Protein AF-0000000083412023 (afdb_homodimer)

Organism: NCBI:txid2530390

Secondary structure (DSSP, 8-state):
-----------------------SSEE--B-SSPPPPEEETTEEEEE-TTS-EEEESSSSEEEEEE--TT--EEEEEEEETTEEEEEEESS-GGGGT---EEEEEEEES-S-TTSTT--PPPPEEEEEE-TTSS------EEEE-TTT--EEEEE--SSSEEEEEEE-TTT-SBPTT---EEEEES-EEEEEEEETTEEEEEEEES--S-GGG---EEEEEEESSTT---B-TT--BGGGT--EEEE--BTTEEEEEEEEEEEEETTEEEEEEEEEEEGGGTTEEEEEEEEEEEETTEEEE--PPPPEEEEEEETTT--EEEE--PPPPP--PPPPSSS---S--PPPPPPPGGGTGGGS-SS-EEEEEE-----GGG-EEEEE-GGG-EETTEE-EEEEETTS--EEEE-TTS-EEEESS----GGG-EEEEE-TTS-EEEEES--TT-----EEEESSSS-EEEE---TT-GGG-EEEE--/-----------------------SSEE--B-SSPPPPEEETTEEEEE-TTS-EEEESSSSEEEEEE--TT--EEEEEEEETTEEEEEEESS-GGGGT---EEEEEEEES-S-TTSTT--PPPPEEEEEE-TTSS------EEEE-TTT--EEEEE--SSSEEEEEEE-TTT-PBPTT---EEEEES-EEEEEEEETTEEEEEEEES--S-GGG---EEEEEEESSTT---B-TT--BGGGT--EEEE--BTTEEEEEEEEEEEEETTEEEEEEEEEEEGGGTTEEEEEEEEEEEETTEEEE--PPPPEEEEEEETTT--EEEE--PPPPP------SSS---S---PPPPPPGGGTGGGS-SS-EEEEEE-----GGG-EEEEE-GGG-EETTEE-EEEEETTS--EEEE-TTS-EEEESS----GGG-EEEEE-TTS-EEEEES--TT-----EEEEETTTEEEEE---TT-GGG-EEEE--

Nearest PDB structures (foldseek):
  6f1g-assembly1_A  TM=8.908E-01  e=5.632E-23  Geobacillus stearothermophilus
  6a8h-assembly1_A  TM=8.904E-01  e=5.903E-23  Geobacillus thermodenitrificans
  1wl7-assembly1_A  TM=8.920E-01  e=1.585E-22  Geobacillus thermodenitrificans
  1gyd-assembly1_B  TM=8.792E-01  e=8.640E-20  Cellvibrio japonicus
  1gyh-assembly6_F  TM=8.700E-01  e=8.640E-20  Cellvibrio japonicus

Structure (mmCIF, N/CA/C/O backbone):
data_AF-0000000083412023-model_v1
#
loop_
_entity.id
_entity.type
_entity.pdbx_description
1 polymer 'Glycoside hydrolase'
#
loop_
_atom_site.group_PDB
_atom_site.id
_atom_site.type_symbol
_atom_site.label_atom_id
_atom_site.label_alt_id
_atom_site.label_comp_id
_atom_site.label_asym_id
_atom_site.label_entity_id
_atom_site.label_seq_id
_atom_site.pdbx_PDB_ins_code
_atom_site.Cartn_x
_atom_site.Cartn_y
_atom_site.Cartn_z
_atom_site.occupancy
_atom_site.B_iso_or_equiv
_atom_site.auth_seq_id
_atom_site.auth_comp_id
_atom_site.auth_asym_id
_atom_site.auth_atom_id
_atom_site.pdbx_PDB_model_num
ATOM 1 N N . MET A 1 1 ? 35.281 -29.219 42.156 1 25.62 1 MET A N 1
ATOM 2 C CA . MET A 1 1 ? 34.281 -28.172 42.406 1 25.62 1 MET A CA 1
ATOM 3 C C . MET A 1 1 ? 33.344 -28 41.219 1 25.62 1 MET A C 1
ATOM 5 O O . MET A 1 1 ? 33.781 -28.031 40.062 1 25.62 1 MET A O 1
ATOM 9 N N . LYS A 1 2 ? 31.922 -28.125 41.562 1 28.5 2 LYS A N 1
ATOM 10 C CA . LYS A 1 2 ? 30.578 -28.156 41.031 1 28.5 2 LYS A CA 1
ATOM 11 C C . LYS A 1 2 ? 30.266 -26.875 40.25 1 28.5 2 LYS A C 1
ATOM 13 O O . LYS A 1 2 ? 30.078 -25.812 40.844 1 28.5 2 LYS A O 1
ATOM 18 N N . THR A 1 3 ? 30.781 -26.641 39.125 1 29.56 3 THR A N 1
ATOM 19 C CA . THR A 1 3 ? 30.547 -25.438 38.312 1 29.56 3 THR A CA 1
ATOM 20 C C . THR A 1 3 ? 29.078 -25.297 37.938 1 29.56 3 THR A C 1
ATOM 22 O O . THR A 1 3 ? 28.516 -26.188 37.312 1 29.56 3 THR A O 1
ATOM 25 N N . LYS A 1 4 ? 28.281 -24.594 38.812 1 32.16 4 LYS A N 1
ATOM 26 C CA . LYS A 1 4 ? 26.891 -24.156 38.719 1 32.16 4 LYS A CA 1
ATOM 27 C C . LYS A 1 4 ? 26.625 -23.484 37.375 1 32.16 4 LYS A C 1
ATOM 29 O O . LYS A 1 4 ? 27.234 -22.469 37.062 1 32.16 4 LYS A O 1
ATOM 34 N N . SER A 1 5 ? 26.234 -24.219 36.375 1 32.97 5 SER A N 1
ATOM 35 C CA . SER A 1 5 ? 25.812 -23.734 35.094 1 32.97 5 SER A CA 1
ATOM 36 C C . SER A 1 5 ? 24.641 -22.781 35.219 1 32.97 5 SER A C 1
ATOM 38 O O . SER A 1 5 ? 23.578 -23.156 35.719 1 32.97 5 SER A O 1
ATOM 40 N N . ILE A 1 6 ? 24.859 -21.516 35.531 1 32.62 6 ILE A N 1
ATOM 41 C CA . ILE A 1 6 ? 23.828 -20.484 35.594 1 32.62 6 ILE A CA 1
ATOM 42 C C . ILE A 1 6 ? 23.078 -20.438 34.25 1 32.62 6 ILE A C 1
ATOM 44 O O . ILE A 1 6 ? 23.688 -20.203 33.219 1 32.62 6 ILE A O 1
ATOM 48 N N . LEU A 1 7 ? 21.922 -21.016 34.156 1 32.84 7 LEU A N 1
ATOM 49 C CA . LEU A 1 7 ? 20.922 -20.906 33.094 1 32.84 7 LEU A CA 1
ATOM 50 C C . LEU A 1 7 ? 20.453 -19.469 32.938 1 32.84 7 LEU A C 1
ATOM 52 O O . LEU A 1 7 ? 19.828 -18.906 33.844 1 32.84 7 LEU A O 1
ATOM 56 N N . ALA A 1 8 ? 21.219 -18.625 32.188 1 32.47 8 ALA A N 1
ATOM 57 C CA . ALA A 1 8 ? 20.734 -17.281 31.812 1 32.47 8 ALA A CA 1
ATOM 58 C C . ALA A 1 8 ? 19.391 -17.359 31.109 1 32.47 8 ALA A C 1
ATOM 60 O O . ALA A 1 8 ? 19.297 -17.938 30.016 1 32.47 8 ALA A O 1
ATOM 61 N N . GLY A 1 9 ? 18.312 -17.312 31.828 1 29.88 9 GLY A N 1
ATOM 62 C CA . GLY A 1 9 ? 16.969 -17.203 31.281 1 29.88 9 GLY A CA 1
ATOM 63 C C . GLY A 1 9 ? 16.812 -16.047 30.312 1 29.88 9 GLY A C 1
ATOM 64 O O . GLY A 1 9 ? 17.109 -14.898 30.656 1 29.88 9 GLY A O 1
ATOM 65 N N . SER A 1 10 ? 16.906 -16.281 29.031 1 34.62 10 SER A N 1
ATOM 66 C CA . SER A 1 10 ? 16.562 -15.289 28.016 1 34.62 10 SER A CA 1
ATOM 67 C C . SER A 1 10 ? 15.156 -14.734 28.234 1 34.62 10 SER A C 1
ATOM 69 O O . SER A 1 10 ? 14.172 -15.477 28.203 1 34.62 10 SER A O 1
ATOM 71 N N . ILE A 1 11 ? 15.023 -13.672 28.953 1 31.59 11 ILE A N 1
ATOM 72 C CA . ILE A 1 11 ? 13.789 -12.906 29.031 1 31.59 11 ILE A CA 1
ATOM 73 C C . ILE A 1 11 ? 13.352 -12.477 27.625 1 31.59 11 ILE A C 1
ATOM 75 O O . ILE A 1 11 ? 14.047 -11.703 26.969 1 31.59 11 ILE A O 1
ATOM 79 N N . ALA A 1 12 ? 12.57 -13.266 27.016 1 31.45 12 ALA A N 1
ATOM 80 C CA . ALA A 1 12 ? 11.836 -12.797 25.844 1 31.45 12 ALA A CA 1
ATOM 81 C C . ALA A 1 12 ? 11.039 -11.531 26.172 1 31.45 12 ALA A C 1
ATOM 83 O O . ALA A 1 12 ? 10.102 -11.578 26.984 1 31.45 12 ALA A O 1
ATOM 84 N N . LEU A 1 13 ? 11.625 -10.43 26.016 1 31.97 13 LEU A N 1
ATOM 85 C CA . LEU A 1 13 ? 10.828 -9.211 26.031 1 31.97 13 LEU A CA 1
ATOM 86 C C . LEU A 1 13 ? 9.633 -9.328 25.094 1 31.97 13 LEU A C 1
ATOM 88 O O . LEU A 1 13 ? 9.805 -9.422 23.875 1 31.97 13 LEU A O 1
ATOM 92 N N . VAL A 1 14 ? 8.633 -9.852 25.609 1 33.88 14 VAL A N 1
ATOM 93 C CA . VAL A 1 14 ? 7.344 -9.648 24.953 1 33.88 14 VAL A CA 1
ATOM 94 C C . VAL A 1 14 ? 7.168 -8.172 24.609 1 33.88 14 VAL A C 1
ATOM 96 O O . VAL A 1 14 ? 7.082 -7.324 25.5 1 33.88 14 VAL A O 1
ATOM 99 N N . SER A 1 15 ? 7.656 -7.742 23.531 1 33.94 15 SER A N 1
ATOM 100 C CA . SER A 1 15 ? 7.293 -6.402 23.062 1 33.94 15 SER A CA 1
ATOM 101 C C . SER A 1 15 ? 5.781 -6.203 23.094 1 33.94 15 SER A C 1
ATOM 103 O O . SER A 1 15 ? 5.059 -6.82 22.312 1 33.94 15 SER A O 1
ATOM 105 N N . ALA A 1 16 ? 5.168 -5.992 24.172 1 36.38 16 ALA A N 1
ATOM 106 C CA . ALA A 1 16 ? 3.834 -5.398 24.203 1 36.38 16 ALA A CA 1
ATOM 107 C C . ALA A 1 16 ? 3.666 -4.359 23.109 1 36.38 16 ALA A C 1
ATOM 109 O O . ALA A 1 16 ? 4.469 -3.43 22.984 1 36.38 16 ALA A O 1
ATOM 110 N N . LEU A 1 17 ? 3.02 -4.711 22.125 1 40.34 17 LEU A N 1
ATOM 111 C CA . LEU A 1 17 ? 2.598 -3.756 21.109 1 40.34 17 LEU A CA 1
ATOM 112 C C . LEU A 1 17 ? 2.021 -2.498 21.75 1 40.34 17 LEU A C 1
ATOM 114 O O . LEU A 1 17 ? 0.838 -2.455 22.094 1 40.34 17 LEU A O 1
ATOM 118 N N . VAL A 1 18 ? 2.672 -1.91 22.625 1 43.28 18 VAL A N 1
ATOM 119 C CA . VAL A 1 18 ? 2.217 -0.564 22.953 1 43.28 18 VAL A CA 1
ATOM 120 C C . VAL A 1 18 ? 1.826 0.18 21.672 1 43.28 18 VAL A C 1
ATOM 122 O O . VAL A 1 18 ? 2.613 0.258 20.734 1 43.28 18 VAL A O 1
ATOM 125 N N . PRO A 1 19 ? 0.512 0.353 21.625 1 49.81 19 PRO A N 1
ATOM 126 C CA . PRO A 1 19 ? 0.154 1.158 20.469 1 49.81 19 PRO A CA 1
ATOM 127 C C . PRO A 1 19 ? 1.069 2.367 20.281 1 49.81 19 PRO A C 1
ATOM 129 O O . PRO A 1 19 ? 1.326 3.104 21.234 1 49.81 19 PRO A O 1
ATOM 132 N N . GLN A 1 20 ? 1.795 2.383 19.25 1 60.25 20 GLN A N 1
ATOM 133 C CA . GLN A 1 20 ? 2.689 3.488 18.922 1 60.25 20 GLN A CA 1
ATOM 134 C C . GLN A 1 20 ? 1.918 4.797 18.781 1 60.25 20 GLN A C 1
ATOM 136 O O . GLN A 1 20 ? 0.908 4.848 18.078 1 60.25 20 GLN A O 1
ATOM 141 N N . MET A 1 21 ? 2.1 5.711 19.656 1 64.88 21 MET A N 1
ATOM 142 C CA . MET A 1 21 ? 1.559 7.059 19.5 1 64.88 21 MET A CA 1
ATOM 143 C C . MET A 1 21 ? 1.846 7.613 18.109 1 64.88 21 MET A C 1
ATOM 145 O O . MET A 1 21 ? 2.938 7.418 17.578 1 64.88 21 MET A O 1
ATOM 149 N N . THR A 1 22 ? 0.705 7.996 17.438 1 77.06 22 THR A N 1
ATOM 150 C CA . THR A 1 22 ? 0.845 8.633 16.141 1 77.06 22 THR A CA 1
ATOM 151 C C . THR A 1 22 ? 0.318 10.062 16.172 1 77.06 22 THR A C 1
ATOM 153 O O . THR A 1 22 ? -0.888 10.281 16.297 1 77.06 22 THR A O 1
ATOM 156 N N . PHE A 1 23 ? 1.252 11 16.219 1 81.75 23 PHE A N 1
ATOM 157 C CA . PHE A 1 23 ? 0.873 12.406 16.219 1 81.75 23 PHE A CA 1
ATOM 158 C C . PHE A 1 23 ? 0.554 12.883 14.812 1 81.75 23 PHE A C 1
ATOM 160 O O . PHE A 1 23 ? 1.215 12.484 13.852 1 81.75 23 PHE A O 1
ATOM 167 N N . ALA A 1 24 ? -0.445 13.781 14.789 1 87.81 24 ALA A N 1
ATOM 168 C CA . ALA A 1 24 ? -0.693 14.414 13.5 1 87.81 24 ALA A CA 1
ATOM 169 C C . ALA A 1 24 ? 0.497 15.266 13.07 1 87.81 24 ALA A C 1
ATOM 171 O O . ALA A 1 24 ? 0.946 15.188 11.922 1 87.81 24 ALA A O 1
ATOM 172 N N . GLN A 1 25 ? 0.882 16.125 13.93 1 94.5 25 GLN A N 1
ATOM 173 C CA . GLN A 1 25 ? 2.105 16.922 13.898 1 94.5 25 GLN A CA 1
ATOM 174 C C . GLN A 1 25 ? 2.711 17.062 15.297 1 94.5 25 GLN A C 1
ATOM 176 O O . GLN A 1 25 ? 2.066 16.719 16.297 1 94.5 25 GLN A O 1
ATOM 181 N N . VAL A 1 26 ? 3.992 17.594 15.367 1 94.56 26 VAL A N 1
ATOM 182 C CA . VAL A 1 26 ? 4.605 17.688 16.688 1 94.56 26 VAL A CA 1
ATOM 183 C C . VAL A 1 26 ? 4.887 19.156 17.016 1 94.56 26 VAL A C 1
ATOM 185 O O . VAL A 1 26 ? 4.684 20.047 16.188 1 94.56 26 VAL A O 1
ATOM 188 N N . GLY A 1 27 ? 5.34 19.391 18.25 1 94.69 27 GLY A N 1
ATOM 189 C CA . GLY A 1 27 ? 5.41 20.719 18.797 1 94.69 27 GLY A CA 1
ATOM 190 C C . GLY A 1 27 ? 4.141 21.141 19.531 1 94.69 27 GLY A C 1
ATOM 191 O O . GLY A 1 27 ? 3.689 20.438 20.438 1 94.69 27 GLY A O 1
ATOM 192 N N . LYS A 1 28 ? 3.645 22.312 19.141 1 93.88 28 LYS A N 1
ATOM 193 C CA . LYS A 1 28 ? 2.332 22.797 19.562 1 93.88 28 LYS A CA 1
ATOM 194 C C . LYS A 1 28 ? 1.465 23.156 18.359 1 93.88 28 LYS A C 1
ATOM 196 O O . LYS A 1 28 ? 1.091 24.312 18.188 1 93.88 28 LYS A O 1
ATOM 201 N N . PRO A 1 29 ? 1.191 22.094 17.656 1 95.06 29 PRO A N 1
ATOM 202 C CA . PRO A 1 29 ? 0.473 22.328 16.406 1 95.06 29 PRO A CA 1
ATOM 203 C C . PRO A 1 29 ? -0.997 22.672 16.625 1 95.06 29 PRO A C 1
ATOM 205 O O . PRO A 1 29 ? -1.862 22.234 15.867 1 95.06 29 PRO A O 1
ATOM 208 N N . TYR A 1 30 ? -1.35 23.406 17.672 1 93.75 30 TYR A N 1
ATOM 209 C CA . TYR A 1 30 ? -2.717 23.734 18.062 1 93.75 30 TYR A CA 1
ATOM 210 C C . TYR A 1 30 ? -3.301 24.812 17.172 1 93.75 30 TYR A C 1
ATOM 212 O O . TYR A 1 30 ? -2.791 25.938 17.141 1 93.75 30 TYR A O 1
ATOM 220 N N . ILE A 1 31 ? -4.273 24.438 16.422 1 94.5 31 ILE A N 1
ATOM 221 C CA . ILE A 1 31 ? -4.895 25.359 15.477 1 94.5 31 ILE A CA 1
ATOM 222 C C . ILE A 1 31 ? -6.285 24.859 15.102 1 94.5 31 ILE A C 1
ATOM 224 O O . ILE A 1 31 ? -6.543 23.656 15.125 1 94.5 31 ILE A O 1
ATOM 228 N N . HIS A 1 32 ? -7.152 25.703 14.898 1 94.06 32 HIS A N 1
ATOM 229 C CA . HIS A 1 32 ? -8.461 25.406 14.328 1 94.06 32 HIS A CA 1
ATOM 230 C C . HIS A 1 32 ? -8.641 26.094 12.977 1 94.06 32 HIS A C 1
ATOM 232 O O . HIS A 1 32 ? -8.289 27.25 12.812 1 94.06 32 HIS A O 1
ATOM 238 N N . ASP A 1 33 ? -9.148 25.312 12.008 1 95.62 33 ASP A N 1
ATOM 239 C CA . ASP A 1 33 ? -9.477 25.828 10.672 1 95.62 33 ASP A CA 1
ATOM 240 C C . ASP A 1 33 ? -8.242 26.391 9.984 1 95.62 33 ASP A C 1
ATOM 242 O O . ASP A 1 33 ? -8.234 27.547 9.562 1 95.62 33 ASP A O 1
ATOM 246 N N . PRO A 1 34 ? -7.254 25.562 9.789 1 97.5 34 PRO A N 1
ATOM 247 C CA . PRO A 1 34 ? -6.02 26.078 9.195 1 97.5 34 PRO A CA 1
ATOM 248 C C . PRO A 1 34 ? -6.188 26.469 7.727 1 97.5 34 PRO A C 1
ATOM 250 O O . PRO A 1 34 ? -6.926 25.812 6.992 1 97.5 34 PRO A O 1
ATOM 253 N N . SER A 1 35 ? -5.434 27.531 7.375 1 98.19 35 SER A N 1
ATOM 254 C CA . SER A 1 35 ? -5.301 27.891 5.965 1 98.19 35 SER A CA 1
ATOM 255 C C . SER A 1 35 ? -4.395 26.906 5.23 1 98.19 35 SER A C 1
ATOM 257 O O . SER A 1 35 ? -3.766 26.047 5.855 1 98.19 35 SER A O 1
ATOM 259 N N . THR A 1 36 ? -4.395 27.062 3.936 1 98.62 36 THR A N 1
ATOM 260 C CA . THR A 1 36 ? -3.385 26.375 3.137 1 98.62 36 THR A CA 1
ATOM 261 C C . THR A 1 36 ? -1.983 26.703 3.646 1 98.62 36 THR A C 1
ATOM 263 O O . THR A 1 36 ? -1.705 27.828 4.035 1 98.62 36 THR A O 1
ATOM 266 N N . ILE A 1 37 ? -1.146 25.719 3.633 1 98.62 37 ILE A N 1
ATOM 267 C CA . ILE A 1 37 ? 0.24 25.922 4.039 1 98.62 37 ILE A CA 1
ATOM 268 C C . ILE A 1 37 ? 0.952 26.812 3.025 1 98.62 37 ILE A C 1
ATOM 270 O O . ILE A 1 37 ? 0.808 26.625 1.814 1 98.62 37 ILE A O 1
ATOM 274 N N . MET A 1 38 ? 1.702 27.766 3.592 1 98.44 38 MET A N 1
ATOM 275 C CA . MET A 1 38 ? 2.521 28.656 2.771 1 98.44 38 MET A CA 1
ATOM 276 C C . MET A 1 38 ? 4 28.484 3.094 1 98.44 38 MET A C 1
ATOM 278 O O . MET A 1 38 ? 4.371 28.297 4.254 1 98.44 38 MET A O 1
ATOM 282 N N . GLU A 1 39 ? 4.75 28.516 2.051 1 98.12 39 GLU A N 1
ATOM 283 C CA . GLU A 1 39 ? 6.195 28.562 2.225 1 98.12 39 GLU A CA 1
ATOM 284 C C . GLU A 1 39 ? 6.719 29.984 2.037 1 98.12 39 GLU A C 1
ATOM 286 O O . GLU A 1 39 ? 6.312 30.688 1.107 1 98.12 39 GLU A O 1
ATOM 291 N N . CYS A 1 40 ? 7.527 30.484 2.916 1 98 40 CYS A N 1
ATOM 292 C CA . CYS A 1 40 ? 8.156 31.797 2.861 1 98 40 CYS A CA 1
ATOM 293 C C . CYS A 1 40 ? 9.586 31.734 3.404 1 98 40 CYS A C 1
ATOM 295 O O . CYS A 1 40 ? 9.789 31.5 4.598 1 98 40 CYS A O 1
ATOM 297 N N . ASP A 1 41 ? 10.562 31.938 2.529 1 96.31 41 ASP A N 1
ATOM 298 C CA . ASP A 1 41 ? 11.977 32 2.871 1 96.31 41 ASP A CA 1
ATOM 299 C C . ASP A 1 41 ? 12.414 30.75 3.633 1 96.31 41 ASP A C 1
ATOM 301 O O . ASP A 1 41 ? 13.062 30.859 4.68 1 96.31 41 ASP A O 1
ATOM 305 N N . GLY A 1 42 ? 11.984 29.656 3.252 1 95.38 42 GLY A N 1
ATOM 306 C CA . GLY A 1 42 ? 12.469 28.375 3.766 1 95.38 42 GLY A CA 1
ATOM 307 C C . GLY A 1 42 ? 11.688 27.891 4.965 1 95.38 42 GLY A C 1
ATOM 308 O O . GLY A 1 42 ? 11.992 26.828 5.523 1 95.38 42 GLY A O 1
ATOM 309 N N . LYS A 1 43 ? 10.656 28.641 5.312 1 97.81 43 LYS A N 1
ATOM 310 C CA . LYS A 1 43 ? 9.812 28.234 6.434 1 97.81 43 LYS A CA 1
ATOM 311 C C . LYS A 1 43 ? 8.367 28.031 5.988 1 97.81 43 LYS A C 1
ATOM 313 O O . LYS A 1 43 ? 7.973 28.484 4.914 1 97.81 43 LYS A O 1
ATOM 318 N N . TYR A 1 44 ? 7.66 27.312 6.844 1 98.62 44 TYR A N 1
ATOM 319 C CA . TYR A 1 44 ? 6.258 27.047 6.555 1 98.62 44 TYR A CA 1
ATOM 320 C C . TYR A 1 44 ? 5.352 27.812 7.512 1 98.62 44 TYR A C 1
ATOM 322 O O . TYR A 1 44 ? 5.66 27.938 8.703 1 98.62 44 TYR A O 1
ATOM 330 N N . TYR A 1 45 ? 4.246 28.312 6.973 1 98.69 45 TYR A N 1
ATOM 331 C CA . TYR A 1 45 ? 3.27 29.094 7.73 1 98.69 45 TYR A CA 1
ATOM 332 C C . TYR A 1 45 ? 1.854 28.578 7.473 1 98.69 45 TYR A C 1
ATOM 334 O O . TYR A 1 45 ? 1.545 28.109 6.375 1 98.69 45 TYR A O 1
ATOM 342 N N . THR A 1 46 ? 1.033 28.672 8.43 1 98.56 46 THR A N 1
ATOM 343 C CA . THR A 1 46 ? -0.412 28.531 8.289 1 98.56 46 THR A CA 1
ATOM 344 C C . THR A 1 46 ? -1.137 29.375 9.336 1 98.56 46 THR A C 1
ATOM 346 O O . THR A 1 46 ? -0.551 29.75 10.359 1 98.56 46 THR A O 1
ATOM 349 N N . PHE A 1 47 ? -2.324 29.75 9.031 1 97.44 47 PHE A N 1
ATOM 350 C CA . PHE A 1 47 ? -3.104 30.641 9.883 1 97.44 47 PHE A CA 1
ATOM 351 C C . PHE A 1 47 ? -4.449 30.016 10.227 1 97.44 47 PHE A C 1
ATOM 353 O O . PHE A 1 47 ? -5.012 29.266 9.438 1 97.44 47 PHE A O 1
ATOM 360 N N . GLY A 1 48 ? -4.93 30.297 11.383 1 95 48 GLY A N 1
ATOM 361 C CA . GLY A 1 48 ? -6.18 29.703 11.82 1 95 48 GLY A CA 1
ATOM 362 C C . GLY A 1 48 ? -7.164 30.703 12.383 1 95 48 GLY A C 1
ATOM 363 O O . GLY A 1 48 ? -6.988 31.922 12.203 1 95 48 GLY A O 1
ATOM 364 N N . THR A 1 49 ? -8.211 30.219 12.93 1 93 49 THR A N 1
ATOM 365 C CA . THR A 1 49 ? -9.242 31.016 13.578 1 93 49 THR A CA 1
ATOM 366 C C . THR A 1 49 ? -8.664 31.781 14.773 1 93 49 THR A C 1
ATOM 368 O O . THR A 1 49 ? -7.852 31.234 15.523 1 93 49 THR A O 1
ATOM 371 N N . GLY A 1 50 ? -9.102 33.062 15 1 88 50 GLY A N 1
ATOM 372 C CA . GLY A 1 50 ? -8.727 33.844 16.156 1 88 50 GLY A CA 1
ATOM 373 C C . GLY A 1 50 ? -7.531 34.75 15.906 1 88 50 GLY A C 1
ATOM 374 O O . GLY A 1 50 ? -7.184 35.562 16.75 1 88 50 GLY A O 1
ATOM 375 N N . GLY A 1 51 ? -6.965 34.625 14.773 1 85.44 51 GLY A N 1
ATOM 376 C CA . GLY A 1 51 ? -5.742 35.344 14.484 1 85.44 51 GLY A CA 1
ATOM 377 C C . GLY A 1 51 ? -4.488 34.531 14.773 1 85.44 51 GLY A C 1
ATOM 378 O O . GLY A 1 51 ? -4.555 33.469 15.375 1 85.44 51 GLY A O 1
ATOM 379 N N . GLY A 1 52 ? -3.35 35.125 14.219 1 90.75 52 GLY A N 1
ATOM 380 C CA . GLY A 1 52 ? -2.092 34.406 14.383 1 90.75 52 GLY A CA 1
ATOM 381 C C . GLY A 1 52 ? -1.952 33.219 13.461 1 90.75 52 GLY A C 1
ATOM 382 O O . GLY A 1 52 ? -2.514 33.188 12.359 1 90.75 52 GLY A O 1
ATOM 383 N N . GLY A 1 53 ? -1.079 32.344 13.891 1 95.25 53 GLY A N 1
ATOM 384 C CA . GLY A 1 53 ? -0.797 31.188 13.078 1 95.25 53 GLY A CA 1
ATOM 385 C C . GLY A 1 53 ? 0.403 30.391 13.57 1 95.25 53 GLY A C 1
ATOM 386 O O . GLY A 1 53 ? 0.958 30.688 14.625 1 95.25 53 GLY A O 1
ATOM 387 N N . LEU A 1 54 ? 0.637 29.344 12.867 1 97.5 54 LEU A N 1
ATOM 388 C CA . LEU A 1 54 ? 1.761 28.469 13.164 1 97.5 54 LEU A CA 1
ATOM 389 C C . LEU A 1 54 ? 2.904 28.688 12.18 1 97.5 54 LEU A C 1
ATOM 391 O O . LEU A 1 54 ? 2.678 29.125 11.047 1 97.5 54 LEU A O 1
ATOM 395 N N . ILE A 1 55 ? 4.082 28.453 12.672 1 98.06 55 ILE A N 1
ATOM 396 C CA . ILE A 1 55 ? 5.297 28.484 11.867 1 98.06 55 ILE A CA 1
ATOM 397 C C . ILE A 1 55 ? 6.09 27.203 12.078 1 98.06 55 ILE A C 1
ATOM 399 O O . ILE A 1 55 ? 6.062 26.609 13.164 1 98.06 55 ILE A O 1
ATOM 403 N N . SER A 1 56 ? 6.746 26.734 11.047 1 98.38 56 SER A N 1
ATOM 404 C CA . SER A 1 56 ? 7.605 25.547 11.109 1 98.38 56 SER A CA 1
ATOM 405 C C . SER A 1 56 ? 8.852 25.719 10.242 1 98.38 56 SER A C 1
ATOM 407 O O . SER A 1 56 ? 8.766 26.25 9.133 1 98.38 56 SER A O 1
ATOM 409 N N . GLU A 1 57 ? 9.93 25.281 10.789 1 97.31 57 GLU A N 1
ATOM 410 C CA . GLU A 1 57 ? 11.18 25.297 10.023 1 97.31 57 GLU A CA 1
ATOM 411 C C . GLU A 1 57 ? 11.297 24.062 9.141 1 97.31 57 GLU A C 1
ATOM 413 O O . GLU A 1 57 ? 11.969 24.078 8.109 1 97.31 57 GLU A O 1
ATOM 418 N N . ASP A 1 58 ? 10.633 23 9.523 1 97.19 58 ASP A N 1
ATOM 419 C CA . ASP A 1 58 ? 10.867 21.734 8.836 1 97.19 58 ASP A CA 1
ATOM 420 C C . ASP A 1 58 ? 9.562 21.141 8.312 1 97.19 58 ASP A C 1
ATOM 422 O O . ASP A 1 58 ? 9.57 20.125 7.617 1 97.19 58 ASP A O 1
ATOM 426 N N . GLY A 1 59 ? 8.445 21.734 8.586 1 97.06 59 GLY A N 1
ATOM 427 C CA . GLY A 1 59 ? 7.16 21.234 8.117 1 97.06 59 GLY A CA 1
ATOM 428 C C . GLY A 1 59 ? 6.586 20.156 9.008 1 97.06 59 GLY A C 1
ATOM 429 O O . GLY A 1 59 ? 5.492 19.641 8.75 1 97.06 59 GLY A O 1
ATOM 430 N N . TRP A 1 60 ? 7.25 19.812 10.094 1 97.44 60 TRP A N 1
ATOM 431 C CA . TRP A 1 60 ? 6.836 18.734 10.992 1 97.44 60 TRP A CA 1
ATOM 432 C C . TRP A 1 60 ? 6.652 19.25 12.414 1 97.44 60 TRP A C 1
ATOM 434 O O . TRP A 1 60 ? 5.68 18.906 13.086 1 97.44 60 TRP A O 1
ATOM 444 N N . THR A 1 61 ? 7.5 20.062 12.844 1 97.69 61 THR A N 1
ATOM 445 C CA . THR A 1 61 ? 7.422 20.719 14.141 1 97.69 61 THR A CA 1
ATOM 446 C C . THR A 1 61 ? 6.805 22.109 14.016 1 97.69 61 THR A C 1
ATOM 448 O O . THR A 1 61 ? 7.383 23 13.391 1 97.69 61 THR A O 1
ATOM 451 N N . TRP A 1 62 ? 5.699 22.297 14.641 1 97.69 62 TRP A N 1
ATOM 452 C CA . TRP A 1 62 ? 4.949 23.531 14.492 1 97.69 62 TRP A CA 1
ATOM 453 C C . TRP A 1 62 ? 4.766 24.234 15.836 1 97.69 62 TRP A C 1
ATOM 455 O O . TRP A 1 62 ? 4.516 23.578 16.859 1 97.69 62 TRP A O 1
ATOM 465 N N . ASN A 1 63 ? 4.914 25.516 15.859 1 95.81 63 ASN A N 1
ATOM 466 C CA . ASN A 1 63 ? 4.688 26.359 17.016 1 95.81 63 ASN A CA 1
ATOM 467 C C . ASN A 1 63 ? 4.012 27.672 16.641 1 95.81 63 ASN A C 1
ATOM 469 O O . ASN A 1 63 ? 3.992 28.047 15.461 1 95.81 63 ASN A O 1
ATOM 473 N N . GLY A 1 64 ? 3.488 28.281 17.688 1 94.81 64 GLY A N 1
ATOM 474 C CA . GLY A 1 64 ? 2.973 29.609 17.422 1 94.81 64 GLY A CA 1
ATOM 475 C C . GLY A 1 64 ? 4.035 30.562 16.906 1 94.81 64 GLY A C 1
ATOM 476 O O . GLY A 1 64 ? 5.207 30.438 17.266 1 94.81 64 GLY A O 1
ATOM 477 N N . GLY A 1 65 ? 3.58 31.516 16.109 1 94.81 65 GLY A N 1
ATOM 478 C CA . GLY A 1 65 ? 4.523 32.5 15.641 1 94.81 65 GLY A CA 1
ATOM 479 C C . GLY A 1 65 ? 4.059 33.219 14.383 1 94.81 65 GLY A C 1
ATOM 480 O O . GLY A 1 65 ? 4.582 34.281 14.023 1 94.81 65 GLY A O 1
ATOM 481 N N . GLY A 1 66 ? 3.127 32.594 13.727 1 95.75 66 GLY A N 1
ATOM 482 C CA . GLY A 1 66 ? 2.529 33.281 12.609 1 95.75 66 GLY A CA 1
ATOM 483 C C . GLY A 1 66 ? 1.729 34.5 13.031 1 95.75 66 GLY A C 1
ATOM 484 O O . GLY A 1 66 ? 1.062 34.5 14.07 1 95.75 66 GLY A O 1
ATOM 485 N N . VAL A 1 67 ? 1.907 35.531 12.242 1 96.19 67 VAL A N 1
ATOM 486 C CA . VAL A 1 67 ? 1.206 36.781 12.555 1 96.19 67 VAL A CA 1
ATOM 487 C C . VAL A 1 67 ? 0.186 37.062 11.453 1 96.19 67 VAL A C 1
ATOM 489 O O . VAL A 1 67 ? 0.553 37.281 10.297 1 96.19 67 VAL A O 1
ATOM 492 N N . ARG A 1 68 ? -0.941 37.031 11.781 1 93.38 68 ARG A N 1
ATOM 493 C CA . ARG A 1 68 ? -2.07 37.438 10.953 1 93.38 68 ARG A CA 1
ATOM 494 C C . ARG A 1 68 ? -3.059 38.281 11.742 1 93.38 68 ARG A C 1
ATOM 496 O O . ARG A 1 68 ? -3.756 37.781 12.625 1 93.38 68 ARG A O 1
ATOM 503 N N . PRO A 1 69 ? -3.15 39.562 11.461 1 90.88 69 PRO A N 1
ATOM 504 C CA . PRO A 1 69 ? -4.09 40.438 12.18 1 90.88 69 PRO A CA 1
ATOM 505 C C . PRO A 1 69 ? -5.543 40.188 11.773 1 90.88 69 PRO A C 1
ATOM 507 O O . PRO A 1 69 ? -5.824 39.281 10.977 1 90.88 69 PRO A O 1
ATOM 510 N N . GLY A 1 70 ? -6.402 40.906 12.406 1 88.75 70 GLY A N 1
ATOM 511 C CA . GLY A 1 70 ? -7.801 40.938 12.008 1 88.75 70 GLY A CA 1
ATOM 512 C C . GLY A 1 70 ? -8.656 39.938 12.758 1 88.75 70 GLY A C 1
ATOM 513 O O . GLY A 1 70 ? -9.891 40.031 12.734 1 88.75 70 GLY A O 1
ATOM 514 N N . GLY A 1 71 ? -7.926 38.938 13.453 1 89.19 71 GLY A N 1
ATOM 515 C CA . GLY A 1 71 ? -8.719 37.938 14.148 1 89.19 71 GLY A CA 1
ATOM 516 C C . GLY A 1 71 ? -9.609 37.125 13.227 1 89.19 71 GLY A C 1
ATOM 517 O O . GLY A 1 71 ? -9.141 36.625 12.203 1 89.19 71 GLY A O 1
ATOM 518 N N . GLY A 1 72 ? -10.898 36.969 13.617 1 89.44 72 GLY A N 1
ATOM 519 C CA . GLY A 1 72 ? -11.883 36.312 12.781 1 89.44 72 GLY A CA 1
ATOM 520 C C . GLY A 1 72 ? -11.641 34.812 12.648 1 89.44 72 GLY A C 1
ATOM 521 O O . GLY A 1 72 ? -10.953 34.219 13.484 1 89.44 72 GLY A O 1
ATOM 522 N N . ALA A 1 73 ? -12.328 34.312 11.555 1 89.56 73 ALA A N 1
ATOM 523 C CA . ALA A 1 73 ? -12.375 32.875 11.492 1 89.56 73 ALA A CA 1
ATOM 524 C C . ALA A 1 73 ? -11.883 32.344 10.141 1 89.56 73 ALA A C 1
ATOM 526 O O . ALA A 1 73 ? -12.023 33.031 9.125 1 89.56 73 ALA A O 1
ATOM 527 N N . ALA A 1 74 ? -11.281 31.203 10.242 1 93.62 74 ALA A N 1
ATOM 528 C CA . ALA A 1 74 ? -11.117 30.25 9.141 1 93.62 74 ALA A CA 1
ATOM 529 C C . ALA A 1 74 ? -10.531 30.938 7.91 1 93.62 74 ALA A C 1
ATOM 531 O O . ALA A 1 74 ? -11.164 30.984 6.859 1 93.62 74 ALA A O 1
ATOM 532 N N . PRO A 1 75 ? -9.32 31.375 7.996 1 96.69 75 PRO A N 1
ATOM 533 C CA . PRO A 1 75 ? -8.664 32 6.855 1 96.69 75 PRO A CA 1
ATOM 534 C C . PRO A 1 75 ? -8.195 31 5.805 1 96.69 75 PRO A C 1
ATOM 536 O O . PRO A 1 75 ? -8.164 29.797 6.074 1 96.69 75 PRO A O 1
ATOM 539 N N . ASP A 1 76 ? -7.906 31.531 4.648 1 98.38 76 ASP A N 1
ATOM 540 C CA . ASP A 1 76 ? -7.086 30.844 3.656 1 98.38 76 ASP A CA 1
ATOM 541 C C . ASP A 1 76 ? -6.004 31.766 3.102 1 98.38 76 ASP A C 1
ATOM 543 O O . ASP A 1 76 ? -6.051 32.969 3.305 1 98.38 76 ASP A O 1
ATOM 547 N N . ALA A 1 77 ? -5.012 31.141 2.547 1 98.69 77 ALA A N 1
ATOM 548 C CA . ALA A 1 77 ? -3.875 31.906 2.045 1 98.69 77 ALA A CA 1
ATOM 549 C C . ALA A 1 77 ? -3.393 31.359 0.705 1 98.69 77 ALA A C 1
ATOM 551 O O . ALA A 1 77 ? -3.484 30.156 0.448 1 98.69 77 ALA A O 1
ATOM 552 N N . ILE A 1 78 ? -2.867 32.25 -0.129 1 98.62 78 ILE A N 1
ATOM 553 C CA . ILE A 1 78 ? -2.303 31.875 -1.418 1 98.62 78 ILE A CA 1
ATOM 554 C C . ILE A 1 78 ? -1.183 32.844 -1.8 1 98.62 78 ILE A C 1
ATOM 556 O O . ILE A 1 78 ? -1.257 34.031 -1.506 1 98.62 78 ILE A O 1
ATOM 560 N N . LYS A 1 79 ? -0.196 32.281 -2.393 1 98.38 79 LYS A N 1
ATOM 561 C CA . LYS A 1 79 ? 0.856 33.125 -2.961 1 98.38 79 LYS A CA 1
ATOM 562 C C . LYS A 1 79 ? 0.561 33.469 -4.418 1 98.38 79 LYS A C 1
ATOM 564 O O . LYS A 1 79 ? 0.297 32.594 -5.227 1 98.38 79 LYS A O 1
ATOM 569 N N . ILE A 1 80 ? 0.598 34.656 -4.785 1 98.25 80 ILE A N 1
ATOM 570 C CA . ILE A 1 80 ? 0.451 35.125 -6.152 1 98.25 80 ILE A CA 1
ATOM 571 C C . ILE A 1 80 ? 1.622 36.062 -6.508 1 98.25 80 ILE A C 1
ATOM 573 O O . ILE A 1 80 ? 1.76 37.156 -5.941 1 98.25 80 ILE A O 1
ATOM 577 N N . GLY A 1 81 ? 2.426 35.531 -7.43 1 96.69 81 GLY A N 1
ATOM 578 C CA . GLY A 1 81 ? 3.656 36.281 -7.688 1 96.69 81 GLY A CA 1
ATOM 579 C C . GLY A 1 81 ? 4.578 36.344 -6.484 1 96.69 81 GLY A C 1
ATOM 580 O O . GLY A 1 81 ? 4.949 35.312 -5.926 1 96.69 81 GLY A O 1
ATOM 581 N N . ASP A 1 82 ? 4.859 37.594 -6.023 1 96.69 82 ASP A N 1
ATOM 582 C CA . ASP A 1 82 ? 5.809 37.781 -4.926 1 96.69 82 ASP A CA 1
ATOM 583 C C . ASP A 1 82 ? 5.09 38.188 -3.645 1 96.69 82 ASP A C 1
ATOM 585 O O . ASP A 1 82 ? 5.727 38.656 -2.697 1 96.69 82 ASP A O 1
ATOM 589 N N . ARG A 1 83 ? 3.783 38 -3.643 1 98.06 83 ARG A N 1
ATOM 590 C CA . ARG A 1 83 ? 3 38.406 -2.479 1 98.06 83 ARG A CA 1
ATOM 591 C C . ARG A 1 83 ? 2.102 37.281 -2.004 1 98.06 83 ARG A C 1
ATOM 593 O O . ARG A 1 83 ? 1.896 36.281 -2.725 1 98.06 83 ARG A O 1
ATOM 600 N N . TYR A 1 84 ? 1.67 37.438 -0.786 1 98.69 84 TYR A N 1
ATOM 601 C CA . TYR A 1 84 ? 0.739 36.5 -0.161 1 98.69 84 TYR A CA 1
ATOM 602 C C . TYR A 1 84 ? -0.615 37.156 0.077 1 98.69 84 TYR A C 1
ATOM 604 O O . TYR A 1 84 ? -0.693 38.25 0.683 1 98.69 84 TYR A O 1
ATOM 612 N N . LEU A 1 85 ? -1.657 36.562 -0.454 1 98.81 85 LEU A N 1
ATOM 613 C CA . LEU A 1 85 ? -3.027 37 -0.198 1 98.81 85 LEU A CA 1
ATOM 614 C C . LEU A 1 85 ? -3.662 36.156 0.907 1 98.81 85 LEU A C 1
ATOM 616 O O . LEU A 1 85 ? -3.637 34.938 0.851 1 98.81 85 LEU A O 1
ATOM 620 N N . ILE A 1 86 ? -4.176 36.812 1.935 1 98.38 86 ILE A N 1
ATOM 621 C CA . ILE A 1 86 ? -4.914 36.156 2.996 1 98.38 86 ILE A CA 1
ATOM 622 C C . ILE A 1 86 ? -6.387 36.562 2.939 1 98.38 86 ILE A C 1
ATOM 624 O O . ILE A 1 86 ? -6.703 37.75 2.848 1 98.38 86 ILE A O 1
ATOM 628 N N . ALA A 1 87 ? -7.254 35.625 2.867 1 98.25 87 ALA A N 1
ATOM 629 C CA . ALA A 1 87 ? -8.695 35.812 3.016 1 98.25 87 ALA A CA 1
ATOM 630 C C . ALA A 1 87 ? -9.188 35.281 4.355 1 98.25 87 ALA A C 1
ATOM 632 O O . ALA A 1 87 ? -8.789 34.188 4.781 1 98.25 87 ALA A O 1
ATOM 633 N N . TYR A 1 88 ? -9.969 36 5.082 1 96.12 88 TYR A N 1
ATOM 634 C CA . TYR A 1 88 ? -10.461 35.562 6.383 1 96.12 88 TYR A CA 1
ATOM 635 C C . TYR A 1 88 ? -11.82 36.156 6.688 1 96.12 88 TYR A C 1
ATOM 637 O O . TYR A 1 88 ? -12.227 37.156 6.059 1 96.12 88 TYR A O 1
ATOM 645 N N . SER A 1 89 ? -12.484 35.562 7.539 1 93.31 89 SER A N 1
ATOM 646 C CA . SER A 1 89 ? -13.789 36.031 7.965 1 93.31 89 SER A CA 1
ATOM 647 C C . SER A 1 89 ? -13.68 36.906 9.211 1 93.31 89 SER A C 1
ATOM 649 O O . SER A 1 89 ? -13.242 36.438 10.266 1 93.31 89 SER A O 1
ATOM 651 N N . ALA A 1 90 ? -14.047 38.125 9.156 1 87.94 90 ALA A N 1
ATOM 652 C CA . ALA A 1 90 ? -13.867 39.094 10.234 1 87.94 90 ALA A CA 1
ATOM 653 C C . ALA A 1 90 ? -14.891 38.875 11.344 1 87.94 90 ALA A C 1
ATOM 655 O O . ALA A 1 90 ? -14.688 39.312 12.484 1 87.94 90 ALA A O 1
ATOM 656 N N . THR A 1 91 ? -15.953 38.438 10.945 1 73.44 91 THR A N 1
ATOM 657 C CA . THR A 1 91 ? -17.016 38.25 11.93 1 73.44 91 THR A CA 1
ATOM 658 C C . THR A 1 91 ? -17.359 36.781 12.078 1 73.44 91 THR A C 1
ATOM 660 O O . THR A 1 91 ? -17 35.969 11.227 1 73.44 91 THR A O 1
ATOM 663 N N . GLY A 1 92 ? -17.594 36.312 13.297 1 62.81 92 GLY A N 1
ATOM 664 C CA . GLY A 1 92 ? -17.812 34.906 13.609 1 62.81 92 GLY A CA 1
ATOM 665 C C . GLY A 1 92 ? -19.125 34.375 13.078 1 62.81 92 GLY A C 1
ATOM 666 O O . GLY A 1 92 ? -19.625 33.344 13.531 1 62.81 92 GLY A O 1
ATOM 667 N N . GLY A 1 93 ? -19.531 34.906 11.977 1 55.09 93 GLY A N 1
ATOM 668 C CA . GLY A 1 93 ? -20.828 34.406 11.578 1 55.09 93 GLY A CA 1
ATOM 669 C C . GLY A 1 93 ? -21.516 33.594 12.656 1 55.09 93 GLY A C 1
ATOM 670 O O . GLY A 1 93 ? -21.516 33.969 13.828 1 55.09 93 GLY A O 1
ATOM 671 N N . GLY A 1 94 ? -22.188 32.281 12.352 1 55.66 94 GLY A N 1
ATOM 672 C CA . GLY A 1 94 ? -22.922 31.25 13.078 1 55.66 94 GLY A CA 1
ATOM 673 C C . GLY A 1 94 ? -22.422 31.047 14.492 1 55.66 94 GLY A C 1
ATOM 674 O O . GLY A 1 94 ? -23.203 30.781 15.398 1 55.66 94 GLY A O 1
ATOM 675 N N . LEU A 1 95 ? -21.203 31.328 14.781 1 54.28 95 LEU A N 1
ATOM 676 C CA . LEU A 1 95 ? -20.641 31.094 16.109 1 54.28 95 LEU A CA 1
ATOM 677 C C . LEU A 1 95 ? -21.141 32.125 17.109 1 54.28 95 LEU A C 1
ATOM 679 O O . LEU A 1 95 ? -21.234 31.844 18.297 1 54.28 95 LEU A O 1
ATOM 683 N N . GLY A 1 96 ? -21.484 33.281 16.609 1 55.91 96 GLY A N 1
ATOM 684 C CA . GLY A 1 96 ? -21.938 34.344 17.5 1 55.91 96 GLY A CA 1
ATOM 685 C C . GLY A 1 96 ? -23.438 34.562 17.484 1 55.91 96 GLY A C 1
ATOM 686 O O . GLY A 1 96 ? -23.938 35.594 17.906 1 55.91 96 GLY A O 1
ATOM 687 N N . GLY A 1 97 ? -24.109 33.469 16.984 1 60.75 97 GLY A N 1
ATOM 688 C CA . GLY A 1 97 ? -25.562 33.531 17.062 1 60.75 97 GLY A CA 1
ATOM 689 C C . GLY A 1 97 ? -26.203 34.188 15.859 1 60.75 97 GLY A C 1
ATOM 690 O O . GLY A 1 97 ? -27.422 34.125 15.68 1 60.75 97 GLY A O 1
ATOM 691 N N . GLY A 1 98 ? -25.406 34.969 15.039 1 74.06 98 GLY A N 1
ATOM 692 C CA . GLY A 1 98 ? -25.984 35.562 13.852 1 74.06 98 GLY A CA 1
ATOM 693 C C . GLY A 1 98 ? -25.375 35.062 12.562 1 74.06 98 GLY A C 1
ATOM 694 O O . GLY A 1 98 ? -24.5 34.188 12.578 1 74.06 98 GLY A O 1
ATOM 695 N N . HIS A 1 99 ? -26 35.5 11.406 1 82.06 99 HIS A N 1
ATOM 696 C CA . HIS A 1 99 ? -25.578 35 10.102 1 82.06 99 HIS A CA 1
ATOM 697 C C . HIS A 1 99 ? -24.844 36.062 9.312 1 82.06 99 HIS A C 1
ATOM 699 O O . HIS A 1 99 ? -24.328 35.812 8.227 1 82.06 99 HIS A O 1
ATOM 705 N N . ALA A 1 100 ? -24.828 37.25 9.883 1 86.12 100 ALA A N 1
ATOM 706 C CA . ALA A 1 100 ? -24.094 38.312 9.211 1 86.12 100 ALA A CA 1
ATOM 707 C C . ALA A 1 100 ? -22.578 38.062 9.305 1 86.12 100 ALA A C 1
ATOM 709 O O . ALA A 1 100 ? -22.078 37.688 10.352 1 86.12 100 ALA A O 1
ATOM 710 N N . GLY A 1 101 ? -21.938 38.156 8.219 1 90.94 101 GLY A N 1
ATOM 711 C CA . GLY A 1 101 ? -20.5 37.938 8.148 1 90.94 101 GLY A CA 1
ATOM 712 C C . GLY A 1 101 ? -19.828 38.719 7.023 1 90.94 101 GLY A C 1
ATOM 713 O O . GLY A 1 101 ? -20.516 39.25 6.152 1 90.94 101 GLY A O 1
ATOM 714 N N . ARG A 1 102 ? -18.578 38.875 7.148 1 94.81 102 ARG A N 1
ATOM 715 C CA . ARG A 1 102 ? -17.781 39.562 6.133 1 94.81 102 ARG A CA 1
ATOM 716 C C . ARG A 1 102 ? -16.469 38.812 5.891 1 94.81 102 ARG A C 1
ATOM 718 O O . ARG A 1 102 ? -15.773 38.438 6.84 1 94.81 102 ARG A O 1
ATOM 725 N N . VAL A 1 103 ? -16.203 38.562 4.648 1 96.88 103 VAL A N 1
ATOM 726 C CA . VAL A 1 103 ? -14.906 38 4.258 1 96.88 103 VAL A CA 1
ATOM 727 C C . VAL A 1 103 ? -14.008 39.125 3.748 1 96.88 103 VAL A C 1
ATOM 729 O O . VAL A 1 103 ? -14.406 39.906 2.871 1 96.88 103 VAL A O 1
ATOM 732 N N . LEU A 1 104 ? -12.891 39.25 4.332 1 97.81 104 LEU A N 1
ATOM 733 C CA . LEU A 1 104 ? -11.922 40.281 3.969 1 97.81 104 LEU A CA 1
ATOM 734 C C . LEU A 1 104 ? -10.672 39.656 3.367 1 97.81 104 LEU A C 1
ATOM 736 O O . LEU A 1 104 ? -10.367 38.469 3.623 1 97.81 104 LEU A O 1
ATOM 740 N N . THR A 1 105 ? -9.945 40.469 2.557 1 98.31 105 THR A N 1
ATOM 741 C CA . THR A 1 105 ? -8.641 40.062 2.045 1 98.31 105 THR A CA 1
ATOM 742 C C . THR A 1 105 ? -7.578 41.094 2.438 1 98.31 105 THR A C 1
ATOM 744 O O . THR A 1 105 ? -7.891 42.281 2.615 1 98.31 105 THR A O 1
ATOM 747 N N . MET A 1 106 ? -6.434 40.688 2.586 1 98.06 106 MET A N 1
ATOM 748 C CA . MET A 1 106 ? -5.262 41.531 2.775 1 98.06 106 MET A CA 1
ATOM 749 C C . MET A 1 106 ? -4.023 40.906 2.15 1 98.06 106 MET A C 1
ATOM 751 O O . MET A 1 106 ? -3.979 39.688 1.949 1 98.06 106 MET A O 1
ATOM 755 N N . TRP A 1 107 ? -3.055 41.719 1.841 1 98.31 107 TRP A N 1
ATOM 756 C CA . TRP A 1 107 ? -1.812 41.281 1.203 1 98.31 107 TRP A CA 1
ATOM 757 C C . TRP A 1 107 ? -0.626 41.5 2.143 1 98.31 107 TRP A C 1
ATOM 759 O O . TRP A 1 107 ? -0.667 42.344 3.039 1 98.31 107 TRP A O 1
ATOM 769 N N . ASN A 1 108 ? 0.338 40.75 1.999 1 98.5 108 ASN A N 1
ATOM 770 C CA . ASN A 1 108 ? 1.669 40.938 2.562 1 98.5 108 ASN A CA 1
ATOM 771 C C . ASN A 1 108 ? 2.758 40.469 1.608 1 98.5 108 ASN A C 1
ATOM 773 O O . ASN A 1 108 ? 2.547 39.531 0.845 1 98.5 108 ASN A O 1
ATOM 777 N N . LYS A 1 109 ? 3.918 41.094 1.642 1 98 109 LYS A N 1
ATOM 778 C CA . LYS A 1 109 ? 5.027 40.719 0.77 1 98 109 LYS A CA 1
ATOM 779 C C . LYS A 1 109 ? 5.82 39.562 1.366 1 98 109 LYS A C 1
ATOM 781 O O . LYS A 1 109 ? 6.555 38.875 0.654 1 98 109 LYS A O 1
ATOM 786 N N . THR A 1 110 ? 5.707 39.406 2.656 1 98.44 110 THR A N 1
ATOM 787 C CA . THR A 1 110 ? 6.414 38.344 3.383 1 98.44 110 THR A CA 1
ATOM 788 C C . THR A 1 110 ? 5.594 37.875 4.574 1 98.44 110 THR A C 1
ATOM 790 O O . THR A 1 110 ? 4.688 38.562 5.035 1 98.44 110 THR A O 1
ATOM 793 N N . LEU A 1 111 ? 5.832 36.688 5.02 1 98.5 111 LEU A N 1
ATOM 794 C CA . LEU A 1 111 ? 5.137 36.156 6.184 1 98.5 111 LEU A CA 1
ATOM 795 C C . LEU A 1 111 ? 6.051 36.156 7.406 1 98.5 111 LEU A C 1
ATOM 797 O O . LEU A 1 111 ? 5.629 35.75 8.5 1 98.5 111 LEU A O 1
ATOM 801 N N . ASP A 1 112 ? 7.301 36.562 7.223 1 97.69 112 ASP A N 1
ATOM 802 C CA . ASP A 1 112 ? 8.258 36.688 8.32 1 97.69 112 ASP A CA 1
ATOM 803 C C . ASP A 1 112 ? 8.047 38 9.078 1 97.69 112 ASP A C 1
ATOM 805 O O . ASP A 1 112 ? 8.383 39.062 8.57 1 97.69 112 ASP A O 1
ATOM 809 N N . PRO A 1 113 ? 7.676 37.844 10.297 1 96.06 113 PRO A N 1
ATOM 810 C CA . PRO A 1 113 ? 7.375 39.094 11.031 1 96.06 113 PRO A CA 1
ATOM 811 C C . PRO A 1 113 ? 8.625 39.906 11.32 1 96.06 113 PRO A C 1
ATOM 813 O O . PRO A 1 113 ? 8.516 41.094 11.688 1 96.06 113 PRO A O 1
ATOM 816 N N . ASN A 1 114 ? 9.75 39.375 11.164 1 95.94 114 ASN A N 1
ATOM 817 C CA . ASN A 1 114 ? 10.992 40.094 11.438 1 95.94 114 ASN A CA 1
ATOM 818 C C . ASN A 1 114 ? 11.531 40.812 10.195 1 95.94 114 ASN A C 1
ATOM 820 O O . ASN A 1 114 ? 12.508 41.562 10.273 1 95.94 114 ASN A O 1
ATOM 824 N N . SER A 1 115 ? 10.93 40.562 9.125 1 96.94 115 SER A N 1
ATOM 825 C CA . SER A 1 115 ? 11.359 41.219 7.887 1 96.94 115 SER A CA 1
ATOM 826 C C . SER A 1 115 ? 10.945 42.688 7.852 1 96.94 115 SER A C 1
ATOM 828 O O . SER A 1 115 ? 9.852 43.031 8.289 1 96.94 115 SER A O 1
ATOM 830 N N . PRO A 1 116 ? 11.781 43.5 7.25 1 97.12 116 PRO A N 1
ATOM 831 C CA . PRO A 1 116 ? 11.398 44.906 7.09 1 97.12 116 PRO A CA 1
ATOM 832 C C . PRO A 1 116 ? 10.227 45.094 6.129 1 97.12 116 PRO A C 1
ATOM 834 O O . PRO A 1 116 ? 9.562 46.125 6.152 1 97.12 116 PRO A O 1
ATOM 837 N N . ASP A 1 117 ? 9.961 44.125 5.324 1 97.38 117 ASP A N 1
ATOM 838 C CA . ASP A 1 117 ? 8.898 44.219 4.336 1 97.38 117 ASP A CA 1
ATOM 839 C C . ASP A 1 117 ? 7.582 43.688 4.902 1 97.38 117 ASP A C 1
ATOM 841 O O . ASP A 1 117 ? 6.555 43.688 4.219 1 97.38 117 ASP A O 1
ATOM 845 N N . PHE A 1 118 ? 7.664 43.219 6.125 1 97.94 118 PHE A N 1
ATOM 846 C CA . PHE A 1 118 ? 6.469 42.656 6.75 1 97.94 118 PHE A CA 1
ATOM 847 C C . PHE A 1 118 ? 5.449 43.75 7.047 1 97.94 118 PHE A C 1
ATOM 849 O O . PHE A 1 118 ? 5.645 44.562 7.961 1 97.94 118 PHE A O 1
ATOM 856 N N . ALA A 1 119 ? 4.363 43.844 6.316 1 97.81 119 ALA A N 1
ATOM 857 C CA . ALA A 1 119 ? 3.295 44.812 6.48 1 97.81 119 ALA A CA 1
ATOM 858 C C . ALA A 1 119 ? 2.031 44.375 5.75 1 97.81 119 ALA A C 1
ATOM 860 O O . ALA A 1 119 ? 2.016 44.312 4.52 1 97.81 119 ALA A O 1
ATOM 861 N N . TYR A 1 120 ? 1.058 44.125 6.48 1 97.94 120 TYR A N 1
ATOM 862 C CA . TYR A 1 120 ? -0.225 43.812 5.859 1 97.94 120 TYR A CA 1
ATOM 863 C C . TYR A 1 120 ? -0.886 45.062 5.312 1 97.94 120 TYR A C 1
ATOM 865 O O . TYR A 1 120 ? -0.829 46.125 5.938 1 97.94 120 TYR A O 1
ATOM 873 N N . THR A 1 121 ? -1.494 44.938 4.215 1 98.06 121 THR A N 1
ATOM 874 C CA . THR A 1 121 ? -2.301 46.031 3.684 1 98.06 121 THR A CA 1
ATOM 875 C C . THR A 1 121 ? -3.598 46.188 4.473 1 98.06 121 THR A C 1
ATOM 877 O O . THR A 1 121 ? -3.949 45.312 5.27 1 98.06 121 THR A O 1
ATOM 880 N N . GLU A 1 122 ? -4.297 47.281 4.203 1 97.25 122 GLU A N 1
ATOM 881 C CA . GLU A 1 122 ? -5.637 47.438 4.762 1 97.25 122 GLU A CA 1
ATOM 882 C C . GLU A 1 122 ? -6.582 46.375 4.23 1 97.25 122 GLU A C 1
ATOM 884 O O . GLU A 1 122 ? -6.625 46.125 3.025 1 97.25 122 GLU A O 1
ATOM 889 N N . PRO A 1 123 ? -7.273 45.75 5.129 1 97.06 123 PRO A N 1
ATOM 890 C CA . PRO A 1 123 ? -8.195 44.719 4.676 1 97.06 123 PRO A CA 1
ATOM 891 C C . PRO A 1 123 ? -9.305 45.25 3.777 1 97.06 123 PRO A C 1
ATOM 893 O O . PRO A 1 123 ? -9.789 46.375 3.994 1 97.06 123 PRO A O 1
ATOM 896 N N . ILE A 1 124 ? -9.766 44.438 2.859 1 97.38 124 ILE A N 1
ATOM 897 C CA . ILE A 1 124 ? -10.82 44.781 1.913 1 97.38 124 ILE A CA 1
ATOM 898 C C . ILE A 1 124 ? -11.938 43.75 1.992 1 97.38 124 ILE A C 1
ATOM 900 O O . ILE A 1 124 ? -11.68 42.562 1.903 1 97.38 124 ILE A O 1
ATOM 904 N N . GLU A 1 125 ? -13.164 44.25 2.115 1 97.19 125 GLU A N 1
ATOM 905 C CA . GLU A 1 125 ? -14.305 43.312 2.105 1 97.19 125 GLU A CA 1
ATOM 906 C C . GLU A 1 125 ? -14.586 42.812 0.698 1 97.19 125 GLU A C 1
ATOM 908 O O . GLU A 1 125 ? -14.711 43.594 -0.243 1 97.19 125 GLU A O 1
ATOM 913 N N . VAL A 1 126 ? -14.727 41.5 0.578 1 98.25 126 VAL A N 1
ATOM 914 C CA . VAL A 1 126 ? -14.906 40.938 -0.763 1 98.25 126 VAL A CA 1
ATOM 915 C C . VAL A 1 126 ? -16.188 40.125 -0.814 1 98.25 126 VAL A C 1
ATOM 917 O O . VAL A 1 126 ? -16.672 39.781 -1.896 1 98.25 126 VAL A O 1
ATOM 920 N N . ALA A 1 127 ? -16.688 39.75 0.251 1 96.69 127 ALA A N 1
ATOM 921 C CA . ALA A 1 127 ? -17.953 39.031 0.371 1 96.69 127 ALA A CA 1
ATOM 922 C C . ALA A 1 127 ? -18.625 39.344 1.706 1 96.69 127 ALA A C 1
ATOM 924 O O . ALA A 1 127 ? -17.953 39.688 2.684 1 96.69 127 ALA A O 1
ATOM 925 N N . HIS A 1 128 ? -19.938 39.281 1.747 1 94.62 128 HIS A N 1
ATOM 926 C CA . HIS A 1 128 ? -20.688 39.5 2.977 1 94.62 128 HIS A CA 1
ATOM 927 C C . HIS A 1 128 ? -22.031 38.75 2.936 1 94.62 128 HIS A C 1
ATOM 929 O O . HIS A 1 128 ? -22.469 38.344 1.867 1 94.62 128 HIS A O 1
ATOM 935 N N . SER A 1 129 ? -22.516 38.562 4.043 1 92.69 129 SER A N 1
ATOM 936 C CA . SER A 1 129 ? -23.859 38.062 4.195 1 92.69 129 SER A CA 1
ATOM 937 C C . SER A 1 129 ? -24.656 38.875 5.223 1 92.69 129 SER A C 1
ATOM 939 O O . SER A 1 129 ? -24.094 39.344 6.215 1 92.69 129 SER A O 1
ATOM 941 N N . LEU A 1 130 ? -25.906 39 4.941 1 89.44 130 LEU A N 1
ATOM 942 C CA . LEU A 1 130 ? -26.844 39.594 5.895 1 89.44 130 LEU A CA 1
ATOM 943 C C . LEU A 1 130 ? -27.547 38.5 6.715 1 89.44 130 LEU A C 1
ATOM 945 O O . LEU A 1 130 ? -27.469 37.312 6.383 1 89.44 130 LEU A O 1
ATOM 949 N N . ASP A 1 131 ? -28.234 38.938 7.699 1 86.62 131 ASP A N 1
ATOM 950 C CA . ASP A 1 131 ? -28.875 38.031 8.617 1 86.62 131 ASP A CA 1
ATOM 951 C C . ASP A 1 131 ? -30.016 37.25 7.934 1 86.62 131 ASP A C 1
ATOM 953 O O . ASP A 1 131 ? -30.344 36.156 8.328 1 86.62 131 ASP A O 1
ATOM 957 N N . ASP A 1 132 ? -30.547 37.781 6.961 1 86.38 132 ASP A N 1
ATOM 958 C CA . ASP A 1 132 ? -31.703 37.156 6.324 1 86.38 132 ASP A CA 1
ATOM 959 C C . ASP A 1 132 ? -31.297 36.438 5.047 1 86.38 132 ASP A C 1
ATOM 961 O O . ASP A 1 132 ? -32.156 36.031 4.254 1 86.38 132 ASP A O 1
ATOM 965 N N . GLU A 1 133 ? -30.047 36.281 4.887 1 86.06 133 GLU A N 1
ATOM 966 C CA . GLU A 1 133 ? -29.562 35.562 3.709 1 86.06 133 GLU A CA 1
ATOM 967 C C . GLU A 1 133 ? -29.281 34.094 4.027 1 86.06 133 GLU A C 1
ATOM 969 O O . GLU A 1 133 ? -28.953 33.75 5.164 1 86.06 133 GLU A O 1
ATOM 974 N N . ASP A 1 134 ? -29.422 33.281 2.994 1 90.88 134 ASP A N 1
ATOM 975 C CA . ASP A 1 134 ? -29.203 31.859 3.162 1 90.88 134 ASP A CA 1
ATOM 976 C C . ASP A 1 134 ? -27.734 31.5 2.939 1 90.88 134 ASP A C 1
ATOM 978 O O . ASP A 1 134 ? -27.406 30.625 2.145 1 90.88 134 ASP A O 1
ATOM 982 N N . CYS A 1 135 ? -26.859 32.188 3.566 1 91.81 135 CYS A N 1
ATOM 983 C CA . CYS A 1 135 ? -25.422 31.984 3.531 1 91.81 135 CYS A CA 1
ATOM 984 C C . CYS A 1 135 ? -24.734 32.688 4.695 1 91.81 135 CYS A C 1
ATOM 986 O O . CYS A 1 135 ? -25.172 33.781 5.113 1 91.81 135 CYS A O 1
ATOM 988 N N . ASP A 1 136 ? -23.75 32.094 5.27 1 91.69 136 ASP A N 1
ATOM 989 C CA . ASP A 1 136 ? -22.828 32.719 6.195 1 91.69 136 ASP A CA 1
ATOM 990 C C . ASP A 1 136 ? -21.484 33.031 5.52 1 91.69 136 ASP A C 1
ATOM 992 O O . ASP A 1 136 ? -20.766 32.094 5.125 1 91.69 136 ASP A O 1
ATOM 996 N N . ALA A 1 137 ? -21.172 34.281 5.434 1 93.25 137 ALA A N 1
ATOM 997 C CA . ALA A 1 137 ? -19.906 34.594 4.785 1 93.25 137 ALA A CA 1
ATOM 998 C C . ALA A 1 137 ? -18.734 34.312 5.711 1 93.25 137 ALA A C 1
ATOM 1000 O O . ALA A 1 137 ? -18.125 35.25 6.254 1 93.25 137 ALA A O 1
ATOM 1001 N N . ILE A 1 138 ? -18.406 33.094 5.832 1 93.56 138 ILE A N 1
ATOM 1002 C CA . ILE A 1 138 ? -17.203 32.625 6.539 1 93.56 138 ILE A CA 1
ATOM 1003 C C . ILE A 1 138 ? -16.562 31.484 5.77 1 93.56 138 ILE A C 1
ATOM 1005 O O . ILE A 1 138 ? -17.094 31.031 4.75 1 93.56 138 ILE A O 1
ATOM 1009 N N . ASP A 1 139 ? -15.398 31.047 6.258 1 95.44 139 ASP A N 1
ATOM 1010 C CA . ASP A 1 139 ? -14.703 29.891 5.715 1 95.44 139 ASP A CA 1
ATOM 1011 C C . ASP A 1 139 ? -14.273 30.125 4.27 1 95.44 139 ASP A C 1
ATOM 1013 O O . ASP A 1 139 ? -14.633 29.359 3.375 1 95.44 139 ASP A O 1
ATOM 1017 N N . ALA A 1 140 ? -13.422 31.109 4.137 1 96.88 140 ALA A N 1
ATOM 1018 C CA . ALA A 1 140 ? -12.93 31.469 2.811 1 96.88 140 ALA A CA 1
ATOM 1019 C C . ALA A 1 140 ? -11.984 30.406 2.262 1 96.88 140 ALA A C 1
ATOM 1021 O O . ALA A 1 140 ? -11.164 29.859 2.998 1 96.88 140 ALA A O 1
ATOM 1022 N N . GLY A 1 141 ? -12.172 30.016 1.002 1 98.38 141 GLY A N 1
ATOM 1023 C CA . GLY A 1 141 ? -11.266 29.188 0.223 1 98.38 141 GLY A CA 1
ATOM 1024 C C . GLY A 1 141 ? -10.844 29.844 -1.081 1 98.38 141 GLY A C 1
ATOM 1025 O O . GLY A 1 141 ? -11.648 30.469 -1.759 1 98.38 141 GLY A O 1
ATOM 1026 N N . LEU A 1 142 ? -9.555 29.672 -1.445 1 98.81 142 LEU A N 1
ATOM 1027 C CA . LEU A 1 142 ? -9.023 30.406 -2.588 1 98.81 142 LEU A CA 1
ATOM 1028 C C . LEU A 1 142 ? -8.508 29.438 -3.656 1 98.81 142 LEU A C 1
ATOM 1030 O O . LEU A 1 142 ? -7.906 28.406 -3.334 1 98.81 142 LEU A O 1
ATOM 1034 N N . LEU A 1 143 ? -8.727 29.812 -4.918 1 98.75 143 LEU A N 1
ATOM 1035 C CA . LEU A 1 143 ? -8.133 29.109 -6.051 1 98.75 143 LEU A CA 1
ATOM 1036 C C . LEU A 1 143 ? -7.684 30.094 -7.121 1 98.75 143 LEU A C 1
ATOM 1038 O O . LEU A 1 143 ? -8.5 30.859 -7.645 1 98.75 143 LEU A O 1
ATOM 1042 N N . LEU A 1 144 ? -6.449 30.156 -7.312 1 98.75 144 LEU A N 1
ATOM 1043 C CA . LEU A 1 144 ? -5.973 30.766 -8.547 1 98.75 144 LEU A CA 1
ATOM 1044 C C . LEU A 1 144 ? -6.02 29.766 -9.695 1 98.75 144 LEU A C 1
ATOM 1046 O O . LEU A 1 144 ? -5.203 28.844 -9.758 1 98.75 144 LEU A O 1
ATOM 1050 N N . ASP A 1 145 ? -6.957 29.922 -10.594 1 98.44 145 ASP A N 1
ATOM 1051 C CA . ASP A 1 145 ? -7.18 29 -11.703 1 98.44 145 ASP A CA 1
ATOM 1052 C C . ASP A 1 145 ? -5.98 28.984 -12.648 1 98.44 145 ASP A C 1
ATOM 1054 O O . ASP A 1 145 ? -5.703 29.969 -13.32 1 98.44 145 ASP A O 1
ATOM 1058 N N . PRO A 1 146 ? -5.363 27.859 -12.75 1 97.12 146 PRO A N 1
ATOM 1059 C CA . PRO A 1 146 ? -4.156 27.828 -13.586 1 97.12 146 PRO A CA 1
ATOM 1060 C C . PRO A 1 146 ? -4.473 27.875 -15.078 1 97.12 146 PRO A C 1
ATOM 1062 O O . PRO A 1 146 ? -3.582 28.141 -15.891 1 97.12 146 PRO A O 1
ATOM 1065 N N . THR A 1 147 ? -5.652 27.688 -15.43 1 96.94 147 THR A N 1
ATOM 1066 C CA . THR A 1 147 ? -6.016 27.641 -16.844 1 96.94 147 THR A CA 1
ATOM 1067 C C . THR A 1 147 ? -6.387 29.031 -17.359 1 96.94 147 THR A C 1
ATOM 1069 O O . THR A 1 147 ? -6.191 29.328 -18.531 1 96.94 147 THR A O 1
ATOM 1072 N N . THR A 1 148 ? -6.902 29.906 -16.5 1 97.5 148 THR A N 1
ATOM 1073 C CA . THR A 1 148 ? -7.438 31.188 -16.969 1 97.5 148 THR A CA 1
ATOM 1074 C C . THR A 1 148 ? -6.707 32.344 -16.281 1 97.5 148 THR A C 1
ATOM 1076 O O . THR A 1 148 ? -6.793 33.5 -16.734 1 97.5 148 THR A O 1
ATOM 1079 N N . GLY A 1 149 ? -6.074 32.062 -15.148 1 97.81 149 GLY A N 1
ATOM 1080 C CA . GLY A 1 149 ? -5.445 33.094 -14.367 1 97.81 149 GLY A CA 1
ATOM 1081 C C . GLY A 1 149 ? -6.422 33.844 -13.477 1 97.81 149 GLY A C 1
ATOM 1082 O O . GLY A 1 149 ? -6.051 34.812 -12.797 1 97.81 149 GLY A O 1
ATOM 1083 N N . ARG A 1 150 ? -7.637 33.406 -13.461 1 98.5 150 ARG A N 1
ATOM 1084 C CA . ARG A 1 150 ? -8.656 34.031 -12.633 1 98.5 150 ARG A CA 1
ATOM 1085 C C . ARG A 1 150 ? -8.562 33.562 -11.188 1 98.5 150 ARG A C 1
ATOM 1087 O O . ARG A 1 150 ? -8.203 32.406 -10.93 1 98.5 150 ARG A O 1
ATOM 1094 N N . LEU A 1 151 ? -8.859 34.438 -10.273 1 98.81 151 LEU A N 1
ATOM 1095 C CA . LEU A 1 151 ? -8.844 34.156 -8.844 1 98.81 151 LEU A CA 1
ATOM 1096 C C . LEU A 1 151 ? -10.266 33.969 -8.32 1 98.81 151 LEU A C 1
ATOM 1098 O O . LEU A 1 151 ? -11.125 34.812 -8.531 1 98.81 151 LEU A O 1
ATOM 1102 N N . TRP A 1 152 ? -10.516 32.875 -7.668 1 98.94 152 TRP A N 1
ATOM 1103 C CA . TRP A 1 152 ? -11.844 32.531 -7.16 1 98.94 152 TRP A CA 1
ATOM 1104 C C . TRP A 1 152 ? -11.812 32.375 -5.641 1 98.94 152 TRP A C 1
ATOM 1106 O O . TRP A 1 152 ? -10.805 31.953 -5.07 1 98.94 152 TRP A O 1
ATOM 1116 N N . LEU A 1 153 ? -12.906 32.719 -5.027 1 98.88 153 LEU A N 1
ATOM 1117 C CA . LEU A 1 153 ? -13.109 32.594 -3.588 1 98.88 153 LEU A CA 1
ATOM 1118 C C . LEU A 1 153 ? -14.43 31.875 -3.293 1 98.88 153 LEU A C 1
ATOM 1120 O O . LEU A 1 153 ? -15.484 32.281 -3.797 1 98.88 153 LEU A O 1
ATOM 1124 N N . THR A 1 154 ? -14.367 30.828 -2.553 1 98.75 154 THR A N 1
ATOM 1125 C CA . THR A 1 154 ? -15.57 30.188 -2.033 1 98.75 154 THR A CA 1
ATOM 1126 C C . THR A 1 154 ? -15.773 30.531 -0.561 1 98.75 154 THR A C 1
ATOM 1128 O O . THR A 1 154 ? -14.812 30.828 0.15 1 98.75 154 THR A O 1
ATOM 1131 N N . TYR A 1 155 ? -17.031 30.547 -0.118 1 97.25 155 TYR A N 1
ATOM 1132 C CA . TYR A 1 155 ? -17.375 30.781 1.279 1 97.25 155 TYR A CA 1
ATOM 1133 C C . TYR A 1 155 ? -18.766 30.234 1.601 1 97.25 155 TYR A C 1
ATOM 1135 O O . TYR A 1 155 ? -19.578 30.031 0.7 1 97.25 155 TYR A O 1
ATOM 1143 N N . GLY A 1 156 ? -18.953 29.984 2.885 1 95.56 156 GLY A N 1
ATOM 1144 C CA . GLY A 1 156 ? -20.266 29.516 3.32 1 95.56 156 GLY A CA 1
ATOM 1145 C C . GLY A 1 156 ? -20.188 28.422 4.363 1 95.56 156 GLY A C 1
ATOM 1146 O O . GLY A 1 156 ? -19.109 27.906 4.652 1 95.56 156 GLY A O 1
ATOM 1147 N N . THR A 1 157 ? -21.312 28.141 4.977 1 93.25 157 THR A N 1
ATOM 1148 C CA . THR A 1 157 ? -21.453 27.109 5.996 1 93.25 157 THR A CA 1
ATOM 1149 C C . THR A 1 157 ? -22.672 26.219 5.711 1 93.25 157 THR A C 1
ATOM 1151 O O . THR A 1 157 ? -23.219 26.25 4.609 1 93.25 157 THR A O 1
ATOM 1154 N N . TYR A 1 158 ? -23.016 25.438 6.719 1 92.31 158 TYR A N 1
ATOM 1155 C CA . TYR A 1 158 ? -24.188 24.578 6.652 1 92.31 158 TYR A CA 1
ATOM 1156 C C . TYR A 1 158 ? -25.469 25.406 6.535 1 92.31 158 TYR A C 1
ATOM 1158 O O . TYR A 1 158 ? -26.516 24.891 6.156 1 92.31 158 TYR A O 1
ATOM 1166 N N . PHE A 1 159 ? -25.312 26.609 6.922 1 90.81 159 PHE A N 1
ATOM 1167 C CA . PHE A 1 159 ? -26.484 27.469 6.828 1 90.81 159 PHE A CA 1
ATOM 1168 C C 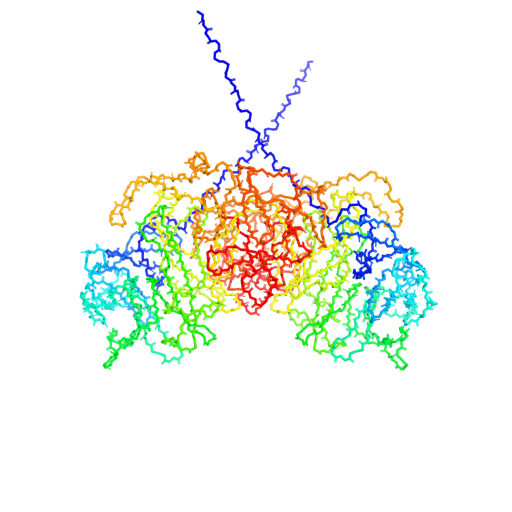. PHE A 1 159 ? -26.641 28 5.41 1 90.81 159 PHE A C 1
ATOM 1170 O O . PHE A 1 159 ? -26.047 29.016 5.047 1 90.81 159 PHE A O 1
ATOM 1177 N N . GLY A 1 160 ? -27.422 27.328 4.656 1 93.5 160 GLY A N 1
ATOM 1178 C CA . GLY A 1 160 ? -27.719 27.766 3.299 1 93.5 160 GLY A CA 1
ATOM 1179 C C . GLY A 1 160 ? -26.734 27.219 2.275 1 93.5 160 GLY A C 1
ATOM 1180 O O . GLY A 1 160 ? -26.5 26.016 2.205 1 93.5 160 GLY A O 1
ATOM 1181 N N . PHE A 1 161 ? -26.141 28.234 1.481 1 97.06 161 PHE A N 1
ATOM 1182 C CA . PHE A 1 161 ? -25.375 27.828 0.318 1 97.06 161 PHE A CA 1
ATOM 1183 C C . PHE A 1 161 ? -23.891 28.094 0.542 1 97.06 161 PHE A C 1
ATOM 1185 O O . PHE A 1 161 ? -23.516 29.031 1.261 1 97.06 161 PHE A O 1
ATOM 1192 N N . ILE A 1 162 ? -23.109 27.266 -0.079 1 98.19 162 ILE A N 1
ATOM 1193 C CA . ILE A 1 162 ? -21.75 27.672 -0.431 1 98.19 162 ILE A CA 1
ATOM 1194 C C . ILE A 1 162 ? -21.781 28.562 -1.674 1 98.19 162 ILE A C 1
ATOM 1196 O O . ILE A 1 162 ? -22.422 28.219 -2.67 1 98.19 162 ILE A O 1
ATOM 1200 N N . ARG A 1 163 ? -21.078 29.656 -1.569 1 98.44 163 ARG A N 1
ATOM 1201 C CA . ARG A 1 163 ? -21.047 30.594 -2.691 1 98.44 163 ARG A CA 1
ATOM 1202 C C . ARG A 1 163 ? -19.625 30.75 -3.223 1 98.44 163 ARG A C 1
ATOM 1204 O O . ARG A 1 163 ? -18.656 30.484 -2.51 1 98.44 163 ARG A O 1
ATOM 1211 N N . ILE A 1 164 ? -19.562 31.125 -4.523 1 98.81 164 ILE A N 1
ATOM 1212 C CA . ILE A 1 164 ? -18.281 31.391 -5.164 1 98.81 164 ILE A CA 1
ATOM 1213 C C . ILE A 1 164 ? -18.312 32.75 -5.84 1 98.81 164 ILE A C 1
ATOM 1215 O O . ILE A 1 164 ? -19.328 33.125 -6.441 1 98.81 164 ILE A O 1
ATOM 1219 N N . VAL A 1 165 ? -17.25 33.562 -5.68 1 98.75 165 VAL A N 1
ATOM 1220 C CA . VAL A 1 165 ? -17.094 34.844 -6.324 1 98.75 165 VAL A CA 1
ATOM 1221 C C . VAL A 1 165 ? -15.719 34.938 -6.977 1 98.75 165 VAL A C 1
ATOM 1223 O O . VAL A 1 165 ? -14.828 34.156 -6.684 1 98.75 165 VAL A O 1
ATOM 1226 N N . GLU A 1 166 ? -15.617 35.875 -7.84 1 98.88 166 GLU A N 1
ATOM 1227 C CA . GLU A 1 166 ? -14.352 36.125 -8.523 1 98.88 166 GLU A CA 1
ATOM 1228 C C . GLU A 1 166 ? -13.641 37.344 -7.945 1 98.88 166 GLU A C 1
ATOM 1230 O O . GLU A 1 166 ? -14.266 38.375 -7.707 1 98.88 166 GLU A O 1
ATOM 1235 N N . LEU A 1 167 ? -12.422 37.188 -7.668 1 98.88 167 LEU A N 1
ATOM 1236 C CA . LEU A 1 167 ? -11.578 38.281 -7.211 1 98.88 167 LEU A CA 1
ATOM 1237 C C . LEU A 1 167 ? -10.57 38.688 -8.289 1 98.88 167 LEU A C 1
ATOM 1239 O O . LEU A 1 167 ? -10.258 37.875 -9.18 1 98.88 167 LEU A O 1
ATOM 1243 N N . ASP A 1 168 ? -10.125 39.906 -8.227 1 98.69 168 ASP A N 1
ATOM 1244 C CA . ASP A 1 168 ? -9.008 40.375 -9.047 1 98.69 168 ASP A CA 1
ATOM 1245 C C . ASP A 1 168 ? -7.672 39.938 -8.461 1 98.69 168 ASP A C 1
ATOM 1247 O O . ASP A 1 168 ? -7.305 40.344 -7.355 1 98.69 168 ASP A O 1
ATOM 1251 N N . PRO A 1 169 ? -6.906 39.156 -9.188 1 98.25 169 PRO A N 1
ATOM 1252 C CA . PRO A 1 169 ? -5.668 38.625 -8.617 1 98.25 169 PRO A CA 1
ATOM 1253 C C . PRO A 1 169 ? -4.629 39.719 -8.328 1 98.25 169 PRO A C 1
ATOM 1255 O O . PRO A 1 169 ? -3.678 39.469 -7.578 1 98.25 169 PRO A O 1
ATOM 1258 N N . LYS A 1 170 ? -4.738 40.844 -8.891 1 97.31 170 LYS A N 1
ATOM 1259 C CA . LYS A 1 170 ? -3.797 41.938 -8.648 1 97.31 170 LYS A CA 1
ATOM 1260 C C . LYS A 1 170 ? -4.133 42.688 -7.355 1 97.31 170 LYS A C 1
ATOM 1262 O O . LYS A 1 170 ? -3.24 43.031 -6.574 1 97.31 170 LYS A O 1
ATOM 1267 N N . THR A 1 171 ? -5.453 42.844 -7.078 1 97.88 171 THR A N 1
ATOM 1268 C CA . THR A 1 171 ? -5.844 43.719 -5.977 1 97.88 171 THR A CA 1
ATOM 1269 C C . THR A 1 171 ? -6.395 42.906 -4.812 1 97.88 171 THR A C 1
ATOM 1271 O O . THR A 1 171 ? -6.434 43.375 -3.676 1 97.88 171 THR A O 1
ATOM 1274 N N . GLY A 1 172 ? -6.883 41.75 -5.145 1 98.12 172 GLY A N 1
ATOM 1275 C CA . GLY A 1 172 ? -7.559 40.969 -4.125 1 98.12 172 GLY A CA 1
ATOM 1276 C C . GLY A 1 172 ? -9 41.406 -3.902 1 98.12 172 GLY A C 1
ATOM 1277 O O . GLY A 1 172 ? -9.688 40.844 -3.051 1 98.12 172 GLY A O 1
ATOM 1278 N N . LYS A 1 173 ? -9.516 42.375 -4.672 1 98.38 173 LYS A N 1
ATOM 1279 C CA . LYS A 1 173 ? -10.891 42.844 -4.578 1 98.38 173 LYS A CA 1
ATOM 1280 C C . LYS A 1 173 ? -11.836 41.969 -5.406 1 98.38 173 LYS A C 1
ATOM 1282 O O . LYS A 1 173 ? -11.406 41.344 -6.367 1 98.38 173 LYS A O 1
ATOM 1287 N N . ARG A 1 174 ? -13.016 42.031 -5.012 1 98.56 174 ARG A N 1
ATOM 1288 C CA . ARG A 1 174 ? -14.016 41.375 -5.863 1 98.56 174 ARG A CA 1
ATOM 1289 C C . ARG A 1 174 ? -14.102 42.062 -7.223 1 98.56 174 ARG A C 1
ATOM 1291 O O . ARG A 1 174 ? -14.055 43.312 -7.309 1 98.56 174 ARG A O 1
ATOM 1298 N N . VAL A 1 175 ? -14.18 41.25 -8.258 1 98.5 175 VAL A N 1
ATOM 1299 C CA . VAL A 1 175 ? -14.32 41.812 -9.594 1 98.5 175 VAL A CA 1
ATOM 1300 C C . VAL A 1 175 ? -15.625 42.625 -9.68 1 98.5 175 VAL A C 1
ATOM 1302 O O . VAL A 1 175 ? -16.672 42.156 -9.227 1 98.5 175 VAL A O 1
ATOM 1305 N N . GLU A 1 176 ? -15.523 43.75 -10.328 1 97.19 176 GLU A N 1
ATOM 1306 C CA . GLU A 1 176 ? -16.688 44.594 -10.461 1 97.19 176 GLU A CA 1
ATOM 1307 C C . GLU A 1 176 ? -17.828 43.906 -11.18 1 97.19 176 GLU A C 1
ATOM 1309 O O . GLU A 1 176 ? -17.625 43.281 -12.219 1 97.19 176 GLU A O 1
ATOM 1314 N N . GLY A 1 177 ? -18.953 43.969 -10.602 1 97.06 177 GLY A N 1
ATOM 1315 C CA . GLY A 1 177 ? -20.125 43.406 -11.219 1 97.06 177 GLY A CA 1
ATOM 1316 C C . GLY A 1 177 ? -20.281 41.906 -10.961 1 97.06 177 GLY A C 1
ATOM 1317 O O . GLY A 1 177 ? -21.312 41.344 -11.305 1 97.06 177 GLY A O 1
ATOM 1318 N N . ASN A 1 178 ? -19.312 41.312 -10.312 1 97.62 178 ASN A N 1
ATOM 1319 C CA . ASN A 1 178 ? -19.406 39.906 -10.031 1 97.62 178 ASN A CA 1
ATOM 1320 C C . ASN A 1 178 ? -20.469 39.594 -8.984 1 97.62 178 ASN A C 1
ATOM 1322 O O . ASN A 1 178 ? -20.562 40.281 -7.969 1 97.62 178 ASN A O 1
ATOM 1326 N N . GLU A 1 179 ? -21.328 38.625 -9.297 1 97.19 179 GLU A N 1
ATOM 1327 C CA . GLU A 1 179 ? -22.344 38.156 -8.359 1 97.19 179 GLU A CA 1
ATOM 1328 C C . GLU A 1 179 ? -22.031 36.75 -7.863 1 97.19 179 GLU A C 1
ATOM 1330 O O . GLU A 1 179 ? -21.562 35.906 -8.633 1 97.19 179 GLU A O 1
ATOM 1335 N N . PRO A 1 180 ? -22.344 36.5 -6.578 1 97.62 180 PRO A N 1
ATOM 1336 C CA . PRO A 1 180 ? -22.109 35.156 -6.059 1 97.62 180 PRO A CA 1
ATOM 1337 C C . PRO A 1 180 ? -22.938 34.094 -6.77 1 97.62 180 PRO A C 1
ATOM 1339 O O . PRO A 1 180 ? -24.094 34.344 -7.125 1 97.62 180 PRO A O 1
ATOM 1342 N N . VAL A 1 181 ? -22.359 32.938 -6.945 1 98.31 181 VAL A N 1
ATOM 1343 C CA . VAL A 1 181 ? -23.047 31.766 -7.477 1 98.31 181 VAL A CA 1
ATOM 1344 C C . VAL A 1 181 ? -23.141 30.688 -6.395 1 98.31 181 VAL A C 1
ATOM 1346 O O . VAL A 1 181 ? -22.156 30.406 -5.703 1 98.31 181 VAL A O 1
ATOM 1349 N N . ASN A 1 182 ? -24.359 30.141 -6.188 1 98.38 182 ASN A N 1
ATOM 1350 C CA . ASN A 1 182 ? -24.531 29.016 -5.281 1 98.38 182 ASN A CA 1
ATOM 1351 C C . ASN A 1 182 ? -23.984 27.719 -5.883 1 98.38 182 ASN A C 1
ATOM 1353 O O . ASN A 1 182 ? -24.359 27.344 -6.992 1 98.38 182 ASN A O 1
ATOM 1357 N N . ILE A 1 183 ? -23.125 26.969 -5.062 1 98.69 183 ILE A N 1
ATOM 1358 C CA . ILE A 1 183 ? -22.469 25.859 -5.742 1 98.69 183 ILE A CA 1
ATOM 1359 C C . ILE A 1 183 ? -22.547 24.594 -4.871 1 98.69 183 ILE A C 1
ATOM 1361 O O . ILE A 1 183 ? -22.266 23.5 -5.34 1 98.69 183 ILE A O 1
ATOM 1365 N N . ALA A 1 184 ? -22.969 24.656 -3.645 1 98.69 184 ALA A N 1
ATOM 1366 C CA . ALA A 1 184 ? -23.141 23.5 -2.768 1 98.69 184 ALA A CA 1
ATOM 1367 C C . ALA A 1 184 ? -24 23.844 -1.565 1 98.69 184 ALA A C 1
ATOM 1369 O O . ALA A 1 184 ? -24.297 25.016 -1.314 1 98.69 184 ALA A O 1
ATOM 1370 N N . ILE A 1 185 ? -24.453 22.844 -0.894 1 97.94 185 ILE A N 1
ATOM 1371 C CA . ILE A 1 185 ? -25.141 22.969 0.386 1 97.94 185 ILE A CA 1
ATOM 1372 C C . ILE A 1 185 ? -24.625 21.922 1.359 1 97.94 185 ILE A C 1
ATOM 1374 O O . ILE A 1 185 ? -23.797 21.078 0.993 1 97.94 185 ILE A O 1
ATOM 1378 N N . ASP A 1 186 ? -25.062 22.016 2.547 1 95.81 186 ASP A N 1
ATOM 1379 C CA . ASP A 1 186 ? -24.875 20.984 3.568 1 95.81 186 ASP A CA 1
ATOM 1380 C C . ASP A 1 186 ? -23.391 20.688 3.787 1 95.81 186 ASP A C 1
ATOM 1382 O O . ASP A 1 186 ? -22.984 19.531 3.855 1 95.81 186 ASP A O 1
ATOM 1386 N N . CYS A 1 187 ? -22.578 21.688 3.748 1 96.62 187 CYS A N 1
ATOM 1387 C CA . CYS A 1 187 ? -21.156 21.578 4.062 1 96.62 187 CYS A CA 1
ATOM 1388 C C . CYS A 1 187 ? -20.578 22.938 4.434 1 96.62 187 CYS A C 1
ATOM 1390 O O . CYS A 1 187 ? -21.266 23.953 4.352 1 96.62 187 CYS A O 1
ATOM 1392 N N . GLU A 1 188 ? -19.375 22.984 4.926 1 95.44 188 GLU A N 1
ATOM 1393 C CA . GLU A 1 188 ? -18.625 24.203 5.199 1 95.44 188 GLU A CA 1
ATOM 1394 C C . GLU A 1 188 ? -17.125 24 4.961 1 95.44 188 GLU A C 1
ATOM 1396 O O . GLU A 1 188 ? -16.703 22.938 4.488 1 95.44 188 GLU A O 1
ATOM 1401 N N . ALA A 1 189 ? -16.344 25.062 5.129 1 96.94 189 ALA A N 1
ATOM 1402 C CA . ALA A 1 189 ? -14.898 25 5.008 1 96.94 189 ALA A CA 1
ATOM 1403 C C . ALA A 1 189 ? -14.484 24.516 3.619 1 96.94 189 ALA A C 1
ATOM 1405 O O . ALA A 1 189 ? -13.688 23.578 3.492 1 96.94 189 ALA A O 1
ATOM 1406 N N . THR A 1 190 ? -15.062 25.109 2.602 1 98.19 190 THR A N 1
ATOM 1407 C CA . THR A 1 190 ? -14.797 24.656 1.24 1 98.19 190 THR A CA 1
ATOM 1408 C C . THR A 1 190 ? -13.445 25.156 0.748 1 98.19 190 THR A C 1
ATOM 1410 O O . THR A 1 190 ? -12.93 26.156 1.263 1 98.19 190 THR A O 1
ATOM 1413 N N . ASP A 1 191 ? -12.922 24.484 -0.139 1 98.62 191 ASP A N 1
ATOM 1414 C CA . ASP A 1 191 ? -11.727 24.844 -0.895 1 98.62 191 ASP A CA 1
ATOM 1415 C C . ASP A 1 191 ? -11.797 24.297 -2.32 1 98.62 191 ASP A C 1
ATOM 1417 O O . ASP A 1 191 ? -12.664 23.484 -2.641 1 98.62 191 ASP A O 1
ATOM 1421 N N . LEU A 1 192 ? -10.938 24.859 -3.166 1 98.69 192 LEU A N 1
ATOM 1422 C CA . LEU A 1 192 ? -10.969 24.5 -4.578 1 98.69 192 LEU A CA 1
ATOM 1423 C C . LEU A 1 192 ? -9.617 23.969 -5.031 1 98.69 192 LEU A C 1
ATOM 1425 O O . LEU A 1 192 ? -8.578 24.391 -4.523 1 98.69 192 LEU A O 1
ATOM 1429 N N . MET A 1 193 ? -9.656 23.031 -6.004 1 98.69 193 MET A N 1
ATOM 1430 C CA . MET A 1 193 ? -8.484 22.547 -6.727 1 98.69 193 MET A CA 1
ATOM 1431 C C . MET A 1 193 ? -8.773 22.422 -8.219 1 98.69 193 MET A C 1
ATOM 1433 O O . MET A 1 193 ? -9.938 22.375 -8.625 1 98.69 193 MET A O 1
ATOM 1437 N N . TYR A 1 194 ? -7.773 22.484 -8.969 1 98.62 194 TYR A N 1
ATOM 1438 C CA . TYR A 1 194 ? -7.832 22.125 -10.383 1 98.62 194 TYR A CA 1
ATOM 1439 C C . TYR A 1 194 ? -6.789 21.078 -10.734 1 98.62 194 TYR A C 1
ATOM 1441 O O . TYR A 1 194 ? -5.645 21.156 -10.281 1 98.62 194 TYR A O 1
ATOM 1449 N N . ARG A 1 195 ? -7.203 20.062 -11.461 1 98.25 195 ARG A N 1
ATOM 1450 C CA . ARG A 1 195 ? -6.277 19.047 -11.938 1 98.25 195 ARG A CA 1
ATOM 1451 C C . ARG A 1 195 ? -6.836 18.328 -13.156 1 98.25 195 ARG A C 1
ATOM 1453 O O . ARG A 1 195 ? -7.973 17.844 -13.141 1 98.25 195 ARG A O 1
ATOM 1460 N N . ASN A 1 196 ? -6.098 18.219 -14.188 1 97.25 196 ASN A N 1
ATOM 1461 C CA . ASN A 1 196 ? -6.387 17.391 -15.359 1 97.25 196 ASN A CA 1
ATOM 1462 C C . ASN A 1 196 ? -7.773 17.688 -15.922 1 97.25 196 ASN A C 1
ATOM 1464 O O . ASN A 1 196 ? -8.562 16.781 -16.156 1 97.25 196 ASN A O 1
ATOM 1468 N N . GLY A 1 197 ? -8.078 18.922 -16.031 1 98.19 197 GLY A N 1
ATOM 1469 C CA . GLY A 1 197 ? -9.312 19.328 -16.688 1 98.19 197 GLY A CA 1
ATOM 1470 C C . GLY A 1 197 ? -10.5 19.359 -15.742 1 98.19 197 GLY A C 1
ATOM 1471 O O . GLY A 1 197 ? -11.617 19.672 -16.156 1 98.19 197 GLY A O 1
ATOM 1472 N N . TRP A 1 198 ? -10.273 19.078 -14.5 1 98.81 198 TRP A N 1
ATOM 1473 C CA . TRP A 1 198 ? -11.367 19.062 -13.523 1 98.81 198 TRP A CA 1
ATOM 1474 C C . TRP A 1 198 ? -11.156 20.109 -12.453 1 98.81 198 TRP A C 1
ATOM 1476 O O . TRP A 1 198 ? -10.031 20.312 -11.984 1 98.81 198 TRP A O 1
ATOM 1486 N N . TYR A 1 199 ? -12.242 20.797 -12.148 1 98.88 199 TYR A N 1
ATOM 1487 C CA . TYR A 1 199 ? -12.32 21.578 -10.922 1 98.88 199 TYR A CA 1
ATOM 1488 C C . TYR A 1 199 ? -12.898 20.75 -9.781 1 98.88 199 TYR A C 1
ATOM 1490 O O . TYR A 1 199 ? -13.898 20.047 -9.961 1 98.88 199 TYR A O 1
ATOM 1498 N N . TYR A 1 200 ? -12.281 20.781 -8.703 1 98.94 200 TYR A N 1
ATOM 1499 C CA . TYR A 1 200 ? -12.727 20.062 -7.52 1 98.94 200 TYR A CA 1
ATOM 1500 C C . TYR A 1 200 ? -13.18 21.031 -6.426 1 98.94 200 TYR A C 1
ATOM 1502 O O . TYR A 1 200 ? -12.5 22.016 -6.148 1 98.94 200 TYR A O 1
ATOM 1510 N N . LEU A 1 201 ? -14.297 20.797 -5.82 1 98.94 201 LEU A N 1
ATOM 1511 C CA . LEU A 1 201 ? -14.766 21.484 -4.629 1 98.94 201 LEU A CA 1
ATOM 1512 C C . LEU A 1 201 ? -14.711 20.578 -3.408 1 98.94 201 LEU A C 1
ATOM 1514 O O . LEU A 1 201 ? -15.43 19.578 -3.342 1 98.94 201 LEU A O 1
ATOM 1518 N N . LEU A 1 202 ? -13.859 20.891 -2.525 1 98.88 202 LEU A N 1
ATOM 1519 C CA . LEU A 1 202 ? -13.812 20.219 -1.237 1 98.88 202 LEU A CA 1
ATOM 1520 C C . LEU A 1 202 ? -14.742 20.891 -0.232 1 98.88 202 LEU A C 1
ATOM 1522 O O . LEU A 1 202 ? -14.93 22.094 -0.272 1 98.88 202 LEU A O 1
ATOM 1526 N N . GLY A 1 203 ? -15.344 20.109 0.59 1 98.5 203 GLY A N 1
ATOM 1527 C CA . GLY A 1 203 ? -16.141 20.578 1.707 1 98.5 203 GLY A CA 1
ATOM 1528 C C . GLY A 1 203 ? -16.062 19.688 2.926 1 98.5 203 GLY A C 1
ATOM 1529 O O . GLY A 1 203 ? -15.555 18.562 2.84 1 98.5 203 GLY A O 1
ATOM 1530 N N . THR A 1 204 ? -16.438 20.203 4.016 1 98.19 204 THR A N 1
ATOM 1531 C CA . THR A 1 204 ? -16.469 19.438 5.258 1 98.19 204 THR A CA 1
ATOM 1532 C C . THR A 1 204 ? -17.906 19.109 5.648 1 98.19 204 THR A C 1
ATOM 1534 O O . THR A 1 204 ? -18.75 20 5.77 1 98.19 204 THR A O 1
ATOM 1537 N N . HIS A 1 205 ? -18.203 17.844 5.758 1 97.44 205 HIS A N 1
ATOM 1538 C CA . HIS A 1 205 ? -19.484 17.344 6.27 1 97.44 205 HIS A CA 1
ATOM 1539 C C . HIS A 1 205 ? -19.375 16.984 7.746 1 97.44 205 HIS A C 1
ATOM 1541 O O . HIS A 1 205 ? -18.266 16.844 8.281 1 97.44 205 HIS A O 1
ATOM 1547 N N . GLY A 1 206 ? -20.531 16.844 8.367 1 95.75 206 GLY A N 1
ATOM 1548 C CA . GLY A 1 206 ? -20.562 16.391 9.742 1 95.75 206 GLY A CA 1
ATOM 1549 C C . GLY A 1 206 ? -20.594 17.516 10.75 1 95.75 206 GLY A C 1
ATOM 1550 O O . GLY A 1 206 ? -20.859 18.672 10.398 1 95.75 206 GLY A O 1
ATOM 1551 N N . THR A 1 207 ? -20.328 17.188 12.016 1 92.88 207 THR A N 1
ATOM 1552 C CA . THR A 1 207 ? -20.453 18.156 13.102 1 92.88 207 THR A CA 1
ATOM 1553 C C . THR A 1 207 ? -19.078 18.656 13.531 1 92.88 207 THR A C 1
ATOM 1555 O O . THR A 1 207 ? -18.188 17.859 13.836 1 92.88 207 THR A O 1
ATOM 1558 N N . CYS A 1 208 ? -18.969 19.922 13.641 1 88.81 208 CYS A N 1
ATOM 1559 C CA . CYS A 1 208 ? -17.734 20.594 14.047 1 88.81 208 CYS A CA 1
ATOM 1560 C C . CYS A 1 208 ? -17.672 20.75 15.562 1 88.81 208 CYS A C 1
ATOM 1562 O O . CYS A 1 208 ? -18.703 20.766 16.219 1 88.81 208 CYS A O 1
ATOM 1564 N N . CYS A 1 209 ? -16.5 20.938 16.047 1 87.62 209 CYS A N 1
ATOM 1565 C CA . CYS A 1 209 ? -16.156 21.594 17.312 1 87.62 209 CYS A CA 1
ATOM 1566 C C . CYS A 1 209 ? -16.734 20.828 18.5 1 87.62 209 CYS A C 1
ATOM 1568 O O . CYS A 1 209 ? -17.281 21.422 19.422 1 87.62 209 CYS A O 1
ATOM 1570 N N . ASP A 1 210 ? -16.766 19.547 18.359 1 90.94 210 ASP A N 1
ATOM 1571 C CA . ASP A 1 210 ? -17.25 18.688 19.453 1 90.94 210 ASP A CA 1
ATOM 1572 C C . ASP A 1 210 ? -16.156 17.719 19.906 1 90.94 210 ASP A C 1
ATOM 1574 O O . ASP A 1 210 ? -16.438 16.562 20.219 1 90.94 210 ASP A O 1
ATOM 1578 N N . GLY A 1 211 ? -14.969 18.203 19.75 1 91.69 211 GLY A N 1
ATOM 1579 C CA . GLY A 1 211 ? -13.836 17.406 20.219 1 91.69 211 GLY A CA 1
ATOM 1580 C C . GLY A 1 211 ? -13.852 15.984 19.719 1 91.69 211 GLY A C 1
ATOM 1581 O O . GLY A 1 211 ? -14 15.742 18.516 1 91.69 211 GLY A O 1
ATOM 1582 N N . PRO A 1 212 ? -13.672 15.008 20.703 1 94.19 212 PRO A N 1
ATOM 1583 C CA . PRO A 1 212 ? -13.633 13.594 20.328 1 94.19 212 PRO A CA 1
ATOM 1584 C C . PRO A 1 212 ? -14.961 13.102 19.734 1 94.19 212 PRO A C 1
ATOM 1586 O O . PRO A 1 212 ? -15.031 12.008 19.188 1 94.19 212 PRO A O 1
ATOM 1589 N N . ASN A 1 213 ? -16.016 13.922 19.891 1 95.88 213 ASN A N 1
ATOM 1590 C CA . ASN A 1 213 ? -17.328 13.531 19.391 1 95.88 213 ASN A CA 1
ATOM 1591 C C . ASN A 1 213 ? -17.656 14.18 18.062 1 95.88 213 ASN A C 1
ATOM 1593 O O . ASN A 1 213 ? -18.75 14.016 17.531 1 95.88 213 ASN A O 1
ATOM 1597 N N . SER A 1 214 ? -16.719 14.93 17.469 1 95.25 214 SER A N 1
ATOM 1598 C CA . SER A 1 214 ? -16.922 15.555 16.172 1 95.25 214 SER A CA 1
ATOM 1599 C C . SER A 1 214 ? -16.984 14.508 15.055 1 95.25 214 SER A C 1
ATOM 1601 O O . SER A 1 214 ? -16.203 13.562 15.047 1 95.25 214 SER A O 1
ATOM 1603 N N . THR A 1 215 ? -17.906 14.664 14.094 1 96.56 215 THR A N 1
ATOM 1604 C CA . THR A 1 215 ? -18.062 13.734 12.977 1 96.56 215 THR A CA 1
ATOM 1605 C C . THR A 1 215 ? -17.562 14.367 11.68 1 96.56 215 THR A C 1
ATOM 1607 O O . THR A 1 215 ? -17.828 13.859 10.586 1 96.56 215 THR A O 1
ATOM 1610 N N . TYR A 1 216 ? -16.906 15.484 11.805 1 97.38 216 TYR A N 1
ATOM 1611 C CA . TYR A 1 216 ? -16.312 16.156 10.656 1 97.38 216 TYR A CA 1
ATOM 1612 C C . TYR A 1 216 ? -15.57 15.172 9.758 1 97.38 216 TYR A C 1
ATOM 1614 O O . TYR A 1 216 ? -14.875 14.281 10.258 1 97.38 216 TYR A O 1
ATOM 1622 N N . ASN A 1 217 ? -15.742 15.289 8.453 1 98.12 217 ASN A N 1
ATOM 1623 C CA . ASN A 1 217 ? -14.992 14.633 7.387 1 98.12 217 ASN A CA 1
ATOM 1624 C C . ASN A 1 217 ? -14.906 15.5 6.137 1 98.12 217 ASN A C 1
ATOM 1626 O O . ASN A 1 217 ? -15.758 16.375 5.926 1 98.12 217 ASN A O 1
ATOM 1630 N N . ILE A 1 218 ? -13.922 15.297 5.352 1 98.81 218 ILE A N 1
ATOM 1631 C CA . ILE A 1 218 ? -13.727 16.094 4.141 1 98.81 218 ILE A CA 1
ATOM 1632 C C . ILE A 1 218 ? -14.234 15.312 2.928 1 98.81 218 ILE A C 1
ATOM 1634 O O . ILE A 1 218 ? -13.875 14.141 2.74 1 98.81 218 ILE A O 1
ATOM 1638 N N . VAL A 1 219 ? -15.016 15.961 2.127 1 98.62 219 VAL A N 1
ATOM 1639 C CA . VAL A 1 219 ? -15.578 15.352 0.928 1 98.62 219 VAL A CA 1
ATOM 1640 C C . VAL A 1 219 ? -15.25 16.203 -0.293 1 98.62 219 VAL A C 1
ATOM 1642 O O . VAL A 1 219 ? -14.742 17.328 -0.158 1 98.62 219 VAL A O 1
ATOM 1645 N N . VAL A 1 220 ? -15.625 15.609 -1.508 1 98.88 220 VAL A N 1
ATOM 1646 C CA . VAL A 1 220 ? -15.266 16.328 -2.723 1 98.88 220 VAL A CA 1
ATOM 1647 C C . VAL A 1 220 ? -16.281 16.047 -3.82 1 98.88 220 VAL A C 1
ATOM 1649 O O . VAL A 1 220 ? -16.859 14.953 -3.875 1 98.88 220 VAL A O 1
ATOM 1652 N N . GLY A 1 221 ? -16.609 17.016 -4.574 1 98.88 221 GLY A N 1
ATOM 1653 C CA . GLY A 1 221 ? -17.203 16.906 -5.891 1 98.88 221 GLY A CA 1
ATOM 1654 C C . GLY A 1 221 ? -16.344 17.484 -6.992 1 98.88 221 GLY A C 1
ATOM 1655 O O . GLY A 1 221 ? -15.383 18.203 -6.719 1 98.88 221 GLY A O 1
ATOM 1656 N N . ARG A 1 222 ? -16.625 17.125 -8.25 1 98.88 222 ARG A N 1
ATOM 1657 C CA . ARG A 1 222 ? -15.82 17.703 -9.328 1 98.88 222 ARG A CA 1
ATOM 1658 C C . ARG A 1 222 ? -16.703 18.172 -10.477 1 98.88 222 ARG A C 1
ATOM 1660 O O . ARG A 1 222 ? -17.875 17.781 -10.578 1 98.88 222 ARG A O 1
ATOM 1667 N N . SER A 1 223 ? -16.156 19.094 -11.273 1 98.88 223 SER A N 1
ATOM 1668 C CA . SER A 1 223 ? -16.844 19.703 -12.406 1 98.88 223 SER A CA 1
ATOM 1669 C C . SER A 1 223 ? -15.844 20.109 -13.492 1 98.88 223 SER A C 1
ATOM 1671 O O . SER A 1 223 ? -14.648 20.25 -13.227 1 98.88 223 SER A O 1
ATOM 1673 N N . ARG A 1 224 ? -16.359 20.281 -14.711 1 98.38 224 ARG A N 1
ATOM 1674 C CA . ARG A 1 224 ? -15.539 20.812 -15.789 1 98.38 224 ARG A CA 1
ATOM 1675 C C . ARG A 1 224 ? -15.602 22.344 -15.805 1 98.38 224 ARG A C 1
ATOM 1677 O O . ARG A 1 224 ? -14.805 22.984 -16.5 1 98.38 224 ARG A O 1
ATOM 1684 N N . ASN A 1 225 ? -16.484 22.859 -14.977 1 98.44 225 ASN A N 1
ATOM 1685 C CA . ASN A 1 225 ? -16.641 24.297 -14.836 1 98.44 225 ASN A CA 1
ATOM 1686 C C . ASN A 1 225 ? -16.406 24.75 -13.406 1 98.44 225 ASN A C 1
ATOM 1688 O O . ASN A 1 225 ? -16.875 24.125 -12.461 1 98.44 225 ASN A O 1
ATOM 1692 N N . VAL A 1 226 ? -15.695 25.875 -13.227 1 98.5 226 VAL A N 1
ATOM 1693 C CA . VAL A 1 226 ? -15.273 26.328 -11.906 1 98.5 226 VAL A CA 1
ATOM 1694 C C . VAL A 1 226 ? -16.5 26.656 -11.055 1 98.5 226 VAL A C 1
ATOM 1696 O O . VAL A 1 226 ? -16.453 26.547 -9.828 1 98.5 226 VAL A O 1
ATOM 1699 N N . THR A 1 227 ? -17.656 26.969 -11.688 1 98.5 227 THR A N 1
ATOM 1700 C CA . THR A 1 227 ? -18.844 27.344 -10.922 1 98.5 227 THR A CA 1
ATOM 1701 C C . THR A 1 227 ? -19.812 26.156 -10.82 1 98.5 227 THR A C 1
ATOM 1703 O O . THR A 1 227 ? -20.984 26.344 -10.453 1 98.5 227 THR A O 1
ATOM 1706 N N . GLY A 1 228 ? -19.359 24.984 -11.148 1 97.94 228 GLY A N 1
ATOM 1707 C CA . GLY A 1 228 ? -20.172 23.797 -10.992 1 97.94 228 GLY A CA 1
ATOM 1708 C C . GLY A 1 228 ? -21.016 23.484 -12.219 1 97.94 228 GLY A C 1
ATOM 1709 O O . GLY A 1 228 ? -20.812 24.078 -13.281 1 97.94 228 GLY A O 1
ATOM 1710 N N . PRO A 1 229 ? -21.938 22.5 -12.164 1 98.75 229 PRO A N 1
ATOM 1711 C CA . PRO A 1 229 ? -22.266 21.766 -10.945 1 98.75 229 PRO A CA 1
ATOM 1712 C C . PRO A 1 229 ? -21.172 20.766 -10.539 1 98.75 229 PRO A C 1
ATOM 1714 O O . PRO A 1 229 ? -20.578 20.125 -11.391 1 98.75 229 PRO A O 1
ATOM 1717 N N . TYR A 1 230 ? -20.953 20.688 -9.242 1 98.94 230 TYR A N 1
ATOM 1718 C CA . TYR A 1 230 ? -20 19.734 -8.703 1 98.94 230 TYR A CA 1
ATOM 1719 C C . TYR A 1 230 ? -20.688 18.422 -8.344 1 98.94 230 TYR A C 1
ATOM 1721 O O . TYR A 1 230 ? -21.594 18.391 -7.496 1 98.94 230 TYR A O 1
ATOM 1729 N N . LEU A 1 231 ? -20.234 17.359 -8.977 1 98.81 231 LEU A N 1
ATOM 1730 C CA . LEU A 1 231 ? -20.844 16.047 -8.789 1 98.81 231 LEU A CA 1
ATOM 1731 C C . LEU A 1 231 ? -19.891 15.109 -8.07 1 98.81 231 LEU A C 1
ATOM 1733 O O . LEU A 1 231 ? -18.688 15.117 -8.328 1 98.81 231 LEU A O 1
ATOM 1737 N N . ASP A 1 232 ? -20.484 14.25 -7.199 1 98.12 232 ASP A N 1
ATOM 1738 C CA . ASP A 1 232 ? -19.641 13.242 -6.551 1 98.12 232 ASP A CA 1
ATOM 1739 C C . ASP A 1 232 ? -19.547 11.984 -7.41 1 98.12 232 ASP A C 1
ATOM 1741 O O . ASP A 1 232 ? -19.906 11.992 -8.586 1 98.12 232 ASP A O 1
ATOM 1745 N N . ASN A 1 233 ? -18.953 10.875 -6.883 1 97 233 ASN A N 1
ATOM 1746 C CA . ASN A 1 233 ? -18.672 9.648 -7.629 1 97 233 ASN A CA 1
ATOM 1747 C C . ASN A 1 233 ? -19.953 8.93 -8.023 1 97 233 ASN A C 1
ATOM 1749 O O . ASN A 1 233 ? -19.938 8.039 -8.875 1 97 233 ASN A O 1
ATOM 1753 N N . MET A 1 234 ? -21.078 9.258 -7.422 1 96.88 234 MET A N 1
ATOM 1754 C CA . MET A 1 234 ? -22.359 8.648 -7.746 1 96.88 234 MET A CA 1
ATOM 1755 C C . MET A 1 234 ? -23.172 9.555 -8.672 1 96.88 234 MET A C 1
ATOM 1757 O O . MET A 1 234 ? -24.328 9.234 -9 1 96.88 234 MET A O 1
ATOM 1761 N N . GLY A 1 235 ? -22.594 10.727 -9 1 97.31 235 GLY A N 1
ATOM 1762 C CA . GLY A 1 235 ? -23.297 11.68 -9.844 1 97.31 235 GLY A CA 1
ATOM 1763 C C . GLY A 1 235 ? -24.25 12.578 -9.062 1 97.31 235 GLY A C 1
ATOM 1764 O O . GLY A 1 235 ? -25.062 13.289 -9.648 1 97.31 235 GLY A O 1
ATOM 1765 N N . ARG A 1 236 ? -24.141 12.547 -7.84 1 97.38 236 ARG A N 1
ATOM 1766 C CA . ARG A 1 236 ? -24.984 13.414 -7.023 1 97.38 236 ARG A CA 1
ATOM 1767 C C . ARG A 1 236 ? -24.391 14.82 -6.922 1 97.38 236 ARG A C 1
ATOM 1769 O O . ARG A 1 236 ? -23.203 14.977 -6.617 1 97.38 236 ARG A O 1
ATOM 1776 N N . ASP A 1 237 ? -25.234 15.781 -7.113 1 98.62 237 ASP A N 1
ATOM 1777 C CA . ASP A 1 237 ? -24.844 17.188 -7.07 1 98.62 237 ASP A CA 1
ATOM 1778 C C . ASP A 1 237 ? -24.562 17.641 -5.637 1 98.62 237 ASP A C 1
ATOM 1780 O O . ASP A 1 237 ? -25.312 17.281 -4.719 1 98.62 237 ASP A O 1
ATOM 1784 N N . MET A 1 238 ? -23.531 18.422 -5.422 1 98.69 238 MET A N 1
ATOM 1785 C CA . MET A 1 238 ? -23.266 18.953 -4.086 1 98.69 238 MET A CA 1
ATOM 1786 C C . MET A 1 238 ? -24.328 19.969 -3.678 1 98.69 238 MET A C 1
ATOM 1788 O O . MET A 1 238 ? -24.484 20.266 -2.492 1 98.69 238 MET A O 1
ATOM 1792 N N . LEU A 1 239 ? -25.078 20.484 -4.586 1 98.56 239 LEU A N 1
ATOM 1793 C CA . LEU A 1 239 ? -26.266 21.297 -4.27 1 98.56 239 LEU A CA 1
ATOM 1794 C C . LEU A 1 239 ? -27.406 20.422 -3.77 1 98.56 239 LEU A C 1
ATOM 1796 O O . LEU A 1 239 ? -28.422 20.922 -3.316 1 98.56 239 LEU A O 1
ATOM 1800 N N . LYS A 1 240 ? -27.219 19.141 -3.859 1 97.5 240 LYS A N 1
ATOM 1801 C CA . LYS A 1 240 ? -28.172 18.188 -3.287 1 97.5 240 LYS A CA 1
ATOM 1802 C C . LYS A 1 240 ? -27.516 17.375 -2.17 1 97.5 240 LYS A C 1
ATOM 1804 O O . LYS A 1 240 ? -27.953 16.266 -1.862 1 97.5 240 LYS A O 1
ATOM 1809 N N . GLY A 1 241 ? -26.391 17.797 -1.761 1 96.31 241 GLY A N 1
ATOM 1810 C CA . GLY A 1 241 ? -25.75 17.203 -0.604 1 96.31 241 GLY A CA 1
ATOM 1811 C C . GLY A 1 241 ? -24.734 16.125 -0.973 1 96.31 241 GLY A C 1
ATOM 1812 O O . GLY A 1 241 ? -24.312 15.344 -0.117 1 96.31 241 GLY A O 1
ATOM 1813 N N . GLY A 1 242 ? -24.344 16.031 -2.189 1 96.94 242 GLY A N 1
ATOM 1814 C CA . GLY A 1 242 ? -23.375 15.031 -2.617 1 96.94 242 GLY A CA 1
ATOM 1815 C C . GLY A 1 242 ? -21.984 15.297 -2.094 1 96.94 242 GLY A C 1
ATOM 1816 O O . GLY A 1 242 ? -21.703 16.375 -1.587 1 96.94 242 GLY A O 1
ATOM 1817 N N . GLY A 1 243 ? -21.125 14.266 -2.158 1 97.94 243 GLY A N 1
ATOM 1818 C CA . GLY A 1 243 ? -19.734 14.359 -1.762 1 97.94 243 GLY A CA 1
ATOM 1819 C C . GLY A 1 243 ? -19.062 13 -1.631 1 97.94 243 GLY A C 1
ATOM 1820 O O . GLY A 1 243 ? -19.578 12.109 -0.957 1 97.94 243 GLY A O 1
ATOM 1821 N N . LYS A 1 244 ? -17.953 12.875 -2.271 1 98 244 LYS A N 1
ATOM 1822 C CA . LYS A 1 244 ? -17.125 11.68 -2.113 1 98 244 LYS A CA 1
ATOM 1823 C C . LYS A 1 244 ? -16.109 11.859 -0.983 1 98 244 LYS A C 1
ATOM 1825 O O . LYS A 1 244 ? -15.469 12.906 -0.881 1 98 244 LYS A O 1
ATOM 1830 N N . MET A 1 245 ? -15.945 10.867 -0.184 1 98.31 245 MET A N 1
ATOM 1831 C CA . MET A 1 245 ? -15.07 10.938 0.984 1 98.31 245 MET A CA 1
ATOM 1832 C C . MET A 1 245 ? -13.617 11.094 0.564 1 98.31 245 MET A C 1
ATOM 1834 O O . MET A 1 245 ? -13.133 10.383 -0.319 1 98.31 245 MET A O 1
ATOM 1838 N N . VAL A 1 246 ? -12.977 12.031 1.19 1 98.62 246 VAL A N 1
ATOM 1839 C CA . VAL A 1 246 ? -11.531 12.172 1.043 1 98.62 246 VAL A CA 1
ATOM 1840 C C . VAL A 1 246 ? -10.828 11.625 2.285 1 98.62 246 VAL A C 1
ATOM 1842 O O . VAL A 1 246 ? -9.859 10.875 2.176 1 98.62 246 VAL A O 1
ATOM 1845 N N . ILE A 1 247 ? -11.336 12.016 3.402 1 98 247 ILE A N 1
ATOM 1846 C CA . ILE A 1 247 ? -10.758 11.547 4.656 1 98 247 ILE A CA 1
ATOM 1847 C C . ILE A 1 247 ? -11.797 11.648 5.773 1 98 247 ILE A C 1
ATOM 1849 O O . ILE A 1 247 ? -12.594 12.586 5.805 1 98 247 ILE A O 1
ATOM 1853 N N . ALA A 1 248 ? -11.789 10.688 6.648 1 97.19 248 ALA A N 1
ATOM 1854 C CA . ALA A 1 248 ? -12.578 10.656 7.883 1 97.19 248 ALA A CA 1
ATOM 1855 C C . ALA A 1 248 ? -11.688 10.375 9.094 1 97.19 248 ALA A C 1
ATOM 1857 O O . ALA A 1 248 ? -10.461 10.461 9 1 97.19 248 ALA A O 1
ATOM 1858 N N . ALA A 1 249 ? -12.328 10.148 10.211 1 97.12 249 ALA A N 1
ATOM 1859 C CA . ALA A 1 249 ? -11.594 9.852 11.438 1 97.12 249 ALA A CA 1
ATOM 1860 C C . ALA A 1 249 ? -10.789 8.562 11.297 1 97.12 249 ALA A C 1
ATOM 1862 O O . ALA A 1 249 ? -11.086 7.727 10.445 1 97.12 249 ALA A O 1
ATOM 1863 N N . GLY A 1 250 ? -9.742 8.453 12.117 1 95.19 250 GLY A N 1
ATOM 1864 C CA . GLY A 1 250 ? -8.891 7.277 12.164 1 95.19 250 GLY A CA 1
ATOM 1865 C C . GLY A 1 250 ? -7.602 7.504 12.93 1 95.19 250 GLY A C 1
ATOM 1866 O O . GLY A 1 250 ? -7.203 8.648 13.164 1 95.19 250 GLY A O 1
ATOM 1867 N N . ASP A 1 251 ? -7.012 6.398 13.398 1 94.31 251 ASP A N 1
ATOM 1868 C CA . ASP A 1 251 ? -5.727 6.438 14.086 1 94.31 251 ASP A CA 1
ATOM 1869 C C . ASP A 1 251 ? -5.781 7.359 15.305 1 94.31 251 ASP A C 1
ATOM 1871 O O . ASP A 1 251 ? -4.887 8.188 15.508 1 94.31 251 ASP A O 1
ATOM 1875 N N . ARG A 1 252 ? -6.914 7.328 15.984 1 95.62 252 ARG A N 1
ATOM 1876 C CA . ARG A 1 252 ? -7.16 8.031 17.25 1 95.62 252 ARG A CA 1
ATOM 1877 C C . ARG A 1 252 ? -7.223 9.539 17.031 1 95.62 252 ARG A C 1
ATOM 1879 O O . ARG A 1 252 ? -6.785 10.312 17.875 1 95.62 252 ARG A O 1
ATOM 1886 N N . LYS A 1 253 ? -7.695 9.914 15.891 1 96.88 253 LYS A N 1
ATOM 1887 C CA . LYS A 1 253 ? -7.996 11.305 15.57 1 96.88 253 LYS A CA 1
ATOM 1888 C C . LYS A 1 253 ? -9.383 11.438 14.945 1 96.88 253 LYS A C 1
ATOM 1890 O O . LYS A 1 253 ? -9.781 10.602 14.133 1 96.88 253 LYS A O 1
ATOM 1895 N N . THR A 1 254 ? -10.07 12.477 15.328 1 96.5 254 THR A N 1
ATOM 1896 C CA . THR A 1 254 ? -11.43 12.641 14.828 1 96.5 254 THR A CA 1
ATOM 1897 C C . THR A 1 254 ? -11.625 14.031 14.242 1 96.5 254 THR A C 1
ATOM 1899 O O . THR A 1 254 ? -10.938 14.977 14.625 1 96.5 254 THR A O 1
ATOM 1902 N N . GLY A 1 255 ? -12.523 14.078 13.305 1 97.38 255 GLY A N 1
ATOM 1903 C CA . GLY A 1 255 ? -13.078 15.328 12.82 1 97.38 255 GLY A CA 1
ATOM 1904 C C . GLY A 1 255 ? -12.125 16.094 11.922 1 97.38 255 GLY A C 1
ATOM 1905 O O . GLY A 1 255 ? -11.789 17.25 12.203 1 97.38 255 GLY A O 1
ATOM 1906 N N . PRO A 1 256 ? -11.648 15.453 10.891 1 98.06 256 PRO A N 1
ATOM 1907 C CA . PRO A 1 256 ? -10.891 16.266 9.938 1 98.06 256 PRO A CA 1
ATOM 1908 C C . PRO A 1 256 ? -11.75 17.328 9.258 1 98.06 256 PRO A C 1
ATOM 1910 O O . PRO A 1 256 ? -12.891 17.047 8.867 1 98.06 256 PRO A O 1
ATOM 1913 N N . GLY A 1 257 ? -11.188 18.484 9.133 1 97.75 257 GLY A N 1
ATOM 1914 C CA . GLY A 1 257 ? -11.898 19.578 8.492 1 97.75 257 GLY A CA 1
ATOM 1915 C C . GLY A 1 257 ? -10.977 20.625 7.887 1 97.75 257 GLY A C 1
ATOM 1916 O O . GLY A 1 257 ? -9.797 20.688 8.242 1 97.75 257 GLY A O 1
ATOM 1917 N N . HIS A 1 258 ? -11.578 21.422 7.039 1 97.25 258 HIS A N 1
ATOM 1918 C CA . HIS A 1 258 ? -10.82 22.375 6.227 1 97.25 258 HIS A CA 1
ATOM 1919 C C . HIS A 1 258 ? -9.828 21.656 5.316 1 97.25 258 HIS A C 1
ATOM 1921 O O . HIS A 1 258 ? -9.742 20.422 5.332 1 97.25 258 HIS A O 1
ATOM 1927 N N . PHE A 1 259 ? -9.242 22.422 4.449 1 98.25 259 PHE A N 1
ATOM 1928 C CA . PHE A 1 259 ? -8.398 21.781 3.445 1 98.25 259 PHE A CA 1
ATOM 1929 C C . PHE A 1 259 ? -7.449 22.797 2.807 1 98.25 259 PHE A C 1
ATOM 1931 O O . PHE A 1 259 ? -7.824 23.938 2.576 1 98.25 259 PHE A O 1
ATOM 1938 N N . GLY A 1 260 ? -6.266 22.359 2.578 1 98.62 260 GLY A N 1
ATOM 1939 C CA . GLY A 1 260 ? -5.309 23.062 1.743 1 98.62 260 GLY A CA 1
ATOM 1940 C C . GLY A 1 260 ? -4.41 22.125 0.947 1 98.62 260 GLY A C 1
ATOM 1941 O O . GLY A 1 260 ? -3.912 21.141 1.478 1 98.62 260 GLY A O 1
ATOM 1942 N N . ARG A 1 261 ? -4.297 22.406 -0.275 1 98.69 261 ARG A N 1
ATOM 1943 C CA . ARG A 1 261 ? -3.396 21.641 -1.128 1 98.69 261 ARG A CA 1
ATOM 1944 C C . ARG A 1 261 ? -2.012 22.281 -1.176 1 98.69 261 ARG A C 1
ATOM 1946 O O . ARG A 1 261 ? -1.888 23.5 -1.321 1 98.69 261 ARG A O 1
ATOM 1953 N N . TYR A 1 262 ? -1.024 21.5 -1.025 1 98.31 262 TYR A N 1
ATOM 1954 C CA . TYR A 1 262 ? 0.365 21.922 -1.183 1 98.31 262 TYR A CA 1
ATOM 1955 C C . TYR A 1 262 ? 1.106 21 -2.145 1 98.31 262 TYR A C 1
ATOM 1957 O O . TYR A 1 262 ? 1.21 19.797 -1.903 1 98.31 262 TYR A O 1
ATOM 1965 N N . ILE A 1 263 ? 1.583 21.578 -3.225 1 97.88 263 ILE A N 1
ATOM 1966 C CA . ILE A 1 263 ? 2.371 20.812 -4.184 1 97.88 263 ILE A CA 1
ATOM 1967 C C . ILE A 1 263 ? 3.857 20.984 -3.883 1 97.88 263 ILE A C 1
ATOM 1969 O O . ILE A 1 263 ? 4.422 22.062 -4.094 1 97.88 263 ILE A O 1
ATOM 1973 N N . GLU A 1 264 ? 4.457 19.984 -3.426 1 96.81 264 GLU A N 1
ATOM 1974 C CA . GLU A 1 264 ? 5.859 20.016 -3.029 1 96.81 264 GLU A CA 1
ATOM 1975 C C . GLU A 1 264 ? 6.777 19.766 -4.227 1 96.81 264 GLU A C 1
ATOM 1977 O O . GLU A 1 264 ? 7.848 20.375 -4.328 1 96.81 264 GLU A O 1
ATOM 1982 N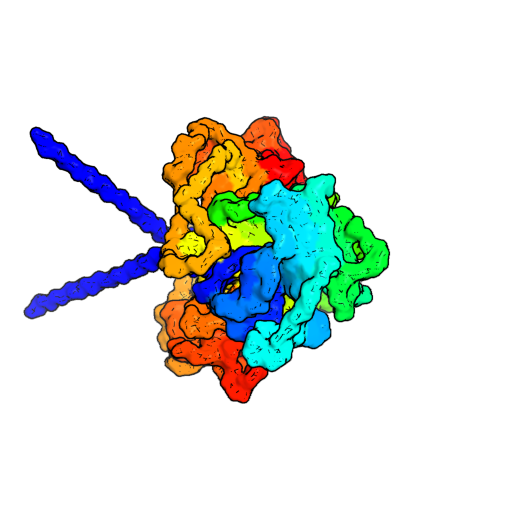 N . ASP A 1 265 ? 6.434 18.844 -5.078 1 97.06 265 ASP A N 1
ATOM 1983 C CA . ASP A 1 265 ? 7.156 18.391 -6.266 1 97.06 265 ASP A CA 1
ATOM 1984 C C . ASP A 1 265 ? 6.215 17.719 -7.258 1 97.06 265 ASP A C 1
ATOM 1986 O O . ASP A 1 265 ? 5.043 17.5 -6.953 1 97.06 265 ASP A O 1
ATOM 1990 N N . ASP A 1 266 ? 6.766 17.531 -8.461 1 97.19 266 ASP A N 1
ATOM 1991 C CA . ASP A 1 266 ? 5.984 16.719 -9.398 1 97.19 266 ASP A CA 1
ATOM 1992 C C . ASP A 1 266 ? 5.668 15.352 -8.82 1 97.19 266 ASP A C 1
ATOM 1994 O O . ASP A 1 266 ? 6.574 14.578 -8.492 1 97.19 266 ASP A O 1
ATOM 1998 N N . GLY A 1 267 ? 4.41 15.125 -8.562 1 97.56 267 GLY A N 1
ATOM 1999 C CA . GLY A 1 267 ? 3.979 13.836 -8.047 1 97.56 267 GLY A CA 1
ATOM 2000 C C . GLY A 1 267 ? 4.02 13.758 -6.535 1 97.56 267 GLY A C 1
ATOM 2001 O O . GLY A 1 267 ? 3.721 12.711 -5.953 1 97.56 267 GLY A O 1
ATOM 2002 N N . VAL A 1 268 ? 4.391 14.82 -5.871 1 98.06 268 VAL A N 1
ATOM 2003 C CA . VAL A 1 268 ? 4.434 14.883 -4.414 1 98.06 268 VAL A CA 1
ATOM 2004 C C . VAL A 1 268 ? 3.51 15.992 -3.916 1 98.06 268 VAL A C 1
ATOM 2006 O O . VAL A 1 268 ? 3.883 17.172 -3.916 1 98.06 268 VAL A O 1
ATOM 2009 N N . GLU A 1 269 ? 2.363 15.625 -3.445 1 98.56 269 GLU A N 1
ATOM 2010 C CA . GLU A 1 269 ? 1.37 16.594 -2.98 1 98.56 269 GLU A CA 1
ATOM 2011 C C . GLU A 1 269 ? 0.948 16.297 -1.543 1 98.56 269 GLU A C 1
ATOM 2013 O O . GLU A 1 269 ? 0.999 15.148 -1.096 1 98.56 269 GLU A O 1
ATOM 2018 N N . LYS A 1 270 ? 0.64 17.359 -0.845 1 98.44 270 LYS A N 1
ATOM 2019 C CA . LYS A 1 270 ? 0.169 17.297 0.535 1 98.44 270 LYS A CA 1
ATOM 2020 C C . LYS A 1 270 ? -1.188 17.969 0.688 1 98.44 270 LYS A C 1
ATOM 2022 O O . LYS A 1 270 ? -1.553 18.828 -0.119 1 98.44 270 LYS A O 1
ATOM 2027 N N . MET A 1 271 ? -1.882 17.516 1.666 1 98.38 271 MET A N 1
ATOM 2028 C CA . MET A 1 271 ? -3.082 18.203 2.113 1 98.38 271 MET A CA 1
ATOM 2029 C C . MET A 1 271 ? -2.959 18.609 3.578 1 98.38 271 MET A C 1
ATOM 2031 O O . MET A 1 271 ? -2.477 17.844 4.406 1 98.38 271 MET A O 1
ATOM 2035 N N . SER A 1 272 ? -3.285 19.781 3.848 1 98.25 272 SER A N 1
ATOM 2036 C CA . SER A 1 272 ? -3.359 20.266 5.223 1 98.25 272 SER A CA 1
ATOM 2037 C C . SER A 1 272 ? -4.805 20.391 5.688 1 98.25 272 SER A C 1
ATOM 2039 O O . SER A 1 272 ? -5.688 20.734 4.895 1 98.25 272 SER A O 1
ATOM 2041 N N . PHE A 1 273 ? -5.07 20.125 6.875 1 98.44 273 PHE A N 1
ATOM 2042 C CA . PHE A 1 273 ? -6.359 20.219 7.551 1 98.44 273 PHE A CA 1
ATOM 2043 C C . PHE A 1 273 ? -6.188 20.156 9.062 1 98.44 273 PHE A C 1
ATOM 2045 O O . PHE A 1 273 ? -5.062 20.203 9.562 1 98.44 273 PHE A O 1
ATOM 2052 N N . HIS A 1 274 ? -7.223 20.234 9.781 1 97.38 274 HIS A N 1
ATOM 2053 C CA . HIS A 1 274 ? -7.125 19.969 11.211 1 97.38 274 HIS A CA 1
ATOM 2054 C C . HIS A 1 274 ? -7.918 18.734 11.609 1 97.38 274 HIS A C 1
ATOM 2056 O O . HIS A 1 274 ? -8.812 18.312 10.875 1 97.38 274 HIS A O 1
ATOM 2062 N N . TYR A 1 275 ? -7.523 18.156 12.648 1 96.81 275 TYR A N 1
ATOM 2063 C CA . TYR A 1 275 ? -8.422 17.312 13.422 1 96.81 275 TYR A CA 1
ATOM 2064 C C . TYR A 1 275 ? -9.078 18.109 14.547 1 96.81 275 TYR A C 1
ATOM 2066 O O . TYR A 1 275 ? -8.43 18.906 15.219 1 96.81 275 TYR A O 1
ATOM 2074 N N . GLU A 1 276 ? -10.352 17.891 14.711 1 95.75 276 GLU A N 1
ATOM 2075 C CA . GLU A 1 276 ? -11.031 18.469 15.867 1 95.75 276 GLU A CA 1
ATOM 2076 C C . GLU A 1 276 ? -10.445 17.938 17.172 1 95.75 276 GLU A C 1
ATOM 2078 O O . GLU A 1 276 ? -10.445 18.641 18.188 1 95.75 276 GLU A O 1
ATOM 2083 N N . ALA A 1 277 ? -9.961 16.688 17.094 1 95.06 277 ALA A N 1
ATOM 2084 C CA . ALA A 1 277 ? -9.359 16.109 18.297 1 95.06 277 ALA A CA 1
ATOM 2085 C C . ALA A 1 277 ? -8.281 15.094 17.938 1 95.06 277 ALA A C 1
ATOM 2087 O O . ALA A 1 277 ? -8.555 14.141 17.203 1 95.06 277 ALA A O 1
ATOM 2088 N N . ASP A 1 278 ? -7.102 15.281 18.438 1 95.38 278 ASP A N 1
ATOM 2089 C CA . ASP A 1 278 ? -6.047 14.273 18.5 1 95.38 278 ASP A CA 1
ATOM 2090 C C . ASP A 1 278 ? -5.941 13.664 19.891 1 95.38 278 ASP A C 1
ATOM 2092 O O . ASP A 1 278 ? -5.492 14.328 20.828 1 95.38 278 ASP A O 1
ATOM 2096 N N . PHE A 1 279 ? -6.332 12.398 19.969 1 94.94 279 PHE A N 1
ATOM 2097 C CA . PHE A 1 279 ? -6.43 11.766 21.266 1 94.94 279 PHE A CA 1
ATOM 2098 C C . PHE A 1 279 ? -5.062 11.688 21.938 1 94.94 279 PHE A C 1
ATOM 2100 O O . PHE A 1 279 ? -4.961 11.766 23.172 1 94.94 279 PHE A O 1
ATOM 2107 N N . ASP A 1 280 ? -4.035 11.617 21.172 1 93.75 280 ASP A N 1
ATOM 2108 C CA . ASP A 1 280 ? -2.684 11.492 21.719 1 93.75 280 ASP A CA 1
ATOM 2109 C C . ASP A 1 280 ? -2.131 12.852 22.141 1 93.75 280 ASP A C 1
ATOM 2111 O O . ASP A 1 280 ? -1.111 12.922 22.828 1 93.75 280 ASP A O 1
ATOM 2115 N N . GLN A 1 281 ? -2.812 13.898 21.812 1 92 281 GLN A N 1
ATOM 2116 C CA . GLN A 1 281 ? -2.449 15.242 22.234 1 92 281 GLN A CA 1
ATOM 2117 C C . GLN A 1 281 ? -3.529 15.859 23.125 1 92 281 GLN A C 1
ATOM 2119 O O . GLN A 1 281 ? -3.816 17.047 23.016 1 92 281 GLN A O 1
ATOM 2124 N N . GLY A 1 282 ? -4.18 15.031 23.828 1 89.62 282 GLY A N 1
ATOM 2125 C CA . GLY A 1 282 ? -5.141 15.477 24.828 1 89.62 282 GLY A CA 1
ATOM 2126 C C . GLY A 1 282 ? -6.484 15.859 24.234 1 89.62 282 GLY A C 1
ATOM 2127 O O . GLY A 1 282 ? -7.25 16.609 24.844 1 89.62 282 GLY A O 1
ATOM 2128 N N . GLY A 1 283 ? -6.711 15.438 23.016 1 91.5 283 GLY A N 1
ATOM 2129 C CA . GLY A 1 283 ? -7.98 15.75 22.391 1 91.5 283 GLY A CA 1
ATOM 2130 C C . GLY A 1 283 ? -8.039 17.156 21.828 1 91.5 283 GLY A C 1
ATOM 2131 O O . GLY A 1 283 ? -9.125 17.688 21.578 1 91.5 283 GLY A O 1
ATOM 2132 N N . ARG A 1 284 ? -6.934 17.797 21.609 1 91.81 284 ARG A N 1
ATOM 2133 C CA . ARG A 1 284 ? -6.859 19.156 21.094 1 91.81 284 ARG A CA 1
ATOM 2134 C C . ARG A 1 284 ? -7.043 19.172 19.578 1 91.81 284 ARG A C 1
ATOM 2136 O O . ARG A 1 284 ? -6.723 18.188 18.906 1 91.81 284 ARG A O 1
ATOM 2143 N N . SER A 1 285 ? -7.621 20.297 19.125 1 94.44 285 SER A N 1
ATOM 2144 C CA . SER A 1 285 ? -7.59 20.547 17.688 1 94.44 285 SER A CA 1
ATOM 2145 C C . SER A 1 285 ? -6.172 20.844 17.203 1 94.44 285 SER A C 1
ATOM 2147 O O . SER A 1 285 ? -5.48 21.688 17.766 1 94.44 285 SER A O 1
ATOM 2149 N N . VAL A 1 286 ? -5.777 20.109 16.203 1 95.38 286 VAL A N 1
ATOM 2150 C CA . VAL A 1 286 ? -4.387 20.219 15.773 1 95.38 286 VAL A CA 1
ATOM 2151 C C . VAL A 1 286 ? -4.316 20.281 14.25 1 95.38 286 VAL A C 1
ATOM 2153 O O . VAL A 1 286 ? -5.215 19.797 13.555 1 95.38 286 VAL A O 1
ATOM 2156 N N . LEU A 1 287 ? -3.201 20.875 13.82 1 97.75 287 LEU A N 1
ATOM 2157 C CA . LEU A 1 287 ? -2.836 20.812 12.406 1 97.75 287 LEU A CA 1
ATOM 2158 C C . LEU A 1 287 ? -2.518 19.375 12.008 1 97.75 287 LEU A C 1
ATOM 2160 O O . LEU A 1 287 ? -1.852 18.641 12.75 1 97.75 287 LEU A O 1
ATOM 2164 N N . ALA A 1 288 ? -2.98 19.031 10.828 1 98 288 ALA A N 1
ATOM 2165 C CA . ALA A 1 288 ? -2.592 17.766 10.211 1 98 288 ALA A CA 1
ATOM 2166 C C . ALA A 1 288 ? -2.119 17.984 8.773 1 98 288 ALA A C 1
ATOM 2168 O O . ALA A 1 288 ? -2.648 18.828 8.055 1 98 288 ALA A O 1
ATOM 2169 N N . ILE A 1 289 ? -1.157 17.25 8.383 1 98.25 289 ILE A N 1
ATOM 2170 C CA . ILE A 1 289 ? -0.638 17.203 7.016 1 98.25 289 ILE A CA 1
ATOM 2171 C C . ILE A 1 289 ? -0.501 15.758 6.555 1 98.25 289 ILE A C 1
ATOM 2173 O O . ILE A 1 289 ? 0.151 14.945 7.219 1 98.25 289 ILE A O 1
ATOM 2177 N N . ARG A 1 290 ? -1.136 15.398 5.426 1 97.5 290 ARG A N 1
ATOM 2178 C CA . ARG A 1 290 ? -1.104 14.062 4.844 1 97.5 290 ARG A CA 1
ATOM 2179 C C . ARG A 1 290 ? -0.733 14.109 3.367 1 97.5 290 ARG A C 1
ATOM 2181 O O . ARG A 1 290 ? -0.935 15.133 2.707 1 97.5 290 ARG A O 1
ATOM 2188 N N . PRO A 1 291 ? -0.173 13.016 2.863 1 98.25 291 PRO A N 1
ATOM 2189 C CA . PRO A 1 291 ? -0.059 12.953 1.404 1 98.25 291 PRO A CA 1
ATOM 2190 C C . PRO A 1 291 ? -1.411 13.055 0.702 1 98.25 291 PRO A C 1
ATOM 2192 O O . PRO A 1 291 ? -2.412 12.539 1.205 1 98.25 291 PRO A O 1
ATOM 2195 N N . LEU A 1 292 ? -1.443 13.734 -0.351 1 98.75 292 LEU A N 1
ATOM 2196 C CA . LEU A 1 292 ? -2.607 13.781 -1.229 1 98.75 292 LEU A CA 1
ATOM 2197 C C . LEU A 1 292 ? -2.396 12.914 -2.463 1 98.75 292 LEU A C 1
ATOM 2199 O O . LEU A 1 292 ? -1.495 13.172 -3.264 1 98.75 292 LEU A O 1
ATOM 2203 N N . LEU A 1 293 ? -3.176 11.883 -2.617 1 98.56 293 LEU A N 1
ATOM 2204 C CA . LEU A 1 293 ? -3.1 10.953 -3.738 1 98.56 293 LEU A CA 1
ATOM 2205 C C . LEU A 1 293 ? -4.258 11.172 -4.703 1 98.56 293 LEU A C 1
ATOM 2207 O O . LEU A 1 293 ? -5.199 11.906 -4.395 1 98.56 293 LEU A O 1
ATOM 2211 N N . TRP A 1 294 ? -4.117 10.57 -5.848 1 98.12 294 TRP A N 1
ATOM 2212 C CA . TRP A 1 294 ? -5.168 10.602 -6.859 1 98.12 294 TRP A CA 1
ATOM 2213 C C . TRP A 1 294 ? -5.469 9.195 -7.371 1 98.12 294 TRP A C 1
ATOM 2215 O O . TRP A 1 294 ? -4.562 8.477 -7.789 1 98.12 294 TRP A O 1
ATOM 2225 N N . LYS A 1 295 ? -6.625 8.789 -7.316 1 95.06 295 LYS A N 1
ATOM 2226 C CA . LYS A 1 295 ? -7.113 7.523 -7.852 1 95.06 295 LYS A CA 1
ATOM 2227 C C . LYS A 1 295 ? -8.273 7.746 -8.812 1 95.06 295 LYS A C 1
ATOM 2229 O O . LYS A 1 295 ? -9.336 8.234 -8.422 1 95.06 295 LYS A O 1
ATOM 2234 N N . ASN A 1 296 ? -8.07 7.348 -10.086 1 92.69 296 ASN A N 1
ATOM 2235 C CA . ASN A 1 296 ? -9.07 7.586 -11.117 1 92.69 296 ASN A CA 1
ATOM 2236 C C . ASN A 1 296 ? -9.539 9.039 -11.117 1 92.69 296 ASN A C 1
ATOM 2238 O O . ASN A 1 296 ? -10.742 9.305 -11.117 1 92.69 296 ASN A O 1
ATOM 2242 N N . ASP A 1 297 ? -8.594 9.922 -10.898 1 95.81 297 ASP A N 1
ATOM 2243 C CA . ASP A 1 297 ? -8.75 11.375 -10.953 1 95.81 297 ASP A CA 1
ATOM 2244 C C . ASP A 1 297 ? -9.57 11.883 -9.773 1 95.81 297 ASP A C 1
ATOM 2246 O O . ASP A 1 297 ? -10.195 12.945 -9.859 1 95.81 297 ASP A O 1
ATOM 2250 N N . TRP A 1 298 ? -9.711 11.133 -8.719 1 98.25 298 TRP A N 1
ATOM 2251 C CA . TRP A 1 298 ? -10.273 11.617 -7.457 1 98.25 298 TRP A CA 1
ATOM 2252 C C . TRP A 1 298 ? -9.195 11.75 -6.391 1 98.25 298 TRP A C 1
ATOM 2254 O O . TRP A 1 298 ? -8.312 10.898 -6.281 1 98.25 298 TRP A O 1
ATOM 2264 N N . PRO A 1 299 ? -9.242 12.828 -5.621 1 98.56 299 PRO A N 1
ATOM 2265 C CA . PRO A 1 299 ? -8.289 12.953 -4.516 1 98.56 299 PRO A CA 1
ATOM 2266 C C . PRO A 1 299 ? -8.594 12.008 -3.357 1 98.56 299 PRO A C 1
ATOM 2268 O O . PRO A 1 299 ? -9.766 11.805 -3.012 1 98.56 299 PRO A O 1
ATOM 2271 N N . VAL A 1 300 ? -7.594 11.445 -2.85 1 96.94 300 VAL A N 1
ATOM 2272 C CA . VAL A 1 300 ? -7.684 10.555 -1.697 1 96.94 300 VAL A CA 1
ATOM 2273 C C . VAL A 1 300 ? -6.562 10.875 -0.711 1 96.94 300 VAL A C 1
ATOM 2275 O O . VAL A 1 300 ? -5.441 11.188 -1.117 1 96.94 300 VAL A O 1
ATOM 2278 N N . ALA A 1 301 ? -6.945 10.805 0.552 1 97.62 301 ALA A N 1
ATOM 2279 C CA . ALA A 1 301 ? -5.914 11.039 1.562 1 97.62 301 ALA A CA 1
ATOM 2280 C C . ALA A 1 301 ? -4.973 9.836 1.665 1 97.62 301 ALA A C 1
ATOM 2282 O O . ALA A 1 301 ? -5.422 8.695 1.766 1 97.62 301 ALA A O 1
ATOM 2283 N N . GLY A 1 302 ? -3.678 10.133 1.572 1 96.62 302 GLY A N 1
ATOM 2284 C CA . GLY A 1 302 ? -2.701 9.117 1.927 1 96.62 302 GLY A CA 1
ATOM 2285 C C . GLY A 1 302 ? -2.574 8.906 3.424 1 96.62 302 GLY A C 1
ATOM 2286 O O . GLY A 1 302 ? -3.338 9.484 4.203 1 96.62 302 GLY A O 1
ATOM 2287 N N . GLU A 1 303 ? -1.721 7.953 3.807 1 88.75 303 GLU A N 1
ATOM 2288 C CA . GLU A 1 303 ? -1.528 7.637 5.219 1 88.75 303 GLU A CA 1
ATOM 2289 C C . GLU A 1 303 ? -0.133 8.039 5.688 1 88.75 303 GLU A C 1
ATOM 2291 O O . GLU A 1 303 ? 0.794 8.133 4.883 1 88.75 303 GLU A O 1
ATOM 2296 N N . ALA A 1 304 ? -0.074 8.383 6.996 1 89.12 304 ALA A N 1
ATOM 2297 C CA . ALA A 1 304 ? 1.26 8.461 7.586 1 89.12 304 ALA A CA 1
ATOM 2298 C C . ALA A 1 304 ? 2 7.133 7.441 1 89.12 304 ALA A C 1
ATOM 2300 O O . ALA A 1 304 ? 1.401 6.066 7.574 1 89.12 304 ALA A O 1
ATOM 2301 N N . PHE A 1 305 ? 3.221 7.312 7.109 1 95.31 305 PHE A N 1
ATOM 2302 C CA . PHE A 1 305 ? 3.992 6.086 6.957 1 95.31 305 PHE A CA 1
ATOM 2303 C C . PHE A 1 305 ? 4.012 5.293 8.258 1 95.31 305 PHE A C 1
ATOM 2305 O O . PHE A 1 305 ? 4.328 5.84 9.32 1 95.31 305 PHE A O 1
ATOM 2312 N N . LYS A 1 306 ? 3.684 4.016 8.273 1 93.12 306 LYS A N 1
ATOM 2313 C CA . LYS A 1 306 ? 3.643 3.162 9.461 1 93.12 306 LYS A CA 1
ATOM 2314 C C . LYS A 1 306 ? 4.98 2.461 9.68 1 93.12 306 LYS A C 1
ATOM 2316 O O . LYS A 1 306 ? 5.531 1.859 8.758 1 93.12 306 LYS A O 1
ATOM 2321 N N . GLU A 1 307 ? 5.488 2.561 10.891 1 96.12 307 GLU A N 1
ATOM 2322 C CA . GLU A 1 307 ? 6.684 1.808 11.25 1 96.12 307 GLU A CA 1
ATOM 2323 C C . GLU A 1 307 ? 6.441 0.304 11.156 1 96.12 307 GLU A C 1
ATOM 2325 O O . GLU A 1 307 ? 5.312 -0.159 11.328 1 96.12 307 GLU A O 1
ATOM 2330 N N . GLY A 1 308 ? 7.465 -0.375 10.883 1 97 308 GLY A N 1
ATOM 2331 C CA . GLY A 1 308 ? 7.363 -1.82 10.75 1 97 308 GLY A CA 1
ATOM 2332 C C . GLY A 1 308 ? 8.5 -2.426 9.945 1 97 308 GLY A C 1
ATOM 2333 O O . GLY A 1 308 ? 9.461 -1.734 9.602 1 97 308 GLY A O 1
ATOM 2334 N N . THR A 1 309 ? 8.445 -3.723 9.781 1 98.31 309 THR A N 1
ATOM 2335 C CA . THR A 1 309 ? 9.414 -4.441 8.953 1 98.31 309 THR A CA 1
ATOM 2336 C C . THR A 1 309 ? 8.836 -4.711 7.566 1 98.31 309 THR A C 1
ATOM 2338 O O . THR A 1 309 ? 7.715 -5.207 7.438 1 98.31 309 THR A O 1
ATOM 2341 N N . TYR A 1 310 ? 9.641 -4.367 6.559 1 98.62 310 TYR A N 1
ATOM 2342 C CA . TYR A 1 310 ? 9.102 -4.387 5.207 1 98.62 310 TYR A CA 1
ATOM 2343 C C . TYR A 1 310 ? 10.094 -4.996 4.227 1 98.62 310 TYR A C 1
ATOM 2345 O O . TYR A 1 310 ? 11.305 -4.914 4.434 1 98.62 310 TYR A O 1
ATOM 2353 N N . GLU A 1 311 ? 9.516 -5.66 3.186 1 98.62 311 GLU A N 1
ATOM 2354 C CA . GLU A 1 311 ? 10.164 -5.684 1.876 1 98.62 311 GLU A CA 1
ATOM 2355 C C . GLU A 1 311 ? 10.133 -4.305 1.221 1 98.62 311 GLU A C 1
ATOM 2357 O O . GLU A 1 311 ? 9.07 -3.693 1.099 1 98.62 311 GLU A O 1
ATOM 2362 N N . ILE A 1 312 ? 11.258 -3.773 0.876 1 98.88 312 ILE A N 1
ATOM 2363 C CA . ILE A 1 312 ? 11.312 -2.541 0.098 1 98.88 312 ILE A CA 1
ATOM 2364 C C . ILE A 1 312 ? 11.484 -2.871 -1.383 1 98.88 312 ILE A C 1
ATOM 2366 O O . ILE A 1 312 ? 12.57 -3.256 -1.819 1 98.88 312 ILE A O 1
ATOM 2370 N N . GLU A 1 313 ? 10.484 -2.672 -2.145 1 98.69 313 GLU A N 1
ATOM 2371 C CA . GLU A 1 313 ? 10.422 -3.158 -3.52 1 98.69 313 GLU A CA 1
ATOM 2372 C C . GLU A 1 313 ? 10.562 -2.01 -4.516 1 98.69 313 GLU A C 1
ATOM 2374 O O . GLU A 1 313 ? 9.836 -1.016 -4.434 1 98.69 313 GLU A O 1
ATOM 2379 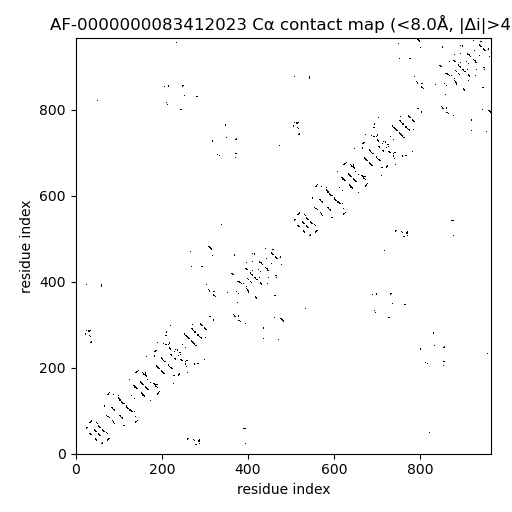N N . SER A 1 314 ? 11.477 -2.164 -5.48 1 98.5 314 SER A N 1
ATOM 2380 C CA . SER A 1 314 ? 11.578 -1.211 -6.582 1 98.5 314 SER A CA 1
ATOM 2381 C C . SER A 1 314 ? 10.43 -1.389 -7.57 1 98.5 314 SER A C 1
ATOM 2383 O O . SER A 1 314 ? 10.117 -2.512 -7.969 1 98.5 314 SER A O 1
ATOM 2385 N N . GLU A 1 315 ? 9.828 -0.267 -7.969 1 97.69 315 GLU A N 1
ATOM 2386 C CA . GLU A 1 315 ? 8.766 -0.328 -8.969 1 97.69 315 GLU A CA 1
ATOM 2387 C C . GLU A 1 315 ? 9.32 -0.662 -10.352 1 97.69 315 GLU A C 1
ATOM 2389 O O . GLU A 1 315 ? 8.578 -1.078 -11.242 1 97.69 315 GLU A O 1
ATOM 2394 N N . ARG A 1 316 ? 10.625 -0.474 -10.539 1 97.38 316 ARG A N 1
ATOM 2395 C CA . ARG A 1 316 ? 11.211 -0.691 -11.852 1 97.38 316 ARG A CA 1
ATOM 2396 C C . ARG A 1 316 ? 11.055 -2.143 -12.289 1 97.38 316 ARG A C 1
ATOM 2398 O O . ARG A 1 316 ? 10.383 -2.426 -13.289 1 97.38 316 ARG A O 1
ATOM 2405 N N . ARG A 1 317 ? 11.617 -3.031 -11.469 1 96.44 317 ARG A N 1
ATOM 2406 C CA . ARG A 1 317 ? 11.617 -4.445 -11.828 1 96.44 317 ARG A CA 1
ATOM 2407 C C . ARG A 1 317 ? 10.766 -5.262 -10.859 1 96.44 317 ARG A C 1
ATOM 2409 O O . ARG A 1 317 ? 10.312 -6.355 -11.195 1 96.44 317 ARG A O 1
ATOM 2416 N N . GLY A 1 318 ? 10.516 -4.789 -9.695 1 97.31 318 GLY A N 1
ATOM 2417 C CA . GLY A 1 318 ? 9.836 -5.543 -8.656 1 97.31 318 GLY A CA 1
ATOM 2418 C C . GLY A 1 318 ? 10.781 -6.27 -7.723 1 97.31 318 GLY A C 1
ATOM 2419 O O . GLY A 1 318 ? 10.352 -7.043 -6.871 1 97.31 318 GLY A O 1
ATOM 2420 N N . TYR A 1 319 ? 12.102 -6.02 -7.867 1 98.12 319 TYR A N 1
ATOM 2421 C CA . TYR A 1 319 ? 13.102 -6.621 -6.996 1 98.12 319 TYR A CA 1
ATOM 2422 C C . TYR A 1 319 ? 13.164 -5.898 -5.656 1 98.12 319 TYR A C 1
ATOM 2424 O O . TYR A 1 319 ? 12.68 -4.77 -5.527 1 98.12 319 TYR A O 1
ATOM 2432 N N . ALA A 1 320 ? 13.727 -6.559 -4.672 1 98.5 320 ALA A N 1
ATOM 2433 C CA . ALA A 1 320 ? 13.75 -6.035 -3.311 1 98.5 320 ALA A CA 1
ATOM 2434 C C . ALA A 1 320 ? 15.141 -5.527 -2.938 1 98.5 320 ALA A C 1
ATOM 2436 O O . ALA A 1 320 ? 16.141 -6.141 -3.299 1 98.5 320 ALA A O 1
ATOM 2437 N N . LEU A 1 321 ? 15.133 -4.371 -2.244 1 98.81 321 LEU A N 1
ATOM 2438 C CA . LEU A 1 321 ? 16.359 -3.881 -1.636 1 98.81 321 LEU A CA 1
ATOM 2439 C C . LEU A 1 321 ? 16.922 -4.898 -0.641 1 98.81 321 LEU A C 1
ATOM 2441 O O . LEU A 1 321 ? 16.172 -5.438 0.179 1 98.81 321 LEU A O 1
ATOM 2445 N N . GLU A 1 322 ? 18.281 -5.156 -0.699 1 98.75 322 GLU A N 1
ATOM 2446 C CA . GLU A 1 322 ? 18.891 -6.164 0.165 1 98.75 322 GLU A CA 1
ATOM 2447 C C . GLU A 1 322 ? 20.375 -5.883 0.384 1 98.75 322 GLU A C 1
ATOM 2449 O O . GLU A 1 322 ? 20.984 -5.125 -0.371 1 98.75 322 GLU A O 1
ATOM 2454 N N . LEU A 1 323 ? 20.922 -6.48 1.414 1 98.75 323 LEU A N 1
ATOM 2455 C CA . LEU A 1 323 ? 22.375 -6.473 1.562 1 98.75 323 LEU A CA 1
ATOM 2456 C C . LEU A 1 323 ? 23.047 -7.312 0.475 1 98.75 323 LEU A C 1
ATOM 2458 O O . LEU A 1 323 ? 22.547 -8.383 0.122 1 98.75 323 LEU A O 1
ATOM 2462 N N . ALA A 1 324 ? 24.141 -6.805 -0.029 1 98.31 324 ALA A N 1
ATOM 2463 C CA . ALA A 1 324 ? 24.938 -7.586 -0.965 1 98.31 324 ALA A CA 1
ATOM 2464 C C . ALA A 1 324 ? 25.812 -8.602 -0.227 1 98.31 324 ALA A C 1
ATOM 2466 O O . ALA A 1 324 ? 27.031 -8.43 -0.121 1 98.31 324 ALA A O 1
ATOM 2467 N N . VAL A 1 325 ? 25.219 -9.617 0.217 1 98.12 325 VAL A N 1
ATOM 2468 C CA . VAL A 1 325 ? 25.906 -10.688 0.932 1 98.12 325 VAL A CA 1
ATOM 2469 C C . VAL A 1 325 ? 25.672 -12.016 0.214 1 98.12 325 VAL A C 1
ATOM 2471 O O . VAL A 1 325 ? 24.859 -12.102 -0.708 1 98.12 325 VAL A O 1
ATOM 2474 N N . ASP A 1 326 ? 26.438 -13 0.626 1 94.56 326 ASP A N 1
ATOM 2475 C CA . ASP A 1 326 ? 26.297 -14.305 -0.008 1 94.56 326 ASP A CA 1
ATOM 2476 C C . ASP A 1 326 ? 24.953 -14.938 0.323 1 94.56 326 ASP A C 1
ATOM 2478 O O . ASP A 1 326 ? 24.469 -14.836 1.452 1 94.56 326 ASP A O 1
ATOM 2482 N N . PHE A 1 327 ? 24.406 -15.547 -0.652 1 92.88 327 PHE A N 1
ATOM 2483 C CA . PHE A 1 327 ? 23.172 -16.281 -0.472 1 92.88 327 PHE A CA 1
ATOM 2484 C C . PHE A 1 327 ? 23.406 -17.562 0.316 1 92.88 327 PHE A C 1
ATOM 2486 O O . PHE A 1 327 ? 24.25 -18.391 -0.062 1 92.88 327 PHE A O 1
ATOM 2493 N N . VAL A 1 328 ? 22.703 -17.688 1.391 1 95.31 328 VAL A N 1
ATOM 2494 C CA . VAL A 1 328 ? 22.781 -18.922 2.178 1 95.31 328 VAL A CA 1
ATOM 2495 C C . VAL A 1 328 ? 21.547 -19.781 1.894 1 95.31 328 VAL A C 1
ATOM 2497 O O . VAL A 1 328 ? 20.422 -19.406 2.223 1 95.31 328 VAL A O 1
ATOM 2500 N N . ARG A 1 329 ? 21.766 -20.938 1.413 1 95.44 329 ARG A N 1
ATOM 2501 C CA . ARG A 1 329 ? 20.672 -21.859 1.05 1 95.44 329 ARG A CA 1
ATOM 2502 C C . ARG A 1 329 ? 20.047 -22.484 2.289 1 95.44 329 ARG A C 1
ATOM 2504 O O . ARG A 1 329 ? 20.75 -22.797 3.254 1 95.44 329 ARG A O 1
ATOM 2511 N N . MET A 1 330 ? 18.75 -22.609 2.301 1 94.75 330 MET A N 1
ATOM 2512 C CA . MET A 1 330 ? 18.062 -23.422 3.301 1 94.75 330 MET A CA 1
ATOM 2513 C C . MET A 1 330 ? 18.25 -24.906 3.02 1 94.75 330 MET A C 1
ATOM 2515 O O . MET A 1 330 ? 18.203 -25.344 1.866 1 94.75 330 MET A O 1
ATOM 2519 N N . ASN A 1 331 ? 18.547 -25.578 4.121 1 87.5 331 ASN A N 1
ATOM 2520 C CA . ASN A 1 331 ? 18.781 -27.016 3.988 1 87.5 331 ASN A CA 1
ATOM 2521 C C . ASN A 1 331 ? 17.484 -27.812 4.18 1 87.5 331 ASN A C 1
ATOM 2523 O O . ASN A 1 331 ? 17.172 -28.234 5.293 1 87.5 331 ASN A O 1
ATOM 2527 N N . THR A 1 332 ? 16.719 -27.734 3.27 1 80.38 332 THR A N 1
ATOM 2528 C CA . THR A 1 332 ? 15.477 -28.5 3.342 1 80.38 332 THR A CA 1
ATOM 2529 C C . THR A 1 332 ? 15.5 -29.656 2.334 1 80.38 332 THR A C 1
ATOM 2531 O O . THR A 1 332 ? 16.125 -29.547 1.278 1 80.38 332 THR A O 1
ATOM 2534 N N . GLU A 1 333 ? 15 -30.75 2.764 1 68.75 333 GLU A N 1
ATOM 2535 C CA . GLU A 1 333 ? 14.914 -31.891 1.86 1 68.75 333 GLU A CA 1
ATOM 2536 C C . GLU A 1 333 ? 14.039 -31.578 0.652 1 68.75 333 GLU A C 1
ATOM 2538 O O . GLU A 1 333 ? 12.961 -30.984 0.796 1 68.75 333 GLU A O 1
ATOM 2543 N N . ARG A 1 334 ? 14.719 -31.672 -0.432 1 65.38 334 ARG A N 1
ATOM 2544 C CA . ARG A 1 334 ? 13.961 -31.484 -1.665 1 65.38 334 ARG A CA 1
ATOM 2545 C C . ARG A 1 334 ? 12.914 -32.562 -1.843 1 65.38 334 ARG A C 1
ATOM 2547 O O . ARG A 1 334 ? 13.227 -33.75 -1.767 1 65.38 334 ARG A O 1
ATOM 2554 N N . ARG A 1 335 ? 11.711 -32.094 -1.824 1 65.62 335 ARG A N 1
ATOM 2555 C CA . ARG A 1 335 ? 10.648 -33.062 -2.1 1 65.62 335 ARG A CA 1
ATOM 2556 C C . ARG A 1 335 ? 10.344 -33.125 -3.594 1 65.62 335 ARG A C 1
ATOM 2558 O O . ARG A 1 335 ? 10.281 -32.094 -4.266 1 65.62 335 ARG A O 1
ATOM 2565 N N . ARG A 1 336 ? 10.461 -34.281 -4.113 1 58.84 336 ARG A N 1
ATOM 2566 C CA . ARG A 1 336 ? 10.188 -34.438 -5.535 1 58.84 336 ARG A CA 1
ATOM 2567 C C . ARG A 1 336 ? 8.719 -34.188 -5.852 1 58.84 336 ARG A C 1
ATOM 2569 O O . ARG A 1 336 ? 7.84 -34.531 -5.059 1 58.84 336 ARG A O 1
ATOM 2576 N N . PHE A 1 337 ? 8.508 -33.25 -6.82 1 59.16 337 PHE A N 1
ATOM 2577 C CA . PHE A 1 337 ? 7.125 -32.906 -7.137 1 59.16 337 PHE A CA 1
ATOM 2578 C C . PHE A 1 337 ? 6.41 -34.062 -7.797 1 59.16 337 PHE A C 1
ATOM 2580 O O . PHE A 1 337 ? 5.195 -34.031 -8.008 1 59.16 337 PHE A O 1
ATOM 2587 N N . TRP A 1 338 ? 7.363 -35.156 -8.133 1 55.28 338 TRP A N 1
ATOM 2588 C CA . TRP A 1 338 ? 6.762 -36.344 -8.758 1 55.28 338 TRP A CA 1
ATOM 2589 C C . TRP A 1 338 ? 6.641 -37.5 -7.75 1 55.28 338 TRP A C 1
ATOM 2591 O O . TRP A 1 338 ? 7.516 -37.656 -6.902 1 55.28 338 TRP A O 1
ATOM 2601 N N . GLY A 1 339 ? 5.504 -37.531 -7.027 1 55.66 339 GLY A N 1
ATOM 2602 C CA . GLY A 1 339 ? 5.23 -38.688 -6.16 1 55.66 339 GLY A CA 1
ATOM 2603 C C . GLY A 1 339 ? 4.152 -38.406 -5.133 1 55.66 339 GLY A C 1
ATOM 2604 O O . GLY A 1 339 ? 3.811 -37.25 -4.887 1 55.66 339 GLY A O 1
ATOM 2605 N N . GLU A 1 340 ? 3.488 -39.469 -4.898 1 56.75 340 GLU A N 1
ATOM 2606 C CA . GLU A 1 340 ? 2.477 -39.438 -3.848 1 56.75 340 GLU A CA 1
ATOM 2607 C C . GLU A 1 340 ? 3.098 -39.094 -2.496 1 56.75 340 GLU A C 1
ATOM 2609 O O . GLU A 1 340 ? 4.113 -39.688 -2.107 1 56.75 340 GLU A O 1
ATOM 2614 N N . ASP A 1 341 ? 3.123 -37.844 -2.117 1 58.91 341 ASP A N 1
ATOM 2615 C CA . ASP A 1 341 ? 3.725 -37.469 -0.839 1 58.91 341 ASP A CA 1
ATOM 2616 C C . ASP A 1 341 ? 2.711 -37.594 0.298 1 58.91 341 ASP A C 1
ATOM 2618 O O . ASP A 1 341 ? 1.878 -36.688 0.483 1 58.91 341 ASP A O 1
ATOM 2622 N N . ASN A 1 342 ? 2.623 -38.781 0.908 1 63.69 342 ASN A N 1
ATOM 2623 C CA . ASN A 1 342 ? 1.738 -39.031 2.041 1 63.69 342 ASN A CA 1
ATOM 2624 C C . ASN A 1 342 ? 2.414 -38.688 3.367 1 63.69 342 ASN A C 1
ATOM 2626 O O . ASN A 1 342 ? 1.899 -39.031 4.434 1 63.69 342 ASN A O 1
ATOM 2630 N N . GLU A 1 343 ? 3.494 -38.156 3.246 1 67.75 343 GLU A N 1
ATOM 2631 C CA . GLU A 1 343 ? 4.148 -37.812 4.508 1 67.75 343 GLU A CA 1
ATOM 2632 C C . GLU A 1 343 ? 3.445 -36.656 5.203 1 67.75 343 GLU A C 1
ATOM 2634 O O . GLU A 1 343 ? 2.871 -35.781 4.543 1 67.75 343 GLU A O 1
ATOM 2639 N N . PRO A 1 344 ? 3.496 -36.844 6.48 1 73.38 344 PRO A N 1
ATOM 2640 C CA . PRO A 1 344 ? 2.896 -35.75 7.23 1 73.38 344 PRO A CA 1
ATOM 2641 C C . PRO A 1 344 ? 3.496 -34.406 6.867 1 73.38 344 PRO A C 1
ATOM 2643 O O . PRO A 1 344 ? 4.699 -34.281 6.613 1 73.38 344 PRO A O 1
ATOM 2646 N N . VAL A 1 345 ? 2.619 -33.5 6.727 1 80.75 345 VAL A N 1
ATOM 2647 C CA . VAL A 1 345 ? 3.02 -32.156 6.375 1 80.75 345 VAL A CA 1
ATOM 2648 C C . VAL A 1 345 ? 3.412 -31.391 7.637 1 80.75 345 VAL A C 1
ATOM 2650 O O . VAL A 1 345 ? 2.57 -31.141 8.5 1 80.75 345 VAL A O 1
ATOM 2653 N N . GLU A 1 346 ? 4.711 -31.234 7.844 1 86.06 346 GLU A N 1
ATOM 2654 C CA . GLU A 1 346 ? 5.184 -30.344 8.906 1 86.06 346 GLU A CA 1
ATOM 2655 C C . GLU A 1 346 ? 5.695 -29.031 8.328 1 86.06 346 GLU A C 1
ATOM 2657 O O . GLU A 1 346 ? 6.508 -29.031 7.402 1 86.06 346 GLU A O 1
ATOM 2662 N N . PRO A 1 347 ? 5.184 -27.969 8.883 1 91.12 347 PRO A N 1
ATOM 2663 C CA . PRO A 1 347 ? 5.66 -26.688 8.391 1 91.12 347 PRO A CA 1
ATOM 2664 C C . PRO A 1 347 ? 7.176 -26.516 8.523 1 91.12 347 PRO A C 1
ATOM 2666 O O . PRO A 1 347 ? 7.773 -27.031 9.469 1 91.12 347 PRO A O 1
ATOM 2669 N N . ILE A 1 348 ? 7.715 -25.859 7.586 1 91.12 348 ILE A N 1
ATOM 2670 C CA . ILE A 1 348 ? 9.133 -25.547 7.68 1 91.12 348 ILE A CA 1
ATOM 2671 C C . ILE A 1 348 ? 9.32 -24.125 8.219 1 91.12 348 ILE A C 1
ATOM 2673 O O . ILE A 1 348 ? 8.516 -23.234 7.914 1 91.12 348 ILE A O 1
ATOM 2677 N N . LYS A 1 349 ? 10.383 -23.953 8.969 1 92.5 349 LYS A N 1
ATOM 2678 C CA . LYS A 1 349 ? 10.688 -22.641 9.531 1 92.5 349 LYS A CA 1
ATOM 2679 C C . LYS A 1 349 ? 11.359 -21.734 8.5 1 92.5 349 LYS A C 1
ATOM 2681 O O . LYS A 1 349 ? 12.102 -22.219 7.645 1 92.5 349 LYS A O 1
ATOM 2686 N N . SER A 1 350 ? 11.062 -20.453 8.625 1 94.19 350 SER A N 1
ATOM 2687 C CA . SER A 1 350 ? 11.805 -19.484 7.828 1 94.19 350 SER A CA 1
ATOM 2688 C C . SER A 1 350 ? 13.266 -19.406 8.266 1 94.19 350 SER A C 1
ATOM 2690 O O . SER A 1 350 ? 13.594 -19.719 9.414 1 94.19 350 SER A O 1
ATOM 2692 N N . GLN A 1 351 ? 14.109 -19.047 7.289 1 96.56 351 GLN A N 1
ATOM 2693 C CA . GLN A 1 351 ? 15.508 -18.828 7.637 1 96.56 351 GLN A CA 1
ATOM 2694 C C . GLN A 1 351 ? 15.648 -17.688 8.641 1 96.56 351 GLN A C 1
ATOM 2696 O O . GLN A 1 351 ? 15 -16.656 8.508 1 96.56 351 GLN A O 1
ATOM 2701 N N . THR A 1 352 ? 16.484 -17.891 9.703 1 96.62 352 THR A N 1
ATOM 2702 C CA . THR A 1 352 ? 16.625 -16.906 10.773 1 96.62 352 THR A CA 1
ATOM 2703 C C . THR A 1 352 ? 17.891 -16.094 10.586 1 96.62 352 THR A C 1
ATOM 2705 O O . THR A 1 352 ? 18.797 -16.5 9.852 1 96.62 352 THR A O 1
ATOM 2708 N N . LEU A 1 353 ? 17.891 -15.023 11.195 1 97.88 353 LEU A N 1
ATOM 2709 C CA . LEU A 1 353 ? 19.078 -14.164 11.188 1 97.88 353 LEU A CA 1
ATOM 2710 C C . LEU A 1 353 ? 20.297 -14.906 11.719 1 97.88 353 LEU A C 1
ATOM 2712 O O . LEU A 1 353 ? 21.391 -14.773 11.18 1 97.88 353 LEU A O 1
ATOM 2716 N N . GLU A 1 354 ? 20.172 -15.703 12.773 1 97.25 354 GLU A N 1
ATOM 2717 C CA . GLU A 1 354 ? 21.266 -16.438 13.398 1 97.25 354 GLU A CA 1
ATOM 2718 C C . GLU A 1 354 ? 21.938 -17.391 12.406 1 97.25 354 GLU A C 1
ATOM 2720 O O . GLU A 1 354 ? 23.141 -17.609 12.469 1 97.25 354 GLU A O 1
ATOM 2725 N N . GLU A 1 355 ? 21.141 -17.828 11.453 1 96.88 355 GLU A N 1
ATOM 2726 C CA . GLU A 1 355 ? 21.656 -18.812 10.492 1 96.88 355 GLU A CA 1
ATOM 2727 C C . GLU A 1 355 ? 22.547 -18.156 9.445 1 96.88 355 GLU A C 1
ATOM 2729 O O . GLU A 1 355 ? 23.281 -18.828 8.734 1 96.88 355 GLU A O 1
ATOM 2734 N N . VAL A 1 356 ? 22.469 -16.828 9.336 1 97.88 356 VAL A N 1
ATOM 2735 C CA . VAL A 1 356 ? 23.125 -16.266 8.172 1 97.88 356 VAL A CA 1
ATOM 2736 C C . VAL A 1 356 ? 24.078 -15.148 8.609 1 97.88 356 VAL A C 1
ATOM 2738 O O . VAL A 1 356 ? 25.016 -14.789 7.879 1 97.88 356 VAL A O 1
ATOM 2741 N N . ILE A 1 357 ? 23.891 -14.484 9.727 1 97.38 357 ILE A N 1
ATOM 2742 C CA . ILE A 1 357 ? 24.562 -13.242 10.094 1 97.38 357 ILE A CA 1
ATOM 2743 C C . ILE A 1 357 ? 26.062 -13.477 10.203 1 97.38 357 ILE A C 1
ATOM 2745 O O . ILE A 1 357 ? 26.859 -12.57 9.953 1 97.38 357 ILE A O 1
ATOM 2749 N N . GLY A 1 358 ? 26.516 -14.641 10.562 1 96.88 358 GLY A N 1
ATOM 2750 C CA . GLY A 1 358 ? 27.922 -14.977 10.68 1 96.88 358 GLY A CA 1
ATOM 2751 C C . GLY A 1 358 ? 28.672 -14.891 9.367 1 96.88 358 GLY A C 1
ATOM 2752 O O . GLY A 1 358 ? 29.906 -14.758 9.352 1 96.88 358 GLY A O 1
ATOM 2753 N N . THR A 1 359 ? 27.922 -14.961 8.258 1 97.25 359 THR A N 1
ATOM 2754 C CA . THR A 1 359 ? 28.562 -14.914 6.941 1 97.25 359 THR A CA 1
ATOM 2755 C C . THR A 1 359 ? 28.719 -13.477 6.465 1 97.25 359 THR A C 1
ATOM 2757 O O . THR A 1 359 ? 29.375 -13.227 5.449 1 97.25 359 THR A O 1
ATOM 2760 N N . TRP A 1 360 ? 28.172 -12.5 7.148 1 97.88 360 TRP A N 1
ATOM 2761 C CA . TRP A 1 360 ? 28.188 -11.109 6.695 1 97.88 360 TRP A CA 1
ATOM 2762 C C . TRP A 1 360 ? 29.5 -10.43 7.055 1 97.88 360 TRP A C 1
ATOM 2764 O O . TRP A 1 360 ? 30.047 -10.656 8.133 1 97.88 360 TRP A O 1
ATOM 2774 N N . PRO A 1 361 ? 29.953 -9.555 6.168 1 97.25 361 PRO A N 1
ATOM 2775 C CA . PRO A 1 361 ? 31.078 -8.711 6.566 1 97.25 361 PRO A CA 1
ATOM 2776 C C . PRO A 1 361 ? 30.781 -7.871 7.809 1 97.25 361 PRO A C 1
ATOM 2778 O O . PRO A 1 361 ? 29.641 -7.453 8.016 1 97.25 361 PRO A O 1
ATOM 2781 N N . LYS A 1 362 ? 31.797 -7.57 8.586 1 95.56 362 LYS A N 1
ATOM 2782 C CA . LYS A 1 362 ? 31.641 -6.777 9.805 1 95.56 362 LYS A CA 1
ATOM 2783 C C . LYS A 1 362 ? 31.5 -5.293 9.484 1 95.56 362 LYS A C 1
ATOM 2785 O O . LYS A 1 362 ? 30.797 -4.562 10.18 1 95.56 362 LYS A O 1
ATOM 2790 N N . GLY A 1 363 ? 32.188 -4.789 8.453 1 97.44 363 GLY A N 1
ATOM 2791 C CA . GLY A 1 363 ? 32.156 -3.385 8.07 1 97.44 363 GLY A CA 1
ATOM 2792 C C . GLY A 1 363 ? 30.984 -3.02 7.203 1 97.44 363 GLY A C 1
ATOM 2793 O O . GLY A 1 363 ? 29.891 -3.576 7.363 1 97.44 363 GLY A O 1
ATOM 2794 N N . ASP A 1 364 ? 31.172 -2.047 6.457 1 98.25 364 ASP A N 1
ATOM 2795 C CA . ASP A 1 364 ? 30.125 -1.618 5.527 1 98.25 364 ASP A CA 1
ATOM 2796 C C . ASP A 1 364 ? 29.781 -2.73 4.543 1 98.25 364 ASP A C 1
ATOM 2798 O O . ASP A 1 364 ? 30.656 -3.5 4.133 1 98.25 364 ASP A O 1
ATOM 2802 N N . ILE A 1 365 ? 28.594 -2.826 4.254 1 98.69 365 ILE A N 1
ATOM 2803 C CA . ILE A 1 365 ? 28.156 -3.787 3.254 1 98.69 365 ILE A CA 1
ATOM 2804 C C . ILE A 1 365 ? 27.453 -3.053 2.111 1 98.69 365 ILE A C 1
ATOM 2806 O O . ILE A 1 365 ? 26.609 -2.186 2.35 1 98.69 365 ILE A O 1
ATOM 2810 N N . ASP A 1 366 ? 27.797 -3.412 0.91 1 98.31 366 ASP A N 1
ATOM 2811 C CA . ASP A 1 366 ? 27.062 -2.881 -0.24 1 98.31 366 ASP A CA 1
ATOM 2812 C C . ASP A 1 366 ? 25.609 -3.35 -0.237 1 98.31 366 ASP A C 1
ATOM 2814 O O . ASP A 1 366 ? 25.281 -4.371 0.369 1 98.31 366 ASP A O 1
ATOM 2818 N N . VAL A 1 367 ? 24.812 -2.523 -0.842 1 98.5 367 VAL A N 1
ATOM 2819 C CA . VAL A 1 367 ? 23.406 -2.877 -1.007 1 98.5 367 VAL A CA 1
ATOM 2820 C C . VAL A 1 367 ? 23.109 -3.146 -2.48 1 98.5 367 VAL A C 1
ATOM 2822 O O . VAL A 1 367 ? 23.75 -2.57 -3.363 1 98.5 367 VAL A O 1
ATOM 2825 N N . ARG A 1 368 ? 22.203 -4.035 -2.797 1 98.5 368 ARG A N 1
ATOM 2826 C CA . ARG A 1 368 ? 21.719 -4.336 -4.141 1 98.5 368 ARG A CA 1
ATOM 2827 C C . ARG A 1 368 ? 20.219 -4.566 -4.145 1 98.5 368 ARG A C 1
ATOM 2829 O O . ARG A 1 368 ? 19.547 -4.406 -3.113 1 98.5 368 ARG A O 1
ATOM 2836 N N . ILE A 1 369 ? 19.625 -4.824 -5.242 1 97.94 369 ILE A N 1
ATOM 2837 C CA . ILE A 1 369 ? 18.219 -5.156 -5.441 1 97.94 369 ILE A CA 1
ATOM 2838 C C . ILE A 1 369 ? 18.094 -6.508 -6.141 1 97.94 369 ILE A C 1
ATOM 2840 O O . ILE A 1 369 ? 18.734 -6.746 -7.164 1 97.94 369 ILE A O 1
ATOM 2844 N N . GLY A 1 370 ? 17.312 -7.422 -5.578 1 96.94 370 GLY A N 1
ATOM 2845 C CA . GLY A 1 370 ? 17.219 -8.758 -6.137 1 96.94 370 GLY A CA 1
ATOM 2846 C C . GLY A 1 370 ? 15.891 -9.43 -5.863 1 96.94 370 GLY A C 1
ATOM 2847 O O . GLY A 1 370 ? 14.953 -8.789 -5.387 1 96.94 370 GLY A O 1
ATOM 2848 N N . ASP A 1 371 ? 15.797 -10.727 -6.234 1 97.06 371 ASP A N 1
ATOM 2849 C CA . ASP A 1 371 ? 14.586 -11.516 -6.027 1 97.06 371 ASP A CA 1
ATOM 2850 C C . ASP A 1 371 ? 14.227 -11.594 -4.543 1 97.06 371 ASP A C 1
ATOM 2852 O O . ASP A 1 371 ? 15.078 -11.914 -3.709 1 97.06 371 ASP A O 1
ATOM 2856 N N . TYR A 1 372 ? 13.039 -11.289 -4.191 1 97.25 372 TYR A N 1
ATOM 2857 C CA . TYR A 1 372 ? 12.609 -11.344 -2.801 1 97.25 372 TYR A CA 1
ATOM 2858 C C . TYR A 1 372 ? 12.297 -12.773 -2.383 1 97.25 372 TYR A C 1
ATOM 2860 O O . TYR A 1 372 ? 11.633 -13.516 -3.115 1 97.25 372 TYR A O 1
ATOM 2868 N N . MET A 1 373 ? 12.734 -13.148 -1.23 1 96.62 373 MET A N 1
ATOM 2869 C CA . MET A 1 373 ? 12.531 -14.484 -0.684 1 96.62 373 MET A CA 1
ATOM 2870 C C . MET A 1 373 ? 12.258 -14.43 0.814 1 96.62 373 MET A C 1
ATOM 2872 O O . MET A 1 373 ? 12.32 -15.445 1.504 1 96.62 373 MET A O 1
ATOM 2876 N N . PHE A 1 374 ? 12.016 -13.203 1.346 1 96.69 374 PHE A N 1
ATOM 2877 C CA . PHE A 1 374 ? 11.781 -12.914 2.756 1 96.69 374 PHE A CA 1
ATOM 2878 C C . PHE A 1 374 ? 12.906 -13.469 3.617 1 96.69 374 PHE A C 1
ATOM 2880 O O . PHE A 1 374 ? 12.656 -14.078 4.66 1 96.69 374 PHE A O 1
ATOM 2887 N N . ARG A 1 375 ? 14.102 -13.414 3.123 1 97.88 375 ARG A N 1
ATOM 2888 C CA . ARG A 1 375 ? 15.297 -13.789 3.865 1 97.88 375 ARG A CA 1
ATOM 2889 C C . ARG A 1 375 ? 15.766 -12.656 4.77 1 97.88 375 ARG A C 1
ATOM 2891 O O . ARG A 1 375 ? 15.422 -11.492 4.547 1 97.88 375 ARG A O 1
ATOM 2898 N N . PRO A 1 376 ? 16.578 -12.945 5.793 1 98.25 376 PRO A N 1
ATOM 2899 C CA . PRO A 1 376 ? 16.953 -11.93 6.781 1 98.25 376 PRO A CA 1
ATOM 2900 C C . PRO A 1 376 ? 17.641 -10.719 6.152 1 98.25 376 PRO A C 1
ATOM 2902 O O . PRO A 1 376 ? 17.438 -9.586 6.594 1 98.25 376 PRO A O 1
ATOM 2905 N N . HIS A 1 377 ? 18.469 -10.875 5.113 1 98.62 377 HIS A N 1
ATOM 2906 C CA . HIS A 1 377 ? 19.234 -9.773 4.531 1 98.62 377 HIS A CA 1
ATOM 2907 C C . HIS A 1 377 ? 18.359 -8.891 3.656 1 98.62 377 HIS A C 1
ATOM 2909 O O . HIS A 1 377 ? 18.844 -7.922 3.064 1 98.62 377 HIS A O 1
ATOM 2915 N N . GLN A 1 378 ? 17.031 -9.258 3.514 1 98.56 378 GLN A N 1
ATOM 2916 C CA . GLN A 1 378 ? 16.094 -8.516 2.664 1 98.56 378 GLN A CA 1
ATOM 2917 C C . GLN A 1 378 ? 15.039 -7.805 3.498 1 98.56 378 GLN A C 1
ATOM 2919 O O . GLN A 1 378 ? 14.188 -7.098 2.955 1 98.56 378 GLN A O 1
ATOM 2924 N N . ARG A 1 379 ? 14.984 -8.008 4.816 1 98.44 379 ARG A N 1
ATOM 2925 C CA . ARG A 1 379 ? 13.945 -7.484 5.695 1 98.44 379 ARG A CA 1
ATOM 2926 C C . ARG A 1 379 ? 14.43 -6.242 6.438 1 98.44 379 ARG A C 1
ATOM 2928 O O . ARG A 1 379 ? 15.375 -6.309 7.223 1 98.44 379 ARG A O 1
ATOM 2935 N N . TRP A 1 380 ? 13.766 -5.16 6.145 1 98.88 380 TRP A N 1
ATOM 2936 C CA . TRP A 1 380 ? 14.18 -3.877 6.707 1 98.88 380 TRP A CA 1
ATOM 2937 C C . TRP A 1 380 ? 13.156 -3.381 7.727 1 98.88 380 TRP A C 1
ATOM 2939 O O . TRP A 1 380 ? 11.969 -3.285 7.426 1 98.88 380 TRP A O 1
ATOM 2949 N N . THR A 1 381 ? 13.578 -3.09 8.938 1 98.81 381 THR A N 1
ATOM 2950 C CA . THR A 1 381 ? 12.742 -2.438 9.938 1 98.81 381 THR A CA 1
ATOM 2951 C C . THR A 1 381 ? 12.883 -0.92 9.852 1 98.81 381 THR A C 1
ATOM 2953 O O . THR A 1 381 ? 13.992 -0.388 9.93 1 98.81 381 THR A O 1
ATOM 2956 N N . ILE A 1 382 ? 11.812 -0.271 9.68 1 98.69 382 ILE A N 1
ATOM 2957 C CA . ILE A 1 382 ? 11.766 1.18 9.539 1 98.69 382 ILE A CA 1
ATOM 2958 C C . ILE A 1 382 ? 11.117 1.799 10.781 1 98.69 382 ILE A C 1
ATOM 2960 O O . ILE A 1 382 ? 9.977 1.481 11.117 1 98.69 382 ILE A O 1
ATOM 2964 N N . THR A 1 383 ? 11.828 2.711 11.445 1 97.94 383 THR A N 1
ATOM 2965 C CA . THR A 1 383 ? 11.375 3.348 12.672 1 97.94 383 THR A CA 1
ATOM 2966 C C . THR A 1 383 ? 11.625 4.852 12.625 1 97.94 383 THR A C 1
ATOM 2968 O O . THR A 1 383 ? 12.68 5.297 12.164 1 97.94 383 THR A O 1
ATOM 2971 N N . ALA A 1 384 ? 10.719 5.637 13.125 1 97.19 384 ALA A N 1
ATOM 2972 C CA . ALA A 1 384 ? 10.867 7.09 13.211 1 97.19 384 ALA A CA 1
ATOM 2973 C C . ALA A 1 384 ? 11.984 7.469 14.18 1 97.19 384 ALA A C 1
ATOM 2975 O O . ALA A 1 384 ? 12.188 6.793 15.188 1 97.19 384 ALA A O 1
ATOM 2976 N N . VAL A 1 385 ? 12.625 8.492 13.859 1 97.44 385 VAL A N 1
ATOM 2977 C CA . VAL A 1 385 ? 13.648 9.078 14.719 1 97.44 385 VAL A CA 1
ATOM 2978 C C . VAL A 1 385 ? 13.219 10.477 15.156 1 97.44 385 VAL A C 1
ATOM 2980 O O . VAL A 1 385 ? 13.672 11.477 14.594 1 97.44 385 VAL A O 1
ATOM 2983 N N . PRO A 1 386 ? 12.469 10.555 16.203 1 93.81 386 PRO A N 1
ATOM 2984 C CA . PRO A 1 386 ? 11.859 11.828 16.594 1 93.81 386 PRO A CA 1
ATOM 2985 C C . PRO A 1 386 ? 12.891 12.938 16.797 1 93.81 386 PRO A C 1
ATOM 2987 O O . PRO A 1 386 ? 12.617 14.102 16.484 1 93.81 386 PRO A O 1
ATOM 2990 N N . GLU A 1 387 ? 14.016 12.617 17.281 1 95 387 GLU A N 1
ATOM 2991 C CA . GLU A 1 387 ? 15.031 13.609 17.625 1 95 387 GLU A CA 1
ATOM 2992 C C . GLU A 1 387 ? 15.641 14.234 16.375 1 95 387 GLU A C 1
ATOM 2994 O O . GLU A 1 387 ? 16.297 15.266 16.438 1 95 387 GLU A O 1
ATOM 2999 N N . ALA A 1 388 ? 15.375 13.602 15.25 1 96.94 388 ALA A N 1
ATOM 3000 C CA . ALA A 1 388 ? 15.977 14.07 14 1 96.94 388 ALA A CA 1
ATOM 3001 C C . ALA A 1 388 ? 15.078 15.102 13.32 1 96.94 388 ALA A C 1
ATOM 3003 O O . ALA A 1 388 ? 15.406 15.602 12.242 1 96.94 388 ALA A O 1
ATOM 3004 N N . GLY A 1 389 ? 14.008 15.469 13.93 1 95.94 389 GLY A N 1
ATOM 3005 C CA . GLY A 1 389 ? 13.062 16.375 13.281 1 95.94 389 GLY A CA 1
ATOM 3006 C C . GLY A 1 389 ? 12.266 15.703 12.172 1 95.94 389 GLY A C 1
ATOM 3007 O O . GLY A 1 389 ? 11.969 14.508 12.25 1 95.94 389 GLY A O 1
ATOM 3008 N N . GLY A 1 390 ? 11.844 16.594 11.258 1 97 390 GLY A N 1
ATOM 3009 C CA . GLY A 1 390 ? 11.039 16.016 10.188 1 97 390 GLY A CA 1
ATOM 3010 C C . GLY A 1 390 ? 11.023 16.859 8.93 1 97 390 GLY A C 1
ATOM 3011 O O . GLY A 1 390 ? 11.969 17.594 8.664 1 97 390 GLY A O 1
ATOM 3012 N N . TYR A 1 391 ? 10.188 16.547 8.094 1 96 391 TYR A N 1
ATOM 3013 C CA . TYR A 1 391 ? 9.859 17.219 6.844 1 96 391 TYR A CA 1
ATOM 3014 C C . TYR A 1 391 ? 8.359 17.422 6.711 1 96 391 TYR A C 1
ATOM 3016 O O . TYR A 1 391 ? 7.594 17.047 7.605 1 96 391 TYR A O 1
ATOM 3024 N N . LEU A 1 392 ? 7.949 18 5.688 1 95.81 392 LEU A N 1
ATOM 3025 C CA . LEU A 1 392 ? 6.551 18.391 5.562 1 95.81 392 LEU A CA 1
ATOM 3026 C C . LEU A 1 392 ? 5.629 17.188 5.676 1 95.81 392 LEU A C 1
ATOM 3028 O O . LEU A 1 392 ? 5.383 16.5 4.688 1 95.81 392 LEU A O 1
ATOM 3032 N N . GLY A 1 393 ? 5.113 16.953 6.848 1 93.94 393 GLY A N 1
ATOM 3033 C CA . GLY A 1 393 ? 4.086 15.945 7.023 1 93.94 393 GLY A CA 1
ATOM 3034 C C . GLY A 1 393 ? 4.602 14.672 7.668 1 93.94 393 GLY A C 1
ATOM 3035 O O . GLY A 1 393 ? 3.834 13.734 7.91 1 93.94 393 GLY A O 1
ATOM 3036 N N . GLY A 1 394 ? 5.895 14.633 8.039 1 95.88 394 GLY A N 1
ATOM 3037 C CA . GLY A 1 394 ? 6.367 13.398 8.656 1 95.88 394 GLY A CA 1
ATOM 3038 C C . GLY A 1 394 ? 7.75 13.531 9.266 1 95.88 394 GLY A C 1
ATOM 3039 O O . GLY A 1 394 ? 8.469 14.492 8.984 1 95.88 394 GLY A O 1
ATOM 3040 N N . PRO A 1 395 ? 8.078 12.555 10.094 1 97.06 395 PRO A N 1
ATOM 3041 C CA . PRO A 1 395 ? 9.414 12.516 10.695 1 97.06 395 PRO A CA 1
ATOM 3042 C C . PRO A 1 395 ? 10.445 11.852 9.789 1 97.06 395 PRO A C 1
ATOM 3044 O O . PRO A 1 395 ? 10.086 11.281 8.75 1 97.06 395 PRO A O 1
ATOM 3047 N N . TYR A 1 396 ? 11.719 12.008 10.188 1 98.19 396 TYR A N 1
ATOM 3048 C CA . TYR A 1 396 ? 12.75 11.18 9.57 1 98.19 396 TYR A CA 1
ATOM 3049 C C . TYR A 1 396 ? 12.734 9.766 10.141 1 98.19 396 TYR A C 1
ATOM 3051 O O . TYR A 1 396 ? 12.336 9.555 11.289 1 98.19 396 TYR A O 1
ATOM 3059 N N . TYR A 1 397 ? 13.227 8.805 9.328 1 98.62 397 TYR A N 1
ATOM 3060 C CA . TYR A 1 397 ? 13.242 7.398 9.711 1 98.62 397 TYR A CA 1
ATOM 3061 C C . TYR A 1 397 ? 14.648 6.824 9.617 1 98.62 397 TYR A C 1
ATOM 3063 O O . TYR A 1 397 ? 15.477 7.312 8.844 1 98.62 397 TYR A O 1
ATOM 3071 N N . LYS A 1 398 ? 14.875 5.867 10.438 1 98.81 398 LYS A N 1
ATOM 3072 C CA . LYS A 1 398 ? 15.984 4.965 10.164 1 98.81 398 LYS A CA 1
ATOM 3073 C C . LYS A 1 398 ? 15.508 3.684 9.492 1 98.81 398 LYS A C 1
ATOM 3075 O O . LYS A 1 398 ? 14.391 3.221 9.75 1 98.81 398 LYS A O 1
ATOM 3080 N N . ILE A 1 399 ? 16.25 3.162 8.617 1 98.94 399 ILE A N 1
ATOM 3081 C CA . ILE A 1 399 ? 16.031 1.909 7.906 1 98.94 399 ILE A CA 1
ATOM 3082 C C . ILE A 1 399 ? 17.141 0.916 8.242 1 98.94 399 ILE A C 1
ATOM 3084 O O . ILE A 1 399 ? 18.281 1.096 7.824 1 98.94 399 ILE A O 1
ATOM 3088 N N . VAL A 1 400 ? 16.75 -0.119 9 1 98.88 400 VAL A N 1
ATOM 3089 C CA . VAL A 1 400 ? 17.75 -1.049 9.516 1 98.88 400 VAL A CA 1
ATOM 3090 C C . VAL A 1 400 ? 17.344 -2.482 9.195 1 98.88 400 VAL A C 1
ATOM 3092 O O . VAL A 1 400 ? 16.156 -2.801 9.148 1 98.88 400 VAL A O 1
ATOM 3095 N N . ILE A 1 401 ? 18.375 -3.307 8.953 1 98.81 401 ILE A N 1
ATOM 3096 C CA . ILE A 1 401 ? 18.062 -4.723 8.781 1 98.81 401 ILE A CA 1
ATOM 3097 C C . ILE A 1 401 ? 17.438 -5.27 10.062 1 98.81 401 ILE A C 1
ATOM 3099 O O . ILE A 1 401 ? 17.953 -5.059 11.156 1 98.81 401 ILE A O 1
ATOM 3103 N N . GLU A 1 402 ? 16.281 -5.965 9.898 1 98.62 402 GLU A N 1
ATOM 3104 C CA . GLU A 1 402 ? 15.539 -6.516 11.031 1 98.62 402 GLU A CA 1
ATOM 3105 C C . GLU A 1 402 ? 16.469 -7.305 11.961 1 98.62 402 GLU A C 1
ATOM 3107 O O . GLU A 1 402 ? 17.234 -8.148 11.5 1 98.62 402 GLU A O 1
ATOM 3112 N N . GLY A 1 403 ? 16.359 -6.984 13.227 1 98.25 403 GLY A N 1
ATOM 3113 C CA . GLY A 1 403 ? 17.094 -7.723 14.234 1 98.25 403 GLY A CA 1
ATOM 3114 C C . GLY A 1 403 ? 18.547 -7.27 14.359 1 98.25 403 GLY A C 1
ATOM 3115 O O . GLY A 1 403 ? 19.328 -7.859 15.117 1 98.25 403 GLY A O 1
ATOM 3116 N N . THR A 1 404 ? 18.953 -6.254 13.602 1 98.38 404 THR A N 1
ATOM 3117 C CA . THR A 1 404 ? 20.328 -5.754 13.664 1 98.38 404 THR A CA 1
ATOM 3118 C C . THR A 1 404 ? 20.344 -4.238 13.828 1 98.38 404 THR A C 1
ATOM 3120 O O . THR A 1 404 ? 19.297 -3.613 13.984 1 98.38 404 THR A O 1
ATOM 3123 N N . ASN A 1 405 ? 21.562 -3.652 13.852 1 97.38 405 ASN A N 1
ATOM 3124 C CA . ASN A 1 405 ? 21.75 -2.207 13.859 1 97.38 405 ASN A CA 1
ATOM 3125 C C . ASN A 1 405 ? 22.312 -1.712 12.531 1 97.38 405 ASN A C 1
ATOM 3127 O O . ASN A 1 405 ? 22.719 -0.551 12.406 1 97.38 405 ASN A O 1
ATOM 3131 N N . ARG A 1 406 ? 22.359 -2.629 11.547 1 98.44 406 ARG A N 1
ATOM 3132 C CA . ARG A 1 406 ? 22.875 -2.236 10.242 1 98.44 406 ARG A CA 1
ATOM 3133 C C . ARG A 1 406 ? 21.922 -1.28 9.539 1 98.44 406 ARG A C 1
ATOM 3135 O O . ARG A 1 406 ? 20.797 -1.655 9.203 1 98.44 406 ARG A O 1
ATOM 3142 N N . ALA A 1 407 ? 22.422 -0.115 9.273 1 98.88 407 ALA A N 1
ATOM 3143 C CA . ALA A 1 407 ? 21.547 0.959 8.812 1 98.88 407 ALA A CA 1
ATOM 3144 C C . ALA A 1 407 ? 21.875 1.359 7.379 1 98.88 407 ALA A C 1
ATOM 3146 O O . ALA A 1 407 ? 23.047 1.428 6.996 1 98.88 407 ALA A O 1
ATOM 3147 N N . LEU A 1 408 ? 20.859 1.552 6.598 1 98.94 408 LEU A N 1
ATOM 3148 C CA . LEU A 1 408 ? 21.031 2.133 5.27 1 98.94 408 LEU A CA 1
ATOM 3149 C C . LEU A 1 408 ? 21.562 3.555 5.363 1 98.94 408 LEU A C 1
ATOM 3151 O O . LEU A 1 408 ? 21.125 4.344 6.199 1 98.94 408 LEU A O 1
ATOM 3155 N N . ALA A 1 409 ? 22.547 3.887 4.496 1 98.94 409 ALA A N 1
ATOM 3156 C CA . ALA A 1 409 ? 23.172 5.199 4.551 1 98.94 409 ALA A CA 1
ATOM 3157 C C . ALA A 1 409 ? 23.594 5.664 3.156 1 98.94 409 ALA A C 1
ATOM 3159 O O . ALA A 1 409 ? 24 4.855 2.322 1 98.94 409 ALA A O 1
ATOM 3160 N N . ALA A 1 410 ? 23.516 6.934 2.971 1 98.88 410 ALA A N 1
ATOM 3161 C CA . ALA A 1 410 ? 24.047 7.562 1.76 1 98.88 410 ALA A CA 1
ATOM 3162 C C . ALA A 1 410 ? 25.547 7.801 1.871 1 98.88 410 ALA A C 1
ATOM 3164 O O . ALA A 1 410 ? 26.062 8.047 2.963 1 98.88 410 ALA A O 1
ATOM 3165 N N . THR A 1 411 ? 26.219 7.785 0.703 1 98.56 411 THR A N 1
ATOM 3166 C CA . THR A 1 411 ? 27.641 8.078 0.668 1 98.56 411 THR A CA 1
ATOM 3167 C C . THR A 1 411 ? 27.906 9.375 -0.099 1 98.56 411 THR A C 1
ATOM 3169 O O . THR A 1 411 ? 27.016 9.898 -0.768 1 98.56 411 THR A O 1
ATOM 3172 N N . ALA A 1 412 ? 29.125 9.828 -0.006 1 98 412 ALA A N 1
ATOM 3173 C CA . ALA A 1 412 ? 29.531 11.07 -0.669 1 98 412 ALA A CA 1
ATOM 3174 C C . ALA A 1 412 ? 29.484 10.914 -2.188 1 98 412 ALA A C 1
ATOM 3176 O O . ALA A 1 412 ? 29.344 11.898 -2.914 1 98 412 ALA A O 1
ATOM 3177 N N . ASP A 1 413 ? 29.578 9.727 -2.707 1 97.75 413 ASP A N 1
ATOM 3178 C CA . ASP A 1 413 ? 29.547 9.453 -4.141 1 97.75 413 ASP A CA 1
ATOM 3179 C C . ASP A 1 413 ? 28.125 9.227 -4.633 1 97.75 413 ASP A C 1
ATOM 3181 O O . ASP A 1 413 ? 27.906 8.672 -5.711 1 97.75 413 ASP A O 1
ATOM 3185 N N . ALA A 1 414 ? 27.188 9.539 -3.805 1 97.81 414 ALA A N 1
ATOM 3186 C CA . ALA A 1 414 ? 25.766 9.398 -4.133 1 97.81 414 ALA A CA 1
ATOM 3187 C C . ALA A 1 414 ? 25.391 7.93 -4.34 1 97.81 414 ALA A C 1
ATOM 3189 O O . ALA A 1 414 ? 24.703 7.59 -5.297 1 97.81 414 ALA A O 1
ATOM 3190 N N . GLU A 1 415 ? 25.953 7.148 -3.564 1 98.31 415 GLU A N 1
ATOM 3191 C CA . GLU A 1 415 ? 25.609 5.734 -3.494 1 98.31 415 GLU A CA 1
ATOM 3192 C C . GLU A 1 415 ? 24.938 5.395 -2.166 1 98.31 415 GLU A C 1
ATOM 3194 O O . GLU A 1 415 ? 24.766 6.266 -1.311 1 98.31 415 GLU A O 1
ATOM 3199 N N . VAL A 1 416 ? 24.5 4.16 -2.029 1 98.69 416 VAL A N 1
ATOM 3200 C CA . VAL A 1 416 ? 23.875 3.707 -0.785 1 98.69 416 VAL A CA 1
ATOM 3201 C C . VAL A 1 416 ? 24.594 2.451 -0.287 1 98.69 416 VAL A C 1
ATOM 3203 O O . VAL A 1 416 ? 24.969 1.585 -1.083 1 98.69 416 VAL A O 1
ATOM 3206 N N . ILE A 1 417 ? 24.812 2.352 0.993 1 98.75 417 ILE A N 1
ATOM 3207 C CA . ILE A 1 417 ? 25.453 1.227 1.669 1 98.75 417 ILE A CA 1
ATOM 3208 C C . ILE A 1 417 ? 24.719 0.928 2.975 1 98.75 417 ILE A C 1
ATOM 3210 O O . ILE A 1 417 ? 23.812 1.673 3.375 1 98.75 417 ILE A O 1
ATOM 3214 N N . ALA A 1 418 ? 25 -0.148 3.545 1 98.81 418 ALA A N 1
ATOM 3215 C CA . ALA A 1 418 ? 24.594 -0.457 4.91 1 98.81 418 ALA A CA 1
ATOM 3216 C C . ALA A 1 418 ? 25.766 -0.354 5.875 1 98.81 418 ALA A C 1
ATOM 3218 O O . ALA A 1 418 ? 26.75 -1.103 5.758 1 98.81 418 ALA A O 1
ATOM 3219 N N . VAL A 1 419 ? 25.641 0.524 6.832 1 98.81 419 VAL A N 1
ATOM 3220 C CA . VAL A 1 419 ? 26.703 0.712 7.816 1 98.81 419 VAL A CA 1
ATOM 3221 C C . VAL A 1 419 ? 26.406 -0.12 9.062 1 98.81 419 VAL A C 1
ATOM 3223 O O . VAL A 1 419 ? 25.25 -0.441 9.344 1 98.81 419 VAL A O 1
ATOM 3226 N N . PRO A 1 420 ? 27.406 -0.436 9.812 1 98.38 420 PRO A N 1
ATOM 3227 C CA . PRO A 1 420 ? 27.234 -1.39 10.906 1 98.38 420 PRO A CA 1
ATOM 3228 C C . PRO A 1 420 ? 26.359 -0.85 12.031 1 98.38 420 PRO A C 1
ATOM 3230 O O . PRO A 1 420 ? 25.734 -1.628 12.766 1 98.38 420 PRO A O 1
ATOM 3233 N N . GLU A 1 421 ? 26.328 0.449 12.125 1 98.19 421 GLU A N 1
ATOM 3234 C CA . GLU A 1 421 ? 25.609 1.026 13.258 1 98.19 421 GLU A CA 1
ATOM 3235 C C . GLU A 1 421 ? 24.844 2.279 12.844 1 98.19 421 GLU A C 1
ATOM 3237 O O . GLU A 1 421 ? 25.328 3.08 12.047 1 98.19 421 GLU A O 1
ATOM 3242 N N . PHE A 1 422 ? 23.766 2.445 13.422 1 98.44 422 PHE A N 1
ATOM 3243 C CA . PHE A 1 422 ? 23.031 3.697 13.32 1 98.44 422 PHE A CA 1
ATOM 3244 C C . PHE A 1 422 ? 23.531 4.707 14.344 1 98.44 422 PHE A C 1
ATOM 3246 O O . PHE A 1 422 ? 23.516 4.438 15.547 1 98.44 422 PHE A O 1
ATOM 3253 N N . THR A 1 423 ? 23.828 5.871 13.922 1 98.06 423 THR A N 1
ATOM 3254 C CA . THR A 1 423 ? 24.375 6.883 14.82 1 98.06 423 THR A CA 1
ATOM 3255 C C . THR A 1 423 ? 23.484 8.117 14.844 1 98.06 423 THR A C 1
ATOM 3257 O O . THR A 1 423 ? 23.688 9.016 15.664 1 98.06 423 THR A O 1
ATOM 3260 N N . GLY A 1 424 ? 22.609 8.18 13.906 1 97.88 424 GLY A N 1
ATOM 3261 C CA . GLY A 1 424 ? 21.766 9.359 13.797 1 97.88 424 GLY A CA 1
ATOM 3262 C C . GLY A 1 424 ? 22.312 10.398 12.836 1 97.88 424 GLY A C 1
ATOM 3263 O O . GLY A 1 424 ? 21.719 11.461 12.656 1 97.88 424 GLY A O 1
ATOM 3264 N N . ALA A 1 425 ? 23.469 10.078 12.172 1 98.06 425 ALA A N 1
ATOM 3265 C CA . ALA A 1 425 ? 24.031 11 11.188 1 98.06 425 ALA A CA 1
ATOM 3266 C C . ALA A 1 425 ? 23.031 11.273 10.062 1 98.06 425 ALA A C 1
ATOM 3268 O O . ALA A 1 425 ? 22.25 10.398 9.695 1 98.06 425 ALA A O 1
ATOM 3269 N N . PRO A 1 426 ? 23.109 12.406 9.484 1 98.19 426 PRO A N 1
ATOM 3270 C CA . PRO A 1 426 ? 22.109 12.805 8.492 1 98.19 426 PRO A CA 1
ATOM 3271 C C . PRO A 1 426 ? 22.047 11.859 7.305 1 98.19 426 PRO A C 1
ATOM 3273 O O . PRO A 1 426 ? 20.969 11.672 6.715 1 98.19 426 PRO A O 1
ATOM 3276 N N . GLU A 1 427 ? 23.188 11.242 6.883 1 98.5 427 GLU A N 1
ATOM 3277 C CA . GLU A 1 427 ? 23.219 10.336 5.742 1 98.5 427 GLU A CA 1
ATOM 3278 C C . GLU A 1 427 ? 22.562 9 6.078 1 98.5 427 GLU A C 1
ATOM 3280 O O . GLU A 1 427 ? 22.344 8.172 5.195 1 98.5 427 GLU A O 1
ATOM 3285 N N . GLN A 1 428 ? 22.125 8.828 7.402 1 98.81 428 GLN A N 1
ATOM 3286 C CA . GLN A 1 428 ? 21.453 7.609 7.844 1 98.81 428 GLN A CA 1
ATOM 3287 C C . GLN A 1 428 ? 19.969 7.855 8.07 1 98.81 428 GLN A C 1
ATOM 3289 O O . GLN A 1 428 ? 19.234 6.938 8.453 1 98.81 428 GLN A O 1
ATOM 3294 N N . LEU A 1 429 ? 19.562 9.023 7.914 1 98.81 429 LEU A N 1
ATOM 3295 C CA . LEU A 1 429 ? 18.172 9.422 8.125 1 98.81 429 LEU A CA 1
ATOM 3296 C C . LEU A 1 429 ? 17.438 9.57 6.793 1 98.81 429 LEU A C 1
ATOM 3298 O O . LEU A 1 429 ? 18 10.102 5.832 1 98.81 429 LEU A O 1
ATOM 3302 N N . TRP A 1 430 ? 16.281 9.07 6.75 1 98.88 430 TRP A N 1
ATOM 3303 C CA . TRP A 1 430 ? 15.578 8.977 5.473 1 98.88 430 TRP A CA 1
ATOM 3304 C C . TRP A 1 430 ? 14.188 9.602 5.562 1 98.88 430 TRP A C 1
ATOM 3306 O O . TRP A 1 430 ? 13.484 9.422 6.559 1 98.88 430 TRP A O 1
ATOM 3316 N N . ARG A 1 431 ? 13.82 10.32 4.531 1 98 431 ARG A N 1
ATOM 3317 C CA . ARG A 1 431 ? 12.453 10.758 4.266 1 98 431 ARG A CA 1
ATOM 3318 C C . ARG A 1 431 ? 11.711 9.734 3.412 1 98 431 ARG A C 1
ATOM 3320 O O . ARG A 1 431 ? 12.219 9.289 2.385 1 98 431 ARG A O 1
ATOM 3327 N N . ILE A 1 432 ? 10.609 9.391 3.848 1 98.44 432 ILE A N 1
ATOM 3328 C CA . ILE A 1 432 ? 9.742 8.492 3.092 1 98.44 432 ILE A CA 1
ATOM 3329 C C . ILE A 1 432 ? 8.43 9.211 2.752 1 98.44 432 ILE A C 1
ATOM 3331 O O . ILE A 1 432 ? 7.617 9.477 3.637 1 98.44 432 ILE A O 1
ATOM 3335 N N . GLU A 1 433 ? 8.195 9.484 1.489 1 97.62 433 GLU A N 1
ATOM 3336 C CA . GLU A 1 433 ? 7.039 10.273 1.068 1 97.62 433 GLU A CA 1
ATOM 3337 C C . GLU A 1 433 ? 6.191 9.508 0.056 1 97.62 433 GLU A C 1
ATOM 3339 O O . GLU A 1 433 ? 6.707 9.016 -0.95 1 97.62 433 GLU A O 1
ATOM 3344 N N . GLN A 1 434 ? 4.949 9.438 0.327 1 98.38 434 GLN A N 1
ATOM 3345 C CA . GLN A 1 434 ? 4.027 8.797 -0.605 1 98.38 434 GLN A CA 1
ATOM 3346 C C . GLN A 1 434 ? 3.727 9.711 -1.792 1 98.38 434 GLN A C 1
ATOM 3348 O O . GLN A 1 434 ? 3.502 10.906 -1.619 1 98.38 434 GLN A O 1
ATOM 3353 N N . LEU A 1 435 ? 3.723 9.164 -2.941 1 98.44 435 LEU A N 1
ATOM 3354 C CA . LEU A 1 435 ? 3.492 9.883 -4.188 1 98.44 435 LEU A CA 1
ATOM 3355 C C . LEU A 1 435 ? 2.014 9.867 -4.562 1 98.44 435 LEU A C 1
ATOM 3357 O O . LEU A 1 435 ? 1.236 9.094 -3.994 1 98.44 435 LEU A O 1
ATOM 3361 N N . THR A 1 436 ? 1.622 10.641 -5.543 1 98.06 436 THR A N 1
ATOM 3362 C CA . THR A 1 436 ? 0.228 10.812 -5.938 1 98.06 436 THR A CA 1
ATOM 3363 C C . THR A 1 436 ? -0.348 9.508 -6.48 1 98.06 436 THR A C 1
ATOM 3365 O O . THR A 1 436 ? -1.567 9.328 -6.504 1 98.06 436 THR A O 1
ATOM 3368 N N . ASP A 1 437 ? 0.502 8.547 -6.875 1 96.81 437 ASP A N 1
ATOM 3369 C CA . ASP A 1 437 ? 0.016 7.285 -7.418 1 96.81 437 ASP A CA 1
ATOM 3370 C C . ASP A 1 437 ? 0.071 6.176 -6.367 1 96.81 437 ASP A C 1
ATOM 3372 O O . ASP A 1 437 ? -0.172 5.008 -6.676 1 96.81 437 ASP A O 1
ATOM 3376 N N . GLY A 1 438 ? 0.453 6.531 -5.191 1 97.19 438 GLY A N 1
ATOM 3377 C CA . GLY A 1 438 ? 0.433 5.59 -4.086 1 97.19 438 GLY A CA 1
ATOM 3378 C C . GLY A 1 438 ? 1.795 4.996 -3.781 1 97.19 438 GLY A C 1
ATOM 3379 O O . GLY A 1 438 ? 2.012 4.445 -2.699 1 97.19 438 GLY A O 1
ATOM 3380 N N . THR A 1 439 ? 2.713 5.059 -4.719 1 97.94 439 THR A N 1
ATOM 3381 C CA . THR A 1 439 ? 4.074 4.602 -4.465 1 97.94 439 THR A CA 1
ATOM 3382 C C . THR A 1 439 ? 4.828 5.605 -3.592 1 97.94 439 THR A C 1
ATOM 3384 O O . THR A 1 439 ? 4.23 6.547 -3.064 1 97.94 439 THR A O 1
ATOM 3387 N N . TYR A 1 440 ? 6.141 5.344 -3.396 1 98.69 440 TYR A N 1
ATOM 3388 C CA . TYR A 1 440 ? 6.914 6.18 -2.486 1 98.69 440 TYR A CA 1
ATOM 3389 C C . TYR A 1 440 ? 8.227 6.605 -3.123 1 98.69 440 TYR A C 1
ATOM 3391 O O . TYR A 1 440 ? 8.789 5.887 -3.953 1 98.69 440 TYR A O 1
ATOM 3399 N N . ARG A 1 441 ? 8.672 7.742 -2.756 1 98.62 441 ARG A N 1
ATOM 3400 C CA . ARG A 1 441 ? 10.094 8.039 -2.912 1 98.62 441 ARG A CA 1
ATOM 3401 C C . ARG A 1 441 ? 10.805 8.023 -1.565 1 98.62 441 ARG A C 1
ATOM 3403 O O . ARG A 1 441 ? 10.203 8.328 -0.535 1 98.62 441 ARG A O 1
ATOM 3410 N N . ILE A 1 442 ? 11.977 7.609 -1.548 1 98.88 442 ILE A N 1
ATOM 3411 C CA . ILE A 1 442 ? 12.852 7.5 -0.382 1 98.88 442 ILE A CA 1
ATOM 3412 C C . ILE A 1 442 ? 14.078 8.391 -0.57 1 98.88 442 ILE A C 1
ATOM 3414 O O . ILE A 1 442 ? 14.812 8.25 -1.55 1 98.88 442 ILE A O 1
ATOM 3418 N N . MET A 1 443 ? 14.297 9.25 0.339 1 98.19 443 MET A N 1
ATOM 3419 C CA . MET A 1 443 ? 15.352 10.25 0.182 1 98.19 443 MET A CA 1
ATOM 3420 C C . MET A 1 443 ? 16.141 10.414 1.475 1 98.19 443 MET A C 1
ATOM 3422 O O . MET A 1 443 ? 15.562 10.578 2.549 1 98.19 443 MET A O 1
ATOM 3426 N N . PRO A 1 444 ? 17.5 10.43 1.401 1 98.69 444 PRO A N 1
ATOM 3427 C CA . PRO A 1 444 ? 18.25 10.734 2.615 1 98.69 444 PRO A CA 1
ATOM 3428 C C . PRO A 1 444 ? 18.109 12.188 3.051 1 98.69 444 PRO A C 1
ATOM 3430 O O . PRO A 1 444 ? 17.906 13.07 2.213 1 98.69 444 PRO A O 1
ATOM 3433 N N . LYS A 1 445 ? 18.203 12.359 4.305 1 98.31 445 LYS A N 1
ATOM 3434 C CA . LYS A 1 445 ? 18.188 13.719 4.824 1 98.31 445 LYS A CA 1
ATOM 3435 C C . LYS A 1 445 ? 19.297 14.562 4.207 1 98.31 445 LYS A C 1
ATOM 3437 O O . LYS A 1 445 ? 19.078 15.734 3.873 1 98.31 445 LYS A O 1
ATOM 3442 N N . GLN A 1 446 ? 20.438 13.938 4.094 1 97.94 446 GLN A N 1
ATOM 3443 C CA . GLN A 1 446 ? 21.562 14.617 3.457 1 97.94 446 GLN A CA 1
ATOM 3444 C C . GLN A 1 446 ? 22.484 13.609 2.764 1 97.94 446 GLN A C 1
ATOM 3446 O O . GLN A 1 446 ? 22.75 12.531 3.297 1 97.94 446 GLN A O 1
ATOM 3451 N N . VAL A 1 447 ? 22.922 13.914 1.543 1 98.38 447 VAL A N 1
ATOM 3452 C CA . VAL A 1 447 ? 24.031 13.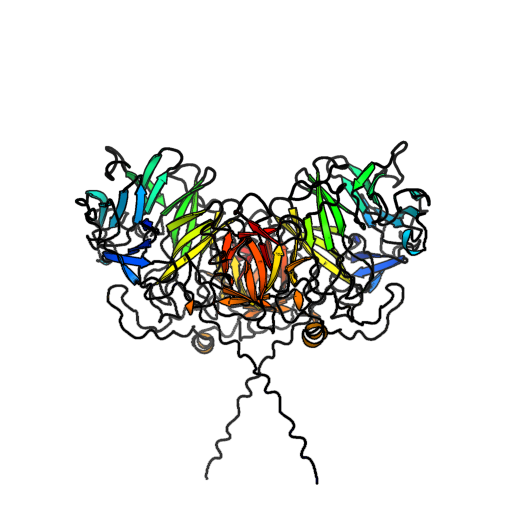227 0.896 1 98.38 447 VAL A CA 1
ATOM 3453 C C . VAL A 1 447 ? 25.328 13.945 1.213 1 98.38 447 VAL A C 1
ATOM 3455 O O . VAL A 1 447 ? 25.469 15.141 0.949 1 98.38 447 VAL A O 1
ATOM 3458 N N . PRO A 1 448 ? 26.25 13.289 1.817 1 97.94 448 PRO A N 1
ATOM 3459 C CA . PRO A 1 448 ? 27.5 13.969 2.166 1 97.94 448 PRO A CA 1
ATOM 3460 C C . PRO A 1 448 ? 28.172 14.625 0.962 1 97.94 448 PRO A C 1
ATOM 3462 O O . PRO A 1 448 ? 28.297 14 -0.094 1 97.94 448 PRO A O 1
ATOM 3465 N N . GLY A 1 449 ? 28.578 15.805 1.179 1 96.56 449 GLY A N 1
ATOM 3466 C CA . GLY A 1 449 ? 29.375 16.484 0.176 1 96.56 449 GLY A CA 1
ATOM 3467 C C . GLY A 1 449 ? 28.547 17.25 -0.835 1 96.56 449 GLY A C 1
ATOM 3468 O O . GLY A 1 449 ? 29.109 17.906 -1.719 1 96.56 449 GLY A O 1
ATOM 3469 N N . THR A 1 450 ? 27.266 17.156 -0.718 1 96.25 450 THR A N 1
ATOM 3470 C CA . THR A 1 450 ? 26.453 17.891 -1.669 1 96.25 450 THR A CA 1
ATOM 3471 C C . THR A 1 450 ? 25.141 18.359 -1.016 1 96.25 450 THR A C 1
ATOM 3473 O O . THR A 1 450 ? 24.688 17.766 -0.039 1 96.25 450 THR A O 1
ATOM 3476 N N . ASP A 1 451 ? 24.609 19.406 -1.577 1 94.19 451 ASP A N 1
ATOM 3477 C CA . ASP A 1 451 ? 23.328 19.906 -1.114 1 94.19 451 ASP A CA 1
ATOM 3478 C C . ASP A 1 451 ? 22.203 19.5 -2.07 1 94.19 451 ASP A C 1
ATOM 3480 O O . ASP A 1 451 ? 21.047 19.891 -1.888 1 94.19 451 ASP A O 1
ATOM 3484 N N . GLU A 1 452 ? 22.562 18.719 -3.068 1 95.75 452 GLU A N 1
ATOM 3485 C CA . GLU A 1 452 ? 21.562 18.25 -4.016 1 95.75 452 GLU A CA 1
ATOM 3486 C C . GLU A 1 452 ? 20.562 17.297 -3.348 1 95.75 452 GLU A C 1
ATOM 3488 O O . GLU A 1 452 ? 20.953 16.469 -2.516 1 95.75 452 GLU A O 1
ATOM 3493 N N . GLU A 1 453 ? 19.359 17.484 -3.699 1 96.06 453 GLU A N 1
ATOM 3494 C CA . GLU A 1 453 ? 18.344 16.531 -3.252 1 96.06 453 GLU A CA 1
ATOM 3495 C C . GLU A 1 453 ? 18.297 15.305 -4.16 1 96.06 453 GLU A C 1
ATOM 3497 O O . GLU A 1 453 ? 17.922 15.406 -5.332 1 96.06 453 GLU A O 1
ATOM 3502 N N . LEU A 1 454 ? 18.688 14.234 -3.65 1 98.44 454 LEU A N 1
ATOM 3503 C CA . LEU A 1 454 ? 18.688 12.984 -4.391 1 98.44 454 LEU A CA 1
ATOM 3504 C C . LEU A 1 454 ? 17.797 11.953 -3.725 1 98.44 454 LEU A C 1
ATOM 3506 O O . LEU A 1 454 ? 17.547 12.016 -2.516 1 98.44 454 LEU A O 1
ATOM 3510 N N . VAL A 1 455 ? 17.266 11.094 -4.512 1 98.75 455 VAL A N 1
ATOM 3511 C CA . VAL A 1 455 ? 16.391 10.039 -4.008 1 98.75 455 VAL A CA 1
ATOM 3512 C C . VAL A 1 455 ? 16.984 8.672 -4.328 1 98.75 455 VAL A C 1
ATOM 3514 O O . VAL A 1 455 ? 17.875 8.555 -5.18 1 98.75 455 VAL A O 1
ATOM 3517 N N . LEU A 1 456 ? 16.547 7.633 -3.602 1 98.81 456 LEU A N 1
ATOM 3518 C CA . LEU A 1 456 ? 16.891 6.254 -3.918 1 98.81 456 LEU A CA 1
ATOM 3519 C C . LEU A 1 456 ? 16.328 5.844 -5.273 1 98.81 456 LEU A C 1
ATOM 3521 O O . LEU A 1 456 ? 15.117 5.977 -5.508 1 98.81 456 LEU A O 1
ATOM 3525 N N . VAL A 1 457 ? 17.219 5.43 -6.164 1 98.62 457 VAL A N 1
ATOM 3526 C CA . VAL A 1 457 ? 16.797 5.02 -7.5 1 98.62 457 VAL A CA 1
ATOM 3527 C C . VAL A 1 457 ? 17.344 3.631 -7.812 1 98.62 457 VAL A C 1
ATOM 3529 O O . VAL A 1 457 ? 18.312 3.188 -7.195 1 98.62 457 VAL A O 1
ATOM 3532 N N . SER A 1 458 ? 16.672 2.984 -8.711 1 97.88 458 SER A N 1
ATOM 3533 C CA . SER A 1 458 ? 17.219 1.783 -9.336 1 97.88 458 SER A CA 1
ATOM 3534 C C . SER A 1 458 ? 17.781 2.092 -10.719 1 97.88 458 SER A C 1
ATOM 3536 O O . SER A 1 458 ? 17.047 2.375 -11.656 1 97.88 458 SER A O 1
ATOM 3538 N N . VAL A 1 459 ? 19.234 2.174 -10.953 1 93.44 459 VAL A N 1
ATOM 3539 C CA . VAL A 1 459 ? 19.906 2.449 -12.227 1 93.44 459 VAL A CA 1
ATOM 3540 C C . VAL A 1 459 ? 19.828 1.22 -13.125 1 93.44 459 VAL A C 1
ATOM 3542 O O . VAL A 1 459 ? 19.703 1.345 -14.344 1 93.44 459 VAL A O 1
ATOM 3545 N N . ALA A 1 460 ? 19.281 0.266 -13.102 1 91.19 460 ALA A N 1
ATOM 3546 C CA . ALA A 1 460 ? 18.984 -1.017 -13.734 1 91.19 460 ALA A CA 1
ATOM 3547 C C . ALA A 1 460 ? 18.172 -1.918 -12.797 1 91.19 460 ALA A C 1
ATOM 3549 O O . ALA A 1 460 ? 17.484 -1.434 -11.898 1 91.19 460 ALA A O 1
ATOM 3550 N N . ASP A 1 461 ? 18.266 -3.135 -13.156 1 91.81 461 ASP A N 1
ATOM 3551 C CA . ASP A 1 461 ? 17.359 -4.027 -12.43 1 91.81 461 ASP A CA 1
ATOM 3552 C C . ASP A 1 461 ? 17.891 -4.32 -11.031 1 91.81 461 ASP A C 1
ATOM 3554 O O . ASP A 1 461 ? 17.109 -4.586 -10.109 1 91.81 461 ASP A O 1
ATOM 3558 N N . SER A 1 462 ? 19.219 -4.184 -10.82 1 95.62 462 SER A N 1
ATOM 3559 C CA . SER A 1 462 ? 19.734 -4.754 -9.578 1 95.62 462 SER A CA 1
ATOM 3560 C C . SER A 1 462 ? 20.625 -3.762 -8.852 1 95.62 462 SER A C 1
ATOM 3562 O O . SER A 1 462 ? 21.328 -4.129 -7.902 1 95.62 462 SER A O 1
ATOM 3564 N N . THR A 1 463 ? 20.641 -2.498 -9.328 1 97.69 463 THR A N 1
ATOM 3565 C CA . THR A 1 463 ? 21.625 -1.575 -8.773 1 97.69 463 THR A CA 1
ATOM 3566 C C . THR A 1 463 ? 20.953 -0.357 -8.156 1 97.69 463 THR A C 1
ATOM 3568 O O . THR A 1 463 ? 20.562 0.57 -8.875 1 97.69 463 THR A O 1
ATOM 3571 N N . PRO A 1 464 ? 20.906 -0.331 -6.832 1 98.31 464 PRO A N 1
ATOM 3572 C CA . PRO A 1 464 ? 20.406 0.888 -6.191 1 98.31 464 PRO A CA 1
ATOM 3573 C C . PRO A 1 464 ? 21.469 1.994 -6.133 1 98.31 464 PRO A C 1
ATOM 3575 O O . PRO A 1 464 ? 22.656 1.71 -5.996 1 98.31 464 PRO A O 1
ATOM 3578 N N . SER A 1 465 ? 21.062 3.17 -6.289 1 98.56 465 SER A N 1
ATOM 3579 C CA . SER A 1 465 ? 21.891 4.367 -6.184 1 98.56 465 SER A CA 1
ATOM 3580 C C . SER A 1 465 ? 21.062 5.582 -5.797 1 98.56 465 SER A C 1
ATOM 3582 O O . SER A 1 465 ? 19.906 5.449 -5.371 1 98.56 465 SER A O 1
ATOM 3584 N N . LEU A 1 466 ? 21.703 6.711 -5.746 1 98.62 466 LEU A N 1
ATOM 3585 C CA . LEU A 1 466 ? 21 7.969 -5.523 1 98.62 466 LEU A CA 1
ATOM 3586 C C . LEU A 1 466 ? 21.016 8.828 -6.781 1 98.62 466 LEU A C 1
ATOM 3588 O O . LEU A 1 466 ? 22.031 8.93 -7.465 1 98.62 466 LEU A O 1
ATOM 3592 N N . GLY A 1 467 ? 19.875 9.352 -7.145 1 98.38 467 GLY A N 1
ATOM 3593 C CA . GLY A 1 467 ? 19.734 10.203 -8.32 1 98.38 467 GLY A CA 1
ATOM 3594 C C . GLY A 1 467 ? 18.594 11.188 -8.203 1 98.38 467 GLY A C 1
ATOM 3595 O O . GLY A 1 467 ? 17.922 11.258 -7.168 1 98.38 467 GLY A O 1
ATOM 3596 N N . LYS A 1 468 ? 18.438 11.961 -9.234 1 97.81 468 LYS A N 1
ATOM 3597 C CA . LYS A 1 468 ? 17.359 12.945 -9.242 1 97.81 468 LYS A CA 1
ATOM 3598 C C . LYS A 1 468 ? 15.992 12.258 -9.336 1 97.81 468 LYS A C 1
ATOM 3600 O O . LYS A 1 468 ? 15.844 11.258 -10.047 1 97.81 468 LYS A O 1
ATOM 3605 N N . PHE A 1 469 ? 15.094 12.789 -8.664 1 98.25 469 PHE A N 1
ATOM 3606 C CA . PHE A 1 469 ? 13.75 12.242 -8.672 1 98.25 469 PHE A CA 1
ATOM 3607 C C . PHE A 1 469 ? 13.062 12.484 -10.008 1 98.25 469 PHE A C 1
ATOM 3609 O O . PHE A 1 469 ? 13.164 13.578 -10.578 1 98.25 469 PHE A O 1
ATOM 3616 N N . ASP A 1 470 ? 12.383 11.508 -10.562 1 97.88 470 ASP A N 1
ATOM 3617 C CA . ASP A 1 470 ? 11.547 11.602 -11.758 1 97.88 470 ASP A CA 1
ATOM 3618 C C . ASP A 1 470 ? 10.242 10.836 -11.578 1 97.88 470 ASP A C 1
ATOM 3620 O O . ASP A 1 470 ? 10.211 9.609 -11.664 1 97.88 470 ASP A O 1
ATOM 3624 N N . MET A 1 471 ? 9.125 11.555 -11.352 1 97.62 471 MET A N 1
ATOM 3625 C CA . MET A 1 471 ? 7.809 10.961 -11.109 1 97.62 471 MET A CA 1
ATOM 3626 C C . MET A 1 471 ? 7.383 10.078 -12.281 1 97.62 471 MET A C 1
ATOM 3628 O O . MET A 1 471 ? 6.582 9.164 -12.117 1 97.62 471 MET A O 1
ATOM 3632 N N . ASN A 1 472 ? 7.852 10.328 -13.43 1 95.88 472 ASN A N 1
ATOM 3633 C CA . ASN A 1 472 ? 7.406 9.641 -14.641 1 95.88 472 ASN A CA 1
ATOM 3634 C C . ASN A 1 472 ? 8.258 8.414 -14.93 1 95.88 472 ASN A C 1
ATOM 3636 O O . ASN A 1 472 ? 8.086 7.758 -15.961 1 95.88 472 ASN A O 1
ATOM 3640 N N . SER A 1 473 ? 9.172 8.109 -14.008 1 95.81 473 SER A N 1
ATOM 3641 C CA . SER A 1 473 ? 10.016 6.926 -14.164 1 95.81 473 SER A CA 1
ATOM 3642 C C . SER A 1 473 ? 9.898 6 -12.961 1 95.81 473 SER A C 1
ATOM 3644 O O . SER A 1 473 ? 10.086 6.43 -11.82 1 95.81 473 SER A O 1
ATOM 3646 N N . ASP A 1 474 ? 9.688 4.785 -13.242 1 97.19 474 ASP A N 1
ATOM 3647 C CA . ASP A 1 474 ? 9.578 3.803 -12.172 1 97.19 474 ASP A CA 1
ATOM 3648 C C . ASP A 1 474 ? 10.93 3.578 -11.492 1 97.19 474 ASP A C 1
ATOM 3650 O O . ASP A 1 474 ? 11.008 2.971 -10.422 1 97.19 474 ASP A O 1
ATOM 3654 N N . ASN A 1 475 ? 12 4.188 -12 1 97.06 475 ASN A N 1
ATOM 3655 C CA . ASN A 1 475 ? 13.32 4.074 -11.406 1 97.06 475 ASN A CA 1
ATOM 3656 C C . ASN A 1 475 ? 13.359 4.684 -10.008 1 97.06 475 ASN A C 1
ATOM 3658 O O . ASN A 1 475 ? 14.141 4.25 -9.156 1 97.06 475 ASN A O 1
ATOM 3662 N N . SER A 1 476 ? 12.523 5.652 -9.836 1 97.31 476 SER A N 1
ATOM 3663 C CA . SER A 1 476 ? 12.625 6.418 -8.602 1 97.31 476 SER A CA 1
ATOM 3664 C C . SER A 1 476 ? 11.523 6.031 -7.617 1 97.31 476 SER A C 1
ATOM 3666 O O . SER A 1 476 ? 11.312 6.711 -6.613 1 97.31 476 SER A O 1
ATOM 3668 N N . LYS A 1 477 ? 10.797 5.062 -7.891 1 98.25 477 LYS A N 1
ATOM 3669 C CA . LYS A 1 477 ? 9.609 4.762 -7.098 1 98.25 477 LYS A CA 1
ATOM 3670 C C . LYS A 1 477 ? 9.742 3.41 -6.398 1 98.25 477 LYS A C 1
ATOM 3672 O O . LYS A 1 477 ? 10.312 2.471 -6.957 1 98.25 477 LYS A O 1
ATOM 3677 N N . TRP A 1 478 ? 9.195 3.338 -5.215 1 98.69 478 TRP A N 1
ATOM 3678 C CA . TRP A 1 478 ? 9.312 2.17 -4.352 1 98.69 478 TRP A CA 1
ATOM 3679 C C . TRP A 1 478 ? 7.984 1.852 -3.678 1 98.69 478 TRP A C 1
ATOM 3681 O O . TRP A 1 478 ? 7.113 2.717 -3.57 1 98.69 478 TRP A O 1
ATOM 3691 N N . THR A 1 479 ? 7.805 0.65 -3.26 1 98.19 479 THR A N 1
ATOM 3692 C CA . THR A 1 479 ? 6.66 0.212 -2.469 1 98.19 479 THR A CA 1
ATOM 3693 C C . THR A 1 479 ? 7.113 -0.652 -1.296 1 98.19 479 THR A C 1
ATOM 3695 O O . THR A 1 479 ? 8.125 -1.347 -1.384 1 98.19 479 THR A O 1
ATOM 3698 N N . PHE A 1 480 ? 6.359 -0.631 -0.224 1 98.12 480 PHE A N 1
ATOM 3699 C CA . PHE A 1 480 ? 6.652 -1.376 0.995 1 98.12 480 PHE A CA 1
ATOM 3700 C C . PHE A 1 480 ? 5.645 -2.5 1.199 1 98.12 480 PHE A C 1
ATOM 3702 O O . PHE A 1 480 ? 4.434 -2.273 1.133 1 98.12 480 PHE A O 1
ATOM 3709 N N . HIS A 1 481 ? 6.105 -3.736 1.402 1 96.56 481 HIS A N 1
ATOM 3710 C CA . HIS A 1 481 ? 5.25 -4.883 1.683 1 96.56 481 HIS A CA 1
ATOM 3711 C C . HIS A 1 481 ? 5.613 -5.527 3.018 1 96.56 481 HIS A C 1
ATOM 3713 O O . HIS A 1 481 ? 6.793 -5.695 3.332 1 96.56 481 HIS A O 1
ATOM 3719 N N . ASP A 1 482 ? 4.598 -5.77 3.807 1 92.62 482 ASP A N 1
ATOM 3720 C CA . ASP A 1 482 ? 4.766 -6.582 5.008 1 92.62 482 ASP A CA 1
ATOM 3721 C C . ASP A 1 482 ? 4.426 -8.047 4.727 1 92.62 482 ASP A C 1
ATOM 3723 O O . ASP A 1 482 ? 3.305 -8.492 4.984 1 92.62 482 ASP A O 1
ATOM 3727 N N . ARG A 1 483 ? 5.34 -8.773 4.156 1 90.06 483 ARG A N 1
ATOM 3728 C CA . ARG A 1 483 ? 5.062 -10.148 3.768 1 90.06 483 ARG A CA 1
ATOM 3729 C C . ARG A 1 483 ? 6.316 -11.008 3.863 1 90.06 483 ARG A C 1
ATOM 3731 O O . ARG A 1 483 ? 7.438 -10.492 3.836 1 90.06 483 ARG A O 1
ATOM 3738 N N . MET B 1 1 ? -14.18 -14.383 60.969 1 25.06 1 MET B N 1
ATOM 3739 C CA . MET B 1 1 ? -14.117 -15.188 59.75 1 25.06 1 MET B CA 1
ATOM 3740 C C . MET B 1 1 ? -13.461 -14.398 58.625 1 25.06 1 MET B C 1
ATOM 3742 O O . MET B 1 1 ? -13.992 -13.383 58.188 1 25.06 1 MET B O 1
ATOM 3746 N N . LYS B 1 2 ? -12.109 -14.391 58.656 1 32.88 2 LYS B N 1
ATOM 3747 C CA . LYS B 1 2 ? -11.086 -13.734 57.844 1 32.88 2 LYS B CA 1
ATOM 3748 C C . LYS B 1 2 ? -11.188 -14.18 56.375 1 32.88 2 LYS B C 1
ATOM 3750 O O . LYS B 1 2 ? -10.945 -15.344 56.062 1 32.88 2 LYS B O 1
ATOM 3755 N N . THR B 1 3 ? -12.141 -13.578 55.594 1 29.66 3 THR B N 1
ATOM 3756 C CA . THR B 1 3 ? -12.469 -13.953 54.219 1 29.66 3 THR B CA 1
ATOM 3757 C C . THR B 1 3 ? -11.25 -13.797 53.312 1 29.66 3 THR B C 1
ATOM 3759 O O . THR B 1 3 ? -10.633 -12.734 53.281 1 29.66 3 THR B O 1
ATOM 3762 N N . LYS B 1 4 ? -10.602 -14.906 53 1 34.84 4 LYS B N 1
ATOM 3763 C CA . LYS B 1 4 ? -9.508 -15.125 52.031 1 34.84 4 LYS B CA 1
ATOM 3764 C C . LYS B 1 4 ? -9.859 -14.562 50.656 1 34.84 4 LYS B C 1
ATOM 3766 O O . LYS B 1 4 ? -10.82 -15.008 50.031 1 34.84 4 LYS B O 1
ATOM 3771 N N . SER B 1 5 ? -9.641 -13.273 50.469 1 33.81 5 SER B N 1
ATOM 3772 C CA . SER B 1 5 ? -9.82 -12.648 49.156 1 33.81 5 SER B CA 1
ATOM 3773 C C . SER B 1 5 ? -8.977 -13.344 48.094 1 33.81 5 SER B C 1
ATOM 3775 O O . SER B 1 5 ? -7.746 -13.391 48.219 1 33.81 5 SER B O 1
ATOM 3777 N N . ILE B 1 6 ? -9.461 -14.422 47.562 1 33.41 6 ILE B N 1
ATOM 3778 C CA . ILE B 1 6 ? -8.797 -15.094 46.469 1 33.41 6 ILE B CA 1
ATOM 3779 C C . ILE B 1 6 ? -8.594 -14.117 45.312 1 33.41 6 ILE B C 1
ATOM 3781 O O . ILE B 1 6 ? -9.555 -13.531 44.812 1 33.41 6 ILE B O 1
ATOM 3785 N N . LEU B 1 7 ? -7.41 -13.578 45.188 1 33.41 7 LEU B N 1
ATOM 3786 C CA . LEU B 1 7 ? -6.902 -12.812 44.062 1 33.41 7 LEU B CA 1
ATOM 3787 C C . LEU B 1 7 ? -6.965 -13.633 42.781 1 33.41 7 LEU B C 1
ATOM 3789 O O . LEU B 1 7 ? -6.262 -14.641 42.656 1 33.41 7 LEU B O 1
ATOM 3793 N N . ALA B 1 8 ? -8.188 -13.727 42.125 1 33.84 8 ALA B N 1
ATOM 3794 C CA . ALA B 1 8 ? -8.219 -14.312 40.781 1 33.84 8 ALA B CA 1
ATOM 3795 C C . ALA B 1 8 ? -7.27 -13.586 39.844 1 33.84 8 ALA B C 1
ATOM 3797 O O . ALA B 1 8 ? -7.438 -12.391 39.594 1 33.84 8 ALA B O 1
ATOM 3798 N N . GLY B 1 9 ? -6.074 -14.031 39.75 1 30.7 9 GLY B N 1
ATOM 3799 C CA . GLY B 1 9 ? -5.098 -13.578 38.781 1 30.7 9 GLY B CA 1
ATOM 3800 C C . GLY B 1 9 ? -5.617 -13.625 37.344 1 30.7 9 GLY B C 1
ATOM 3801 O O . GLY B 1 9 ? -6.086 -14.664 36.875 1 30.7 9 GLY B O 1
ATOM 3802 N N . SER B 1 10 ? -6.164 -12.539 36.875 1 34.31 10 SER B N 1
ATOM 3803 C CA . SER B 1 10 ? -6.477 -12.414 35.438 1 34.31 10 SER B CA 1
ATOM 3804 C C . SER B 1 10 ? -5.273 -12.781 34.594 1 34.31 10 SER B C 1
ATOM 3806 O O . SER B 1 10 ? -4.227 -12.125 34.656 1 34.31 10 SER B O 1
ATOM 3808 N N . ILE B 1 11 ? -5.156 -14.016 34.25 1 32.72 11 ILE B N 1
ATOM 3809 C CA . ILE B 1 11 ? -4.199 -14.422 33.219 1 32.72 11 ILE B CA 1
ATOM 3810 C C . ILE B 1 11 ? -4.457 -13.641 31.938 1 32.72 11 ILE B C 1
ATOM 3812 O O . ILE B 1 11 ? -5.52 -13.766 31.328 1 32.72 11 ILE B O 1
ATOM 3816 N N . ALA B 1 12 ? -3.9 -12.539 31.828 1 32.19 12 ALA B N 1
ATOM 3817 C CA . ALA B 1 12 ? -3.822 -11.898 30.516 1 32.19 12 ALA B CA 1
ATOM 3818 C C . ALA B 1 12 ? -3.266 -12.859 29.469 1 32.19 12 ALA B C 1
ATOM 3820 O O . ALA B 1 12 ? -2.121 -13.305 29.578 1 32.19 12 ALA B O 1
ATOM 3821 N N . LEU B 1 13 ? -4.141 -13.602 28.859 1 32.66 13 LEU B N 1
ATOM 3822 C CA . LEU B 1 13 ? -3.711 -14.328 27.672 1 32.66 13 LEU B CA 1
ATOM 3823 C C . LEU B 1 13 ? -2.947 -13.414 26.719 1 32.66 13 LEU B C 1
ATOM 3825 O O . LEU B 1 13 ? -3.52 -12.477 26.172 1 32.66 13 LEU B O 1
ATOM 3829 N N . VAL B 1 14 ? -1.741 -13.289 26.969 1 34.88 14 VAL B N 1
ATOM 3830 C CA . VAL B 1 14 ? -0.86 -12.797 25.922 1 34.88 14 VAL B CA 1
ATOM 3831 C C . VAL B 1 14 ? -1.184 -13.5 24.609 1 34.88 14 VAL B C 1
ATOM 3833 O O . VAL B 1 14 ? -0.992 -14.719 24.484 1 34.88 14 VAL B O 1
ATOM 3836 N N . SER B 1 15 ? -2.154 -13.07 23.938 1 32.94 15 SER B N 1
ATOM 3837 C CA . SER B 1 15 ? -2.254 -13.578 22.562 1 32.94 15 SER B CA 1
ATOM 3838 C C . SER B 1 15 ? -0.915 -13.484 21.844 1 32.94 15 SER B C 1
ATOM 3840 O O . SER B 1 15 ? -0.462 -12.383 21.5 1 32.94 15 SER B O 1
ATOM 3842 N N . ALA B 1 16 ? 0.037 -14.242 22.141 1 36.19 16 ALA B N 1
ATOM 3843 C CA . ALA B 1 16 ? 1.166 -14.445 21.234 1 36.19 16 ALA B CA 1
ATOM 3844 C C . ALA B 1 16 ? 0.719 -14.391 19.781 1 36.19 16 ALA B C 1
ATOM 3846 O O . ALA B 1 16 ? -0.206 -15.102 19.391 1 36.19 16 ALA B O 1
ATOM 3847 N N . LEU B 1 17 ? 0.944 -13.352 19.125 1 40.62 17 LEU B N 1
ATOM 3848 C CA . LEU B 1 17 ? 0.773 -13.273 17.688 1 40.62 17 LEU B CA 1
ATOM 3849 C C . LEU B 1 17 ? 1.31 -14.523 17 1 40.62 17 LEU B C 1
ATOM 3851 O O . LEU B 1 17 ? 2.498 -14.609 16.688 1 40.62 17 LEU B O 1
ATOM 3855 N N . VAL B 1 18 ? 0.923 -15.656 17.422 1 44.22 18 VAL B N 1
ATOM 3856 C CA . VAL B 1 18 ? 1.214 -16.797 16.547 1 44.22 18 VAL B CA 1
ATOM 3857 C C . VAL B 1 18 ? 0.944 -16.406 15.102 1 44.22 18 VAL B C 1
ATOM 3859 O O . VAL B 1 18 ? -0.152 -15.961 14.766 1 44.22 18 VAL B O 1
ATOM 3862 N N . PRO B 1 19 ? 2.1 -16.312 14.461 1 49.66 19 PRO B N 1
ATOM 3863 C CA . PRO B 1 19 ? 1.828 -16.062 13.039 1 49.66 19 PRO B CA 1
ATOM 3864 C C . PRO B 1 19 ? 0.724 -16.953 12.477 1 49.66 19 PRO B C 1
ATOM 3866 O O . PRO B 1 19 ? 0.736 -18.172 12.703 1 49.66 19 PRO B O 1
ATOM 3869 N N . GLN B 1 20 ? -0.33 -16.406 12.117 1 59.97 20 GLN B N 1
ATOM 3870 C CA . GLN B 1 20 ? -1.446 -17.141 11.523 1 59.97 20 GLN B CA 1
ATOM 3871 C C . GLN B 1 20 ? -1.013 -17.875 10.266 1 59.97 20 GLN B C 1
ATOM 3873 O O . GLN B 1 20 ? -0.373 -17.297 9.383 1 59.97 20 GLN B O 1
ATOM 3878 N N . MET B 1 21 ? -0.981 -19.156 10.32 1 64.62 21 MET B N 1
ATOM 3879 C CA . MET B 1 21 ? -0.756 -19.969 9.125 1 64.62 21 MET B CA 1
ATOM 3880 C C . MET B 1 21 ? -1.637 -19.5 7.973 1 64.62 21 MET B C 1
ATOM 3882 O O . MET B 1 21 ? -2.812 -19.188 8.172 1 64.62 21 MET B O 1
ATOM 3886 N N . THR B 1 22 ? -0.897 -19.156 6.844 1 77.44 22 THR B N 1
ATOM 3887 C CA . THR B 1 22 ? -1.626 -18.781 5.637 1 77.44 22 THR B CA 1
ATOM 3888 C C . THR B 1 22 ? -1.354 -19.766 4.508 1 77.44 22 THR B C 1
ATOM 3890 O O . THR B 1 22 ? -0.25 -19.812 3.961 1 77.44 22 THR B O 1
ATOM 3893 N N . PHE B 1 23 ? -2.332 -20.641 4.281 1 81.94 23 PHE B N 1
ATOM 3894 C CA . PHE B 1 23 ? -2.197 -21.625 3.207 1 81.94 23 PHE B CA 1
ATOM 3895 C C . PHE B 1 23 ? -2.518 -20.984 1.858 1 81.94 23 PHE B C 1
ATOM 3897 O O . PHE B 1 23 ? -3.426 -20.156 1.755 1 81.94 23 PHE B O 1
ATOM 3904 N N . ALA B 1 24 ? -1.732 -21.484 0.883 1 87.5 24 ALA B N 1
ATOM 3905 C CA . ALA B 1 24 ? -2.096 -21.062 -0.466 1 87.5 24 ALA B CA 1
ATOM 3906 C C . ALA B 1 24 ? -3.473 -21.578 -0.855 1 87.5 24 ALA B C 1
ATOM 3908 O O . ALA B 1 24 ? -4.312 -20.844 -1.364 1 87.5 24 ALA B O 1
ATOM 3909 N N . GLN B 1 25 ? -3.643 -22.844 -0.725 1 94.62 25 GLN B N 1
ATOM 3910 C CA . GLN B 1 25 ? -4.887 -23.594 -0.806 1 94.62 25 GLN B CA 1
ATOM 3911 C C . GLN B 1 25 ? -4.922 -24.719 0.235 1 94.62 25 GLN B C 1
ATOM 3913 O O . GLN B 1 25 ? -3.898 -25.031 0.851 1 94.62 25 GLN B O 1
ATOM 3918 N N . VAL B 1 26 ? -6.121 -25.344 0.436 1 94.75 26 VAL B N 1
ATOM 3919 C CA . VAL B 1 26 ? -6.188 -26.391 1.454 1 94.75 26 VAL B CA 1
ATOM 3920 C C . VAL B 1 26 ? -6.531 -27.719 0.804 1 94.75 26 VAL B C 1
ATOM 3922 O O . VAL B 1 26 ? -6.793 -27.781 -0.4 1 94.75 26 VAL B O 1
ATOM 3925 N N . GLY B 1 27 ? -6.508 -28.781 1.602 1 94.75 27 GLY B N 1
ATOM 3926 C CA . GLY B 1 27 ? -6.555 -30.141 1.101 1 94.75 27 GLY B CA 1
ATOM 3927 C C . GLY B 1 27 ? -5.184 -30.719 0.816 1 94.75 27 GLY B C 1
ATOM 3928 O O . GLY B 1 27 ? -4.324 -30.766 1.699 1 94.75 27 GLY B O 1
ATOM 3929 N N . LYS B 1 28 ? -5.055 -31.25 -0.404 1 94.06 28 LYS B N 1
ATOM 3930 C CA . LYS B 1 28 ? -3.768 -31.672 -0.951 1 94.06 28 LYS B CA 1
ATOM 3931 C C . LYS B 1 28 ? -3.494 -31 -2.293 1 94.06 28 LYS B C 1
ATOM 3933 O O . LYS B 1 28 ? -3.404 -31.672 -3.322 1 94.06 28 LYS B O 1
ATOM 3938 N N . PRO B 1 29 ? -3.338 -29.734 -2.135 1 95.19 29 PRO B N 1
ATOM 3939 C CA . PRO B 1 29 ? -3.197 -28.953 -3.371 1 95.19 29 PRO B CA 1
ATOM 3940 C C . PRO B 1 29 ? -1.827 -29.141 -4.023 1 95.19 29 PRO B C 1
ATOM 3942 O O . PRO B 1 29 ? -1.263 -28.172 -4.547 1 95.19 29 PRO B O 1
ATOM 3945 N N . TYR B 1 30 ? -1.252 -30.312 -3.992 1 93.81 30 TYR B N 1
ATOM 3946 C CA . TYR B 1 30 ? 0.097 -30.594 -4.469 1 93.81 30 TYR B CA 1
ATOM 3947 C C . TYR B 1 30 ? 0.125 -30.719 -5.988 1 93.81 30 TYR B C 1
ATOM 3949 O O . TYR B 1 30 ? -0.523 -31.594 -6.562 1 93.81 30 TYR B O 1
ATOM 3957 N N . ILE B 1 31 ? 0.812 -29.797 -6.578 1 94.62 31 ILE B N 1
ATOM 3958 C CA . ILE B 1 31 ? 0.876 -29.75 -8.039 1 94.62 31 ILE B CA 1
ATOM 3959 C C . ILE B 1 31 ? 2.08 -28.922 -8.469 1 94.62 31 ILE B C 1
ATOM 3961 O O . ILE B 1 31 ? 2.496 -28 -7.762 1 94.62 31 ILE B O 1
ATOM 3965 N N . HIS B 1 32 ? 2.668 -29.266 -9.523 1 94.12 32 HIS B N 1
ATOM 3966 C CA . HIS B 1 32 ? 3.684 -28.469 -10.195 1 94.12 32 HIS B CA 1
ATOM 3967 C C . HIS B 1 32 ? 3.221 -28.031 -11.578 1 94.12 32 HIS B C 1
ATOM 3969 O O . HIS B 1 32 ? 2.643 -28.828 -12.32 1 94.12 32 HIS B O 1
ATOM 3975 N N . ASP B 1 33 ? 3.43 -26.75 -11.883 1 95.69 33 ASP B N 1
ATOM 3976 C CA . ASP B 1 33 ? 3.146 -26.203 -13.203 1 95.69 33 ASP B CA 1
ATOM 3977 C C . ASP B 1 33 ? 1.669 -26.359 -13.555 1 95.69 33 ASP B C 1
ATOM 3979 O O . ASP B 1 33 ? 1.33 -26.922 -14.602 1 95.69 33 ASP B O 1
ATOM 3983 N N . PRO B 1 34 ? 0.808 -25.766 -12.75 1 97.44 34 PRO B N 1
ATOM 3984 C CA . PRO B 1 34 ? -0.623 -25.938 -13.008 1 97.44 34 PRO B CA 1
ATOM 3985 C C . PRO B 1 34 ? -1.09 -25.234 -14.273 1 97.44 34 PRO B C 1
ATOM 3987 O O . PRO B 1 34 ? -0.595 -24.156 -14.602 1 97.44 34 PRO B O 1
ATOM 3990 N N . SER B 1 35 ? -2.062 -25.891 -14.93 1 98.12 35 SER B N 1
ATOM 3991 C CA . SER B 1 35 ? -2.777 -25.25 -16.016 1 98.12 35 SER B CA 1
ATOM 3992 C C . SER B 1 35 ? -3.734 -24.172 -15.492 1 98.12 35 SER B C 1
ATOM 3994 O O . SER B 1 35 ? -3.934 -24.062 -14.281 1 98.12 35 SER B O 1
ATOM 3996 N N . THR B 1 36 ? -4.266 -23.438 -16.406 1 98.62 36 THR B N 1
ATOM 3997 C CA . THR B 1 36 ? -5.387 -22.562 -16.094 1 98.62 36 THR B CA 1
ATOM 3998 C C . THR B 1 36 ? -6.516 -23.359 -15.43 1 98.62 36 THR B C 1
ATOM 4000 O O . THR B 1 36 ? -6.789 -24.5 -15.82 1 98.62 36 THR B O 1
ATOM 4003 N N . ILE B 1 37 ? -7.137 -22.766 -14.484 1 98.62 37 ILE B N 1
ATOM 4004 C CA . ILE B 1 37 ? -8.273 -23.406 -13.82 1 98.62 37 ILE B CA 1
ATOM 4005 C C . ILE B 1 37 ? -9.445 -23.484 -14.797 1 98.62 37 ILE B C 1
ATOM 4007 O O . ILE B 1 37 ? -9.75 -22.516 -15.5 1 98.62 37 ILE B O 1
ATOM 4011 N N . MET B 1 38 ? -10.062 -24.672 -14.781 1 98.31 38 MET B N 1
ATOM 4012 C CA . MET B 1 38 ? -11.258 -24.906 -15.586 1 98.31 38 MET B CA 1
ATOM 4013 C C . MET B 1 38 ? -12.453 -25.234 -14.703 1 98.31 38 MET B C 1
ATOM 4015 O O . MET B 1 38 ? -12.32 -25.938 -13.695 1 98.31 38 MET B O 1
ATOM 4019 N N . GLU B 1 39 ? -13.531 -24.672 -15.078 1 98.12 39 GLU B N 1
ATOM 4020 C CA . GLU B 1 39 ? -14.797 -25.062 -14.453 1 98.12 39 GLU B CA 1
ATOM 4021 C C . GLU B 1 39 ? -15.555 -26.062 -15.32 1 98.12 39 GLU B C 1
ATOM 4023 O O . GLU B 1 39 ? -15.648 -25.891 -16.531 1 98.12 39 GLU B O 1
ATOM 4028 N N . CYS B 1 40 ? -16.016 -27.141 -14.789 1 98 40 CYS B N 1
ATOM 4029 C CA . CYS B 1 40 ? -16.812 -28.172 -15.453 1 98 40 CYS B CA 1
ATOM 4030 C C . CYS B 1 40 ? -17.891 -28.703 -14.523 1 98 40 CYS B C 1
ATOM 4032 O O . CYS B 1 40 ? -17.578 -29.344 -13.516 1 98 40 CYS B O 1
ATOM 4034 N N . ASP B 1 41 ? -19.156 -28.422 -14.828 1 96.25 41 ASP B N 1
ATOM 4035 C CA . ASP B 1 41 ? -20.328 -28.922 -14.102 1 96.25 41 ASP B CA 1
ATOM 4036 C C . ASP B 1 41 ? -20.25 -28.578 -12.617 1 96.25 41 ASP B C 1
ATOM 4038 O O . ASP B 1 41 ? -20.438 -29.438 -11.766 1 96.25 41 ASP B O 1
ATOM 4042 N N . GLY B 1 42 ? -19.828 -27.438 -12.312 1 95.31 42 GLY B N 1
ATOM 4043 C CA . GLY B 1 42 ? -19.875 -26.906 -10.953 1 95.31 42 GLY B CA 1
ATOM 4044 C C . GLY B 1 42 ? -18.625 -27.234 -10.148 1 95.31 42 GLY B C 1
ATOM 4045 O O . GLY B 1 42 ? -18.531 -26.875 -8.977 1 95.31 42 GLY B O 1
ATOM 4046 N N . LYS B 1 43 ? -17.688 -27.859 -10.82 1 97.75 43 LYS B N 1
ATOM 4047 C CA . LYS B 1 43 ? -16.438 -28.172 -10.164 1 97.75 43 LYS B CA 1
ATOM 4048 C C . LYS B 1 43 ? -15.258 -27.5 -10.867 1 97.75 43 LYS B C 1
ATOM 4050 O O . LYS B 1 43 ? -15.383 -27.078 -12.016 1 97.75 43 LYS B O 1
ATOM 4055 N N . TYR B 1 44 ? -14.156 -27.453 -10.125 1 98.62 44 TYR B N 1
ATOM 4056 C CA . TYR B 1 44 ? -12.953 -26.844 -10.672 1 98.62 44 TYR B CA 1
ATOM 4057 C C . TYR B 1 44 ? -11.867 -27.891 -10.898 1 98.62 44 TYR B C 1
ATOM 4059 O O . TYR B 1 44 ? -11.703 -28.797 -10.094 1 98.62 44 TYR B O 1
ATOM 4067 N N . TYR B 1 45 ? -11.156 -27.703 -12.008 1 98.69 45 TYR B N 1
ATOM 4068 C CA . TYR B 1 45 ? -10.094 -28.625 -12.398 1 98.69 45 TYR B CA 1
ATOM 4069 C C . TYR B 1 45 ? -8.828 -27.859 -12.773 1 98.69 45 TYR B C 1
ATOM 4071 O O . TYR B 1 45 ? -8.891 -26.75 -13.305 1 98.69 45 TYR B O 1
ATOM 4079 N N . THR B 1 46 ? -7.715 -28.422 -12.516 1 98.56 46 THR B N 1
ATOM 4080 C CA . THR B 1 46 ? -6.434 -28.016 -13.062 1 98.56 46 THR B CA 1
ATOM 4081 C C . THR B 1 46 ? -5.496 -29.203 -13.227 1 98.56 46 THR B C 1
ATOM 4083 O O . THR B 1 46 ? -5.684 -30.234 -12.578 1 98.56 46 THR B O 1
ATOM 4086 N N . PHE B 1 47 ? -4.594 -29.094 -14.133 1 97.44 47 PHE B N 1
ATOM 4087 C CA . PHE B 1 47 ? -3.693 -30.188 -14.469 1 97.44 47 PHE B CA 1
ATOM 4088 C C . PHE B 1 47 ? -2.238 -29.75 -14.344 1 97.44 47 PHE B C 1
ATOM 4090 O O . PHE B 1 47 ? -1.915 -28.578 -14.57 1 97.44 47 PHE B O 1
ATOM 4097 N N . GLY B 1 48 ? -1.382 -30.641 -13.969 1 95.06 48 GLY B N 1
ATOM 4098 C CA . GLY B 1 48 ? 0.015 -30.297 -13.766 1 95.06 48 GLY B CA 1
ATOM 4099 C C . GLY B 1 48 ? 0.974 -31.25 -14.445 1 95.06 48 GLY B C 1
ATOM 4100 O O . GLY B 1 48 ? 0.564 -32.062 -15.297 1 95.06 48 GLY B O 1
ATOM 4101 N N . THR B 1 49 ? 2.191 -31.125 -14.172 1 93.06 49 THR B N 1
ATOM 4102 C CA . THR B 1 49 ? 3.258 -31.969 -14.68 1 93.06 49 THR B CA 1
ATOM 4103 C C . THR B 1 49 ? 3.084 -33.406 -14.188 1 93.06 49 THR B C 1
ATOM 4105 O O . THR B 1 49 ? 2.707 -33.625 -13.039 1 93.06 49 THR B O 1
ATOM 4108 N N . GLY B 1 50 ? 3.414 -34.406 -15.07 1 87.94 50 GLY B N 1
ATOM 4109 C CA . GLY B 1 50 ? 3.398 -35.812 -14.703 1 87.94 50 GLY B CA 1
ATOM 4110 C C . GLY B 1 50 ? 2.08 -36.5 -15.016 1 87.94 50 GLY B C 1
ATOM 4111 O O . GLY B 1 50 ? 1.964 -37.719 -14.898 1 87.94 50 GLY B O 1
ATOM 4112 N N . GLY B 1 51 ? 1.123 -35.75 -15.406 1 85.5 51 GLY B N 1
ATOM 4113 C CA . GLY B 1 51 ? -0.211 -36.281 -15.609 1 85.5 51 GLY B CA 1
ATOM 4114 C C . GLY B 1 51 ? -1.127 -36.094 -14.422 1 85.5 51 GLY B C 1
ATOM 4115 O O . GLY B 1 51 ? -0.675 -35.688 -13.344 1 85.5 51 GLY B O 1
ATOM 4116 N N . GLY B 1 52 ? -2.432 -36.281 -14.719 1 90.94 52 GLY B N 1
ATOM 4117 C CA . GLY B 1 52 ? -3.412 -36.094 -13.664 1 90.94 52 GLY B CA 1
ATOM 4118 C C . GLY B 1 52 ? -3.707 -34.625 -13.414 1 90.94 52 GLY B C 1
ATOM 4119 O O . GLY B 1 52 ? -3.613 -33.781 -14.32 1 90.94 52 GLY B O 1
ATOM 4120 N N . GLY B 1 53 ? -4.23 -34.406 -12.227 1 95.31 53 GLY B N 1
ATOM 4121 C CA . GLY B 1 53 ? -4.617 -33.062 -11.859 1 95.31 53 GLY B CA 1
ATOM 4122 C C . GLY B 1 53 ? -5.406 -33 -10.57 1 95.31 53 GLY B C 1
ATOM 4123 O O . GLY B 1 53 ? -5.547 -34 -9.867 1 95.31 53 GLY B O 1
ATOM 4124 N N . LEU B 1 54 ? -5.758 -31.797 -10.258 1 97.56 54 LEU B N 1
ATOM 4125 C CA . LEU B 1 54 ? -6.535 -31.516 -9.055 1 97.56 54 LEU B CA 1
ATOM 4126 C C . LEU B 1 54 ? -7.988 -31.219 -9.406 1 97.56 54 LEU B C 1
ATOM 4128 O O . LEU B 1 54 ? -8.281 -30.75 -10.508 1 97.56 54 LEU B O 1
ATOM 4132 N N . ILE B 1 55 ? -8.844 -31.562 -8.461 1 98.06 55 ILE B N 1
ATOM 4133 C CA . ILE B 1 55 ? -10.266 -31.25 -8.539 1 98.06 55 ILE B CA 1
ATOM 4134 C C . ILE B 1 55 ? -10.711 -30.562 -7.246 1 98.06 55 ILE B C 1
ATOM 4136 O O . ILE B 1 55 ? -10.188 -30.859 -6.168 1 98.06 55 ILE B O 1
ATOM 4140 N N . SER B 1 56 ? -11.625 -29.625 -7.379 1 98.44 56 SER B N 1
ATOM 4141 C CA . SER B 1 56 ? -12.211 -28.938 -6.227 1 98.44 56 SER B CA 1
ATOM 4142 C C . SER B 1 56 ? -13.703 -28.688 -6.43 1 98.44 56 SER B C 1
ATOM 4144 O O . SER B 1 56 ? -14.133 -28.328 -7.523 1 98.44 56 SER B O 1
ATOM 4146 N N . GLU B 1 57 ? -14.43 -28.922 -5.332 1 97.38 57 GLU B N 1
ATOM 4147 C CA . GLU B 1 57 ? -15.859 -28.625 -5.359 1 97.38 57 GLU B CA 1
ATOM 4148 C C . GLU B 1 57 ? -16.125 -27.156 -5.051 1 97.38 57 GLU B C 1
ATOM 4150 O O . GLU B 1 57 ? -17.156 -26.609 -5.453 1 97.38 57 GLU B O 1
ATOM 4155 N N . ASP B 1 58 ? -15.211 -26.5 -4.379 1 97.19 58 ASP B N 1
ATOM 4156 C CA . ASP B 1 58 ? -15.5 -25.172 -3.887 1 97.19 58 ASP B CA 1
ATOM 4157 C C . ASP B 1 58 ? -14.422 -24.172 -4.32 1 97.19 58 ASP B C 1
ATOM 4159 O O . ASP B 1 58 ? -14.523 -22.984 -4.043 1 97.19 58 ASP B O 1
ATOM 4163 N N . GLY B 1 59 ? -13.414 -24.625 -5.004 1 97.12 59 GLY B N 1
ATOM 4164 C CA . GLY B 1 59 ? -12.344 -23.75 -5.465 1 97.12 59 GLY B CA 1
ATOM 4165 C C . GLY B 1 59 ? -11.312 -23.453 -4.391 1 97.12 59 GLY B C 1
ATOM 4166 O O . GLY B 1 59 ? -10.359 -22.703 -4.629 1 97.12 59 GLY B O 1
ATOM 4167 N N . TRP B 1 60 ? -11.438 -24.031 -3.215 1 97.44 60 TRP B N 1
ATOM 4168 C CA . TRP B 1 60 ? -10.555 -23.766 -2.082 1 97.44 60 TRP B CA 1
ATOM 4169 C C . TRP B 1 60 ? -9.922 -25.047 -1.568 1 97.44 60 TRP B C 1
ATOM 4171 O O . TRP B 1 60 ? -8.719 -25.094 -1.293 1 97.44 60 TRP B O 1
ATOM 4181 N N . THR B 1 61 ? -10.664 -26.062 -1.5 1 97.75 61 THR B N 1
ATOM 4182 C CA . THR B 1 61 ? -10.195 -27.391 -1.118 1 97.75 61 THR B CA 1
ATOM 4183 C C . THR B 1 61 ? -9.883 -28.234 -2.354 1 97.75 61 THR B C 1
ATOM 4185 O O . THR B 1 61 ? -10.781 -28.562 -3.127 1 97.75 61 THR B O 1
ATOM 4188 N N . TRP B 1 62 ? -8.641 -28.594 -2.504 1 97.75 62 TRP B N 1
ATOM 4189 C CA . TRP B 1 62 ? -8.195 -29.281 -3.711 1 97.75 62 TRP B CA 1
ATOM 4190 C C . TRP B 1 62 ? -7.617 -30.656 -3.373 1 97.75 62 TRP B C 1
ATOM 4192 O O . TRP B 1 62 ? -6.898 -30.797 -2.383 1 97.75 62 TRP B O 1
ATOM 4202 N N . ASN B 1 63 ? -7.949 -31.641 -4.152 1 95.75 63 ASN B N 1
ATOM 4203 C CA . ASN B 1 63 ? -7.422 -33 -4.047 1 95.75 63 ASN B CA 1
ATOM 4204 C C . ASN B 1 63 ? -7.145 -33.594 -5.422 1 95.75 63 ASN B C 1
ATOM 4206 O O . ASN B 1 63 ? -7.637 -33.094 -6.434 1 95.75 63 ASN B O 1
ATOM 4210 N N . GLY B 1 64 ? -6.336 -34.625 -5.355 1 94.88 64 GLY B N 1
ATOM 4211 C CA . GLY B 1 64 ? -6.168 -35.344 -6.609 1 94.88 64 GLY B CA 1
ATOM 4212 C C . GLY B 1 64 ? -7.469 -35.906 -7.168 1 94.88 64 GLY B C 1
ATOM 4213 O O . GLY B 1 64 ? -8.391 -36.219 -6.41 1 94.88 64 GLY B O 1
ATOM 4214 N N . GLY B 1 65 ? -7.512 -36 -8.461 1 94.88 65 GLY B N 1
ATOM 4215 C CA . GLY B 1 65 ? -8.703 -36.562 -9.07 1 94.88 65 GLY B CA 1
ATOM 4216 C C . GLY B 1 65 ? -8.867 -36.188 -10.531 1 94.88 65 GLY B C 1
ATOM 4217 O O . GLY B 1 65 ? -9.641 -36.812 -11.258 1 94.88 65 GLY B O 1
ATOM 4218 N N . GLY B 1 66 ? -8.148 -35.156 -10.891 1 95.88 66 GLY B N 1
ATOM 4219 C CA . GLY B 1 66 ? -8.141 -34.812 -12.312 1 95.88 66 GLY B CA 1
ATOM 4220 C C . GLY B 1 66 ? -7.438 -35.875 -13.148 1 95.88 66 GLY B C 1
ATOM 4221 O O . GLY B 1 66 ? -6.422 -36.438 -12.734 1 95.88 66 GLY B O 1
ATOM 4222 N N . VAL B 1 67 ? -8.062 -36.125 -14.258 1 96.19 67 VAL B N 1
ATOM 4223 C CA . VAL B 1 67 ? -7.496 -37.156 -15.148 1 96.19 67 VAL B CA 1
ATOM 4224 C C . VAL B 1 67 ? -7.027 -36.469 -16.453 1 96.19 67 VAL B C 1
ATOM 4226 O O . VAL B 1 67 ? -7.84 -35.938 -17.188 1 96.19 67 VAL B O 1
ATOM 4229 N N . ARG B 1 68 ? -5.859 -36.469 -16.625 1 93.5 68 ARG B N 1
ATOM 4230 C CA . ARG B 1 68 ? -5.211 -36.062 -17.859 1 93.5 68 ARG B CA 1
ATOM 4231 C C . ARG B 1 68 ? -4.137 -37.031 -18.297 1 93.5 68 ARG B C 1
ATOM 4233 O O . ARG B 1 68 ? -3.084 -37.156 -17.656 1 93.5 68 ARG B O 1
ATOM 4240 N N . PRO B 1 69 ? -4.355 -37.781 -19.391 1 91.06 69 PRO B N 1
ATOM 4241 C CA . PRO B 1 69 ? -3.355 -38.75 -19.859 1 91.06 69 PRO B CA 1
ATOM 4242 C C . PRO B 1 69 ? -2.154 -38.062 -20.516 1 91.06 69 PRO B C 1
ATOM 4244 O O . PRO B 1 69 ? -2.066 -36.844 -20.531 1 91.06 69 PRO B O 1
ATOM 4247 N N . GLY B 1 70 ? -1.215 -38.875 -20.906 1 89 70 GLY B N 1
ATOM 4248 C CA . GLY B 1 70 ? -0.103 -38.406 -21.719 1 89 70 GLY B CA 1
ATOM 4249 C C . GLY B 1 70 ? 1.12 -38.031 -20.906 1 89 70 GLY B C 1
ATOM 4250 O O . GLY B 1 70 ? 2.215 -37.906 -21.453 1 89 70 GLY B O 1
ATOM 4251 N N . GLY B 1 71 ? 0.872 -37.906 -19.516 1 89.25 71 GLY B N 1
ATOM 4252 C CA . GLY B 1 71 ? 2.014 -37.5 -18.719 1 89.25 71 GLY B CA 1
ATOM 4253 C C . GLY B 1 71 ? 2.586 -36.156 -19.109 1 89.25 71 GLY B C 1
ATOM 4254 O O . GLY B 1 71 ? 1.848 -35.188 -19.25 1 89.25 71 GLY B O 1
ATOM 4255 N N . GLY B 1 72 ? 3.945 -36.094 -19.25 1 89.44 72 GLY B N 1
ATOM 4256 C CA . GLY B 1 72 ? 4.617 -34.906 -19.719 1 89.44 72 GLY B CA 1
ATOM 4257 C C . GLY B 1 72 ? 4.566 -33.75 -18.719 1 89.44 72 GLY B C 1
ATOM 4258 O O . GLY B 1 72 ? 4.363 -33.969 -17.531 1 89.44 72 GLY B O 1
ATOM 4259 N N . ALA B 1 73 ? 4.832 -32.562 -19.344 1 89.62 73 ALA B N 1
ATOM 4260 C CA . ALA B 1 73 ? 5.066 -31.422 -18.438 1 89.62 73 ALA B CA 1
ATOM 4261 C C . ALA B 1 73 ? 4.172 -30.234 -18.797 1 89.62 73 ALA B C 1
ATOM 4263 O O . ALA B 1 73 ? 3.811 -30.047 -19.953 1 89.62 73 ALA B O 1
ATOM 4264 N N . ALA B 1 74 ? 3.836 -29.562 -17.734 1 93.62 74 ALA B N 1
ATOM 4265 C CA . ALA B 1 74 ? 3.406 -28.156 -17.75 1 93.62 74 ALA B CA 1
ATOM 4266 C C . ALA B 1 74 ? 2.295 -27.938 -18.766 1 93.62 74 ALA B C 1
ATOM 4268 O O . ALA B 1 74 ? 2.465 -27.188 -19.734 1 93.62 74 ALA B O 1
ATOM 4269 N N . PRO B 1 75 ? 1.139 -28.516 -18.547 1 96.69 75 PRO B N 1
ATOM 4270 C CA . PRO B 1 75 ? 0.002 -28.344 -19.453 1 96.69 75 PRO B CA 1
ATOM 4271 C C . PRO B 1 75 ? -0.673 -26.984 -19.281 1 96.69 75 PRO B C 1
ATOM 4273 O O . PRO B 1 75 ? -0.417 -26.281 -18.297 1 96.69 75 PRO B O 1
ATOM 4276 N N . ASP B 1 76 ? -1.428 -26.625 -20.281 1 98.38 76 ASP B N 1
ATOM 4277 C CA . ASP B 1 76 ? -2.451 -25.594 -20.156 1 98.38 76 ASP B CA 1
ATOM 4278 C C . ASP B 1 76 ? -3.791 -26.078 -20.703 1 98.38 76 ASP B C 1
ATOM 4280 O O . ASP B 1 76 ? -3.85 -27.078 -21.406 1 98.38 76 ASP B O 1
ATOM 4284 N N . ALA B 1 77 ? -4.848 -25.422 -20.25 1 98.62 77 ALA B N 1
ATOM 4285 C CA . ALA B 1 77 ? -6.191 -25.844 -20.641 1 98.62 77 ALA B CA 1
ATOM 4286 C C . ALA B 1 77 ? -7.07 -24.641 -20.953 1 98.62 77 ALA B C 1
ATOM 4288 O O . ALA B 1 77 ? -6.906 -23.578 -20.359 1 98.62 77 ALA B O 1
ATOM 4289 N N . ILE B 1 78 ? -7.965 -24.812 -21.906 1 98.62 78 ILE B N 1
ATOM 4290 C CA . ILE B 1 78 ? -8.914 -23.766 -22.266 1 98.62 78 ILE B CA 1
ATOM 4291 C C . ILE B 1 78 ? -10.227 -24.391 -22.719 1 98.62 78 ILE B C 1
ATOM 4293 O O . ILE B 1 78 ? -10.227 -25.438 -23.375 1 98.62 78 ILE B O 1
ATOM 4297 N N . LYS B 1 79 ? -11.305 -23.781 -22.312 1 98.31 79 LYS B N 1
ATOM 4298 C CA . LYS B 1 79 ? -12.609 -24.172 -22.844 1 98.31 79 LYS B CA 1
ATOM 4299 C C . LYS B 1 79 ? -12.945 -23.406 -24.125 1 98.31 79 LYS B C 1
ATOM 4301 O O . LYS B 1 79 ? -12.867 -22.188 -24.156 1 98.31 79 LYS B O 1
ATOM 4306 N N . ILE B 1 80 ? -13.281 -24.047 -25.156 1 98.19 80 ILE B N 1
ATOM 4307 C CA . ILE B 1 80 ? -13.742 -23.469 -26.406 1 98.19 80 ILE B CA 1
ATOM 4308 C C . ILE B 1 80 ? -15.078 -24.094 -26.797 1 98.19 80 ILE B C 1
ATOM 4310 O O . ILE B 1 80 ? -15.156 -25.281 -27.109 1 98.19 80 ILE B O 1
ATOM 4314 N N . GLY B 1 81 ? -16.078 -23.234 -26.734 1 96.69 81 GLY B N 1
ATOM 4315 C CA . GLY B 1 81 ? -17.406 -23.781 -26.906 1 96.69 81 GLY B CA 1
ATOM 4316 C C . GLY B 1 81 ? -17.797 -24.781 -25.828 1 96.69 81 GLY B C 1
ATOM 4317 O O . GLY B 1 81 ? -17.766 -24.453 -24.641 1 96.69 81 GLY B O 1
ATOM 4318 N N . ASP B 1 82 ? -18.062 -26.047 -26.266 1 96.62 82 ASP B N 1
ATOM 4319 C CA . ASP B 1 82 ? -18.531 -27.062 -25.312 1 96.62 82 ASP B CA 1
ATOM 4320 C C . ASP B 1 82 ? -17.453 -28.109 -25.047 1 96.62 82 ASP B C 1
ATOM 4322 O O . ASP B 1 82 ? -17.734 -29.172 -24.5 1 96.62 82 ASP B O 1
ATOM 4326 N N . ARG B 1 83 ? -16.234 -27.734 -25.422 1 98.06 83 ARG B N 1
ATOM 4327 C CA . ARG B 1 83 ? -15.141 -28.688 -25.234 1 98.06 83 ARG B CA 1
ATOM 4328 C C . ARG B 1 83 ? -13.969 -28.016 -24.531 1 98.06 83 ARG B C 1
ATOM 4330 O O . ARG B 1 83 ? -13.914 -26.797 -24.422 1 98.06 83 ARG B O 1
ATOM 4337 N N . TYR B 1 84 ? -13.125 -28.891 -24.031 1 98.69 84 TYR B N 1
ATOM 4338 C CA . TYR B 1 84 ? -11.898 -28.469 -23.359 1 98.69 84 TYR B CA 1
ATOM 4339 C C . TYR B 1 84 ? -10.672 -28.906 -24.156 1 98.69 84 TYR B C 1
ATOM 4341 O O . TYR B 1 84 ? -10.523 -30.078 -24.516 1 98.69 84 TYR B O 1
ATOM 4349 N N . LEU B 1 85 ? -9.867 -27.953 -24.484 1 98.81 85 LEU B N 1
ATOM 4350 C CA . LEU B 1 85 ? -8.578 -28.219 -25.125 1 98.81 85 LEU B CA 1
ATOM 4351 C C . LEU B 1 85 ? -7.453 -28.234 -24.109 1 98.81 85 LEU B C 1
ATOM 4353 O O . LEU B 1 85 ? -7.316 -27.312 -23.312 1 98.81 85 LEU B O 1
ATOM 4357 N N . ILE B 1 86 ? -6.668 -29.312 -24.109 1 98.38 86 ILE B N 1
ATOM 4358 C CA . ILE B 1 86 ? -5.484 -29.406 -23.25 1 98.38 86 ILE B CA 1
ATOM 4359 C C . ILE B 1 86 ? -4.227 -29.438 -24.125 1 98.38 86 ILE B C 1
ATOM 4361 O O . ILE B 1 86 ? -4.156 -30.188 -25.094 1 98.38 86 ILE B O 1
ATOM 4365 N N . ALA B 1 87 ? -3.342 -28.594 -23.859 1 98.25 87 ALA B N 1
ATOM 4366 C CA . ALA B 1 87 ? -2.004 -28.609 -24.438 1 98.25 87 ALA B CA 1
ATOM 4367 C C . ALA B 1 87 ? -0.959 -29.016 -23.406 1 98.25 87 ALA B C 1
ATOM 4369 O O . ALA B 1 87 ? -0.996 -28.562 -22.25 1 98.25 87 ALA B O 1
ATOM 4370 N N . TYR B 1 88 ? -0.058 -29.875 -23.75 1 96.12 88 TYR B N 1
ATOM 4371 C CA . TYR B 1 88 ? 0.955 -30.328 -22.797 1 96.12 88 TYR B CA 1
ATOM 4372 C C . TYR B 1 88 ? 2.223 -3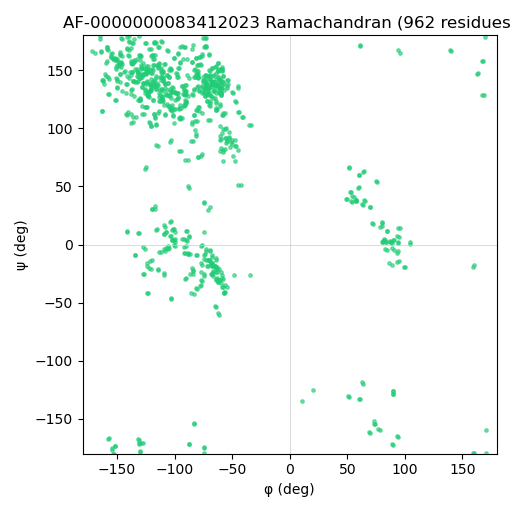0.766 -23.531 1 96.12 88 TYR B C 1
ATOM 4374 O O . TYR B 1 88 ? 2.203 -31 -24.734 1 96.12 88 TYR B O 1
ATOM 4382 N N . SER B 1 89 ? 3.232 -30.797 -22.812 1 93.25 89 SER B N 1
ATOM 4383 C CA . SER B 1 89 ? 4.516 -31.219 -23.359 1 93.25 89 SER B CA 1
ATOM 4384 C C . SER B 1 89 ? 4.758 -32.719 -23.094 1 93.25 89 SER B C 1
ATOM 4386 O O . SER B 1 89 ? 4.844 -33.125 -21.938 1 93.25 89 SER B O 1
ATOM 4388 N N . ALA B 1 90 ? 4.914 -33.5 -24.109 1 87.81 90 ALA B N 1
ATOM 4389 C CA . ALA B 1 90 ? 5.02 -34.938 -24 1 87.81 90 ALA B CA 1
ATOM 4390 C C . ALA B 1 90 ? 6.41 -35.344 -23.516 1 87.81 90 ALA B C 1
ATOM 4392 O O . ALA B 1 90 ? 6.594 -36.469 -22.984 1 87.81 90 ALA B O 1
ATOM 4393 N N . THR B 1 91 ? 7.297 -34.594 -23.844 1 73.56 91 THR B N 1
ATOM 4394 C CA . THR B 1 91 ? 8.664 -34.938 -23.484 1 73.56 91 THR B CA 1
ATOM 4395 C C . THR B 1 91 ? 9.258 -33.875 -22.562 1 73.56 91 THR B C 1
ATOM 4397 O O . THR B 1 91 ? 8.727 -32.781 -22.438 1 73.56 91 THR B O 1
ATOM 4400 N N . GLY B 1 92 ? 10.062 -34.281 -21.531 1 62.66 92 GLY B N 1
ATOM 4401 C CA . GLY B 1 92 ? 10.57 -33.406 -20.484 1 62.66 92 GLY B CA 1
ATOM 4402 C C . GLY B 1 92 ? 11.625 -32.438 -20.969 1 62.66 92 GLY B C 1
ATOM 4403 O O . GLY B 1 92 ? 12.32 -31.812 -20.172 1 62.66 92 GLY B O 1
ATOM 4404 N N . GLY B 1 93 ? 11.547 -32.062 -22.219 1 55.06 93 GLY B N 1
ATOM 4405 C CA . GLY B 1 93 ? 12.609 -31.172 -22.672 1 55.06 93 GLY B CA 1
ATOM 4406 C C . GLY B 1 93 ? 13.844 -31.219 -21.797 1 55.06 93 GLY B C 1
ATOM 4407 O O . GLY B 1 93 ? 14.367 -32.312 -21.5 1 55.06 93 GLY B O 1
ATOM 4408 N N . GLY B 1 94 ? 14.383 -29.969 -21.203 1 55.34 94 GLY B N 1
ATOM 4409 C CA . GLY B 1 94 ? 15.516 -29.609 -20.359 1 55.34 94 GLY B CA 1
ATOM 4410 C C . GLY B 1 94 ? 15.641 -30.5 -19.141 1 55.34 94 GLY B C 1
ATOM 4411 O O . GLY B 1 94 ? 16.75 -30.797 -18.703 1 55.34 94 GLY B O 1
ATOM 4412 N N . LEU B 1 95 ? 14.617 -31.062 -18.688 1 54.41 95 LEU B N 1
ATOM 4413 C CA . LEU B 1 95 ? 14.648 -31.859 -17.469 1 54.41 95 LEU B CA 1
ATOM 4414 C C . LEU B 1 95 ? 15.312 -33.219 -17.703 1 54.41 95 LEU B C 1
ATOM 4416 O O . LEU B 1 95 ? 15.898 -33.781 -16.797 1 54.41 95 LEU B O 1
ATOM 4420 N N . GLY B 1 96 ? 15.273 -33.688 -18.953 1 55.94 96 GLY B N 1
ATOM 4421 C CA . GLY B 1 96 ? 15.852 -34.969 -19.266 1 55.94 96 GLY B CA 1
ATOM 4422 C C . GLY B 1 96 ? 17.188 -34.875 -19.969 1 55.94 96 GLY B C 1
ATOM 4423 O O . GLY B 1 96 ? 17.656 -35.844 -20.578 1 55.94 96 GLY B O 1
ATOM 4424 N N . GLY B 1 97 ? 17.812 -33.656 -19.797 1 60.94 97 GLY B N 1
ATOM 4425 C CA . GLY B 1 97 ? 19.156 -33.531 -20.328 1 60.94 97 GLY B CA 1
ATOM 4426 C C . GLY B 1 97 ? 19.188 -33.125 -21.781 1 60.94 97 GLY B C 1
ATOM 4427 O O . GLY B 1 97 ? 20.25 -32.781 -22.312 1 60.94 97 GLY B O 1
ATOM 4428 N N . GLY B 1 98 ? 18 -33.25 -22.5 1 74.19 98 GLY B N 1
ATOM 4429 C CA . GLY B 1 98 ? 17.984 -32.812 -23.891 1 74.19 98 GLY B CA 1
ATOM 4430 C C . GLY B 1 98 ? 17.016 -31.688 -24.156 1 74.19 98 GLY B C 1
ATOM 4431 O O . GLY B 1 98 ? 16.344 -31.219 -23.25 1 74.19 98 GLY B O 1
ATOM 4432 N N . HIS B 1 99 ? 17.078 -31.141 -25.438 1 81.81 99 HIS B N 1
ATOM 4433 C CA . HIS B 1 99 ? 16.266 -29.969 -25.781 1 81.81 99 HIS B CA 1
ATOM 4434 C C . HIS B 1 99 ? 15.133 -30.344 -26.734 1 81.81 99 HIS B C 1
ATOM 4436 O O . HIS B 1 99 ? 14.281 -29.516 -27.047 1 81.81 99 HIS B O 1
ATOM 4442 N N . ALA B 1 100 ? 15.141 -31.609 -27.141 1 86.31 100 ALA B N 1
ATOM 4443 C CA . ALA B 1 100 ? 14.047 -32.062 -27.984 1 86.31 100 ALA B CA 1
ATOM 4444 C C . ALA B 1 100 ? 12.742 -32.188 -27.203 1 86.31 100 ALA B C 1
ATOM 4446 O O . ALA B 1 100 ? 12.742 -32.688 -26.062 1 86.31 100 ALA B O 1
ATOM 4447 N N . GLY B 1 101 ? 11.742 -31.641 -27.688 1 90.94 101 GLY B N 1
ATOM 4448 C CA . GLY B 1 101 ? 10.438 -31.656 -27.047 1 90.94 101 GLY B CA 1
ATOM 4449 C C . GLY B 1 101 ? 9.281 -31.578 -28.031 1 90.94 101 GLY B C 1
ATOM 4450 O O . GLY B 1 101 ? 9.484 -31.297 -29.219 1 90.94 101 GLY B O 1
ATOM 4451 N N . ARG B 1 102 ? 8.141 -32 -27.609 1 94.75 102 ARG B N 1
ATOM 4452 C CA . ARG B 1 102 ? 6.914 -31.953 -28.391 1 94.75 102 ARG B CA 1
ATOM 4453 C C . ARG B 1 102 ? 5.742 -31.453 -27.562 1 94.75 102 ARG B C 1
ATOM 4455 O O . ARG B 1 102 ? 5.527 -31.922 -26.438 1 94.75 102 ARG B O 1
ATOM 4462 N N . VAL B 1 103 ? 5.078 -30.469 -28.094 1 96.88 103 VAL B N 1
ATOM 4463 C CA . VAL B 1 103 ? 3.828 -30.016 -27.484 1 96.88 103 VAL B CA 1
ATOM 4464 C C . VAL B 1 103 ? 2.645 -30.656 -28.219 1 96.88 103 VAL B C 1
ATOM 4466 O O . VAL B 1 103 ? 2.557 -30.578 -29.453 1 96.88 103 VAL B O 1
ATOM 4469 N N . LEU B 1 104 ? 1.81 -31.312 -27.484 1 97.81 104 LEU B N 1
ATOM 4470 C CA . LEU B 1 104 ? 0.634 -31.984 -28.031 1 97.81 104 LEU B CA 1
ATOM 4471 C C . LEU B 1 104 ? -0.647 -31.328 -27.516 1 97.81 104 LEU B C 1
ATOM 4473 O O . LEU B 1 104 ? -0.651 -30.688 -26.469 1 97.81 104 LEU B O 1
ATOM 4477 N N . THR B 1 105 ? -1.711 -31.484 -28.328 1 98.31 105 THR B N 1
ATOM 4478 C CA . THR B 1 105 ? -3.041 -31.062 -27.891 1 98.31 105 THR B CA 1
ATOM 4479 C C . THR B 1 105 ? -4.012 -32.25 -27.906 1 98.31 105 THR B C 1
ATOM 4481 O O . THR B 1 105 ? -3.846 -33.156 -28.703 1 98.31 105 THR B O 1
ATOM 4484 N N . MET B 1 106 ? -4.965 -32.25 -27.078 1 98.06 106 MET B N 1
ATOM 4485 C CA . MET B 1 106 ? -6.086 -33.188 -27.078 1 98.06 106 MET B CA 1
ATOM 4486 C C . MET B 1 106 ? -7.359 -32.5 -26.578 1 98.06 106 MET B C 1
ATOM 4488 O O . MET B 1 106 ? -7.297 -31.5 -25.891 1 98.06 106 MET B O 1
ATOM 4492 N N . TRP B 1 107 ? -8.461 -33.031 -26.969 1 98.31 107 TRP B N 1
ATOM 4493 C CA . TRP B 1 107 ? -9.773 -32.5 -26.625 1 98.31 107 TRP B CA 1
ATOM 4494 C C . TRP B 1 107 ? -10.516 -33.438 -25.703 1 98.31 107 TRP B C 1
ATOM 4496 O O . TRP B 1 107 ? -10.273 -34.656 -25.703 1 98.31 107 TRP B O 1
ATOM 4506 N N . ASN B 1 108 ? -11.352 -32.969 -24.906 1 98.5 108 ASN B N 1
ATOM 4507 C CA . ASN B 1 108 ? -12.383 -33.688 -24.172 1 98.5 108 ASN B CA 1
ATOM 4508 C C . ASN B 1 108 ? -13.664 -32.875 -24.047 1 98.5 108 ASN B C 1
ATOM 4510 O O . ASN B 1 108 ? -13.625 -31.641 -23.969 1 98.5 108 ASN B O 1
ATOM 4514 N N . LYS B 1 109 ? -14.805 -33.531 -24 1 98 109 LYS B N 1
ATOM 4515 C CA . LYS B 1 109 ? -16.094 -32.844 -23.891 1 98 109 LYS B CA 1
ATOM 4516 C C . LYS B 1 109 ? -16.406 -32.531 -22.438 1 98 109 LYS B C 1
ATOM 4518 O O . LYS B 1 109 ? -17.25 -31.656 -22.172 1 98 109 LYS B O 1
ATOM 4523 N N . THR B 1 110 ? -15.773 -33.219 -21.562 1 98.44 110 THR B N 1
ATOM 4524 C CA . THR B 1 110 ? -15.984 -33.062 -20.125 1 98.44 110 THR B CA 1
ATOM 4525 C C . THR B 1 110 ? -14.703 -33.344 -19.344 1 98.44 110 THR B C 1
ATOM 4527 O O . THR B 1 110 ? -13.805 -34.031 -19.859 1 98.44 110 THR B O 1
ATOM 4530 N N . LEU B 1 111 ? -14.586 -32.812 -18.172 1 98.44 111 LEU B N 1
ATOM 4531 C CA . LEU B 1 111 ? -13.422 -33.094 -17.328 1 98.44 111 LEU B CA 1
ATOM 4532 C C . LEU B 1 111 ? -13.781 -34.031 -16.188 1 98.44 111 LEU B C 1
ATOM 4534 O O . LEU B 1 111 ? -12.922 -34.406 -15.391 1 98.44 111 LEU B O 1
ATOM 4538 N N . ASP B 1 112 ? -15.062 -34.406 -16.125 1 97.62 112 ASP B N 1
ATOM 4539 C CA . ASP B 1 112 ? -15.531 -35.375 -15.141 1 97.62 112 ASP B CA 1
ATOM 4540 C C . ASP B 1 112 ? -15.25 -36.812 -15.594 1 97.62 112 ASP B C 1
ATOM 4542 O O . ASP B 1 112 ? -15.898 -37.312 -16.5 1 97.62 112 ASP B O 1
ATOM 4546 N N . PRO B 1 113 ? -14.414 -37.469 -14.852 1 96 113 PRO B N 1
ATOM 4547 C CA . PRO B 1 113 ? -14.047 -38.812 -15.305 1 96 113 PRO B CA 1
ATOM 4548 C C . PRO B 1 113 ? -15.195 -39.812 -15.195 1 96 113 PRO B C 1
ATOM 4550 O O . PRO B 1 113 ? -15.125 -40.906 -15.781 1 96 113 PRO B O 1
ATOM 4553 N N . ASN B 1 114 ? -16.203 -39.5 -14.508 1 95.94 114 ASN B N 1
ATOM 4554 C CA . ASN B 1 114 ? -17.328 -40.406 -14.336 1 95.94 114 ASN B CA 1
ATOM 4555 C C . ASN B 1 114 ? -18.406 -40.188 -15.398 1 95.94 114 ASN B C 1
ATOM 4557 O O . ASN B 1 114 ? -19.391 -40.938 -15.469 1 95.94 114 ASN B O 1
ATOM 4561 N N . SER B 1 115 ? -18.234 -39.188 -16.156 1 97 115 SER B N 1
ATOM 4562 C CA . SER B 1 115 ? -19.188 -38.906 -17.219 1 97 115 SER B CA 1
ATOM 4563 C C . SER B 1 115 ? -19.047 -39.906 -18.359 1 97 115 SER B C 1
ATOM 4565 O O . SER B 1 115 ? -17.938 -40.281 -18.734 1 97 115 SER B O 1
ATOM 4567 N N . PRO B 1 116 ? -20.141 -40.25 -19 1 97.12 116 PRO B N 1
ATOM 4568 C CA . PRO B 1 116 ? -20.062 -41.094 -20.172 1 97.12 116 PRO B CA 1
ATOM 4569 C C . PRO B 1 116 ? -19.391 -40.406 -21.359 1 97.12 116 PRO B C 1
ATOM 4571 O O . PRO B 1 116 ? -18.938 -41.094 -22.297 1 97.12 116 PRO B O 1
ATOM 4574 N N . ASP B 1 117 ? -19.328 -39.156 -21.328 1 97.44 117 ASP B N 1
ATOM 4575 C CA . ASP B 1 117 ? -18.734 -38.375 -22.422 1 97.44 117 ASP B CA 1
ATOM 4576 C C . ASP B 1 117 ? -17.25 -38.156 -22.203 1 97.44 117 ASP B C 1
ATOM 4578 O O . ASP B 1 117 ? -16.578 -37.531 -23.031 1 97.44 117 ASP B O 1
ATOM 4582 N N . PHE B 1 118 ? -16.797 -38.656 -21.109 1 97.94 118 PHE B N 1
ATOM 4583 C CA . PHE B 1 118 ? -15.391 -38.469 -20.797 1 97.94 118 PHE B CA 1
ATOM 4584 C C . PHE B 1 118 ? -14.508 -39.312 -21.719 1 97.94 118 PHE B C 1
ATOM 4586 O O . PHE B 1 118 ? -14.453 -40.531 -21.578 1 97.94 118 PHE B O 1
ATOM 4593 N N . ALA B 1 119 ? -13.82 -38.719 -22.656 1 97.62 119 ALA B N 1
ATOM 4594 C CA . ALA B 1 119 ? -12.93 -39.375 -23.609 1 97.62 119 ALA B CA 1
ATOM 4595 C C . ALA B 1 119 ? -11.992 -38.344 -24.266 1 97.62 119 ALA B C 1
ATOM 4597 O O . ALA B 1 119 ? -12.438 -37.469 -25.016 1 97.62 119 ALA B O 1
ATOM 4598 N N . TYR B 1 120 ? -10.789 -38.5 -24 1 97.94 120 TYR B N 1
ATOM 4599 C CA . TYR B 1 120 ? -9.812 -37.656 -24.688 1 97.94 120 TYR B CA 1
ATOM 4600 C C . TYR B 1 120 ? -9.609 -38.125 -26.125 1 97.94 120 TYR B C 1
ATOM 4602 O O . TYR B 1 120 ? -9.57 -39.312 -26.406 1 97.94 120 TYR B O 1
ATOM 4610 N N . THR B 1 121 ? -9.422 -37.219 -26.969 1 98.06 121 THR B N 1
ATOM 4611 C CA . THR B 1 121 ? -9.055 -37.531 -28.344 1 98.06 121 THR B CA 1
ATOM 4612 C C . THR B 1 121 ? -7.594 -37.969 -28.422 1 98.06 121 THR B C 1
ATOM 4614 O O . THR B 1 121 ? -6.836 -37.812 -27.469 1 98.06 121 THR B O 1
ATOM 4617 N N . GLU B 1 122 ? -7.266 -38.469 -29.625 1 97.12 122 GLU B N 1
ATOM 4618 C CA . GLU B 1 122 ? -5.852 -38.75 -29.875 1 97.12 122 GLU B CA 1
ATOM 4619 C C . GLU B 1 122 ? -5.031 -37.469 -29.859 1 97.12 122 GLU B C 1
ATOM 4621 O O . GLU B 1 122 ? -5.418 -36.469 -30.484 1 97.12 122 GLU B O 1
ATOM 4626 N N . PRO B 1 123 ? -3.938 -37.5 -29.156 1 97 123 PRO B N 1
ATOM 4627 C CA . PRO B 1 123 ? -3.113 -36.281 -29.109 1 97 123 PRO B CA 1
ATOM 4628 C C . PRO B 1 123 ? -2.537 -35.906 -30.469 1 97 123 PRO B C 1
ATOM 4630 O O . PRO B 1 123 ? -2.191 -36.812 -31.266 1 97 123 PRO B O 1
ATOM 4633 N N . ILE B 1 124 ? -2.385 -34.656 -30.688 1 97.38 124 ILE B N 1
ATOM 4634 C CA . ILE B 1 124 ? -1.838 -34.094 -31.922 1 97.38 124 ILE B CA 1
ATOM 4635 C C . ILE B 1 124 ? -0.63 -33.219 -31.609 1 97.38 124 ILE B C 1
ATOM 4637 O O . ILE B 1 124 ? -0.711 -32.312 -30.766 1 97.38 124 ILE B O 1
ATOM 4641 N N . GLU B 1 125 ? 0.486 -33.469 -32.344 1 97.12 125 GLU B N 1
ATOM 4642 C CA . GLU B 1 125 ? 1.655 -32.625 -32.156 1 97.12 125 GLU B CA 1
ATOM 4643 C C . GLU B 1 125 ? 1.453 -31.266 -32.844 1 97.12 125 GLU B C 1
ATOM 4645 O O . GLU B 1 125 ? 1.093 -31.203 -34.031 1 97.12 125 GLU B O 1
ATOM 4650 N N . VAL B 1 126 ? 1.711 -30.188 -32.094 1 98.25 126 VAL B N 1
ATOM 4651 C CA . VAL B 1 126 ? 1.443 -28.875 -32.688 1 98.25 126 VAL B CA 1
ATOM 4652 C C . VAL B 1 126 ? 2.717 -28.031 -32.656 1 98.25 126 VAL B C 1
ATOM 4654 O O . VAL B 1 126 ? 2.799 -27 -33.312 1 98.25 126 VAL B O 1
ATOM 4657 N N . ALA B 1 127 ? 3.674 -28.375 -31.906 1 96.69 127 ALA B N 1
ATOM 4658 C CA . ALA B 1 127 ? 4.988 -27.734 -31.859 1 96.69 127 ALA B CA 1
ATOM 4659 C C . ALA B 1 127 ? 6.066 -28.75 -31.453 1 96.69 127 ALA B C 1
ATOM 4661 O O . ALA B 1 127 ? 5.777 -29.75 -30.797 1 96.69 127 ALA B O 1
ATOM 4662 N N . HIS B 1 128 ? 7.242 -28.5 -31.891 1 94.56 128 HIS B N 1
ATOM 4663 C CA . HIS B 1 128 ? 8.367 -29.359 -31.516 1 94.56 128 HIS B CA 1
ATOM 4664 C C . HIS B 1 128 ? 9.68 -28.578 -31.562 1 94.56 128 HIS B C 1
ATOM 4666 O O . HIS B 1 128 ? 9.742 -27.5 -32.156 1 94.56 128 HIS B O 1
ATOM 4672 N N . SER B 1 129 ? 10.602 -29.078 -30.891 1 92.62 129 SER B N 1
ATOM 4673 C CA . SER B 1 129 ? 11.977 -28.594 -30.969 1 92.62 129 SER B CA 1
ATOM 4674 C C . SER B 1 129 ? 12.969 -29.734 -31.141 1 92.62 129 SER B C 1
ATOM 4676 O O . SER B 1 129 ? 12.766 -30.828 -30.594 1 92.62 129 SER B O 1
ATOM 4678 N N . LEU B 1 130 ? 13.977 -29.453 -31.906 1 89.38 130 LEU B N 1
ATOM 4679 C CA . LEU B 1 130 ? 15.102 -30.375 -32.031 1 89.38 130 LEU B CA 1
ATOM 4680 C C . LEU B 1 130 ? 16.219 -30.016 -31.047 1 89.38 130 LEU B C 1
ATOM 4682 O O . LEU B 1 130 ? 16.203 -28.953 -30.453 1 89.38 130 LEU B O 1
ATOM 4686 N N . ASP B 1 131 ? 17.156 -30.906 -30.984 1 86.25 131 ASP B N 1
ATOM 4687 C CA . ASP B 1 131 ? 18.234 -30.734 -30 1 86.25 131 ASP B CA 1
ATOM 4688 C C . ASP B 1 131 ? 19.109 -29.547 -30.375 1 86.25 131 ASP B C 1
ATOM 4690 O O . ASP B 1 131 ? 19.734 -28.938 -29.5 1 86.25 131 ASP B O 1
ATOM 4694 N N . ASP B 1 132 ? 19.172 -29.203 -31.547 1 86.19 132 ASP B N 1
ATOM 4695 C CA . ASP B 1 132 ? 20.062 -28.141 -31.984 1 86.19 132 ASP B CA 1
ATOM 4696 C C . ASP B 1 132 ? 19.328 -26.812 -32.156 1 86.19 132 ASP B C 1
ATOM 4698 O O . ASP B 1 132 ? 19.859 -25.859 -32.719 1 86.19 132 ASP B O 1
ATOM 4702 N N . GLU B 1 133 ? 18.141 -26.812 -31.688 1 85.62 133 GLU B N 1
ATOM 4703 C CA . GLU B 1 133 ? 17.359 -25.578 -31.797 1 85.62 133 GLU B CA 1
ATOM 4704 C C . GLU B 1 133 ? 17.438 -24.766 -30.516 1 85.62 133 GLU B C 1
ATOM 4706 O O . GLU B 1 133 ? 17.594 -25.312 -29.422 1 85.62 133 GLU B O 1
ATOM 4711 N N . ASP B 1 134 ? 17.297 -23.453 -30.688 1 90.75 134 ASP B N 1
ATOM 4712 C CA . ASP B 1 134 ? 17.359 -22.531 -29.547 1 90.75 134 ASP B CA 1
ATOM 4713 C C . ASP B 1 134 ? 15.984 -22.359 -28.906 1 90.75 134 ASP B C 1
ATOM 4715 O O . ASP B 1 134 ? 15.523 -21.234 -28.703 1 90.75 134 ASP B O 1
ATOM 4719 N N . CYS B 1 135 ? 15.32 -23.438 -28.641 1 91.69 135 CYS B N 1
ATOM 4720 C CA . CYS B 1 135 ? 14.023 -23.484 -27.969 1 91.69 135 CYS B CA 1
ATOM 4721 C C . CYS B 1 135 ? 13.734 -24.891 -27.438 1 91.69 135 CYS B C 1
ATOM 4723 O O . CYS B 1 135 ? 14.133 -25.875 -28.031 1 91.69 135 CYS B O 1
ATOM 4725 N N . ASP B 1 136 ? 13.141 -24.969 -26.281 1 91.5 136 ASP B N 1
ATOM 4726 C CA . ASP B 1 136 ? 12.555 -26.203 -25.75 1 91.5 136 ASP B CA 1
ATOM 4727 C C . ASP B 1 136 ? 11.031 -26.172 -25.875 1 91.5 136 ASP B C 1
ATOM 4729 O O . ASP B 1 136 ? 10.367 -25.359 -25.219 1 91.5 136 ASP B O 1
ATOM 4733 N N . ALA B 1 137 ? 10.531 -27.078 -26.641 1 93.19 137 ALA B N 1
ATOM 4734 C CA . ALA B 1 137 ? 9.086 -27.094 -26.812 1 93.19 137 ALA B CA 1
ATOM 4735 C C . ALA B 1 137 ? 8.398 -27.703 -25.578 1 93.19 137 ALA B C 1
ATOM 4737 O O . ALA B 1 137 ? 7.934 -28.828 -25.609 1 93.19 137 ALA B O 1
ATOM 4738 N N . ILE B 1 138 ? 8.336 -26.922 -24.531 1 93.5 138 ILE B N 1
ATOM 4739 C CA . ILE B 1 138 ? 7.59 -27.234 -23.328 1 93.5 138 ILE B CA 1
ATOM 4740 C C . ILE B 1 138 ? 6.883 -25.984 -22.812 1 93.5 138 ILE B C 1
ATOM 4742 O O . ILE B 1 138 ? 7.051 -24.906 -23.359 1 93.5 138 ILE B O 1
ATOM 4746 N N . ASP B 1 139 ? 6.086 -26.188 -21.781 1 95.44 139 ASP B N 1
ATOM 4747 C CA . ASP B 1 139 ? 5.418 -25.078 -21.094 1 95.44 139 ASP B CA 1
ATOM 4748 C C . ASP B 1 139 ? 4.438 -24.375 -22.016 1 95.44 139 ASP B C 1
ATOM 4750 O O . ASP B 1 139 ? 4.539 -23.156 -22.219 1 95.44 139 ASP B O 1
ATOM 4754 N N . ALA B 1 140 ? 3.43 -25.141 -22.422 1 96.88 140 ALA B N 1
ATOM 4755 C CA . ALA B 1 140 ? 2.42 -24.609 -23.328 1 96.88 140 ALA B CA 1
ATOM 4756 C C . ALA B 1 140 ? 1.519 -23.594 -22.609 1 96.88 140 ALA B C 1
ATOM 4758 O O . ALA B 1 140 ? 1.13 -23.812 -21.469 1 96.88 140 ALA B O 1
ATOM 4759 N N . GLY B 1 141 ? 1.272 -22.438 -23.25 1 98.31 141 GLY B N 1
ATOM 4760 C CA . GLY B 1 141 ? 0.272 -21.453 -22.859 1 98.31 141 GLY B CA 1
ATOM 4761 C C . GLY B 1 141 ? -0.714 -21.141 -23.969 1 98.31 141 GLY B C 1
ATOM 4762 O O . GLY B 1 141 ? -0.332 -21.016 -25.125 1 98.31 141 GLY B O 1
ATOM 4763 N N . LEU B 1 142 ? -2.02 -21 -23.594 1 98.75 142 LEU B N 1
ATOM 4764 C CA . LEU B 1 142 ? -3.055 -20.875 -24.609 1 98.75 142 LEU B CA 1
ATOM 4765 C C . LEU B 1 142 ? -3.787 -19.547 -24.469 1 98.75 142 LEU B C 1
ATOM 4767 O O . LEU B 1 142 ? -4.055 -19.094 -23.344 1 98.75 142 LEU B O 1
ATOM 4771 N N . LEU B 1 143 ? -4.098 -18.906 -25.609 1 98.75 143 LEU B N 1
ATOM 4772 C CA . LEU B 1 143 ? -4.977 -17.75 -25.656 1 98.75 143 LEU B CA 1
ATOM 4773 C C . LEU B 1 143 ? -5.945 -17.828 -26.828 1 98.75 143 LEU B C 1
ATOM 4775 O O . LEU B 1 143 ? -5.523 -17.922 -27.984 1 98.75 143 LEU B O 1
ATOM 4779 N N . LEU B 1 144 ? -7.184 -17.984 -26.5 1 98.75 144 LEU B N 1
ATOM 4780 C CA . LEU B 1 144 ? -8.18 -17.688 -27.516 1 98.75 144 LEU B CA 1
ATOM 4781 C C . LEU B 1 144 ? -8.43 -16.172 -27.609 1 98.75 144 LEU B C 1
ATOM 4783 O O . LEU B 1 144 ? -9.047 -15.586 -26.719 1 98.75 144 LEU B O 1
ATOM 4787 N N . ASP B 1 145 ? -7.918 -15.531 -28.672 1 98.38 145 ASP B N 1
ATOM 4788 C CA . ASP B 1 145 ? -8 -14.086 -28.859 1 98.38 145 ASP B CA 1
ATOM 4789 C C . ASP B 1 145 ? -9.453 -13.625 -29 1 98.38 145 ASP B C 1
ATOM 4791 O O . ASP B 1 145 ? -10.125 -13.977 -29.984 1 98.38 145 ASP B O 1
ATOM 4795 N N . PRO B 1 146 ? -9.875 -12.844 -28.078 1 97 146 PRO B N 1
ATOM 4796 C CA . PRO B 1 146 ? -11.289 -12.461 -28.125 1 97 146 PRO B CA 1
ATOM 4797 C C . PRO B 1 146 ? -11.586 -11.469 -29.25 1 97 146 PRO B C 1
ATOM 4799 O O . PRO B 1 146 ? -12.75 -11.258 -29.609 1 97 146 PRO B O 1
ATOM 4802 N N . THR B 1 147 ? -10.633 -10.914 -29.812 1 96.88 147 THR B N 1
ATOM 4803 C CA . THR B 1 147 ? -10.836 -9.891 -30.828 1 96.88 147 THR B CA 1
ATOM 4804 C C . THR B 1 147 ? -10.906 -10.516 -32.219 1 96.88 147 THR B C 1
ATOM 4806 O O . THR B 1 147 ? -11.586 -9.992 -33.094 1 96.88 147 THR B O 1
ATOM 4809 N N . THR B 1 148 ? -10.242 -11.625 -32.438 1 97.44 148 THR B N 1
ATOM 4810 C CA . THR B 1 148 ? -10.125 -12.18 -33.781 1 97.44 148 THR B CA 1
ATOM 4811 C C . THR B 1 148 ? -10.703 -13.586 -33.844 1 97.44 148 THR B C 1
ATOM 4813 O O . THR B 1 148 ? -10.969 -14.109 -34.938 1 97.44 148 THR B O 1
ATOM 4816 N N . GLY B 1 149 ? -10.805 -14.242 -32.688 1 97.81 149 GLY B N 1
ATOM 4817 C CA . GLY B 1 149 ? -11.234 -15.625 -32.656 1 97.81 149 GLY B CA 1
ATOM 4818 C C . GLY B 1 149 ? -10.117 -16.609 -32.938 1 97.81 149 GLY B C 1
ATOM 4819 O O . GLY B 1 149 ? -10.344 -17.812 -33 1 97.81 149 GLY B O 1
ATOM 4820 N N . ARG B 1 150 ? -8.938 -16.109 -33.094 1 98.5 150 ARG B N 1
ATOM 4821 C CA . ARG B 1 150 ? -7.789 -16.953 -33.375 1 98.5 150 ARG B CA 1
ATOM 4822 C C . ARG B 1 150 ? -7.242 -17.578 -32.062 1 98.5 150 ARG B C 1
ATOM 4824 O O . ARG B 1 150 ? -7.301 -16.969 -31.016 1 98.5 150 ARG B O 1
ATOM 4831 N N . LEU B 1 151 ? -6.742 -18.766 -32.188 1 98.81 151 LEU B N 1
ATOM 4832 C CA . LEU B 1 151 ? -6.16 -19.484 -31.062 1 98.81 151 LEU B CA 1
ATOM 4833 C C . LEU B 1 151 ? -4.637 -19.484 -31.141 1 98.81 151 LEU B C 1
ATOM 4835 O O . LEU B 1 151 ? -4.062 -19.828 -32.188 1 98.81 151 LEU B O 1
ATOM 4839 N N . TRP B 1 152 ? -4.004 -19.078 -30.078 1 98.94 152 TRP B N 1
ATOM 4840 C CA . TRP B 1 152 ? -2.551 -18.969 -30.031 1 98.94 152 TRP B CA 1
ATOM 4841 C C . TRP B 1 152 ? -1.967 -19.859 -28.938 1 98.94 152 TRP B C 1
ATOM 4843 O O . TRP B 1 152 ? -2.6 -20.078 -27.906 1 98.94 152 TRP B O 1
ATOM 4853 N N . LEU B 1 153 ? -0.775 -20.344 -29.219 1 98.88 153 LEU B N 1
ATOM 4854 C CA . LEU B 1 153 ? -0.02 -21.156 -28.266 1 98.88 153 LEU B CA 1
ATOM 4855 C C . LEU B 1 153 ? 1.404 -20.625 -28.125 1 98.88 153 LEU B C 1
ATOM 4857 O O . LEU B 1 153 ? 2.105 -20.438 -29.109 1 98.88 153 LEU B O 1
ATOM 4861 N N . THR B 1 154 ? 1.791 -20.359 -26.922 1 98.69 154 THR B N 1
ATOM 4862 C CA . THR B 1 154 ? 3.186 -20.047 -26.625 1 98.69 154 THR B CA 1
ATOM 4863 C C . THR B 1 154 ? 3.881 -21.234 -25.969 1 98.69 154 THR B C 1
ATOM 4865 O O . THR B 1 154 ? 3.232 -22.078 -25.344 1 98.69 154 THR B O 1
ATOM 4868 N N . TYR B 1 155 ? 5.188 -21.328 -26.172 1 97.25 155 TYR B N 1
ATOM 4869 C CA . TYR B 1 155 ? 6 -22.375 -25.562 1 97.25 155 TYR B CA 1
ATOM 4870 C C . TYR B 1 155 ? 7.469 -21.969 -25.531 1 97.25 155 TYR B C 1
ATOM 4872 O O . TYR B 1 155 ? 7.898 -21.094 -26.281 1 97.25 155 TYR B O 1
ATOM 4880 N N . GLY B 1 156 ? 8.18 -22.594 -24.594 1 95.5 156 GLY B N 1
ATOM 4881 C CA . GLY B 1 156 ? 9.609 -22.344 -24.516 1 95.5 156 GLY B CA 1
ATOM 4882 C C . GLY B 1 156 ? 10.109 -22.234 -23.078 1 95.5 156 GLY B C 1
ATOM 4883 O O . GLY B 1 156 ? 9.312 -22.219 -22.141 1 95.5 156 GLY B O 1
ATOM 4884 N N . THR B 1 157 ? 11.422 -22.281 -22.953 1 93.25 157 THR B N 1
ATOM 4885 C CA . THR B 1 157 ? 12.102 -22.172 -21.672 1 93.25 157 THR B CA 1
ATOM 4886 C C . THR B 1 157 ? 13.227 -21.156 -21.719 1 93.25 157 THR B C 1
ATOM 4888 O O . THR B 1 157 ? 13.305 -20.359 -22.672 1 93.25 157 THR B O 1
ATOM 4891 N N . TYR B 1 158 ? 14.047 -21.172 -20.672 1 92.19 158 TYR B N 1
ATOM 4892 C CA . TYR B 1 158 ? 15.227 -20.312 -20.594 1 92.19 158 TYR B CA 1
ATOM 4893 C C . TYR B 1 158 ? 16.219 -20.656 -21.688 1 92.19 158 TYR B C 1
ATOM 4895 O O . TYR B 1 158 ? 17.109 -19.859 -21.984 1 92.19 158 TYR B O 1
ATOM 4903 N N . PHE B 1 159 ? 16.031 -21.828 -22.188 1 90.69 159 PHE B N 1
ATOM 4904 C CA . PHE B 1 159 ? 16.922 -22.219 -23.266 1 90.69 159 PHE B CA 1
ATOM 4905 C C . PHE B 1 159 ? 16.453 -21.641 -24.594 1 90.69 159 PHE B C 1
ATOM 4907 O O . PHE B 1 159 ? 15.609 -22.25 -25.266 1 90.69 159 PHE B O 1
ATOM 4914 N N . GLY B 1 160 ? 16.969 -20.516 -24.938 1 93.44 160 GLY B N 1
ATOM 4915 C CA . GLY B 1 160 ? 16.656 -19.891 -26.203 1 93.44 160 GLY B CA 1
ATOM 4916 C C . GLY B 1 160 ? 15.453 -18.969 -26.141 1 93.44 160 GLY B C 1
ATOM 4917 O O . GLY B 1 160 ? 15.398 -18.062 -25.297 1 93.44 160 GLY B O 1
ATOM 4918 N N . PHE B 1 161 ? 14.438 -19.266 -27.109 1 97.06 161 PHE B N 1
ATOM 4919 C CA . PHE B 1 161 ? 13.344 -18.328 -27.297 1 97.06 161 PHE B CA 1
ATOM 4920 C C . PHE B 1 161 ? 12.039 -18.906 -26.766 1 97.06 161 PHE B C 1
ATOM 4922 O O . PHE B 1 161 ? 11.836 -20.125 -26.781 1 97.06 161 PHE B O 1
ATOM 4929 N N . ILE B 1 162 ? 11.234 -18.016 -26.312 1 98.19 162 ILE B N 1
ATOM 4930 C CA . ILE B 1 162 ? 9.805 -18.297 -26.281 1 98.19 162 ILE B CA 1
ATOM 4931 C C . ILE B 1 162 ? 9.219 -18.109 -27.688 1 98.19 162 ILE B C 1
ATOM 4933 O O . ILE B 1 162 ? 9.477 -17.109 -28.344 1 98.19 162 ILE B O 1
ATOM 4937 N N . ARG B 1 163 ? 8.438 -19.094 -28.062 1 98.44 163 ARG B N 1
ATOM 4938 C CA . ARG B 1 163 ? 7.836 -19.047 -29.391 1 98.44 163 ARG B CA 1
ATOM 4939 C C . ARG B 1 163 ? 6.316 -19.031 -29.312 1 98.44 163 ARG B C 1
ATOM 4941 O O . ARG B 1 163 ? 5.746 -19.469 -28.312 1 98.44 163 ARG B O 1
ATOM 4948 N N . ILE B 1 164 ? 5.699 -18.453 -30.375 1 98.81 164 ILE B N 1
ATOM 4949 C CA . ILE B 1 164 ? 4.246 -18.438 -30.469 1 98.81 164 ILE B CA 1
ATOM 4950 C C . ILE B 1 164 ? 3.811 -18.984 -31.828 1 98.81 164 ILE B C 1
ATOM 4952 O O . ILE B 1 164 ? 4.441 -18.703 -32.844 1 98.81 164 ILE B O 1
ATOM 4956 N N . VAL B 1 165 ? 2.797 -19.859 -31.844 1 98.75 165 VAL B N 1
ATOM 4957 C CA . VAL B 1 165 ? 2.213 -20.406 -33.062 1 98.75 165 VAL B CA 1
ATOM 4958 C C . VAL B 1 165 ? 0.693 -20.266 -33.031 1 98.75 165 VAL B C 1
ATOM 4960 O O . VAL B 1 165 ? 0.119 -20 -31.953 1 98.75 165 VAL B O 1
ATOM 4963 N N . GLU B 1 166 ? 0.122 -20.375 -34.156 1 98.88 166 GLU B N 1
ATOM 4964 C CA . GLU B 1 166 ? -1.331 -20.297 -34.281 1 98.88 166 GLU B CA 1
ATOM 4965 C C . GLU B 1 166 ? -1.941 -21.688 -34.438 1 98.88 166 GLU B C 1
ATOM 4967 O O . GLU B 1 166 ? -1.437 -22.516 -35.219 1 98.88 166 GLU B O 1
ATOM 4972 N N . LEU B 1 167 ? -2.916 -21.969 -33.688 1 98.88 167 LEU B N 1
ATOM 4973 C CA . LEU B 1 167 ? -3.672 -23.219 -33.781 1 98.88 167 LEU B CA 1
ATOM 4974 C C . LEU B 1 167 ? -5.062 -22.953 -34.375 1 98.88 167 LEU B C 1
ATOM 4976 O O . LEU B 1 167 ? -5.566 -21.828 -34.312 1 98.88 167 LEU B O 1
ATOM 4980 N N . ASP B 1 168 ? -5.645 -23.938 -34.969 1 98.69 168 ASP B N 1
ATOM 4981 C CA . ASP B 1 168 ? -7.047 -23.922 -35.375 1 98.69 168 ASP B CA 1
ATOM 4982 C C . ASP B 1 168 ? -7.973 -24.203 -34.188 1 98.69 168 ASP B C 1
ATOM 4984 O O . ASP B 1 168 ? -7.938 -25.281 -33.594 1 98.69 168 ASP B O 1
ATOM 4988 N N . PRO B 1 169 ? -8.812 -23.281 -33.844 1 98.25 169 PRO B N 1
ATOM 4989 C CA . PRO B 1 169 ? -9.641 -23.453 -32.656 1 98.25 169 PRO B CA 1
ATOM 4990 C C . PRO B 1 169 ? -10.633 -24.609 -32.781 1 98.25 169 PRO B C 1
ATOM 4992 O O . PRO B 1 169 ? -11.18 -25.078 -31.781 1 98.25 169 PRO B O 1
ATOM 4995 N N . LYS B 1 170 ? -10.945 -25.062 -33.938 1 97.31 170 LYS B N 1
ATOM 4996 C CA . LYS B 1 170 ? -11.867 -26.172 -34.156 1 97.31 170 LYS B CA 1
ATOM 4997 C C . LYS B 1 170 ? -11.172 -27.516 -33.938 1 97.31 170 LYS B C 1
ATOM 4999 O O . LYS B 1 170 ? -11.734 -28.422 -33.312 1 97.31 170 LYS B O 1
ATOM 5004 N N . THR B 1 171 ? -9.875 -27.609 -34.375 1 97.88 171 THR B N 1
ATOM 5005 C CA . THR B 1 171 ? -9.227 -28.906 -34.406 1 97.88 171 THR B CA 1
ATOM 5006 C C . THR B 1 171 ? -8.156 -29 -33.312 1 97.88 171 THR B C 1
ATOM 5008 O O . THR B 1 171 ? -7.758 -30.094 -32.906 1 97.88 171 THR B O 1
ATOM 5011 N N . GLY B 1 172 ? -7.668 -27.844 -32.969 1 98.06 172 GLY B N 1
ATOM 5012 C CA . GLY B 1 172 ? -6.543 -27.844 -32.031 1 98.06 172 GLY B CA 1
ATOM 5013 C C . GLY B 1 172 ? -5.207 -28.062 -32.719 1 98.06 172 GLY B C 1
ATOM 5014 O O . GLY B 1 172 ? -4.164 -28.109 -32.062 1 98.06 172 GLY B O 1
ATOM 5015 N N . LYS B 1 173 ? -5.199 -28.188 -34.062 1 98.31 173 LYS B N 1
ATOM 5016 C CA . LYS B 1 173 ? -3.98 -28.391 -34.844 1 98.31 173 LYS B CA 1
ATOM 5017 C C . LYS B 1 173 ? -3.309 -27.062 -35.156 1 98.31 173 LYS B C 1
ATOM 5019 O O . LYS B 1 173 ? -3.965 -26.016 -35.188 1 98.31 173 LYS B O 1
ATOM 5024 N N . ARG B 1 174 ? -2.064 -27.172 -35.406 1 98.5 174 ARG B N 1
ATOM 5025 C CA . ARG B 1 174 ? -1.385 -25.984 -35.906 1 98.5 174 ARG B CA 1
ATOM 5026 C C . ARG B 1 174 ? -1.935 -25.578 -37.281 1 98.5 174 ARG B C 1
ATOM 5028 O O . ARG B 1 174 ? -2.172 -26.438 -38.125 1 98.5 174 ARG B O 1
ATOM 5035 N N . VAL B 1 175 ? -2.154 -24.281 -37.438 1 98.56 175 VAL B N 1
ATOM 5036 C CA . VAL B 1 175 ? -2.623 -23.781 -38.719 1 98.56 175 VAL B CA 1
ATOM 5037 C C . VAL B 1 175 ? -1.599 -24.109 -39.812 1 98.56 175 VAL B C 1
ATOM 5039 O O . VAL B 1 175 ? -0.397 -23.906 -39.594 1 98.56 175 VAL B O 1
ATOM 5042 N N . GLU B 1 176 ? -2.092 -24.516 -40.938 1 97.06 176 GLU B N 1
ATOM 5043 C CA . GLU B 1 176 ? -1.208 -24.891 -42.031 1 97.06 176 GLU B CA 1
ATOM 5044 C C . GLU B 1 176 ? -0.342 -23.703 -42.469 1 97.06 176 GLU B C 1
ATOM 5046 O O . GLU B 1 176 ? -0.841 -22.594 -42.625 1 97.06 176 GLU B O 1
ATOM 5051 N N . GLY B 1 177 ? 0.877 -23.969 -42.594 1 97.12 177 GLY B N 1
ATOM 5052 C CA . GLY B 1 177 ? 1.804 -22.953 -43.062 1 97.12 177 GLY B CA 1
ATOM 5053 C C . GLY B 1 177 ? 2.268 -22.016 -41.969 1 97.12 177 GLY B C 1
ATOM 5054 O O . GLY B 1 177 ? 3.158 -21.188 -42.188 1 97.12 177 GLY B O 1
ATOM 5055 N N . ASN B 1 178 ? 1.742 -22.156 -40.781 1 97.62 178 ASN B N 1
ATOM 5056 C CA . ASN B 1 178 ? 2.137 -21.281 -39.656 1 97.62 178 ASN B CA 1
ATOM 5057 C C . ASN B 1 178 ? 3.559 -21.578 -39.188 1 97.62 178 ASN B C 1
ATOM 5059 O O . ASN B 1 178 ? 3.926 -22.734 -39.031 1 97.62 178 ASN B O 1
ATOM 5063 N N . GLU B 1 179 ? 4.359 -20.516 -39.094 1 97.25 179 GLU B N 1
ATOM 5064 C CA . GLU B 1 179 ? 5.719 -20.641 -38.562 1 97.25 179 GLU B CA 1
ATOM 5065 C C . GLU B 1 179 ? 5.836 -19.969 -37.188 1 97.25 179 GLU B C 1
ATOM 5067 O O . GLU B 1 179 ? 5.242 -18.922 -36.938 1 97.25 179 GLU B O 1
ATOM 5072 N N . PRO B 1 180 ? 6.656 -20.609 -36.312 1 97.62 180 PRO B N 1
ATOM 5073 C CA . PRO B 1 180 ? 6.84 -20 -35 1 97.62 180 PRO B CA 1
ATOM 5074 C C . PRO B 1 180 ? 7.488 -18.625 -35.094 1 97.62 180 PRO B C 1
ATOM 5076 O O . PRO B 1 180 ? 8.367 -18.391 -35.906 1 97.62 180 PRO B O 1
ATOM 5079 N N . VAL B 1 181 ? 7.066 -17.734 -34.219 1 98.31 181 VAL B N 1
ATOM 5080 C CA . VAL B 1 181 ? 7.66 -16.422 -34.031 1 98.31 181 VAL B CA 1
ATOM 5081 C C . VAL B 1 181 ? 8.32 -16.328 -32.656 1 98.31 181 VAL B C 1
ATOM 5083 O O . VAL B 1 181 ? 7.738 -16.734 -31.656 1 98.31 181 VAL B O 1
ATOM 5086 N N . ASN B 1 182 ? 9.602 -15.898 -32.625 1 98.38 182 ASN B N 1
ATOM 5087 C CA . ASN B 1 182 ? 10.281 -15.641 -31.359 1 98.38 182 ASN B CA 1
ATOM 5088 C C . ASN B 1 182 ? 9.75 -14.383 -30.688 1 98.38 182 ASN B C 1
ATOM 5090 O O . ASN B 1 182 ? 9.727 -13.305 -31.297 1 98.38 182 ASN B O 1
ATOM 5094 N N . ILE B 1 183 ? 9.375 -14.5 -29.328 1 98.62 183 ILE B N 1
ATOM 5095 C CA . ILE B 1 183 ? 8.688 -13.336 -28.781 1 98.62 183 ILE B CA 1
ATOM 5096 C C . ILE B 1 183 ? 9.281 -12.977 -27.406 1 98.62 183 ILE B C 1
ATOM 5098 O O . ILE B 1 183 ? 9.016 -11.898 -26.875 1 98.62 183 ILE B O 1
ATOM 5102 N N . ALA B 1 184 ? 10.133 -13.758 -26.812 1 98.69 184 ALA B N 1
ATOM 5103 C CA . ALA B 1 184 ? 10.797 -13.469 -25.547 1 98.69 184 ALA B CA 1
ATOM 5104 C C . ALA B 1 184 ? 12 -14.375 -25.328 1 98.69 184 ALA B C 1
ATOM 5106 O O . ALA B 1 184 ? 12.18 -15.367 -26.047 1 98.69 184 ALA B O 1
ATOM 5107 N N . ILE B 1 185 ? 12.797 -14.031 -24.406 1 97.94 185 ILE B N 1
ATOM 5108 C CA . ILE B 1 185 ? 13.898 -14.859 -23.938 1 97.94 185 ILE B CA 1
ATOM 5109 C C . ILE B 1 185 ? 13.961 -14.812 -22.406 1 97.94 185 ILE B C 1
ATOM 5111 O O . ILE B 1 185 ? 13.203 -14.078 -21.766 1 97.94 185 ILE B O 1
ATOM 5115 N N . ASP B 1 186 ? 14.805 -15.602 -21.875 1 95.81 186 ASP B N 1
ATOM 5116 C CA . ASP B 1 186 ? 15.188 -15.555 -20.453 1 95.81 186 ASP B CA 1
ATOM 5117 C C . ASP B 1 186 ? 13.969 -15.711 -19.562 1 95.81 186 ASP B C 1
ATOM 5119 O O . ASP B 1 186 ? 13.805 -14.969 -18.578 1 95.81 186 ASP B O 1
ATOM 5123 N N . CYS B 1 187 ? 13.047 -16.531 -19.922 1 96.62 187 CYS B N 1
ATOM 5124 C CA . CYS B 1 187 ? 11.891 -16.891 -19.109 1 96.62 187 CYS B CA 1
ATOM 5125 C C . CYS B 1 187 ? 11.297 -18.219 -19.562 1 96.62 187 CYS B C 1
ATOM 5127 O O . CYS B 1 187 ? 11.742 -18.797 -20.547 1 96.62 187 CYS B O 1
ATOM 5129 N N . GLU B 1 188 ? 10.375 -18.781 -18.812 1 95.5 188 GLU B N 1
ATOM 5130 C CA . GLU B 1 188 ? 9.602 -19.969 -19.156 1 95.5 188 GLU B CA 1
ATOM 5131 C C . GLU B 1 188 ? 8.188 -19.891 -18.594 1 95.5 188 GLU B C 1
ATOM 5133 O O . GLU B 1 188 ? 7.781 -18.859 -18.047 1 95.5 188 GLU B O 1
ATOM 5138 N N . ALA B 1 189 ? 7.398 -20.891 -18.906 1 96.94 189 ALA B N 1
ATOM 5139 C CA . ALA B 1 189 ? 6.039 -21 -18.375 1 96.94 189 ALA B CA 1
ATOM 5140 C C . ALA B 1 189 ? 5.203 -19.781 -18.797 1 96.94 189 ALA B C 1
ATOM 5142 O O . ALA B 1 189 ? 4.574 -19.141 -17.953 1 96.94 189 ALA B O 1
ATOM 5143 N N . THR B 1 190 ? 5.23 -19.469 -20.062 1 98.19 190 THR B N 1
ATOM 5144 C CA . THR B 1 190 ? 4.543 -18.266 -20.547 1 98.19 190 THR B CA 1
ATOM 5145 C C . THR B 1 190 ? 3.047 -18.531 -20.688 1 98.19 190 THR B C 1
ATOM 5147 O O . THR B 1 190 ? 2.619 -19.672 -20.812 1 98.19 190 THR B O 1
ATOM 5150 N N . ASP B 1 191 ? 2.332 -17.547 -20.609 1 98.62 191 ASP B N 1
ATOM 5151 C CA . ASP B 1 191 ? 0.898 -17.5 -20.891 1 98.62 191 ASP B CA 1
ATOM 5152 C C . ASP B 1 191 ? 0.495 -16.141 -21.469 1 98.62 191 ASP B C 1
ATOM 5154 O O . ASP B 1 191 ? 1.289 -15.195 -21.469 1 98.62 191 ASP B O 1
ATOM 5158 N N . LEU B 1 192 ? -0.694 -16.094 -22.031 1 98.69 192 LEU B N 1
ATOM 5159 C CA . LEU B 1 192 ? -1.154 -14.883 -22.719 1 98.69 192 LEU B CA 1
ATOM 5160 C C . LEU B 1 192 ? -2.484 -14.406 -22.141 1 98.69 192 LEU B C 1
ATOM 5162 O O . LEU B 1 192 ? -3.297 -15.219 -21.688 1 98.69 192 LEU B O 1
ATOM 5166 N N . MET B 1 193 ? -2.662 -13.094 -22.172 1 98.69 193 MET B N 1
ATOM 5167 C CA . MET B 1 193 ? -3.936 -12.445 -21.875 1 98.69 193 MET B CA 1
ATOM 5168 C C . MET B 1 193 ? -4.223 -11.32 -22.859 1 98.69 193 MET B C 1
ATOM 5170 O O . MET B 1 193 ? -3.311 -10.836 -23.547 1 98.69 193 MET B O 1
ATOM 5174 N N . TYR B 1 194 ? -5.441 -11.023 -23 1 98.62 194 TYR B N 1
ATOM 5175 C CA . TYR B 1 194 ? -5.879 -9.82 -23.719 1 98.62 194 TYR B CA 1
ATOM 5176 C C . TYR B 1 194 ? -6.805 -8.984 -22.844 1 98.62 194 TYR B C 1
ATOM 5178 O O . TYR B 1 194 ? -7.691 -9.516 -22.172 1 98.62 194 TYR B O 1
ATOM 5186 N N . ARG B 1 195 ? -6.543 -7.688 -22.797 1 98.25 195 ARG B N 1
ATOM 5187 C CA . ARG B 1 195 ? -7.41 -6.766 -22.078 1 98.25 195 ARG B CA 1
ATOM 5188 C C . ARG B 1 195 ? -7.262 -5.344 -22.609 1 98.25 195 ARG B C 1
ATOM 5190 O O . ARG B 1 195 ? -6.148 -4.828 -22.703 1 98.25 195 ARG B O 1
ATOM 5197 N N . ASN B 1 196 ? -8.328 -4.707 -22.922 1 97.19 196 ASN B N 1
ATOM 5198 C CA . ASN B 1 196 ? -8.391 -3.285 -23.25 1 97.19 196 ASN B CA 1
ATOM 5199 C C . ASN B 1 196 ? -7.391 -2.918 -24.344 1 97.19 196 ASN B C 1
ATOM 5201 O O . ASN B 1 196 ? -6.621 -1.966 -24.188 1 97.19 196 ASN B O 1
ATOM 5205 N N . GLY B 1 197 ? -7.328 -3.695 -25.344 1 98.12 197 GLY B N 1
ATOM 5206 C CA . GLY B 1 197 ? -6.512 -3.369 -26.5 1 98.12 197 GLY B CA 1
ATOM 5207 C C . GLY B 1 197 ? -5.07 -3.824 -26.359 1 98.12 197 GLY B C 1
ATOM 5208 O O . GLY B 1 197 ? -4.258 -3.602 -27.266 1 98.12 197 GLY B O 1
ATOM 5209 N N . TRP B 1 198 ? -4.762 -4.477 -25.281 1 98.81 198 TRP B N 1
ATOM 5210 C CA . TRP B 1 198 ? -3.395 -4.93 -25.062 1 98.81 198 TRP B CA 1
ATOM 5211 C C . TRP B 1 198 ? -3.332 -6.453 -24.984 1 98.81 198 TRP B C 1
ATOM 5213 O O . TRP B 1 198 ? -4.203 -7.09 -24.391 1 98.81 198 TRP B O 1
ATOM 5223 N N . TYR B 1 199 ? -2.322 -6.969 -25.656 1 98.88 199 TYR B N 1
ATOM 5224 C CA . TYR B 1 199 ? -1.902 -8.344 -25.406 1 98.88 199 TYR B CA 1
ATOM 5225 C C . TYR B 1 199 ? -0.811 -8.398 -24.344 1 98.88 199 TYR B C 1
ATOM 5227 O O . TYR B 1 199 ? 0.141 -7.613 -24.375 1 98.88 199 TYR B O 1
ATOM 5235 N N . TYR B 1 200 ? -0.964 -9.242 -23.438 1 98.94 200 TYR B N 1
ATOM 5236 C CA . TYR B 1 200 ? 0.011 -9.43 -22.375 1 98.94 200 TYR B CA 1
ATOM 5237 C C . TYR B 1 200 ? 0.691 -10.789 -22.469 1 98.94 200 TYR B C 1
ATOM 5239 O O . TYR B 1 200 ? 0.029 -11.805 -22.703 1 98.94 200 TYR B O 1
ATOM 5247 N N . LEU B 1 201 ? 1.968 -10.836 -22.359 1 98.94 201 LEU B N 1
ATOM 5248 C CA . LEU B 1 201 ? 2.746 -12.062 -22.234 1 98.94 201 LEU B CA 1
ATOM 5249 C C . LEU B 1 201 ? 3.299 -12.211 -20.812 1 98.94 201 LEU B C 1
ATOM 5251 O O . LEU B 1 201 ? 4.125 -11.406 -20.375 1 98.94 201 LEU B O 1
ATOM 5255 N N . LEU B 1 202 ? 2.818 -13.172 -20.125 1 98.88 202 LEU B N 1
ATOM 5256 C CA . LEU B 1 202 ? 3.373 -13.523 -18.828 1 98.88 202 LEU B CA 1
ATOM 5257 C C . LEU B 1 202 ? 4.504 -14.539 -18.984 1 98.88 202 LEU B C 1
ATOM 5259 O O . LEU B 1 202 ? 4.477 -15.375 -19.875 1 98.88 202 LEU B O 1
ATOM 5263 N N . GLY B 1 203 ? 5.453 -14.438 -18.156 1 98.56 203 GLY B N 1
ATOM 5264 C CA . GLY B 1 203 ? 6.547 -15.391 -18.062 1 98.56 203 GLY B CA 1
ATOM 5265 C C . GLY B 1 203 ? 7.066 -15.555 -16.641 1 98.56 203 GLY B C 1
ATOM 5266 O O . GLY B 1 203 ? 6.742 -14.758 -15.766 1 98.56 203 GLY B O 1
ATOM 5267 N N . THR B 1 204 ? 7.789 -16.578 -16.453 1 98.19 204 THR B N 1
ATOM 5268 C CA . THR B 1 204 ? 8.406 -16.844 -15.156 1 98.19 204 THR B CA 1
ATOM 5269 C C . THR B 1 204 ? 9.922 -16.641 -15.227 1 98.19 204 THR B C 1
ATOM 5271 O O . THR B 1 204 ? 10.594 -17.234 -16.062 1 98.19 204 THR B O 1
ATOM 5274 N N . HIS B 1 205 ? 10.414 -15.742 -14.43 1 97.44 205 HIS B N 1
ATOM 5275 C CA . HIS B 1 205 ? 11.844 -15.516 -14.25 1 97.44 205 HIS B CA 1
ATOM 5276 C C . HIS B 1 205 ? 12.375 -16.25 -13.023 1 97.44 205 HIS B C 1
ATOM 5278 O O . HIS B 1 205 ? 11.594 -16.672 -12.164 1 97.44 205 HIS B O 1
ATOM 5284 N N . GLY B 1 206 ? 13.688 -16.359 -12.969 1 95.69 206 GLY B N 1
ATOM 5285 C CA . GLY B 1 206 ? 14.32 -16.922 -11.789 1 95.69 206 GLY B CA 1
ATOM 5286 C C . GLY B 1 206 ? 14.562 -18.422 -11.898 1 95.69 206 GLY B C 1
ATOM 5287 O O . GLY B 1 206 ? 14.492 -18.984 -12.984 1 95.69 206 GLY B O 1
ATOM 5288 N N . THR B 1 207 ? 14.844 -19.047 -10.758 1 92.69 207 THR B N 1
ATOM 5289 C CA . THR B 1 207 ? 15.219 -20.469 -10.75 1 92.69 207 THR B CA 1
ATOM 5290 C C . THR B 1 207 ? 14.055 -21.328 -10.273 1 92.69 207 THR B C 1
ATOM 5292 O O . THR B 1 207 ? 13.469 -21.062 -9.219 1 92.69 207 THR B O 1
ATOM 5295 N N . CYS B 1 208 ? 13.828 -22.359 -10.984 1 88.75 208 CYS B N 1
ATOM 5296 C CA . CYS B 1 208 ? 12.758 -23.297 -10.688 1 88.75 208 CYS B CA 1
ATOM 5297 C C . CYS B 1 208 ? 13.266 -24.438 -9.812 1 88.75 208 CYS B C 1
ATOM 5299 O O . CYS B 1 208 ? 14.469 -24.719 -9.781 1 88.75 208 CYS B O 1
ATOM 5301 N N . CYS B 1 209 ? 12.336 -25.094 -9.156 1 87.69 209 CYS B N 1
ATOM 5302 C CA . CYS B 1 209 ? 12.422 -26.469 -8.664 1 87.69 209 CYS B CA 1
ATOM 5303 C C . CYS B 1 209 ? 13.516 -26.594 -7.609 1 87.69 209 CYS B C 1
ATOM 5305 O O . CYS B 1 209 ? 14.273 -27.562 -7.613 1 87.69 209 CYS B O 1
ATOM 5307 N N . ASP B 1 210 ? 13.68 -25.578 -6.867 1 91 210 ASP B N 1
ATOM 5308 C CA . ASP B 1 210 ? 14.656 -25.594 -5.781 1 91 210 ASP B CA 1
ATOM 5309 C C . ASP B 1 210 ? 13.984 -25.359 -4.434 1 91 210 ASP B C 1
ATOM 5311 O O . ASP B 1 210 ? 14.539 -24.672 -3.57 1 91 210 ASP B O 1
ATOM 5315 N N . GLY B 1 211 ? 12.789 -25.797 -4.391 1 91.81 211 GLY B N 1
ATOM 5316 C CA . GLY B 1 211 ? 12.055 -25.703 -3.141 1 91.81 211 GLY B CA 1
ATOM 5317 C C . GLY B 1 211 ? 12.078 -24.312 -2.533 1 91.81 211 GLY B C 1
ATOM 5318 O O . GLY B 1 211 ? 11.789 -23.328 -3.213 1 91.81 211 GLY B O 1
ATOM 5319 N N . PRO B 1 212 ? 12.422 -24.281 -1.183 1 94.25 212 PRO B N 1
ATOM 5320 C CA . PRO B 1 212 ? 12.445 -23 -0.486 1 94.25 212 PRO B CA 1
ATOM 5321 C C . PRO B 1 212 ? 13.508 -22.047 -1.04 1 94.25 212 PRO B C 1
ATOM 5323 O O . PRO B 1 212 ? 13.516 -20.859 -0.7 1 94.25 212 PRO B O 1
ATOM 5326 N N . ASN B 1 213 ? 14.398 -22.562 -1.887 1 95.94 213 ASN B N 1
ATOM 5327 C CA . ASN B 1 213 ? 15.469 -21.75 -2.443 1 95.94 213 ASN B CA 1
ATOM 5328 C C . ASN B 1 213 ? 15.148 -21.281 -3.863 1 95.94 213 ASN B C 1
ATOM 5330 O O . ASN B 1 213 ? 15.977 -20.641 -4.512 1 95.94 213 ASN B O 1
ATOM 5334 N N . SER B 1 214 ? 13.977 -21.594 -4.395 1 95.44 214 SER B N 1
ATOM 5335 C CA . SER B 1 214 ? 13.57 -21.156 -5.727 1 95.44 214 SER B CA 1
ATOM 5336 C C . SER B 1 214 ? 13.367 -19.656 -5.773 1 95.44 214 SER B C 1
ATOM 5338 O O . SER B 1 214 ? 12.797 -19.062 -4.852 1 95.44 214 SER B O 1
ATOM 5340 N N . THR B 1 215 ? 13.812 -18.984 -6.844 1 96.56 215 THR B N 1
ATOM 5341 C CA . THR B 1 215 ? 13.664 -17.531 -7.004 1 96.56 215 THR B CA 1
ATOM 5342 C C . THR B 1 215 ? 12.617 -17.219 -8.062 1 96.56 215 THR B C 1
ATOM 5344 O O . THR B 1 215 ? 12.523 -16.078 -8.531 1 96.56 215 THR B O 1
ATOM 5347 N N . TYR B 1 216 ? 11.891 -18.234 -8.484 1 97.44 216 TYR B N 1
ATOM 5348 C CA . TYR B 1 216 ? 10.805 -18.062 -9.445 1 97.44 216 TYR B CA 1
ATOM 5349 C C . TYR B 1 216 ? 9.945 -16.859 -9.086 1 97.44 216 TYR B C 1
ATOM 5351 O O . TYR B 1 216 ? 9.633 -16.641 -7.91 1 97.44 216 TYR B O 1
ATOM 5359 N N . ASN B 1 217 ? 9.602 -16.016 -10.055 1 98.12 217 ASN B N 1
ATOM 5360 C CA . ASN B 1 217 ? 8.609 -14.945 -10.016 1 98.12 217 ASN B CA 1
ATOM 5361 C C . ASN B 1 217 ? 7.93 -14.766 -11.367 1 98.12 217 ASN B C 1
ATOM 5363 O O . ASN B 1 217 ? 8.484 -15.133 -12.398 1 98.12 217 ASN B O 1
ATOM 5367 N N . ILE B 1 218 ? 6.715 -14.281 -11.391 1 98.81 218 ILE B N 1
ATOM 5368 C CA . ILE B 1 218 ? 5.957 -14.086 -12.625 1 98.81 218 ILE B CA 1
ATOM 5369 C C . ILE B 1 218 ? 6.07 -12.641 -13.078 1 98.81 218 ILE B C 1
ATOM 5371 O O . ILE B 1 218 ? 5.852 -11.711 -12.297 1 98.81 218 ILE B O 1
ATOM 5375 N N . VAL B 1 219 ? 6.391 -12.445 -14.305 1 98.62 219 VAL B N 1
ATOM 5376 C CA . VAL B 1 219 ? 6.543 -11.117 -14.891 1 98.62 219 VAL B CA 1
ATOM 5377 C C . VAL B 1 219 ? 5.648 -10.992 -16.125 1 98.62 219 VAL B C 1
ATOM 5379 O O . VAL B 1 219 ? 5.066 -11.977 -16.578 1 98.62 219 VAL B O 1
ATOM 5382 N N . VAL B 1 220 ? 5.613 -9.711 -16.656 1 98.88 220 VAL B N 1
ATOM 5383 C CA . VAL B 1 220 ? 4.707 -9.492 -17.781 1 98.88 220 VAL B CA 1
ATOM 5384 C C . VAL B 1 220 ? 5.262 -8.391 -18.672 1 98.88 220 VAL B C 1
ATOM 5386 O O . VAL B 1 220 ? 5.93 -7.469 -18.203 1 98.88 220 VAL B O 1
ATOM 5389 N N . GLY B 1 221 ? 5.105 -8.523 -19.922 1 98.88 221 GLY B N 1
ATOM 5390 C CA . GLY B 1 221 ? 5.168 -7.48 -20.938 1 98.88 221 GLY B CA 1
ATOM 5391 C C . GLY B 1 221 ? 3.873 -7.316 -21.703 1 98.88 221 GLY B C 1
ATOM 5392 O O . GLY B 1 221 ? 2.99 -8.172 -21.641 1 98.88 221 GLY B O 1
ATOM 5393 N N . ARG B 1 222 ? 3.717 -6.199 -22.391 1 98.88 222 ARG B N 1
ATOM 5394 C CA . ARG B 1 222 ? 2.486 -6.027 -23.156 1 98.88 222 ARG B CA 1
ATOM 5395 C C . ARG B 1 222 ? 2.781 -5.48 -24.547 1 98.88 222 ARG B C 1
ATOM 5397 O O . ARG B 1 222 ? 3.865 -4.949 -24.797 1 98.88 222 ARG B O 1
ATOM 5404 N N . SER B 1 223 ? 1.843 -5.699 -25.453 1 98.88 223 SER B N 1
ATOM 5405 C CA . SER B 1 223 ? 1.934 -5.297 -26.859 1 98.88 223 SER B CA 1
ATOM 5406 C C . SER B 1 223 ? 0.553 -5.035 -27.453 1 98.88 223 SER B C 1
ATOM 5408 O O . SER B 1 223 ? -0.455 -5.5 -26.906 1 98.88 223 SER B O 1
ATOM 5410 N N . ARG B 1 224 ? 0.515 -4.262 -28.547 1 98.38 224 ARG B N 1
ATOM 5411 C CA . ARG B 1 224 ? -0.725 -4.074 -29.297 1 98.38 224 ARG B CA 1
ATOM 5412 C C . ARG B 1 224 ? -0.907 -5.172 -30.328 1 98.38 224 ARG B C 1
ATOM 5414 O O . ARG B 1 224 ? -1.989 -5.316 -30.906 1 98.38 224 ARG B O 1
ATOM 5421 N N . ASN B 1 225 ? 0.146 -5.969 -30.469 1 98.44 225 ASN B N 1
ATOM 5422 C CA . ASN B 1 225 ? 0.128 -7.094 -31.406 1 98.44 225 ASN B CA 1
ATOM 5423 C C . ASN B 1 225 ? 0.384 -8.422 -30.688 1 98.44 225 ASN B C 1
ATOM 5425 O O . ASN B 1 225 ? 1.288 -8.516 -29.859 1 98.44 225 ASN B O 1
ATOM 5429 N N . VAL B 1 226 ? -0.35 -9.453 -31.031 1 98.5 226 VAL B N 1
ATOM 5430 C CA . VAL B 1 226 ? -0.299 -10.727 -30.328 1 98.5 226 VAL B CA 1
ATOM 5431 C C . VAL B 1 226 ? 1.092 -11.344 -30.469 1 98.5 226 VAL B C 1
ATOM 5433 O O . VAL B 1 226 ? 1.541 -12.086 -29.578 1 98.5 226 VAL B O 1
ATOM 5436 N N . THR B 1 227 ? 1.856 -10.969 -31.516 1 98.5 227 THR B N 1
ATOM 5437 C CA . THR B 1 227 ? 3.174 -11.562 -31.734 1 98.5 227 THR B CA 1
ATOM 5438 C C . THR B 1 227 ? 4.273 -10.617 -31.25 1 98.5 227 THR B C 1
ATOM 5440 O O . THR B 1 227 ? 5.445 -10.805 -31.578 1 98.5 227 THR B O 1
ATOM 5443 N N . GLY B 1 228 ? 3.908 -9.609 -30.5 1 98 228 GLY B N 1
ATOM 5444 C CA . GLY B 1 228 ? 4.895 -8.711 -29.922 1 98 228 GLY B CA 1
ATOM 5445 C C . GLY B 1 228 ? 5.238 -7.539 -30.828 1 98 228 GLY B C 1
ATOM 5446 O O . GLY B 1 228 ? 4.555 -7.301 -31.828 1 98 228 GLY B O 1
ATOM 5447 N N . PRO B 1 229 ? 6.25 -6.715 -30.5 1 98.75 229 PRO B N 1
ATOM 5448 C CA . PRO B 1 229 ? 7.141 -6.926 -29.359 1 98.75 229 PRO B CA 1
ATOM 5449 C C . PRO B 1 229 ? 6.453 -6.648 -28.016 1 98.75 229 PRO B C 1
ATOM 5451 O O . PRO B 1 229 ? 5.668 -5.703 -27.906 1 98.75 229 PRO B O 1
ATOM 5454 N N . TYR B 1 230 ? 6.742 -7.477 -27.031 1 98.94 230 TYR B N 1
ATOM 5455 C CA . TYR B 1 230 ? 6.227 -7.281 -25.688 1 98.94 230 TYR B CA 1
ATOM 5456 C C . TYR B 1 230 ? 7.195 -6.453 -24.844 1 98.94 230 TYR B C 1
ATOM 5458 O O . TYR B 1 230 ? 8.336 -6.855 -24.625 1 98.94 230 TYR B O 1
ATOM 5466 N N . LEU B 1 231 ? 6.711 -5.324 -24.391 1 98.81 231 LEU B N 1
ATOM 5467 C CA . LEU B 1 231 ? 7.539 -4.391 -23.625 1 98.81 231 LEU B CA 1
ATOM 5468 C C . LEU B 1 231 ? 7.086 -4.316 -22.172 1 98.81 231 LEU B C 1
ATOM 5470 O O . LEU B 1 231 ? 5.887 -4.344 -21.891 1 98.81 231 LEU B O 1
ATOM 5474 N N . ASP B 1 232 ? 8.086 -4.172 -21.281 1 98.12 232 ASP B N 1
ATOM 5475 C CA . ASP B 1 232 ? 7.727 -3.99 -19.875 1 98.12 232 ASP B CA 1
ATOM 5476 C C . ASP B 1 232 ? 7.492 -2.516 -19.547 1 98.12 232 ASP B C 1
ATOM 5478 O O . ASP B 1 232 ? 7.379 -1.688 -20.469 1 98.12 232 ASP B O 1
ATOM 5482 N N . ASN B 1 233 ? 7.312 -2.141 -18.25 1 97.12 233 ASN B N 1
ATOM 5483 C CA . ASN B 1 233 ? 6.957 -0.795 -17.812 1 97.12 233 ASN B CA 1
ATOM 5484 C C . ASN B 1 233 ? 8.086 0.197 -18.078 1 97.12 233 ASN B C 1
ATOM 5486 O O . ASN B 1 233 ? 7.879 1.41 -18.031 1 97.12 233 ASN B O 1
ATOM 5490 N N . MET B 1 234 ? 9.289 -0.268 -18.344 1 96.88 234 MET B N 1
ATOM 5491 C CA . MET B 1 234 ? 10.43 0.592 -18.641 1 96.88 234 MET B CA 1
ATOM 5492 C C . MET B 1 234 ? 10.688 0.667 -20.141 1 96.88 234 MET B C 1
ATOM 5494 O O . MET B 1 234 ? 11.648 1.3 -20.578 1 96.88 234 MET B O 1
ATOM 5498 N N . GLY B 1 235 ? 9.852 -0.06 -20.922 1 97.31 235 GLY B N 1
ATOM 5499 C CA . GLY B 1 235 ? 10.031 -0.093 -22.359 1 97.31 235 GLY B CA 1
ATOM 5500 C C . GLY B 1 235 ? 11.047 -1.122 -22.812 1 97.31 235 GLY B C 1
ATOM 5501 O O . GLY B 1 235 ? 11.461 -1.122 -23.969 1 97.31 235 GLY B O 1
ATOM 5502 N N . ARG B 1 236 ? 11.414 -1.935 -21.969 1 97.38 236 ARG B N 1
ATOM 5503 C CA . ARG B 1 236 ? 12.367 -2.979 -22.328 1 97.38 236 ARG B CA 1
ATOM 5504 C C . ARG B 1 236 ? 11.648 -4.164 -22.969 1 97.38 236 ARG B C 1
ATOM 5506 O O . ARG B 1 236 ? 10.664 -4.668 -22.438 1 97.38 236 ARG B O 1
ATOM 5513 N N . ASP B 1 237 ? 12.195 -4.605 -24.047 1 98.62 237 ASP B N 1
ATOM 5514 C CA . ASP B 1 237 ? 11.648 -5.727 -24.812 1 98.62 237 ASP B CA 1
ATOM 5515 C C . ASP B 1 237 ? 11.883 -7.047 -24.078 1 98.62 237 ASP B C 1
ATOM 5517 O O . ASP B 1 237 ? 12.961 -7.281 -23.531 1 98.62 237 ASP B O 1
ATOM 5521 N N . MET B 1 238 ? 10.898 -7.941 -24.047 1 98.69 238 MET B N 1
ATOM 5522 C CA . MET B 1 238 ? 11.086 -9.25 -23.438 1 98.69 238 MET B CA 1
ATOM 5523 C C . MET B 1 238 ? 12.062 -10.102 -24.25 1 98.69 238 MET B C 1
ATOM 5525 O O . MET B 1 238 ? 12.602 -11.078 -23.734 1 98.69 238 MET B O 1
ATOM 5529 N N . LEU B 1 239 ? 12.336 -9.758 -25.469 1 98.56 239 LEU B N 1
ATOM 5530 C CA . LEU B 1 239 ? 13.406 -10.375 -26.25 1 98.56 239 LEU B CA 1
ATOM 5531 C C . LEU B 1 239 ? 14.773 -9.883 -25.781 1 98.56 239 LEU B C 1
ATOM 5533 O O . LEU B 1 239 ? 15.805 -10.391 -26.219 1 98.56 239 LEU B O 1
ATOM 5537 N N . LYS B 1 240 ? 14.758 -8.914 -24.938 1 97.44 240 LYS B N 1
ATOM 5538 C CA . LYS B 1 240 ? 15.984 -8.445 -24.297 1 97.44 240 LYS B CA 1
ATOM 5539 C C . LYS B 1 240 ? 15.938 -8.688 -22.781 1 97.44 240 LYS B C 1
ATOM 5541 O O . LYS B 1 240 ? 16.625 -8.008 -22.016 1 97.44 240 LYS B O 1
ATOM 5546 N N . GLY B 1 241 ? 15.016 -9.461 -22.375 1 96.31 241 GLY B N 1
ATOM 5547 C CA . GLY B 1 241 ? 14.961 -9.883 -20.984 1 96.31 241 GLY B CA 1
ATOM 5548 C C . GLY B 1 241 ? 14.062 -9.008 -20.125 1 96.31 241 GLY B C 1
ATOM 5549 O O . GLY B 1 241 ? 14.125 -9.078 -18.891 1 96.31 241 GLY B O 1
ATOM 5550 N N . GLY B 1 242 ? 13.242 -8.195 -20.703 1 97 242 GLY B N 1
ATOM 5551 C CA . GLY B 1 242 ? 12.352 -7.328 -19.953 1 97 242 GLY B CA 1
ATOM 5552 C C . GLY B 1 242 ? 11.234 -8.078 -19.25 1 97 242 GLY B C 1
ATOM 5553 O O . GLY B 1 242 ? 11 -9.258 -19.531 1 97 242 GLY B O 1
ATOM 5554 N N . GLY B 1 243 ? 10.594 -7.422 -18.266 1 97.94 243 GLY B N 1
ATOM 5555 C CA . GLY B 1 243 ? 9.461 -7.965 -17.547 1 97.94 243 GLY B CA 1
ATOM 5556 C C . GLY B 1 243 ? 9.102 -7.16 -16.312 1 97.94 243 GLY B C 1
ATOM 5557 O O . GLY B 1 243 ? 9.961 -6.871 -15.477 1 97.94 243 GLY B O 1
ATOM 5558 N N . LYS B 1 244 ? 7.859 -6.816 -16.219 1 98.06 244 LYS B N 1
ATOM 5559 C CA . LYS B 1 244 ? 7.348 -6.176 -15.008 1 98.06 244 LYS B CA 1
ATOM 5560 C C . LYS B 1 244 ? 6.836 -7.211 -14.016 1 98.06 244 LYS B C 1
ATOM 5562 O O . LYS B 1 244 ? 6.129 -8.148 -14.398 1 98.06 244 LYS B O 1
ATOM 5567 N N . MET B 1 245 ? 7.137 -7.039 -12.781 1 98.38 245 MET B N 1
ATOM 5568 C CA . MET B 1 245 ? 6.777 -7.996 -11.742 1 98.38 245 MET B CA 1
ATOM 5569 C C . MET B 1 245 ? 5.266 -8.062 -11.555 1 98.38 245 MET B C 1
ATOM 5571 O O . MET B 1 245 ? 4.602 -7.027 -11.477 1 98.38 245 MET B O 1
ATOM 5575 N N . VAL B 1 246 ? 4.77 -9.273 -11.523 1 98.62 246 VAL B N 1
ATOM 5576 C CA . VAL B 1 246 ? 3.373 -9.508 -11.164 1 98.62 246 VAL B CA 1
ATOM 5577 C C . VAL B 1 246 ? 3.289 -10.031 -9.734 1 98.62 246 VAL B C 1
ATOM 5579 O O . VAL B 1 246 ? 2.48 -9.555 -8.93 1 98.62 246 VAL B O 1
ATOM 5582 N N . ILE B 1 247 ? 4.129 -10.969 -9.461 1 98 247 ILE B N 1
ATOM 5583 C CA . ILE B 1 247 ? 4.152 -11.547 -8.125 1 98 247 ILE B CA 1
ATOM 5584 C C . ILE B 1 247 ? 5.508 -12.195 -7.867 1 98 247 ILE B C 1
ATOM 5586 O O . ILE B 1 247 ? 6.105 -12.781 -8.773 1 98 247 ILE B O 1
ATOM 5590 N N . ALA B 1 248 ? 5.965 -12.094 -6.66 1 97.25 248 ALA B N 1
ATOM 5591 C CA . ALA B 1 248 ? 7.16 -12.758 -6.145 1 97.25 248 ALA B CA 1
ATOM 5592 C C . ALA B 1 248 ? 6.859 -13.484 -4.84 1 97.25 248 ALA B C 1
ATOM 5594 O O . ALA B 1 248 ? 5.695 -13.688 -4.488 1 97.25 248 ALA B O 1
ATOM 5595 N N . ALA B 1 249 ? 7.922 -13.953 -4.219 1 97.19 249 ALA B N 1
ATOM 5596 C CA . ALA B 1 249 ? 7.77 -14.656 -2.949 1 97.19 249 ALA B CA 1
ATOM 5597 C C . ALA B 1 249 ? 7.18 -13.742 -1.88 1 97.19 249 ALA B C 1
ATOM 5599 O O . ALA B 1 249 ? 7.242 -12.523 -1.998 1 97.19 249 ALA B O 1
ATOM 5600 N N . GLY B 1 250 ? 6.547 -14.375 -0.871 1 95.25 250 GLY B N 1
ATOM 5601 C CA . GLY B 1 250 ? 5.965 -13.672 0.263 1 95.25 250 GLY B CA 1
ATOM 5602 C C . GLY B 1 250 ? 5.055 -14.555 1.103 1 95.25 250 GLY B C 1
ATOM 5603 O O . GLY B 1 250 ? 4.598 -15.602 0.643 1 95.25 250 GLY B O 1
ATOM 5604 N N . ASP B 1 251 ? 4.871 -14.148 2.363 1 94.31 251 ASP B N 1
ATOM 5605 C CA . ASP B 1 251 ? 3.957 -14.828 3.273 1 94.31 251 ASP B CA 1
ATOM 5606 C C . ASP B 1 251 ? 4.328 -16.297 3.424 1 94.31 251 ASP B C 1
ATOM 5608 O O . ASP B 1 251 ? 3.463 -17.172 3.34 1 94.31 251 ASP B O 1
ATOM 5612 N N . ARG B 1 252 ? 5.617 -16.562 3.445 1 95.56 252 ARG B N 1
ATOM 5613 C CA . ARG B 1 252 ? 6.211 -17.875 3.691 1 95.56 252 ARG B CA 1
ATOM 5614 C C . ARG B 1 252 ? 5.949 -18.812 2.525 1 95.56 252 ARG B C 1
ATOM 5616 O O . ARG B 1 252 ? 5.754 -20.016 2.727 1 95.56 252 ARG B O 1
ATOM 5623 N N . LYS B 1 253 ? 5.891 -18.281 1.381 1 96.94 253 LYS B N 1
ATOM 5624 C CA . LYS B 1 253 ? 5.828 -19.031 0.136 1 96.94 253 LYS B CA 1
ATOM 5625 C C . LYS B 1 253 ? 6.828 -18.5 -0.886 1 96.94 253 LYS B C 1
ATOM 5627 O O . LYS B 1 253 ? 7.012 -17.281 -1.009 1 96.94 253 LYS B O 1
ATOM 5632 N N . THR B 1 254 ? 7.445 -19.406 -1.593 1 96.5 254 THR B N 1
ATOM 5633 C CA . THR B 1 254 ? 8.469 -18.984 -2.541 1 96.5 254 THR B CA 1
ATOM 5634 C C . THR B 1 254 ? 8.219 -19.594 -3.918 1 96.5 254 THR B C 1
ATOM 5636 O O . THR B 1 254 ? 7.594 -20.641 -4.031 1 96.5 254 THR B O 1
ATOM 5639 N N . GLY B 1 255 ? 8.68 -18.844 -4.898 1 97.44 255 GLY B N 1
ATOM 5640 C CA . GLY B 1 255 ? 8.805 -19.375 -6.25 1 97.44 255 GLY B CA 1
ATOM 5641 C C . GLY B 1 255 ? 7.477 -19.484 -6.973 1 97.44 255 GLY B C 1
ATOM 5642 O O . GLY B 1 255 ? 7.102 -20.578 -7.422 1 97.44 255 GLY B O 1
ATOM 5643 N N . PRO B 1 256 ? 6.758 -18.391 -7.027 1 98.06 256 PRO B N 1
ATOM 5644 C CA . PRO B 1 256 ? 5.578 -18.469 -7.895 1 98.06 256 PRO B CA 1
ATOM 5645 C C . PRO B 1 256 ? 5.941 -18.672 -9.367 1 98.06 256 PRO B C 1
ATOM 5647 O O . PRO B 1 256 ? 6.875 -18.031 -9.867 1 98.06 256 PRO B O 1
ATOM 5650 N N . GLY B 1 257 ? 5.191 -19.547 -9.992 1 97.81 257 GLY B N 1
ATOM 5651 C CA . GLY B 1 257 ? 5.43 -19.812 -11.398 1 97.81 257 GLY B CA 1
ATOM 5652 C C . GLY B 1 257 ? 4.199 -20.312 -12.125 1 97.81 257 GLY B C 1
ATOM 5653 O O . GLY B 1 257 ? 3.244 -20.781 -11.5 1 97.81 257 GLY B O 1
ATOM 5654 N N . HIS B 1 258 ? 4.305 -20.25 -13.453 1 97.31 258 HIS B N 1
ATOM 5655 C CA . HIS B 1 258 ? 3.16 -20.531 -14.312 1 97.31 258 HIS B CA 1
ATOM 5656 C C . HIS B 1 258 ? 2.02 -19.547 -14.047 1 97.31 258 HIS B C 1
ATOM 5658 O O . HIS B 1 258 ? 2.139 -18.672 -13.188 1 97.31 258 HIS B O 1
ATOM 5664 N N . PHE B 1 259 ? 1.047 -19.609 -14.891 1 98.19 259 PHE B N 1
ATOM 5665 C CA . PHE B 1 259 ? -0.005 -18.609 -14.789 1 98.19 259 PHE B CA 1
ATOM 5666 C C . PHE B 1 259 ? -1.268 -19.062 -15.508 1 98.19 259 PHE B C 1
ATOM 5668 O O . PHE B 1 259 ? -1.191 -19.703 -16.562 1 98.19 259 PHE B O 1
ATOM 5675 N N . GLY B 1 260 ? -2.387 -18.812 -14.883 1 98.62 260 GLY B N 1
ATOM 5676 C CA . GLY B 1 260 ? -3.688 -18.922 -15.523 1 98.62 260 GLY B CA 1
ATOM 5677 C C . GLY B 1 260 ? -4.668 -17.859 -15.086 1 98.62 260 GLY B C 1
ATOM 5678 O O . GLY B 1 260 ? -4.766 -17.547 -13.898 1 98.62 260 GLY B O 1
ATOM 5679 N N . ARG B 1 261 ? -5.277 -17.234 -16.031 1 98.69 261 ARG B N 1
ATOM 5680 C CA . ARG B 1 261 ? -6.305 -16.25 -15.727 1 98.69 261 ARG B CA 1
ATOM 5681 C C . ARG B 1 261 ? -7.684 -16.906 -15.648 1 98.69 261 ARG B C 1
ATOM 5683 O O . ARG B 1 261 ? -8.039 -17.719 -16.5 1 98.69 261 ARG B O 1
ATOM 5690 N N . TYR B 1 262 ? -8.414 -16.625 -14.641 1 98.25 262 TYR B N 1
ATOM 5691 C CA . TYR B 1 262 ? -9.805 -17.047 -14.492 1 98.25 262 TYR B CA 1
ATOM 5692 C C . TYR B 1 262 ? -10.711 -15.852 -14.219 1 98.25 262 TYR B C 1
ATOM 5694 O O . TYR B 1 262 ? -10.523 -15.141 -13.234 1 98.25 262 TYR B O 1
ATOM 5702 N N . ILE B 1 263 ? -11.641 -15.609 -15.109 1 97.81 263 ILE B N 1
ATOM 5703 C CA . ILE B 1 263 ? -12.609 -14.531 -14.922 1 97.81 263 ILE B CA 1
ATOM 5704 C C . ILE B 1 263 ? -13.867 -15.086 -14.273 1 97.81 263 ILE B C 1
ATOM 5706 O O . ILE B 1 263 ? -14.633 -15.82 -14.898 1 97.81 263 ILE B O 1
ATOM 5710 N N . GLU B 1 264 ? -14.07 -14.766 -13.086 1 96.81 264 GLU B N 1
ATOM 5711 C CA . GLU B 1 264 ? -15.195 -15.258 -12.305 1 96.81 264 GLU B CA 1
ATOM 5712 C C . GLU B 1 264 ? -16.453 -14.438 -12.57 1 96.81 264 GLU B C 1
ATOM 5714 O O . GLU B 1 264 ? -17.562 -14.977 -12.633 1 96.81 264 GLU B O 1
ATOM 5719 N N . ASP B 1 265 ? -16.328 -13.141 -12.648 1 97 265 ASP B N 1
ATOM 5720 C CA . ASP B 1 265 ? -17.375 -12.141 -12.836 1 97 265 ASP B CA 1
ATOM 5721 C C . ASP B 1 265 ? -16.797 -10.844 -13.391 1 97 265 ASP B C 1
ATOM 5723 O O . ASP B 1 265 ? -15.578 -10.695 -13.5 1 97 265 ASP B O 1
ATOM 5727 N N . ASP B 1 266 ? -17.734 -9.992 -13.82 1 97.12 266 ASP B N 1
ATOM 5728 C CA . ASP B 1 266 ? -17.266 -8.656 -14.203 1 97.12 266 ASP B CA 1
ATOM 5729 C C . ASP B 1 266 ? -16.547 -7.98 -13.039 1 97.12 266 ASP B C 1
ATOM 5731 O O . ASP B 1 266 ? -17.125 -7.77 -11.977 1 97.12 266 ASP B O 1
ATOM 5735 N N . GLY B 1 267 ? -15.266 -7.785 -13.219 1 97.56 267 GLY B N 1
ATOM 5736 C CA . GLY B 1 267 ? -14.469 -7.109 -12.203 1 97.56 267 GLY B CA 1
ATOM 5737 C C . GLY B 1 267 ? -13.922 -8.055 -11.156 1 97.56 267 GLY B C 1
ATOM 5738 O O . GLY B 1 267 ? -13.266 -7.621 -10.203 1 97.56 267 GLY B O 1
ATOM 5739 N N . VAL B 1 268 ? -14.172 -9.344 -11.281 1 98.06 268 VAL B N 1
ATOM 5740 C CA . VAL B 1 268 ? -13.664 -10.359 -10.359 1 98.06 268 VAL B CA 1
ATOM 5741 C C . VAL B 1 268 ? -12.805 -11.359 -11.125 1 98.06 268 VAL B C 1
ATOM 5743 O O . VAL B 1 268 ? -13.32 -12.281 -11.75 1 98.06 268 VAL B O 1
ATOM 5746 N N . GLU B 1 269 ? -11.523 -11.211 -11.016 1 98.5 269 GLU B N 1
ATOM 5747 C CA . GLU B 1 269 ? -10.586 -12.07 -11.734 1 98.5 269 GLU B CA 1
ATOM 5748 C C . GLU B 1 269 ? -9.609 -12.742 -10.773 1 98.5 269 GLU B C 1
ATOM 5750 O O . GLU B 1 269 ? -9.297 -12.195 -9.711 1 98.5 269 GLU B O 1
ATOM 5755 N N . LYS B 1 270 ? -9.211 -13.945 -11.18 1 98.38 270 LYS B N 1
ATOM 5756 C CA . LYS B 1 270 ? -8.242 -14.734 -10.422 1 98.38 270 LYS B CA 1
ATOM 5757 C C . LYS B 1 270 ? -7.055 -15.125 -11.297 1 98.38 270 LYS B C 1
ATOM 5759 O O . LYS B 1 270 ? -7.16 -15.164 -12.523 1 98.38 270 LYS B O 1
ATOM 5764 N N . MET B 1 271 ? -6.004 -15.312 -10.57 1 98.38 271 MET B N 1
ATOM 5765 C CA . MET B 1 271 ? -4.836 -15.93 -11.195 1 98.38 271 MET B CA 1
ATOM 5766 C C . MET B 1 271 ? -4.445 -17.219 -10.477 1 98.38 271 MET B C 1
ATOM 5768 O O . MET B 1 271 ? -4.457 -17.266 -9.242 1 98.38 271 MET B O 1
ATOM 5772 N N . SER B 1 272 ? -4.223 -18.234 -11.258 1 98.19 272 SER B N 1
ATOM 5773 C CA . SER B 1 272 ? -3.701 -19.484 -10.711 1 98.19 272 SER B CA 1
ATOM 5774 C C . SER B 1 272 ? -2.225 -19.656 -11.055 1 98.19 272 SER B C 1
ATOM 5776 O O . SER B 1 272 ? -1.777 -19.25 -12.125 1 98.19 272 SER B O 1
ATOM 5778 N N . PHE B 1 273 ? -1.483 -20.203 -10.18 1 98.44 273 PHE B N 1
ATOM 5779 C CA . PHE B 1 273 ? -0.064 -20.5 -10.297 1 98.44 273 PHE B CA 1
ATOM 5780 C C . PHE B 1 273 ? 0.371 -21.484 -9.211 1 98.44 273 PHE B C 1
ATOM 5782 O O . PHE B 1 273 ? -0.467 -22.047 -8.5 1 98.44 273 PHE B O 1
ATOM 5789 N N . HIS B 1 274 ? 1.567 -21.875 -9.242 1 97.44 274 HIS B N 1
ATOM 5790 C CA . HIS B 1 274 ? 2.061 -22.641 -8.102 1 97.44 274 HIS B CA 1
ATOM 5791 C C . HIS B 1 274 ? 3.127 -21.875 -7.336 1 97.44 274 HIS B C 1
ATOM 5793 O O . HIS B 1 274 ? 3.729 -20.938 -7.867 1 97.44 274 HIS B O 1
ATOM 5799 N N . TYR B 1 275 ? 3.273 -22.188 -6.109 1 96.88 275 TYR B N 1
ATOM 5800 C CA . TYR B 1 275 ? 4.52 -21.938 -5.395 1 96.88 275 TYR B CA 1
ATOM 5801 C C . TYR B 1 275 ? 5.43 -23.156 -5.438 1 96.88 275 TYR B C 1
ATOM 5803 O O . TYR B 1 275 ? 4.965 -24.281 -5.289 1 96.88 275 TYR B O 1
ATOM 5811 N N . GLU B 1 276 ? 6.641 -22.922 -5.68 1 95.81 276 GLU B N 1
ATOM 5812 C CA . GLU B 1 276 ? 7.621 -24 -5.574 1 95.81 276 GLU B CA 1
ATOM 5813 C C . GLU B 1 276 ? 7.668 -24.562 -4.16 1 95.81 276 GLU B C 1
ATOM 5815 O O . GLU B 1 276 ? 7.949 -25.75 -3.971 1 95.81 276 GLU B O 1
ATOM 5820 N N . ALA B 1 277 ? 7.391 -23.688 -3.205 1 95.19 277 ALA B N 1
ATOM 5821 C CA . ALA B 1 277 ? 7.391 -24.141 -1.818 1 95.19 277 ALA B CA 1
ATOM 5822 C C . ALA B 1 277 ? 6.43 -23.312 -0.966 1 95.19 277 ALA B C 1
ATOM 5824 O O . ALA B 1 277 ? 6.539 -22.094 -0.909 1 95.19 277 ALA B O 1
ATOM 5825 N N . ASP B 1 278 ? 5.52 -23.969 -0.314 1 95.44 278 ASP B N 1
ATOM 5826 C CA . ASP B 1 278 ? 4.73 -23.438 0.793 1 95.44 278 ASP B CA 1
ATOM 5827 C C . ASP B 1 278 ? 5.266 -23.922 2.135 1 95.44 278 ASP B C 1
ATOM 5829 O O . ASP B 1 278 ? 5.109 -25.094 2.477 1 95.44 278 ASP B O 1
ATOM 5833 N N . PHE B 1 279 ? 5.816 -23 2.867 1 94.94 279 PHE B N 1
ATOM 5834 C CA . PHE B 1 279 ? 6.504 -23.375 4.094 1 94.94 279 PHE B CA 1
ATOM 5835 C C . PHE B 1 279 ? 5.527 -23.984 5.098 1 94.94 279 PHE B C 1
ATOM 5837 O O . PHE B 1 279 ? 5.891 -24.859 5.879 1 94.94 279 PHE B O 1
ATOM 5844 N N . ASP B 1 280 ? 4.316 -23.562 5.051 1 93.75 280 ASP B N 1
ATOM 5845 C CA . ASP B 1 280 ? 3.312 -24.047 6 1 93.75 280 ASP B CA 1
ATOM 5846 C C . ASP B 1 280 ? 2.764 -25.406 5.586 1 93.75 280 ASP B C 1
ATOM 5848 O O . ASP B 1 280 ? 2.08 -26.062 6.367 1 93.75 280 ASP B O 1
ATOM 5852 N N . GLN B 1 281 ? 3.105 -25.828 4.422 1 92.06 281 GLN B N 1
ATOM 5853 C CA . GLN B 1 281 ? 2.725 -27.156 3.938 1 92.06 281 GLN B CA 1
ATOM 5854 C C . GLN B 1 281 ? 3.955 -28.016 3.691 1 92.06 281 GLN B C 1
ATOM 5856 O O . GLN B 1 281 ? 3.998 -28.781 2.725 1 92.06 281 GLN B O 1
ATOM 5861 N N . GLY B 1 282 ? 4.938 -27.812 4.465 1 89.69 282 GLY B N 1
ATOM 5862 C CA . GLY B 1 282 ? 6.125 -28.641 4.445 1 89.69 282 GLY B CA 1
ATOM 5863 C C . GLY B 1 282 ? 7.07 -28.312 3.305 1 89.69 282 GLY B C 1
ATOM 5864 O O . GLY B 1 282 ? 7.895 -29.156 2.916 1 89.69 282 GLY B O 1
ATOM 5865 N N . GLY B 1 283 ? 6.883 -27.188 2.707 1 91.56 283 GLY B N 1
ATOM 5866 C CA . GLY B 1 283 ? 7.754 -26.797 1.61 1 91.56 283 GLY B CA 1
ATOM 5867 C C . GLY B 1 283 ? 7.387 -27.453 0.294 1 91.56 283 GLY B C 1
ATOM 5868 O O . GLY B 1 283 ? 8.211 -27.516 -0.623 1 91.56 283 GLY B O 1
ATOM 5869 N N . ARG B 1 284 ? 6.207 -27.938 0.155 1 91.94 284 ARG B N 1
ATOM 5870 C CA . ARG B 1 284 ? 5.734 -28.594 -1.054 1 91.94 284 ARG B CA 1
ATOM 5871 C C . ARG B 1 284 ? 5.324 -27.578 -2.113 1 91.94 284 ARG B C 1
ATOM 5873 O O . ARG B 1 284 ? 4.918 -26.469 -1.786 1 91.94 284 ARG B O 1
ATOM 5880 N N . SER B 1 285 ? 5.512 -28.016 -3.371 1 94.5 285 SER B N 1
ATOM 5881 C CA . SER B 1 285 ? 4.898 -27.25 -4.457 1 94.5 285 SER B CA 1
ATOM 5882 C C . SER B 1 285 ? 3.377 -27.359 -4.418 1 94.5 285 SER B C 1
ATOM 5884 O O . SER B 1 285 ? 2.832 -28.469 -4.348 1 94.5 285 SER B O 1
ATOM 5886 N N . VAL B 1 286 ? 2.732 -26.234 -4.434 1 95.44 286 VAL B N 1
ATOM 5887 C CA . VAL B 1 286 ? 1.284 -26.25 -4.254 1 95.44 286 VAL B CA 1
ATOM 5888 C C . VAL B 1 286 ? 0.629 -25.297 -5.25 1 95.44 286 VAL B C 1
ATOM 5890 O O . VAL B 1 286 ? 1.259 -24.344 -5.711 1 95.44 286 VAL B O 1
ATOM 5893 N N . LEU B 1 287 ? -0.642 -25.625 -5.504 1 97.75 287 LEU B N 1
ATOM 5894 C CA . LEU B 1 287 ? -1.502 -24.688 -6.227 1 97.75 287 LEU B CA 1
ATOM 5895 C C . LEU B 1 287 ? -1.726 -23.422 -5.418 1 97.75 287 LEU B C 1
ATOM 5897 O O . LEU B 1 287 ? -1.938 -23.484 -4.203 1 97.75 287 LEU B O 1
ATOM 5901 N N . ALA B 1 288 ? -1.698 -22.312 -6.152 1 98 288 ALA B N 1
ATOM 5902 C CA . ALA B 1 288 ? -2.098 -21.047 -5.562 1 98 288 ALA B CA 1
ATOM 5903 C C . ALA B 1 288 ? -3.111 -20.328 -6.449 1 98 288 ALA B C 1
ATOM 5905 O O . ALA B 1 288 ? -3.033 -20.391 -7.676 1 98 288 ALA B O 1
ATOM 5906 N N . ILE B 1 289 ? -4.043 -19.688 -5.82 1 98.25 289 ILE B N 1
ATOM 5907 C CA . ILE B 1 289 ? -5.035 -18.844 -6.473 1 98.25 289 ILE B CA 1
ATOM 5908 C C . ILE B 1 289 ? -5.105 -17.484 -5.758 1 98.25 289 ILE B C 1
ATOM 5910 O O . ILE B 1 289 ? -5.32 -17.438 -4.547 1 98.25 289 ILE B O 1
ATOM 5914 N N . ARG B 1 290 ? -4.902 -16.375 -6.52 1 97.5 290 ARG B N 1
ATOM 5915 C CA . ARG B 1 290 ? -4.941 -15.016 -6 1 97.5 290 ARG B CA 1
ATOM 5916 C C . ARG B 1 290 ? -5.852 -14.133 -6.848 1 97.5 290 ARG B C 1
ATOM 5918 O O . ARG B 1 290 ? -6.078 -14.414 -8.023 1 97.5 290 ARG B O 1
ATOM 5925 N N . PRO B 1 291 ? -6.406 -13.086 -6.188 1 98.25 291 PRO B N 1
ATOM 5926 C CA . PRO B 1 291 ? -7.059 -12.086 -7.039 1 98.25 291 PRO B CA 1
ATOM 5927 C C . PRO B 1 291 ? -6.109 -11.484 -8.07 1 98.25 291 PRO B C 1
ATOM 5929 O O . PRO B 1 291 ? -4.926 -11.289 -7.789 1 98.25 291 PRO B O 1
ATOM 5932 N N . LEU B 1 292 ? -6.586 -11.289 -9.234 1 98.75 292 LEU B N 1
ATOM 5933 C CA . LEU B 1 292 ? -5.867 -10.562 -10.281 1 98.75 292 LEU B CA 1
ATOM 5934 C C . LEU B 1 292 ? -6.398 -9.141 -10.422 1 98.75 292 LEU B C 1
ATOM 5936 O O . LEU B 1 292 ? -7.562 -8.938 -10.773 1 98.75 292 LEU B O 1
ATOM 5940 N N . LEU B 1 293 ? -5.59 -8.164 -10.133 1 98.56 293 LEU B N 1
ATOM 5941 C CA . LEU B 1 293 ? -5.945 -6.75 -10.211 1 98.56 293 LEU B CA 1
ATOM 5942 C C . LEU B 1 293 ? -5.297 -6.094 -11.422 1 98.56 293 LEU B C 1
ATOM 5944 O O . LEU B 1 293 ? -4.434 -6.688 -12.07 1 98.56 293 LEU B O 1
ATOM 5948 N N . TRP B 1 294 ? -5.77 -4.922 -11.711 1 98.12 294 TRP B N 1
ATOM 5949 C CA . TRP B 1 294 ? -5.203 -4.113 -12.789 1 98.12 294 TRP B CA 1
ATOM 5950 C C . TRP B 1 294 ? -4.906 -2.697 -12.305 1 98.12 294 TRP B C 1
ATOM 5952 O O . TRP B 1 294 ? -5.781 -2.025 -11.75 1 98.12 294 TRP B O 1
ATOM 5962 N N . LYS B 1 295 ? -3.764 -2.256 -12.438 1 95.19 295 LYS B N 1
ATOM 5963 C CA . LYS B 1 295 ? -3.33 -0.896 -12.125 1 95.19 295 LYS B CA 1
ATOM 5964 C C . LYS B 1 295 ? -2.678 -0.236 -13.336 1 95.19 295 LYS B C 1
ATOM 5966 O O . LYS B 1 295 ? -1.635 -0.689 -13.812 1 95.19 295 LYS B O 1
ATOM 5971 N N . ASN B 1 296 ? -3.279 0.873 -13.812 1 92.75 296 ASN B N 1
ATOM 5972 C CA . ASN B 1 296 ? -2.803 1.538 -15.023 1 92.75 296 ASN B CA 1
ATOM 5973 C C . ASN B 1 296 ? -2.598 0.547 -16.172 1 92.75 296 ASN B C 1
ATOM 5975 O O . ASN B 1 296 ? -1.544 0.538 -16.797 1 92.75 296 ASN B O 1
ATOM 5979 N N . ASP B 1 297 ? -3.52 -0.408 -16.25 1 95.81 297 ASP B N 1
ATOM 5980 C CA . ASP B 1 297 ? -3.623 -1.407 -17.312 1 95.81 297 ASP B CA 1
ATOM 5981 C C . ASP B 1 297 ? -2.504 -2.441 -17.203 1 95.81 297 ASP B C 1
ATOM 5983 O O . ASP B 1 297 ? -2.141 -3.076 -18.188 1 95.81 297 ASP B O 1
ATOM 5987 N N . TRP B 1 298 ? -1.849 -2.557 -16.062 1 98.25 298 TRP B N 1
ATOM 5988 C CA . TRP B 1 298 ? -0.927 -3.654 -15.789 1 98.25 298 TRP B CA 1
ATOM 5989 C C . TRP B 1 298 ? -1.524 -4.629 -14.773 1 98.25 298 TRP B C 1
ATOM 5991 O O . TRP B 1 298 ? -2.15 -4.211 -13.797 1 98.25 298 TRP B O 1
ATOM 6001 N N . PRO B 1 299 ? -1.348 -5.922 -15.016 1 98.56 299 PRO B N 1
ATOM 6002 C CA . PRO B 1 299 ? -1.816 -6.895 -14.023 1 98.56 299 PRO B CA 1
ATOM 6003 C C . PRO B 1 299 ? -0.945 -6.926 -12.773 1 98.56 299 PRO B C 1
ATOM 6005 O O . PRO B 1 299 ? 0.281 -6.828 -12.8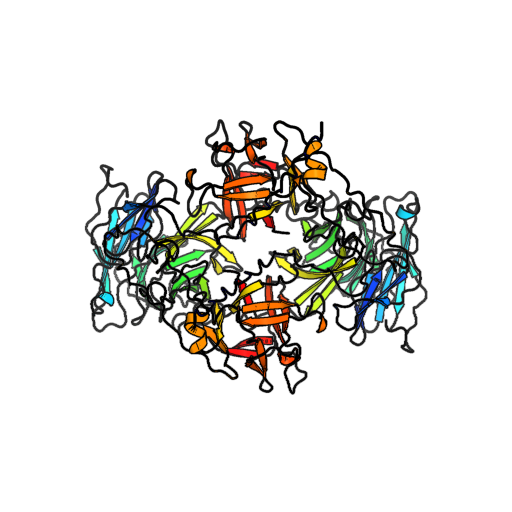67 1 98.56 299 PRO B O 1
ATOM 6008 N N . VAL B 1 300 ? -1.577 -7.004 -11.688 1 97 300 VAL B N 1
ATOM 6009 C CA . VAL B 1 300 ? -0.913 -7.109 -10.391 1 97 300 VAL B CA 1
ATOM 6010 C C . VAL B 1 300 ? -1.608 -8.164 -9.531 1 97 300 VAL B C 1
ATOM 6012 O O . VAL B 1 300 ? -2.834 -8.297 -9.578 1 97 300 VAL B O 1
ATOM 6015 N N . ALA B 1 301 ? -0.787 -8.898 -8.82 1 97.62 301 ALA B N 1
ATOM 6016 C CA . ALA B 1 301 ? -1.379 -9.891 -7.93 1 97.62 301 ALA B CA 1
ATOM 6017 C C . ALA B 1 301 ? -2.014 -9.227 -6.711 1 97.62 301 ALA B C 1
ATOM 6019 O O . ALA B 1 301 ? -1.389 -8.391 -6.055 1 97.62 301 ALA B O 1
ATOM 6020 N N . GLY B 1 302 ? -3.26 -9.547 -6.461 1 96.62 302 GLY B N 1
ATOM 6021 C CA . GLY B 1 302 ? -3.848 -9.188 -5.18 1 96.62 302 GLY B CA 1
ATOM 6022 C C . GLY B 1 302 ? -3.363 -10.062 -4.039 1 96.62 302 GLY B C 1
ATOM 6023 O O . GLY B 1 302 ? -2.469 -10.891 -4.219 1 96.62 302 GLY B O 1
ATOM 6024 N N . GLU B 1 303 ? -3.871 -9.797 -2.838 1 88.81 303 GLU B N 1
ATOM 6025 C CA . GLU B 1 303 ? -3.459 -10.539 -1.651 1 88.81 303 GLU B CA 1
ATOM 6026 C C . GLU B 1 303 ? -4.613 -11.359 -1.084 1 88.81 303 GLU B C 1
ATOM 6028 O O . GLU B 1 303 ? -5.781 -11.031 -1.312 1 88.81 303 GLU B O 1
ATOM 6033 N N . ALA B 1 304 ? -4.211 -12.469 -0.425 1 89.31 304 ALA B N 1
ATOM 6034 C CA . ALA B 1 304 ? -5.215 -13.117 0.413 1 89.31 304 ALA B CA 1
ATOM 6035 C C . ALA B 1 304 ? -5.734 -12.164 1.484 1 89.31 304 ALA B C 1
ATOM 6037 O O . ALA B 1 304 ? -4.969 -11.391 2.059 1 89.31 304 ALA B O 1
ATOM 6038 N N . PHE B 1 305 ? -6.996 -12.258 1.608 1 95.25 305 PHE B N 1
ATOM 6039 C CA . PHE B 1 305 ? -7.559 -11.367 2.619 1 95.25 305 PHE B CA 1
ATOM 6040 C C . PHE B 1 305 ? -6.953 -11.656 3.988 1 95.25 305 PHE B C 1
ATOM 6042 O O . PHE B 1 305 ? -6.914 -12.805 4.426 1 95.25 305 PHE B O 1
ATOM 6049 N N . LYS B 1 306 ? -6.48 -10.68 4.727 1 93.19 306 LYS B N 1
ATOM 6050 C CA . LYS B 1 306 ? -5.859 -10.836 6.039 1 93.19 306 LYS B CA 1
ATOM 6051 C C . LYS B 1 306 ? -6.887 -10.672 7.156 1 93.19 306 LYS B C 1
ATOM 6053 O O . LYS B 1 306 ? -7.648 -9.703 7.168 1 93.19 306 LYS B O 1
ATOM 6058 N N . GLU B 1 307 ? -6.895 -11.641 8.078 1 96.12 307 GLU B N 1
ATOM 6059 C CA . GLU B 1 307 ? -7.734 -11.516 9.266 1 96.12 307 GLU B CA 1
ATOM 6060 C C . GLU B 1 307 ? -7.316 -10.312 10.109 1 96.12 307 GLU B C 1
ATOM 6062 O O . GLU B 1 307 ? -6.148 -9.914 10.102 1 96.12 307 GLU B O 1
ATOM 6067 N N . GLY B 1 308 ? -8.266 -9.766 10.758 1 96.94 308 GLY B N 1
ATOM 6068 C CA . GLY B 1 308 ? -8 -8.609 11.602 1 96.94 308 GLY B CA 1
ATOM 6069 C C . GLY B 1 308 ? -9.25 -7.801 11.914 1 96.94 308 GLY B C 1
ATOM 6070 O O . GLY B 1 308 ? -10.359 -8.219 11.586 1 96.94 308 GLY B O 1
ATOM 6071 N N . THR B 1 309 ? -9.047 -6.746 12.664 1 98.31 309 THR B N 1
ATOM 6072 C CA . THR B 1 309 ? -10.125 -5.82 12.977 1 98.31 309 THR B CA 1
ATOM 6073 C C . THR B 1 309 ? -10.094 -4.613 12.039 1 98.31 309 THR B C 1
ATOM 6075 O O . THR B 1 309 ? -9.039 -4 11.852 1 98.31 309 THR B O 1
ATOM 6078 N N . TYR B 1 310 ? -11.289 -4.32 11.453 1 98.62 310 TYR B N 1
ATOM 6079 C CA . TYR B 1 310 ? -11.312 -3.32 10.391 1 98.62 310 TYR B CA 1
ATOM 6080 C C . TYR B 1 310 ? -12.492 -2.377 10.555 1 98.62 310 TYR B C 1
ATOM 6082 O O . TYR B 1 310 ? -13.531 -2.764 11.094 1 98.62 310 TYR B O 1
ATOM 6090 N N . GLU B 1 311 ? -12.234 -1.093 10.102 1 98.62 311 GLU B N 1
ATOM 6091 C CA . GLU B 1 311 ? -13.32 -0.305 9.523 1 98.62 311 GLU B CA 1
ATOM 6092 C C . GLU B 1 311 ? -13.758 -0.877 8.172 1 98.62 311 GLU B C 1
ATOM 6094 O O . GLU B 1 311 ? -12.93 -1.079 7.281 1 98.62 311 GLU B O 1
ATOM 6099 N N . ILE B 1 312 ? -14.984 -1.229 8.023 1 98.88 312 ILE B N 1
ATOM 6100 C CA . ILE B 1 312 ? -15.531 -1.627 6.727 1 98.88 312 ILE B CA 1
ATOM 6101 C C . ILE B 1 312 ? -16.203 -0.429 6.059 1 98.88 312 ILE B C 1
ATOM 6103 O O . ILE B 1 312 ? -17.297 -0.026 6.445 1 98.88 312 ILE B O 1
ATOM 6107 N N . GLU B 1 313 ? -15.609 0.091 5.059 1 98.69 313 GLU B N 1
ATOM 6108 C CA . GLU B 1 313 ? -16 1.367 4.469 1 98.69 313 GLU B CA 1
ATOM 6109 C C . GLU B 1 313 ? -16.688 1.164 3.121 1 98.69 313 GLU B C 1
ATOM 6111 O O . GLU B 1 313 ? -16.156 0.492 2.238 1 98.69 313 GLU B O 1
ATOM 6116 N N . SER B 1 314 ? -17.875 1.779 2.949 1 98.5 314 SER B N 1
ATOM 6117 C CA . SER B 1 314 ? -18.531 1.793 1.646 1 98.5 314 SER B CA 1
ATOM 6118 C C . SER B 1 314 ? -17.828 2.756 0.688 1 98.5 314 SER B C 1
ATOM 6120 O O . SER B 1 314 ? -17.531 3.893 1.055 1 98.5 314 SER B O 1
ATOM 6122 N N . GLU B 1 315 ? -17.609 2.299 -0.543 1 97.69 315 GLU B N 1
ATOM 6123 C CA . GLU B 1 315 ? -17.016 3.17 -1.553 1 97.69 315 GLU B CA 1
ATOM 6124 C C . GLU B 1 315 ? -18 4.242 -2.008 1 97.69 315 GLU B C 1
ATOM 6126 O O . GLU B 1 315 ? -17.594 5.246 -2.604 1 97.69 315 GLU B O 1
ATOM 6131 N N . ARG B 1 316 ? -19.281 4.023 -1.757 1 97.38 316 ARG B N 1
ATOM 6132 C CA . ARG B 1 316 ? -20.297 4.965 -2.236 1 97.38 316 ARG B CA 1
ATOM 6133 C C . ARG B 1 316 ? -20.078 6.348 -1.623 1 97.38 316 ARG B C 1
ATOM 6135 O O . ARG B 1 316 ? -19.797 7.312 -2.336 1 97.38 316 ARG B O 1
ATOM 6142 N N . ARG B 1 317 ? -20.141 6.395 -0.301 1 96.38 317 ARG B N 1
ATOM 6143 C CA . ARG B 1 317 ? -20.047 7.672 0.398 1 96.38 317 ARG B CA 1
ATOM 6144 C C . ARG B 1 317 ? -18.781 7.754 1.237 1 96.38 317 ARG B C 1
ATOM 6146 O O . ARG B 1 317 ? -18.312 8.844 1.562 1 96.38 317 ARG B O 1
ATOM 6153 N N . GLY B 1 318 ? -18.203 6.656 1.595 1 97.31 318 GLY B N 1
ATOM 6154 C CA . GLY B 1 318 ? -17.062 6.621 2.5 1 97.31 318 GLY B CA 1
ATOM 6155 C C . GLY B 1 318 ? -17.453 6.387 3.945 1 97.31 318 GLY B C 1
ATOM 6156 O O . GLY B 1 318 ? -16.609 6.469 4.844 1 97.31 318 GLY B O 1
ATOM 6157 N N . TYR B 1 319 ? -18.75 6.113 4.199 1 98.12 319 TYR B N 1
ATOM 6158 C CA . TYR B 1 319 ? -19.234 5.82 5.543 1 98.12 319 TYR B CA 1
ATOM 6159 C C . TYR B 1 319 ? -18.891 4.395 5.949 1 98.12 319 TYR B C 1
ATOM 6161 O O . TYR B 1 319 ? -18.578 3.557 5.098 1 98.12 319 TYR B O 1
ATOM 6169 N N . ALA B 1 320 ? -18.922 4.105 7.219 1 98.5 320 ALA B N 1
ATOM 6170 C CA . ALA B 1 320 ? -18.5 2.814 7.766 1 98.5 320 ALA B CA 1
ATOM 6171 C C . ALA B 1 320 ? -19.703 1.986 8.195 1 98.5 320 ALA B C 1
ATOM 6173 O O . ALA B 1 320 ? -20.672 2.521 8.758 1 98.5 320 ALA B O 1
ATOM 6174 N N . LEU B 1 321 ? -19.625 0.696 7.887 1 98.81 321 LEU B N 1
ATOM 6175 C CA . LEU B 1 321 ? -20.594 -0.252 8.43 1 98.81 321 LEU B CA 1
ATOM 6176 C C . LEU B 1 321 ? -20.562 -0.255 9.953 1 98.81 321 LEU B C 1
ATOM 6178 O O . LEU B 1 321 ? -19.484 -0.285 10.555 1 98.81 321 LEU B O 1
ATOM 6182 N N . GLU B 1 322 ? -21.781 -0.23 10.617 1 98.75 322 GLU B N 1
ATOM 6183 C CA . GLU B 1 322 ? -21.844 -0.153 12.07 1 98.75 322 GLU B CA 1
ATOM 6184 C C . GLU B 1 322 ? -23.156 -0.731 12.594 1 98.75 322 GLU B C 1
ATOM 6186 O O . GLU B 1 322 ? -24.125 -0.889 11.836 1 98.75 322 GLU B O 1
ATOM 6191 N N . LEU B 1 323 ? -23.188 -1.071 13.867 1 98.75 323 LEU B N 1
ATOM 6192 C CA . LEU B 1 323 ? -24.469 -1.397 14.516 1 98.75 323 LEU B CA 1
ATOM 6193 C C . LEU B 1 323 ? -25.344 -0.163 14.617 1 98.75 323 LEU B C 1
ATOM 6195 O O . LEU B 1 323 ? -24.859 0.933 14.914 1 98.75 323 LEU B O 1
ATOM 6199 N N . ALA B 1 324 ? -26.625 -0.366 14.375 1 98.31 324 ALA B N 1
ATOM 6200 C CA . ALA B 1 324 ? -27.578 0.708 14.594 1 98.31 324 ALA B CA 1
ATOM 6201 C C . ALA B 1 324 ? -27.938 0.832 16.078 1 98.31 324 ALA B C 1
ATOM 6203 O O . ALA B 1 324 ? -29.031 0.458 16.5 1 98.31 324 ALA B O 1
ATOM 6204 N N . VAL B 1 325 ? -27.062 1.357 16.812 1 98.12 325 VAL B N 1
ATOM 6205 C CA . VAL B 1 325 ? -27.25 1.562 18.25 1 98.12 325 VAL B CA 1
ATOM 6206 C C . VAL B 1 325 ? -27.125 3.047 18.578 1 98.12 325 VAL B C 1
ATOM 6208 O O . VAL B 1 325 ? -26.703 3.844 17.734 1 98.12 325 VAL B O 1
ATOM 6211 N N . ASP B 1 326 ? -27.516 3.387 19.781 1 94.38 326 ASP B N 1
ATOM 6212 C CA . ASP B 1 326 ? -27.438 4.789 20.172 1 94.38 326 ASP B CA 1
ATOM 6213 C C . ASP B 1 326 ? -25.984 5.238 20.297 1 94.38 326 ASP B C 1
ATOM 6215 O O . ASP B 1 326 ? -25.125 4.488 20.781 1 94.38 326 ASP B O 1
ATOM 6219 N N . PHE B 1 327 ? -25.766 6.406 19.859 1 92.81 327 PHE B N 1
ATOM 6220 C CA . PHE B 1 327 ? -24.453 7.023 19.984 1 92.81 327 PHE B CA 1
ATOM 6221 C C . PHE B 1 327 ? -24.172 7.398 21.438 1 92.81 327 PHE B C 1
ATOM 6223 O O . PHE B 1 327 ? -24.969 8.117 22.062 1 92.81 327 PHE B O 1
ATOM 6230 N N . VAL B 1 328 ? -23.094 6.902 21.969 1 95.31 328 VAL B N 1
ATOM 6231 C CA . VAL B 1 328 ? -22.672 7.266 23.328 1 95.31 328 VAL B CA 1
ATOM 6232 C C . VAL B 1 328 ? -21.516 8.273 23.25 1 95.31 328 VAL B C 1
ATOM 6234 O O . VAL B 1 328 ? -20.422 7.949 22.781 1 95.31 328 VAL B O 1
ATOM 6237 N N . ARG B 1 329 ? -21.719 9.414 23.766 1 95.44 329 ARG B N 1
ATOM 6238 C CA . ARG B 1 329 ? -20.719 10.492 23.719 1 95.44 329 ARG B CA 1
ATOM 6239 C C . ARG B 1 329 ? -19.578 10.227 24.688 1 95.44 329 ARG B C 1
ATOM 6241 O O . ARG B 1 329 ? -19.812 9.719 25.797 1 95.44 329 ARG B O 1
ATOM 6248 N N . MET B 1 330 ? -18.375 10.523 24.281 1 94.69 330 MET B N 1
ATOM 6249 C CA . MET B 1 330 ? -17.234 10.562 25.188 1 94.69 330 MET B CA 1
ATOM 6250 C C . MET B 1 330 ? -17.281 11.812 26.078 1 94.69 330 MET B C 1
ATOM 6252 O O . MET B 1 330 ? -17.609 12.898 25.594 1 94.69 330 MET B O 1
ATOM 6256 N N . ASN B 1 331 ? -17.047 11.516 27.375 1 87.44 331 ASN B N 1
ATOM 6257 C CA . ASN B 1 331 ? -17.078 12.617 28.328 1 87.44 331 ASN B CA 1
ATOM 6258 C C . ASN B 1 331 ? -15.719 13.273 28.469 1 87.44 331 ASN B C 1
ATOM 6260 O O . ASN B 1 331 ? -14.953 12.914 29.375 1 87.44 331 ASN B O 1
ATOM 6264 N N . THR B 1 332 ? -15.344 13.961 27.516 1 80.19 332 THR B N 1
ATOM 6265 C CA . THR B 1 332 ? -14.078 14.672 27.609 1 80.19 332 THR B CA 1
ATOM 6266 C C . THR B 1 332 ? -14.305 16.172 27.703 1 80.19 332 THR B C 1
ATOM 6268 O O . THR B 1 332 ? -15.305 16.688 27.203 1 80.19 332 THR B O 1
ATOM 6271 N N . GLU B 1 333 ? -13.523 16.781 28.516 1 68.69 333 GLU B N 1
ATOM 6272 C CA . GLU B 1 333 ? -13.617 18.234 28.656 1 68.69 333 GLU B CA 1
ATOM 6273 C C . GLU B 1 333 ? -13.328 18.922 27.328 1 68.69 333 GLU B C 1
ATOM 6275 O O . GLU B 1 333 ? -12.383 18.562 26.625 1 68.69 333 GLU B O 1
ATOM 6280 N N . ARG B 1 334 ? -14.336 19.641 26.938 1 65.06 334 ARG B N 1
ATOM 6281 C CA . ARG B 1 334 ? -14.148 20.438 25.719 1 65.06 334 ARG B CA 1
ATOM 6282 C C . ARG B 1 334 ? -13.078 21.5 25.922 1 65.06 334 ARG B C 1
ATOM 6284 O O . ARG B 1 334 ? -13.141 22.266 26.891 1 65.06 334 ARG B O 1
ATOM 6291 N N . ARG B 1 335 ? -12.039 21.312 25.156 1 65.56 335 ARG B N 1
ATOM 6292 C CA . ARG B 1 335 ? -11.016 22.359 25.203 1 65.56 335 ARG B CA 1
ATOM 6293 C C . ARG B 1 335 ? -11.297 23.438 24.156 1 65.56 335 ARG B C 1
ATOM 6295 O O . ARG B 1 335 ? -11.648 23.125 23.016 1 65.56 335 ARG B O 1
ATOM 6302 N N . ARG B 1 336 ? -11.43 24.625 24.625 1 58.97 336 ARG B N 1
ATOM 6303 C CA . ARG B 1 336 ? -11.688 25.75 23.719 1 58.97 336 ARG B CA 1
ATOM 6304 C C . ARG B 1 336 ? -10.508 25.984 22.797 1 58.97 336 ARG B C 1
ATOM 6306 O O . ARG B 1 336 ? -9.352 25.828 23.188 1 58.97 336 ARG B O 1
ATOM 6313 N N . PHE B 1 337 ? -10.828 26 21.484 1 59.34 337 PHE B N 1
ATOM 6314 C CA . PHE B 1 337 ? -9.75 26.172 20.516 1 59.34 337 PHE B CA 1
ATOM 6315 C C . PHE B 1 337 ? -9.148 27.562 20.609 1 59.34 337 PHE B C 1
ATOM 6317 O O . PHE B 1 337 ? -8.125 27.844 19.984 1 59.34 337 PHE B O 1
ATOM 6324 N N . TRP B 1 338 ? -9.977 28.453 21.484 1 55.31 338 TRP B N 1
ATOM 6325 C CA . TRP B 1 338 ? -9.461 29.812 21.641 1 55.31 338 TRP B CA 1
ATOM 6326 C C . TRP B 1 338 ? -8.797 29.984 23 1 55.31 338 TRP B C 1
ATOM 6328 O O . TRP B 1 338 ? -9.242 29.422 24 1 55.31 338 TRP B O 1
ATOM 6338 N N . GLY B 1 339 ? -7.5 29.719 23.078 1 55.69 339 GLY B N 1
ATOM 6339 C CA . GLY B 1 339 ? -6.746 30.016 24.281 1 55.69 339 GLY B CA 1
ATOM 6340 C C . GLY B 1 339 ? -5.414 29.281 24.344 1 55.69 339 GLY B C 1
ATOM 6341 O O . GLY B 1 339 ? -5.184 28.328 23.594 1 55.69 339 GLY B O 1
ATOM 6342 N N . GLU B 1 340 ? -4.547 30.031 24.953 1 56.47 340 GLU B N 1
ATOM 6343 C CA . GLU B 1 340 ? -3.23 29.469 25.219 1 56.47 340 GLU B CA 1
ATOM 6344 C C . GLU B 1 340 ? -3.332 28.219 26.094 1 56.47 340 GLU B C 1
ATOM 6346 O O . GLU B 1 340 ? -4.012 28.234 27.125 1 56.47 340 GLU B O 1
ATOM 6351 N N . ASP B 1 341 ? -3.449 27.062 25.516 1 58.38 341 ASP B N 1
ATOM 6352 C CA . ASP B 1 341 ? -3.578 25.859 26.328 1 58.38 341 ASP B CA 1
ATOM 6353 C C . ASP B 1 341 ? -2.209 25.344 26.766 1 58.38 341 ASP B C 1
ATOM 6355 O O . ASP B 1 341 ? -1.506 24.688 26 1 58.38 341 ASP B O 1
ATOM 6359 N N . ASN B 1 342 ? -1.737 25.828 27.906 1 63.44 342 ASN B N 1
ATOM 6360 C CA . ASN B 1 342 ? -0.465 25.406 28.484 1 63.44 342 ASN B CA 1
ATOM 6361 C C . ASN B 1 342 ? -0.632 24.172 29.375 1 63.44 342 ASN B C 1
ATOM 6363 O O . ASN B 1 342 ? 0.289 23.797 30.094 1 63.44 342 ASN B O 1
ATOM 6367 N N . GLU B 1 343 ? -1.735 23.672 29.344 1 67.69 343 GLU B N 1
ATOM 6368 C CA . GLU B 1 343 ? -1.899 22.5 30.188 1 67.69 343 GLU B CA 1
ATOM 6369 C C . GLU B 1 343 ? -1.171 21.297 29.594 1 67.69 343 GLU B C 1
ATOM 6371 O O . GLU B 1 343 ? -1.039 21.172 28.375 1 67.69 343 GLU B O 1
ATOM 6376 N N . PRO B 1 344 ? -0.688 20.594 30.578 1 73.94 344 PRO B N 1
ATOM 6377 C CA . PRO B 1 344 ? -0.018 19.375 30.094 1 73.94 344 PRO B CA 1
ATOM 6378 C C . PRO B 1 344 ? -0.909 18.531 29.203 1 73.94 344 PRO B C 1
ATOM 6380 O O . PRO B 1 344 ? -2.115 18.422 29.422 1 73.94 344 PRO B O 1
ATOM 6383 N N . VAL B 1 345 ? -0.302 18.094 28.219 1 81.06 345 VAL B N 1
ATOM 6384 C CA . VAL B 1 345 ? -1.002 17.266 27.25 1 81.06 345 VAL B CA 1
ATOM 6385 C C . VAL B 1 345 ? -1 15.812 27.719 1 81.06 345 VAL B C 1
ATOM 6387 O O . VAL B 1 345 ? 0.059 15.188 27.812 1 8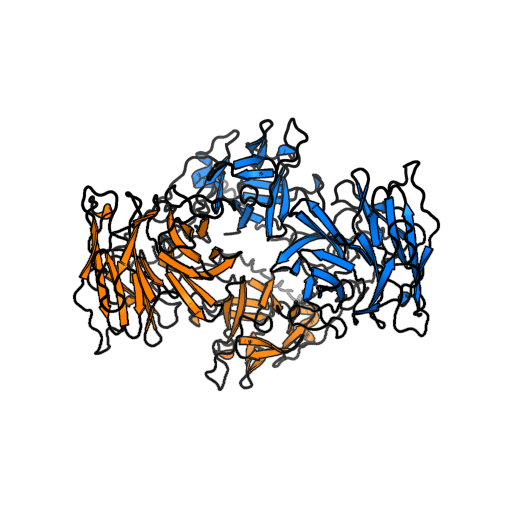1.06 345 VAL B O 1
ATOM 6390 N N . GLU B 1 346 ? -2.152 15.344 28.203 1 86.31 346 GLU B N 1
ATOM 6391 C CA . GLU B 1 346 ? -2.322 13.922 28.484 1 86.31 346 GLU B CA 1
ATOM 6392 C C . GLU B 1 346 ? -3.211 13.258 27.438 1 86.31 346 GLU B C 1
ATOM 6394 O O . GLU B 1 346 ? -4.309 13.742 27.141 1 86.31 346 GLU B O 1
ATOM 6399 N N . PRO B 1 347 ? -2.68 12.18 26.906 1 91.25 347 PRO B N 1
ATOM 6400 C CA . PRO B 1 347 ? -3.502 11.477 25.922 1 91.25 347 PRO B CA 1
ATOM 6401 C C . PRO B 1 347 ? -4.855 11.039 26.484 1 91.25 347 PRO B C 1
ATOM 6403 O O . PRO B 1 347 ? -4.957 10.703 27.656 1 91.25 347 PRO B O 1
ATOM 6406 N N . ILE B 1 348 ? -5.816 11.078 25.656 1 91.12 348 ILE B N 1
ATOM 6407 C CA . ILE B 1 348 ? -7.121 10.562 26.062 1 91.12 348 ILE B CA 1
ATOM 6408 C C . ILE B 1 348 ? -7.301 9.141 25.531 1 91.12 348 ILE B C 1
ATOM 6410 O O . ILE B 1 348 ? -6.824 8.812 24.438 1 91.12 348 ILE B O 1
ATOM 6414 N N . LYS B 1 349 ? -8.031 8.352 26.312 1 92.56 349 LYS B N 1
ATOM 6415 C CA . LYS B 1 349 ? -8.297 6.969 25.906 1 92.56 349 LYS B CA 1
ATOM 6416 C C . LYS B 1 349 ? -9.438 6.891 24.906 1 92.56 349 LYS B C 1
ATOM 6418 O O . LYS B 1 349 ? -10.375 7.688 24.969 1 92.56 349 LYS B O 1
ATOM 6423 N N . SER B 1 350 ? -9.297 5.922 24.016 1 94.25 350 SER B N 1
ATOM 6424 C CA . SER B 1 350 ? -10.43 5.633 23.141 1 94.25 350 SER B CA 1
ATOM 6425 C C . SER B 1 350 ? -11.602 5.055 23.922 1 94.25 350 SER B C 1
ATOM 6427 O O . SER B 1 350 ? -11.414 4.465 24.984 1 94.25 350 SER B O 1
ATOM 6429 N N . GLN B 1 351 ? -12.805 5.312 23.391 1 96.56 351 GLN B N 1
ATOM 6430 C CA . GLN B 1 351 ? -13.977 4.703 24 1 96.56 351 GLN B CA 1
ATOM 6431 C C . GLN B 1 351 ? -13.906 3.182 23.953 1 96.56 351 GLN B C 1
ATOM 6433 O O . GLN B 1 351 ? -13.523 2.607 22.922 1 96.56 351 GLN B O 1
ATOM 6438 N N . THR B 1 352 ? -14.219 2.488 25.062 1 96.69 352 THR B N 1
ATOM 6439 C CA . THR B 1 352 ? -14.094 1.039 25.156 1 96.69 352 THR B CA 1
ATOM 6440 C C . THR B 1 352 ? -15.453 0.364 24.984 1 96.69 352 THR B C 1
ATOM 6442 O O . THR B 1 352 ? -16.5 1.006 25.125 1 96.69 352 THR B O 1
ATOM 6445 N N . LEU B 1 353 ? -15.375 -0.842 24.672 1 97.88 353 LEU B N 1
ATOM 6446 C CA . LEU B 1 353 ? -16.578 -1.648 24.562 1 97.88 353 LEU B CA 1
ATOM 6447 C C . LEU B 1 353 ? -17.375 -1.645 25.859 1 97.88 353 LEU B C 1
ATOM 6449 O O . LEU B 1 353 ? -18.609 -1.543 25.844 1 97.88 353 LEU B O 1
ATOM 6453 N N . GLU B 1 354 ? -16.75 -1.749 27.016 1 97.25 354 GLU B N 1
ATOM 6454 C CA . GLU B 1 354 ? -17.391 -1.794 28.328 1 97.25 354 GLU B CA 1
ATOM 6455 C C . GLU B 1 354 ? -18.234 -0.546 28.562 1 97.25 354 GLU B C 1
ATOM 6457 O O . GLU B 1 354 ? -19.281 -0.614 29.219 1 97.25 354 GLU B O 1
ATOM 6462 N N . GLU B 1 355 ? -17.828 0.531 27.969 1 96.81 355 GLU B N 1
ATOM 6463 C CA . GLU B 1 355 ? -18.5 1.806 28.188 1 96.81 355 GLU B CA 1
ATOM 6464 C C . GLU B 1 355 ? -19.828 1.877 27.422 1 96.81 355 GLU B C 1
ATOM 6466 O O . GLU B 1 355 ? -20.672 2.732 27.703 1 96.81 355 GLU B O 1
ATOM 6471 N N . VAL B 1 356 ? -19.969 0.991 26.438 1 97.88 356 VAL B N 1
ATOM 6472 C CA . VAL B 1 356 ? -21.109 1.25 25.562 1 97.88 356 VAL B CA 1
ATOM 6473 C C . VAL B 1 356 ? -21.984 -0.001 25.469 1 97.88 356 VAL B C 1
ATOM 6475 O O . VAL B 1 356 ? -23.156 0.081 25.109 1 97.88 356 VAL B O 1
ATOM 6478 N N . ILE B 1 357 ? -21.516 -1.168 25.672 1 97.31 357 ILE B N 1
ATOM 6479 C CA . ILE B 1 357 ? -22.172 -2.422 25.344 1 97.31 357 ILE B CA 1
ATOM 6480 C C . ILE B 1 357 ? -23.469 -2.549 26.141 1 97.31 357 ILE B C 1
ATOM 6482 O O . ILE B 1 357 ? -24.438 -3.166 25.688 1 97.31 357 ILE B O 1
ATOM 6486 N N . GLY B 1 358 ? -23.547 -2.02 27.328 1 96.88 358 GLY B N 1
ATOM 6487 C CA . GLY B 1 358 ? -24.734 -2.07 28.172 1 96.88 358 GLY B CA 1
ATOM 6488 C C . GLY B 1 358 ? -25.938 -1.372 27.547 1 96.88 358 GLY B C 1
ATOM 6489 O O . GLY B 1 358 ? -27.078 -1.645 27.922 1 96.88 358 GLY B O 1
ATOM 6490 N N . THR B 1 359 ? -25.672 -0.459 26.578 1 97.06 359 THR B N 1
ATOM 6491 C CA . THR B 1 359 ? -26.75 0.289 25.953 1 97.06 359 THR B CA 1
ATOM 6492 C C . THR B 1 359 ? -27.312 -0.474 24.75 1 97.06 359 THR B C 1
ATOM 6494 O O . THR B 1 359 ? -28.328 -0.084 24.172 1 97.06 359 THR B O 1
ATOM 6497 N N . TRP B 1 360 ? -26.688 -1.567 24.344 1 97.81 360 TRP B N 1
ATOM 6498 C CA . TRP B 1 360 ? -27.078 -2.277 23.125 1 97.81 360 TRP B CA 1
ATOM 6499 C C . TRP B 1 360 ? -28.25 -3.217 23.406 1 97.81 360 TRP B C 1
ATOM 6501 O O . TRP B 1 360 ? -28.312 -3.85 24.469 1 97.81 360 TRP B O 1
ATOM 6511 N N . PRO B 1 361 ? -29.156 -3.348 22.422 1 97.12 361 PRO B N 1
ATOM 6512 C CA . PRO B 1 361 ? -30.172 -4.402 22.547 1 97.12 361 PRO B CA 1
ATOM 6513 C C . PRO B 1 361 ? -29.562 -5.793 22.672 1 97.12 361 PRO B C 1
ATOM 6515 O O . PRO B 1 361 ? -28.5 -6.062 22.094 1 97.12 361 PRO B O 1
ATOM 6518 N N . LYS B 1 362 ? -30.234 -6.695 23.375 1 95.44 362 LYS B N 1
ATOM 6519 C CA . LYS B 1 362 ? -29.75 -8.055 23.562 1 95.44 362 LYS B CA 1
ATOM 6520 C C . LYS B 1 362 ? -29.969 -8.906 22.312 1 95.44 362 LYS B C 1
ATOM 6522 O O . LYS B 1 362 ? -29.188 -9.797 22.016 1 95.44 362 LYS B O 1
ATOM 6527 N N . GLY B 1 363 ? -31.031 -8.695 21.609 1 97.38 363 GLY B N 1
ATOM 6528 C CA . GLY B 1 363 ? -31.391 -9.469 20.422 1 97.38 363 GLY B CA 1
ATOM 6529 C C . GLY B 1 363 ? -30.688 -8.977 19.172 1 97.38 363 GLY B C 1
ATOM 6530 O O . GLY B 1 363 ? -29.547 -8.523 19.219 1 97.38 363 GLY B O 1
ATOM 6531 N N . ASP B 1 364 ? -31.312 -9.234 18.094 1 98.19 364 ASP B N 1
ATOM 6532 C CA . ASP B 1 364 ? -30.781 -8.773 16.812 1 98.19 364 ASP B CA 1
ATOM 6533 C C . ASP B 1 364 ? -30.672 -7.25 16.781 1 98.19 364 ASP B C 1
ATOM 6535 O O . ASP B 1 364 ? -31.5 -6.551 17.359 1 98.19 364 ASP B O 1
ATOM 6539 N N . ILE B 1 365 ? -29.656 -6.82 16.203 1 98.69 365 ILE B N 1
ATOM 6540 C CA . ILE B 1 365 ? -29.484 -5.383 16.031 1 98.69 365 ILE B CA 1
ATOM 6541 C C . ILE B 1 365 ? -29.391 -5.055 14.539 1 98.69 365 ILE B C 1
ATOM 6543 O O . ILE B 1 365 ? -28.672 -5.719 13.797 1 98.69 365 ILE B O 1
ATOM 6547 N N . ASP B 1 366 ? -30.125 -4.059 14.133 1 98.25 366 ASP B N 1
ATOM 6548 C CA . ASP B 1 366 ? -29.984 -3.568 12.766 1 98.25 366 ASP B CA 1
ATOM 6549 C C . ASP B 1 366 ? -28.594 -3 12.531 1 98.25 366 ASP B C 1
ATOM 6551 O O . ASP B 1 366 ? -27.906 -2.611 13.477 1 98.25 366 ASP B O 1
ATOM 6555 N N . VAL B 1 367 ? -28.219 -3.059 11.273 1 98.5 367 VAL B N 1
ATOM 6556 C CA . VAL B 1 367 ? -26.953 -2.477 10.859 1 98.5 367 VAL B CA 1
ATOM 6557 C C . VAL B 1 367 ? -27.203 -1.255 9.977 1 98.5 367 VAL B C 1
ATOM 6559 O O . VAL B 1 367 ? -28.203 -1.187 9.273 1 98.5 367 VAL B O 1
ATOM 6562 N N . ARG B 1 368 ? -26.328 -0.285 10.023 1 98.5 368 ARG B N 1
ATOM 6563 C CA . ARG B 1 368 ? -26.359 0.901 9.172 1 98.5 368 ARG B CA 1
ATOM 6564 C C . ARG B 1 368 ? -24.938 1.301 8.758 1 98.5 368 ARG B C 1
ATOM 6566 O O . ARG B 1 368 ? -23.969 0.605 9.07 1 98.5 368 ARG B O 1
ATOM 6573 N N . ILE B 1 369 ? -24.797 2.334 7.957 1 98 369 ILE B N 1
ATOM 6574 C CA . ILE B 1 369 ? -23.531 2.924 7.512 1 98 369 ILE B CA 1
ATOM 6575 C C . ILE B 1 369 ? -23.484 4.395 7.918 1 98 369 ILE B C 1
ATOM 6577 O O . ILE B 1 369 ? -24.438 5.148 7.672 1 98 369 ILE B O 1
ATOM 6581 N N . GLY B 1 370 ? -22.406 4.82 8.609 1 97 370 GLY B N 1
ATOM 6582 C CA . GLY B 1 370 ? -22.344 6.184 9.109 1 97 370 GLY B CA 1
ATOM 6583 C C . GLY B 1 370 ? -20.922 6.699 9.219 1 97 370 GLY B C 1
ATOM 6584 O O . GLY B 1 370 ? -19.984 6.062 8.734 1 97 370 GLY B O 1
ATOM 6585 N N . ASP B 1 371 ? -20.781 7.883 9.789 1 97.06 371 ASP B N 1
ATOM 6586 C CA . ASP B 1 371 ? -19.469 8.508 9.984 1 97.06 371 ASP B CA 1
ATOM 6587 C C . ASP B 1 371 ? -18.562 7.633 10.852 1 97.06 371 ASP B C 1
ATOM 6589 O O . ASP B 1 371 ? -18.969 7.18 11.922 1 97.06 371 ASP B O 1
ATOM 6593 N N . TYR B 1 372 ? -17.391 7.398 10.422 1 97.25 372 TYR B N 1
ATOM 6594 C CA . TYR B 1 372 ? -16.453 6.586 11.188 1 97.25 372 TYR B CA 1
ATOM 6595 C C . TYR B 1 372 ? -15.789 7.406 12.281 1 97.25 372 TYR B C 1
ATOM 6597 O O . TYR B 1 372 ? -15.359 8.539 12.047 1 97.25 372 TYR B O 1
ATOM 6605 N N . MET B 1 373 ? -15.703 6.824 13.461 1 96.62 373 MET B N 1
ATOM 6606 C CA . MET B 1 373 ? -15.094 7.473 14.617 1 96.62 373 MET B CA 1
ATOM 6607 C C . MET B 1 373 ? -14.281 6.477 15.438 1 96.62 373 MET B C 1
ATOM 6609 O O . MET B 1 373 ? -13.922 6.754 16.578 1 96.62 373 MET B O 1
ATOM 6613 N N . PHE B 1 374 ? -14.047 5.27 14.875 1 96.75 374 PHE B N 1
ATOM 6614 C CA . PHE B 1 374 ? -13.352 4.152 15.5 1 96.75 374 PHE B CA 1
ATOM 6615 C C . PHE B 1 374 ? -13.961 3.818 16.859 1 96.75 374 PHE B C 1
ATOM 6617 O O . PHE B 1 374 ? -13.242 3.605 17.828 1 96.75 374 PHE B O 1
ATOM 6624 N N . ARG B 1 375 ? -15.234 3.922 16.953 1 97.88 375 ARG B N 1
ATOM 6625 C CA . ARG B 1 375 ? -15.992 3.525 18.141 1 97.88 375 ARG B CA 1
ATOM 6626 C C . ARG B 1 375 ? -16.25 2.021 18.156 1 97.88 375 ARG B C 1
ATOM 6628 O O . ARG B 1 375 ? -16.203 1.372 17.109 1 97.88 375 ARG B O 1
ATOM 6635 N N . PRO B 1 376 ? -16.562 1.411 19.312 1 98.25 376 PRO B N 1
ATOM 6636 C CA . PRO B 1 376 ? -16.688 -0.045 19.406 1 98.25 376 PRO B CA 1
ATOM 6637 C C . PRO B 1 376 ? -17.734 -0.618 18.469 1 98.25 376 PRO B C 1
ATOM 6639 O O . PRO B 1 376 ? -17.562 -1.71 17.922 1 98.25 376 PRO B O 1
ATOM 6642 N N . HIS B 1 377 ? -18.875 0.078 18.234 1 98.62 377 HIS B N 1
ATOM 6643 C CA . HIS B 1 377 ? -19.969 -0.459 17.422 1 98.62 377 HIS B CA 1
ATOM 6644 C C . HIS B 1 377 ? -19.625 -0.393 15.938 1 98.62 377 HIS B C 1
ATOM 6646 O O . HIS B 1 377 ? -20.438 -0.786 15.094 1 98.62 377 HIS B O 1
ATOM 6652 N N . GLN B 1 378 ? -18.406 0.144 15.578 1 98.56 378 GLN B N 1
ATOM 6653 C CA . GLN B 1 378 ? -18 0.306 14.188 1 98.56 378 GLN B CA 1
ATOM 6654 C C . GLN B 1 378 ? -16.828 -0.609 13.844 1 98.56 378 GLN B C 1
ATOM 6656 O O . GLN B 1 378 ? -16.375 -0.637 12.695 1 98.56 378 GLN B O 1
ATOM 6661 N N . ARG B 1 379 ? -16.266 -1.299 14.805 1 98.44 379 ARG B N 1
ATOM 6662 C CA . ARG B 1 379 ? -15.055 -2.102 14.633 1 98.44 379 ARG B CA 1
ATOM 6663 C C . ARG B 1 379 ? -15.398 -3.578 14.461 1 98.44 379 ARG B C 1
ATOM 6665 O O . ARG B 1 379 ? -15.953 -4.199 15.375 1 98.44 379 ARG B O 1
ATOM 6672 N N . TRP B 1 380 ? -15.07 -4.102 13.312 1 98.88 380 TRP B N 1
ATOM 6673 C CA . TRP B 1 380 ? -15.43 -5.473 12.977 1 98.88 380 TRP B CA 1
ATOM 6674 C C . TRP B 1 380 ? -14.195 -6.359 12.914 1 98.88 380 TRP B C 1
ATOM 6676 O O . TRP B 1 380 ? -13.234 -6.051 12.203 1 98.88 380 TRP B O 1
ATOM 6686 N N . THR B 1 381 ? -14.18 -7.438 13.648 1 98.81 381 THR B N 1
ATOM 6687 C CA . THR B 1 381 ? -13.141 -8.453 13.547 1 98.81 381 THR B CA 1
ATOM 6688 C C . THR B 1 381 ? -13.531 -9.523 12.531 1 98.81 381 THR B C 1
ATOM 6690 O O . THR B 1 381 ? -14.594 -10.133 12.648 1 98.81 381 THR B O 1
ATOM 6693 N N . ILE B 1 382 ? -12.688 -9.734 11.586 1 98.69 382 ILE B N 1
ATOM 6694 C CA . ILE B 1 382 ? -12.93 -10.695 10.516 1 98.69 382 ILE B CA 1
ATOM 6695 C C . ILE B 1 382 ? -11.969 -11.875 10.664 1 98.69 382 ILE B C 1
ATOM 6697 O O . ILE B 1 382 ? -10.75 -11.688 10.656 1 98.69 382 ILE B O 1
ATOM 6701 N N . THR B 1 383 ? -12.539 -13.094 10.758 1 97.94 383 THR B N 1
ATOM 6702 C CA . THR B 1 383 ? -11.758 -14.305 10.961 1 97.94 383 THR B CA 1
ATOM 6703 C C . THR B 1 383 ? -12.227 -15.414 10.031 1 97.94 383 THR B C 1
ATOM 6705 O O . THR B 1 383 ? -13.43 -15.609 9.836 1 97.94 383 THR B O 1
ATOM 6708 N N . ALA B 1 384 ? -11.273 -16.172 9.492 1 97.25 384 ALA B N 1
ATOM 6709 C CA . ALA B 1 384 ? -11.609 -17.297 8.641 1 97.25 384 ALA B CA 1
ATOM 6710 C C . ALA B 1 384 ? -12.305 -18.391 9.438 1 97.25 384 ALA B C 1
ATOM 6712 O O . ALA B 1 384 ? -12.008 -18.609 10.617 1 97.25 384 ALA B O 1
ATOM 6713 N N . VAL B 1 385 ? -13.227 -19.047 8.805 1 97.5 385 VAL B N 1
ATOM 6714 C CA . VAL B 1 385 ? -13.914 -20.203 9.367 1 97.5 385 VAL B CA 1
ATOM 6715 C C . VAL B 1 385 ? -13.57 -21.453 8.562 1 97.5 385 VAL B C 1
ATOM 6717 O O . VAL B 1 385 ? -14.344 -21.859 7.688 1 97.5 385 VAL B O 1
ATOM 6720 N N . PRO B 1 386 ? -12.484 -22.078 8.875 1 94.12 386 PRO B N 1
ATOM 6721 C CA . PRO B 1 386 ? -11.977 -23.188 8.055 1 94.12 386 PRO B CA 1
ATOM 6722 C C . PRO B 1 386 ? -13.008 -24.281 7.844 1 94.12 386 PRO B C 1
ATOM 6724 O O . PRO B 1 386 ? -13.062 -24.891 6.77 1 94.12 386 PRO B O 1
ATOM 6727 N N . GLU B 1 387 ? -13.797 -24.547 8.828 1 95.19 387 GLU B N 1
ATOM 6728 C CA . GLU B 1 387 ? -14.742 -25.656 8.766 1 95.19 387 GLU B CA 1
ATOM 6729 C C . GLU B 1 387 ? -15.867 -25.375 7.773 1 95.19 387 GLU B C 1
ATOM 6731 O O . GLU B 1 387 ? -16.609 -26.281 7.395 1 95.19 387 GLU B O 1
ATOM 6736 N N . ALA B 1 388 ? -15.961 -24.109 7.363 1 96.94 388 ALA B N 1
ATOM 6737 C CA . ALA B 1 388 ? -17.047 -23.719 6.48 1 96.94 388 ALA B CA 1
ATOM 6738 C C . ALA B 1 388 ? -16.656 -23.891 5.016 1 96.94 388 ALA B C 1
ATOM 6740 O O . ALA B 1 388 ? -17.453 -23.594 4.113 1 96.94 388 ALA B O 1
ATOM 6741 N N . GLY B 1 389 ? -15.508 -24.391 4.746 1 96 389 GLY B N 1
ATOM 6742 C CA . GLY B 1 389 ? -15.039 -24.484 3.373 1 96 389 GLY B CA 1
ATOM 6743 C C . GLY B 1 389 ? -14.625 -23.141 2.791 1 96 389 GLY B C 1
ATOM 6744 O O . GLY B 1 389 ? -14.117 -22.281 3.51 1 96 389 GLY B O 1
ATOM 6745 N N . GLY B 1 390 ? -14.734 -23.125 1.438 1 96.94 390 GLY B N 1
ATOM 6746 C CA . GLY B 1 390 ? -14.305 -21.891 0.811 1 96.94 390 GLY B CA 1
ATOM 6747 C C . GLY B 1 390 ? -14.922 -21.672 -0.561 1 96.94 390 GLY B C 1
ATOM 6748 O O . GLY B 1 390 ? -16 -22.188 -0.848 1 96.94 390 GLY B O 1
ATOM 6749 N N . TYR B 1 391 ? -14.422 -20.812 -1.237 1 96 391 TYR B N 1
ATOM 6750 C CA . TYR B 1 391 ? -14.703 -20.406 -2.613 1 96 391 TYR B CA 1
ATOM 6751 C C . TYR B 1 391 ? -13.414 -20.203 -3.396 1 96 391 TYR B C 1
ATOM 6753 O O . TYR B 1 391 ? -12.32 -20.344 -2.85 1 96 391 TYR B O 1
ATOM 6761 N N . LEU B 1 392 ? -13.531 -19.922 -4.602 1 95.88 392 LEU B N 1
ATOM 6762 C CA . LEU B 1 392 ? -12.359 -19.875 -5.469 1 95.88 392 LEU B CA 1
ATOM 6763 C C . LEU B 1 392 ? -11.336 -18.875 -4.945 1 95.88 392 LEU B C 1
ATOM 6765 O O . LEU B 1 392 ? -11.461 -17.672 -5.176 1 95.88 392 LEU B O 1
ATOM 6769 N N . GLY B 1 393 ? -10.352 -19.391 -4.266 1 93.62 393 GLY B N 1
ATOM 6770 C CA . GLY B 1 393 ? -9.227 -18.547 -3.891 1 93.62 393 GLY B CA 1
ATOM 6771 C C . GLY B 1 393 ? -9.242 -18.156 -2.426 1 93.62 393 GLY B C 1
ATOM 6772 O O . GLY B 1 393 ? -8.312 -17.5 -1.946 1 93.62 393 GLY B O 1
ATOM 6773 N N . GLY B 1 394 ? -10.242 -18.609 -1.641 1 95.75 394 GLY B N 1
ATOM 6774 C CA . GLY B 1 394 ? -10.227 -18.203 -0.241 1 95.75 394 GLY B CA 1
ATOM 6775 C C . GLY B 1 394 ? -11.273 -18.922 0.593 1 95.75 394 GLY B C 1
ATOM 6776 O O . GLY B 1 394 ? -12.188 -19.547 0.05 1 95.75 394 GLY B O 1
ATOM 6777 N N . PRO B 1 395 ? -11.117 -18.797 1.913 1 97 395 PRO B N 1
ATOM 6778 C CA . PRO B 1 395 ? -12.102 -19.375 2.832 1 97 395 PRO B CA 1
ATOM 6779 C C . PRO B 1 395 ? -13.305 -18.453 3.055 1 97 395 PRO B C 1
ATOM 6781 O O . PRO B 1 395 ? -13.328 -17.328 2.547 1 97 395 PRO B O 1
ATOM 6784 N N . TYR B 1 396 ? -14.305 -19.016 3.74 1 98.19 396 TYR B N 1
ATOM 6785 C CA . TYR B 1 396 ? -15.352 -18.172 4.281 1 98.19 396 TYR B CA 1
ATOM 6786 C C . TYR B 1 396 ? -14.906 -17.516 5.582 1 98.19 396 TYR B C 1
ATOM 6788 O O . TYR B 1 396 ? -14.07 -18.062 6.309 1 98.19 396 TYR B O 1
ATOM 6796 N N . TYR B 1 397 ? -15.516 -16.344 5.895 1 98.56 397 TYR B N 1
ATOM 6797 C CA . TYR B 1 397 ? -15.164 -15.578 7.082 1 98.56 397 TYR B CA 1
ATOM 6798 C C . TYR B 1 397 ? -16.391 -15.312 7.941 1 98.56 397 TYR B C 1
ATOM 6800 O O . TYR B 1 397 ? -17.516 -15.281 7.434 1 98.56 397 TYR B O 1
ATOM 6808 N N . LYS B 1 398 ? -16.156 -15.211 9.195 1 98.81 398 LYS B N 1
ATOM 6809 C CA . LYS B 1 398 ? -17.141 -14.531 10.039 1 98.81 398 LYS B CA 1
ATOM 6810 C C . LYS B 1 398 ? -16.75 -13.078 10.273 1 98.81 398 LYS B C 1
ATOM 6812 O O . LYS B 1 398 ? -15.57 -12.734 10.328 1 98.81 398 LYS B O 1
ATOM 6817 N N . ILE B 1 399 ? -17.672 -12.211 10.344 1 98.94 399 ILE B N 1
ATOM 6818 C CA . ILE B 1 399 ? -17.547 -10.789 10.625 1 98.94 399 ILE B CA 1
ATOM 6819 C C . ILE B 1 399 ? -18.266 -10.445 11.93 1 98.94 399 ILE B C 1
ATOM 6821 O O . ILE B 1 399 ? -19.5 -10.484 11.984 1 98.94 399 ILE B O 1
ATOM 6825 N N . VAL B 1 400 ? -17.5 -10.141 12.953 1 98.88 400 VAL B N 1
ATOM 6826 C CA . VAL B 1 400 ? -18.062 -9.961 14.281 1 98.88 400 VAL B CA 1
ATOM 6827 C C . VAL B 1 400 ? -17.594 -8.633 14.867 1 98.88 400 VAL B C 1
ATOM 6829 O O . VAL B 1 400 ? -16.469 -8.188 14.602 1 98.88 400 VAL B O 1
ATOM 6832 N N . ILE B 1 401 ? -18.5 -8.008 15.648 1 98.81 401 ILE B N 1
ATOM 6833 C CA . ILE B 1 401 ? -18.047 -6.816 16.359 1 98.81 401 ILE B CA 1
ATOM 6834 C C . ILE B 1 401 ? -16.906 -7.172 17.297 1 98.81 401 ILE B C 1
ATOM 6836 O O . ILE B 1 401 ? -17 -8.141 18.062 1 98.81 401 ILE B O 1
ATOM 6840 N N . GLU B 1 402 ? -15.828 -6.383 17.219 1 98.69 402 GLU B N 1
ATOM 6841 C CA . GLU B 1 402 ? -14.641 -6.617 18.031 1 98.69 402 GLU B CA 1
ATOM 6842 C C . GLU B 1 402 ? -15 -6.801 19.5 1 98.69 402 GLU B C 1
ATOM 6844 O O . GLU B 1 402 ? -15.75 -6 20.062 1 98.69 402 GLU B O 1
ATOM 6849 N N . GLY B 1 403 ? -14.445 -7.855 20.078 1 98.25 403 GLY B N 1
ATOM 6850 C CA . GLY B 1 403 ? -14.633 -8.094 21.5 1 98.25 403 GLY B CA 1
ATOM 6851 C C . GLY B 1 403 ? -15.969 -8.734 21.828 1 98.25 403 GLY B C 1
ATOM 6852 O O . GLY B 1 403 ? -16.297 -8.906 23 1 98.25 403 GLY B O 1
ATOM 6853 N N . THR B 1 404 ? -16.812 -9.055 20.828 1 98.38 404 THR B N 1
ATOM 6854 C CA . THR B 1 404 ? -18.125 -9.664 21.062 1 98.38 404 THR B CA 1
ATOM 6855 C C . THR B 1 404 ? -18.312 -10.891 20.172 1 98.38 404 THR B C 1
ATOM 6857 O O . THR B 1 404 ? -17.391 -11.281 19.438 1 98.38 404 THR B O 1
ATOM 6860 N N . ASN B 1 405 ? -19.484 -11.492 20.281 1 97.38 405 ASN B N 1
ATOM 6861 C CA . ASN B 1 405 ? -19.891 -12.578 19.391 1 97.38 405 ASN B CA 1
ATOM 6862 C C . ASN B 1 405 ? -20.984 -12.141 18.422 1 97.38 405 ASN B C 1
ATOM 6864 O O . ASN B 1 405 ? -21.562 -12.977 17.734 1 97.38 405 ASN B O 1
ATOM 6868 N N . ARG B 1 406 ? -21.25 -10.852 18.406 1 98.38 406 ARG B N 1
ATOM 6869 C CA . ARG B 1 406 ? -22.281 -10.352 17.516 1 98.38 406 ARG B CA 1
ATOM 6870 C C . ARG B 1 406 ? -21.828 -10.438 16.062 1 98.38 406 ARG B C 1
ATOM 6872 O O . ARG B 1 406 ? -20.875 -9.766 15.664 1 98.38 406 ARG B O 1
ATOM 6879 N N . ALA B 1 407 ? -22.562 -11.172 15.305 1 98.88 407 ALA B N 1
ATOM 6880 C CA . ALA B 1 407 ? -22.109 -11.523 13.961 1 98.88 407 ALA B CA 1
ATOM 6881 C C . ALA B 1 407 ? -23.016 -10.914 12.891 1 98.88 407 ALA B C 1
ATOM 6883 O O . ALA B 1 407 ? -24.234 -10.891 13.047 1 98.88 407 ALA B O 1
ATOM 6884 N N . LEU B 1 408 ? -22.406 -10.383 11.867 1 98.94 408 LEU B N 1
ATOM 6885 C CA . LEU B 1 408 ? -23.141 -9.953 10.688 1 98.94 408 LEU B CA 1
ATOM 6886 C C . LEU B 1 408 ? -23.828 -11.141 10.016 1 98.94 408 LEU B C 1
ATOM 6888 O O . LEU B 1 408 ? -23.234 -12.203 9.859 1 98.94 408 LEU B O 1
ATOM 6892 N N . ALA B 1 409 ? -25.094 -10.961 9.609 1 98.94 409 ALA B N 1
ATOM 6893 C CA . ALA B 1 409 ? -25.859 -12.055 9.016 1 98.94 409 ALA B CA 1
ATOM 6894 C C . ALA B 1 409 ? -26.828 -11.539 7.973 1 98.94 409 ALA B C 1
ATOM 6896 O O . ALA B 1 409 ? -27.406 -10.453 8.125 1 98.94 409 ALA B O 1
ATOM 6897 N N . ALA B 1 410 ? -27.047 -12.328 6.973 1 98.88 410 ALA B N 1
ATOM 6898 C CA . ALA B 1 410 ? -28.078 -12.062 5.98 1 98.88 410 ALA B CA 1
ATOM 6899 C C . ALA B 1 410 ? -29.438 -12.547 6.465 1 98.88 410 ALA B C 1
ATOM 6901 O O . ALA B 1 410 ? -29.531 -13.531 7.203 1 98.88 410 ALA B O 1
ATOM 6902 N N . THR B 1 411 ? -30.5 -11.844 6 1 98.5 411 THR B N 1
ATOM 6903 C CA . THR B 1 411 ? -31.859 -12.258 6.328 1 98.5 411 THR B CA 1
ATOM 6904 C C . THR B 1 411 ? -32.594 -12.734 5.082 1 98.5 411 THR B C 1
ATOM 6906 O O . THR B 1 411 ? -32.125 -12.547 3.961 1 98.5 411 THR B O 1
ATOM 6909 N N . ALA B 1 412 ? -33.719 -13.312 5.273 1 97.94 412 ALA B N 1
ATOM 6910 C CA . ALA B 1 412 ? -34.531 -13.844 4.172 1 97.94 412 ALA B CA 1
ATOM 6911 C C . ALA B 1 412 ? -35.062 -12.711 3.285 1 97.94 412 ALA B C 1
ATOM 6913 O O . ALA B 1 412 ? -35.344 -12.93 2.109 1 97.94 412 ALA B O 1
ATOM 6914 N N . ASP B 1 413 ? -35.156 -11.531 3.785 1 97.69 413 ASP B N 1
ATOM 6915 C CA . ASP B 1 413 ? -35.656 -10.375 3.031 1 97.69 413 ASP B CA 1
ATOM 6916 C C . ASP B 1 413 ? -34.5 -9.672 2.32 1 97.69 413 ASP B C 1
ATOM 6918 O O . ASP B 1 413 ? -34.625 -8.508 1.923 1 97.69 413 ASP B O 1
ATOM 6922 N N . ALA B 1 414 ? -33.344 -10.289 2.283 1 97.75 414 ALA B N 1
ATOM 6923 C CA . ALA B 1 414 ? -32.156 -9.758 1.629 1 97.75 414 ALA B CA 1
ATOM 6924 C C . ALA B 1 414 ? -31.672 -8.492 2.328 1 97.75 414 ALA B C 1
ATOM 6926 O O . ALA B 1 414 ? -31.344 -7.5 1.674 1 97.75 414 ALA B O 1
ATOM 6927 N N . GLU B 1 415 ? -31.797 -8.539 3.564 1 98.25 415 GLU B N 1
ATOM 6928 C CA . GLU B 1 415 ? -31.234 -7.496 4.414 1 98.25 415 GLU B CA 1
ATOM 6929 C C . GLU B 1 415 ? -30.062 -8.031 5.238 1 98.25 415 GLU B C 1
ATOM 6931 O O . GLU B 1 415 ? -29.719 -9.211 5.156 1 98.25 415 GLU B O 1
ATOM 6936 N N . VAL B 1 416 ? -29.406 -7.121 5.965 1 98.69 416 VAL B N 1
ATOM 6937 C CA . VAL B 1 416 ? -28.297 -7.523 6.832 1 98.69 416 VAL B CA 1
ATOM 6938 C C . VAL B 1 416 ? -28.562 -7.039 8.258 1 98.69 416 VAL B C 1
ATOM 6940 O O . VAL B 1 416 ? -29.062 -5.934 8.461 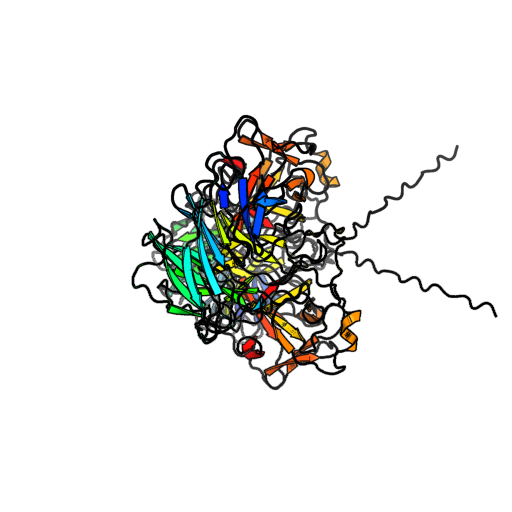1 98.69 416 VAL B O 1
ATOM 6943 N N . ILE B 1 417 ? -28.281 -7.867 9.227 1 98.75 417 ILE B N 1
ATOM 6944 C CA . ILE B 1 417 ? -28.422 -7.578 10.648 1 98.75 417 ILE B CA 1
ATOM 6945 C C . ILE B 1 417 ? -27.219 -8.117 11.406 1 98.75 417 ILE B C 1
ATOM 6947 O O . ILE B 1 417 ? -26.359 -8.797 10.836 1 98.75 417 ILE B O 1
ATOM 6951 N N . ALA B 1 418 ? -27.078 -7.762 12.617 1 98.81 418 ALA B N 1
ATOM 6952 C CA . ALA B 1 418 ? -26.141 -8.375 13.539 1 98.81 418 ALA B CA 1
ATOM 6953 C C . ALA B 1 418 ? -26.859 -9.273 14.547 1 98.81 418 ALA B C 1
ATOM 6955 O O . ALA B 1 418 ? -27.672 -8.797 15.344 1 98.81 418 ALA B O 1
ATOM 6956 N N . VAL B 1 419 ? -26.516 -10.523 14.531 1 98.81 419 VAL B N 1
ATOM 6957 C CA . VAL B 1 419 ? -27.141 -11.484 15.438 1 98.81 419 VAL B CA 1
ATOM 6958 C C . VAL B 1 419 ? -26.266 -11.648 16.688 1 98.81 419 VAL B C 1
ATOM 6960 O O . VAL B 1 419 ? -25.062 -11.43 16.625 1 98.81 419 VAL B O 1
ATOM 6963 N N . PRO B 1 420 ? -26.844 -12.062 17.766 1 98.31 420 PRO B N 1
ATOM 6964 C CA . PRO B 1 420 ? -26.125 -12.07 19.031 1 98.31 420 PRO B CA 1
ATOM 6965 C C . PRO B 1 420 ? -24.969 -13.07 19.062 1 98.31 420 PRO B C 1
ATOM 6967 O O . PRO B 1 420 ? -24 -12.891 19.797 1 98.31 420 PRO B O 1
ATOM 6970 N N . GLU B 1 421 ? -25.141 -14.117 18.25 1 98.19 421 GLU B N 1
ATOM 6971 C CA . GLU B 1 421 ? -24.141 -15.18 18.312 1 98.19 421 GLU B CA 1
ATOM 6972 C C . GLU B 1 421 ? -23.797 -15.703 16.922 1 98.19 421 GLU B C 1
ATOM 6974 O O . GLU B 1 421 ? -24.688 -15.828 16.062 1 98.19 421 GLU B O 1
ATOM 6979 N N . PHE B 1 422 ? -22.578 -16 16.797 1 98.38 422 PHE B N 1
ATOM 6980 C CA . PHE B 1 422 ? -22.156 -16.734 15.609 1 98.38 422 PHE B CA 1
ATOM 6981 C C . PHE B 1 422 ? -22.375 -18.234 15.789 1 98.38 422 PHE B C 1
ATOM 6983 O O . PHE B 1 422 ? -21.875 -18.828 16.734 1 98.38 422 PHE B O 1
ATOM 6990 N N . THR B 1 423 ? -23.031 -18.875 14.852 1 98.06 423 THR B N 1
ATOM 6991 C CA . THR B 1 423 ? -23.344 -20.297 14.969 1 98.06 423 THR B CA 1
ATOM 6992 C C . THR B 1 423 ? -22.703 -21.078 13.82 1 98.06 423 THR B C 1
ATOM 6994 O O . THR B 1 423 ? -22.719 -22.312 13.828 1 98.06 423 THR B O 1
ATOM 6997 N N . GLY B 1 424 ? -22.266 -20.359 12.844 1 97.94 424 GLY B N 1
ATOM 6998 C CA . GLY B 1 424 ? -21.719 -21.031 11.672 1 97.94 424 GLY B CA 1
ATOM 6999 C C . GLY B 1 424 ? -22.75 -21.234 10.578 1 97.94 424 GLY B C 1
ATOM 7000 O O . GLY B 1 424 ? -22.438 -21.812 9.523 1 97.94 424 GLY B O 1
ATOM 7001 N N . ALA B 1 425 ? -23.969 -20.75 10.82 1 98.06 425 ALA B N 1
ATOM 7002 C CA . ALA B 1 425 ? -25 -20.859 9.789 1 98.06 425 ALA B CA 1
ATOM 7003 C C . ALA B 1 425 ? -24.562 -20.156 8.5 1 98.06 425 ALA B C 1
ATOM 7005 O O . ALA B 1 425 ? -23.844 -19.156 8.547 1 98.06 425 ALA B O 1
ATOM 7006 N N . PRO B 1 426 ? -25.047 -20.578 7.395 1 98.19 426 PRO B N 1
ATOM 7007 C CA . PRO B 1 426 ? -24.562 -20.062 6.109 1 98.19 426 PRO B CA 1
ATOM 7008 C C . PRO B 1 426 ? -24.812 -18.562 5.949 1 98.19 426 PRO B C 1
ATOM 7010 O O . PRO B 1 426 ? -24.031 -17.875 5.285 1 98.19 426 PRO B O 1
ATOM 7013 N N . GLU B 1 427 ? -25.891 -18.062 6.52 1 98.5 427 GLU B N 1
ATOM 7014 C CA . GLU B 1 427 ? -26.219 -16.641 6.398 1 98.5 427 GLU B CA 1
ATOM 7015 C C . GLU B 1 427 ? -25.281 -15.789 7.25 1 98.5 427 GLU B C 1
ATOM 7017 O O . GLU B 1 427 ? -25.297 -14.562 7.148 1 98.5 427 GLU B O 1
ATOM 7022 N N . GLN B 1 428 ? -24.391 -16.453 8.055 1 98.81 428 GLN B N 1
ATOM 7023 C CA . GLN B 1 428 ? -23.422 -15.75 8.891 1 98.81 428 GLN B CA 1
ATOM 7024 C C . GLN B 1 428 ? -22.016 -15.852 8.305 1 98.81 428 GLN B C 1
ATOM 7026 O O . GLN B 1 428 ? -21.062 -15.32 8.883 1 98.81 428 GLN B O 1
ATOM 7031 N N . LEU B 1 429 ? -21.859 -16.562 7.258 1 98.81 429 LEU B N 1
ATOM 7032 C CA . LEU B 1 429 ? -20.578 -16.781 6.602 1 98.81 429 LEU B CA 1
ATOM 7033 C C . LEU B 1 429 ? -20.438 -15.891 5.367 1 98.81 429 LEU B C 1
ATOM 7035 O O . LEU B 1 429 ? -21.391 -15.727 4.605 1 98.81 429 LEU B O 1
ATOM 7039 N N . TRP B 1 430 ? -19.312 -15.297 5.238 1 98.88 430 TRP B N 1
ATOM 7040 C CA . TRP B 1 430 ? -19.156 -14.273 4.207 1 98.88 430 TRP B CA 1
ATOM 7041 C C . TRP B 1 430 ? -17.938 -14.578 3.33 1 98.88 430 TRP B C 1
ATOM 7043 O O . TRP B 1 430 ? -16.891 -14.984 3.828 1 98.88 430 TRP B O 1
ATOM 7053 N N . ARG B 1 431 ? -18.109 -14.367 2.035 1 97.94 431 ARG B N 1
ATOM 7054 C CA . ARG B 1 431 ? -17.031 -14.312 1.054 1 97.94 431 ARG B CA 1
ATOM 7055 C C . ARG B 1 431 ? -16.531 -12.883 0.884 1 97.94 431 ARG B C 1
ATOM 7057 O O . ARG B 1 431 ? -17.328 -11.953 0.71 1 97.94 431 ARG B O 1
ATOM 7064 N N . ILE B 1 432 ? -15.281 -12.75 0.974 1 98.44 432 ILE B N 1
ATOM 7065 C CA . ILE B 1 432 ? -14.648 -11.461 0.742 1 98.44 432 ILE B CA 1
ATOM 7066 C C . ILE B 1 432 ? -13.695 -11.562 -0.447 1 98.44 432 ILE B C 1
ATOM 7068 O O . ILE B 1 432 ? -12.664 -12.242 -0.37 1 98.44 432 ILE B O 1
ATOM 7072 N N . GLU B 1 433 ? -14.023 -10.875 -1.558 1 97.75 433 GLU B N 1
ATOM 7073 C CA . GLU B 1 433 ? -13.25 -10.992 -2.789 1 97.75 433 GLU B CA 1
ATOM 7074 C C . GLU B 1 433 ? -12.742 -9.633 -3.256 1 97.75 433 GLU B C 1
ATOM 7076 O O . GLU B 1 433 ? -13.523 -8.68 -3.373 1 97.75 433 GLU B O 1
ATOM 7081 N N . GLN B 1 434 ? -11.477 -9.586 -3.506 1 98.44 434 GLN B N 1
ATOM 7082 C CA . GLN B 1 434 ? -10.891 -8.359 -4.035 1 98.44 434 GLN B CA 1
ATOM 7083 C C . GLN B 1 434 ? -11.211 -8.188 -5.516 1 98.44 434 GLN B C 1
ATOM 7085 O O . GLN B 1 434 ? -11.125 -9.148 -6.285 1 98.44 434 GLN B O 1
ATOM 7090 N N . LEU B 1 435 ? -11.594 -7.004 -5.898 1 98.44 435 LEU B N 1
ATOM 7091 C CA . LEU B 1 435 ? -11.969 -6.672 -7.266 1 98.44 435 LEU B CA 1
ATOM 7092 C C . LEU B 1 435 ? -10.766 -6.18 -8.062 1 98.44 435 LEU B C 1
ATOM 7094 O O . LEU B 1 435 ? -9.719 -5.867 -7.48 1 98.44 435 LEU B O 1
ATOM 7098 N N . THR B 1 436 ? -10.875 -6.035 -9.352 1 98.06 436 THR B N 1
ATOM 7099 C CA . THR B 1 436 ? -9.781 -5.688 -10.258 1 98.06 436 THR B CA 1
ATOM 7100 C C . THR B 1 436 ? -9.266 -4.281 -9.961 1 98.06 436 THR B C 1
ATOM 7102 O O . THR B 1 436 ? -8.133 -3.945 -10.312 1 98.06 436 THR B O 1
ATOM 7105 N N . ASP B 1 437 ? -10.062 -3.459 -9.258 1 96.81 437 ASP B N 1
ATOM 7106 C CA . ASP B 1 437 ? -9.633 -2.1 -8.953 1 96.81 437 ASP B CA 1
ATOM 7107 C C . ASP B 1 437 ? -9.102 -1.997 -7.52 1 96.81 437 ASP B C 1
ATOM 7109 O O . ASP B 1 437 ? -8.82 -0.9 -7.035 1 96.81 437 ASP B O 1
ATOM 7113 N N . GLY B 1 438 ? -9.047 -3.1 -6.848 1 97.19 438 GLY B N 1
ATOM 7114 C CA . GLY B 1 438 ? -8.461 -3.141 -5.52 1 97.19 438 GLY B CA 1
ATOM 7115 C C . GLY B 1 438 ? -9.492 -3.111 -4.406 1 97.19 438 GLY B C 1
ATOM 7116 O O . GLY B 1 438 ? -9.188 -3.453 -3.262 1 97.19 438 GLY B O 1
ATOM 7117 N N . THR B 1 439 ? -10.703 -2.664 -4.707 1 97.94 439 THR B N 1
ATOM 7118 C CA . THR B 1 439 ? -11.781 -2.707 -3.721 1 97.94 439 THR B CA 1
ATOM 7119 C C . THR B 1 439 ? -12.289 -4.133 -3.539 1 97.94 439 THR B C 1
ATOM 7121 O O . THR B 1 439 ? -11.688 -5.082 -4.051 1 97.94 439 THR B O 1
ATOM 7124 N N . TYR B 1 440 ? -13.367 -4.293 -2.73 1 98.69 440 TYR B N 1
ATOM 7125 C CA . TYR B 1 440 ? -13.852 -5.629 -2.402 1 98.69 440 TYR B CA 1
ATOM 7126 C C . TYR B 1 440 ? -15.359 -5.723 -2.592 1 98.69 440 TYR B C 1
ATOM 7128 O O . TYR B 1 440 ? -16.078 -4.727 -2.439 1 98.69 440 TYR B O 1
ATOM 7136 N N . ARG B 1 441 ? -15.797 -6.859 -2.939 1 98.62 441 ARG B N 1
ATOM 7137 C CA . ARG B 1 441 ? -17.203 -7.188 -2.691 1 98.62 441 ARG B CA 1
ATOM 7138 C C . ARG B 1 441 ? -17.328 -8.18 -1.541 1 98.62 441 ARG B C 1
ATOM 7140 O O . ARG B 1 441 ? -16.438 -8.992 -1.307 1 98.62 441 ARG B O 1
ATOM 7147 N N . ILE B 1 442 ? -18.328 -8.07 -0.795 1 98.88 442 ILE B N 1
ATOM 7148 C CA . ILE B 1 442 ? -18.656 -8.898 0.363 1 98.88 442 ILE B CA 1
ATOM 7149 C C . ILE B 1 442 ? -19.984 -9.609 0.123 1 98.88 442 ILE B C 1
ATOM 7151 O O . ILE B 1 442 ? -21 -8.969 -0.14 1 98.88 442 ILE B O 1
ATOM 7155 N N . MET B 1 443 ? -19.984 -10.875 0.212 1 98.19 443 MET B N 1
ATOM 7156 C CA . MET B 1 443 ? -21.172 -11.641 -0.142 1 98.19 443 MET B CA 1
ATOM 7157 C C . MET B 1 443 ? -21.422 -12.758 0.867 1 98.19 443 MET B C 1
ATOM 7159 O O . MET B 1 443 ? -20.5 -13.5 1.213 1 98.19 443 MET B O 1
ATOM 7163 N N . PRO B 1 444 ? -22.688 -12.922 1.352 1 98.69 444 PRO B N 1
ATOM 7164 C CA . PRO B 1 444 ? -22.953 -14.062 2.221 1 98.69 444 PRO B CA 1
ATOM 7165 C C . PRO B 1 444 ? -22.891 -15.398 1.48 1 98.69 444 PRO B C 1
ATOM 7167 O O . PRO B 1 444 ? -23.156 -15.461 0.278 1 98.69 444 PRO B O 1
ATOM 7170 N N . LYS B 1 445 ? -22.5 -16.406 2.201 1 98.31 445 LYS B N 1
ATOM 7171 C CA . LYS B 1 445 ? -22.5 -17.734 1.616 1 98.31 445 LYS B CA 1
ATOM 7172 C C . LYS B 1 445 ? -23.875 -18.109 1.088 1 98.31 445 LYS B C 1
ATOM 7174 O O . LYS B 1 445 ? -24 -18.703 0.012 1 98.31 445 LYS B O 1
ATOM 7179 N N . GLN B 1 446 ? -24.891 -17.719 1.908 1 97.94 446 GLN B N 1
ATOM 7180 C CA . GLN B 1 446 ? -26.266 -17.969 1.479 1 97.94 446 GLN B CA 1
ATOM 7181 C C . GLN B 1 446 ? -27.219 -16.906 2.041 1 97.94 446 GLN B C 1
ATOM 7183 O O . GLN B 1 446 ? -27.078 -16.5 3.197 1 97.94 446 GLN B O 1
ATOM 7188 N N . VAL B 1 447 ? -28.078 -16.422 1.189 1 98.38 447 VAL B N 1
ATOM 7189 C CA . VAL B 1 447 ? -29.234 -15.648 1.652 1 98.38 447 VAL B CA 1
ATOM 7190 C C . VAL B 1 447 ? -30.422 -16.578 1.881 1 98.38 447 VAL B C 1
ATOM 7192 O O . VAL B 1 447 ? -30.828 -17.312 0.972 1 98.38 447 VAL B O 1
ATOM 7195 N N . PRO B 1 448 ? -30.953 -16.609 3.08 1 97.94 448 PRO B N 1
ATOM 7196 C CA . PRO B 1 448 ? -32.062 -17.531 3.328 1 97.94 448 PRO B CA 1
ATOM 7197 C C . PRO B 1 448 ? -33.25 -17.312 2.377 1 97.94 448 PRO B C 1
ATOM 7199 O O . PRO B 1 448 ? -33.656 -16.172 2.15 1 97.94 448 PRO B O 1
ATOM 7202 N N . GLY B 1 449 ? -33.688 -18.406 1.874 1 96.56 449 GLY B N 1
ATOM 7203 C CA . GLY B 1 449 ? -34.906 -18.359 1.092 1 96.56 449 GLY B CA 1
ATOM 7204 C C . GLY B 1 449 ? -34.688 -18.125 -0.387 1 96.56 449 GLY B C 1
ATOM 7205 O O . GLY B 1 449 ? -35.625 -18.094 -1.183 1 96.56 449 GLY B O 1
ATOM 7206 N N . THR B 1 450 ? -33.469 -17.906 -0.74 1 96.25 450 THR B N 1
ATOM 7207 C CA . THR B 1 450 ? -33.188 -17.703 -2.158 1 96.25 450 THR B CA 1
ATOM 7208 C C . THR B 1 450 ? -31.828 -18.281 -2.541 1 96.25 450 THR B C 1
ATOM 7210 O O . THR B 1 450 ? -30.953 -18.438 -1.691 1 96.25 450 THR B O 1
ATOM 7213 N N . ASP B 1 451 ? -31.688 -18.609 -3.801 1 94.25 451 ASP B N 1
ATOM 7214 C CA . ASP B 1 451 ? -30.422 -19.094 -4.324 1 94.25 451 ASP B CA 1
ATOM 7215 C C . ASP B 1 451 ? -29.688 -17.984 -5.102 1 94.25 451 ASP B C 1
ATOM 7217 O O . ASP B 1 451 ? -28.641 -18.234 -5.688 1 94.25 451 ASP B O 1
ATOM 7221 N N . GLU B 1 452 ? -30.281 -16.812 -5.078 1 95.69 452 GLU B N 1
ATOM 7222 C CA . GLU B 1 452 ? -29.656 -15.695 -5.762 1 95.69 452 GLU B CA 1
ATOM 7223 C C . GLU B 1 452 ? -28.344 -15.289 -5.078 1 95.69 452 GLU B C 1
ATOM 7225 O O . GLU B 1 452 ? -28.25 -15.297 -3.85 1 95.69 452 GLU B O 1
ATOM 7230 N N . GLU B 1 453 ? -27.406 -15.008 -5.906 1 96.06 453 GLU B N 1
ATOM 7231 C CA . GLU B 1 453 ? -26.156 -14.461 -5.379 1 96.06 453 GLU B CA 1
ATOM 7232 C C . GLU B 1 453 ? -26.266 -12.953 -5.168 1 96.06 453 GLU B C 1
ATOM 7234 O O . GLU B 1 453 ? -26.391 -12.195 -6.133 1 96.06 453 GLU B O 1
ATOM 7239 N N . LEU B 1 454 ? -26.266 -12.562 -3.969 1 98.38 454 LEU B N 1
ATOM 7240 C CA . LEU B 1 454 ? -26.359 -11.148 -3.613 1 98.38 454 LEU B CA 1
ATOM 7241 C C . LEU B 1 454 ? -25.125 -10.703 -2.842 1 98.38 454 LEU B C 1
ATOM 7243 O O . LEU B 1 454 ? -24.453 -11.516 -2.195 1 98.38 454 LEU B O 1
ATOM 7247 N N . VAL B 1 455 ? -24.797 -9.477 -2.998 1 98.75 455 VAL B N 1
ATOM 7248 C CA . VAL B 1 455 ? -23.656 -8.898 -2.305 1 98.75 455 VAL B CA 1
ATOM 7249 C C . VAL B 1 455 ? -24.109 -7.777 -1.38 1 98.75 455 VAL B C 1
ATOM 7251 O O . VAL B 1 455 ? -25.219 -7.258 -1.527 1 98.75 455 VAL B O 1
ATOM 7254 N N . LEU B 1 456 ? -23.266 -7.445 -0.38 1 98.88 456 LEU B N 1
ATOM 7255 C CA . LEU B 1 456 ? -23.5 -6.277 0.463 1 98.88 456 LEU B CA 1
ATOM 7256 C C . LEU B 1 456 ? -23.422 -4.992 -0.36 1 98.88 456 LEU B C 1
ATOM 7258 O O . LEU B 1 456 ? -22.438 -4.75 -1.062 1 98.88 456 LEU B O 1
ATOM 7262 N N . VAL B 1 457 ? -24.516 -4.219 -0.314 1 98.62 457 VAL B N 1
ATOM 7263 C CA . VAL B 1 457 ? -24.594 -2.965 -1.059 1 98.62 457 VAL B CA 1
ATOM 7264 C C . VAL B 1 457 ? -24.984 -1.829 -0.122 1 98.62 457 VAL B C 1
ATOM 7266 O O . VAL B 1 457 ? -25.562 -2.068 0.942 1 98.62 457 VAL B O 1
ATOM 7269 N N . SER B 1 458 ? -24.594 -0.668 -0.424 1 97.88 458 SER B N 1
ATOM 7270 C CA . SER B 1 458 ? -25.125 0.543 0.189 1 97.88 458 SER B CA 1
ATOM 7271 C C . SER B 1 458 ? -26.234 1.15 -0.662 1 97.88 458 SER B C 1
ATOM 7273 O O . SER B 1 458 ? -25.984 1.675 -1.747 1 97.88 458 SER B O 1
ATOM 7275 N N . VAL B 1 459 ? -27.5 0.961 0.013 1 93.81 459 VAL B N 1
ATOM 7276 C CA . VAL B 1 459 ? -28.641 1.607 -0.62 1 93.81 459 VAL B CA 1
ATOM 7277 C C . VAL B 1 459 ? -28.703 3.076 -0.208 1 93.81 459 VAL B C 1
ATOM 7279 O O . VAL B 1 459 ? -28.828 3.393 0.978 1 93.81 459 VAL B O 1
ATOM 7282 N N . ALA B 1 460 ? -28.281 3.969 -0.881 1 91.25 460 ALA B N 1
ATOM 7283 C CA . ALA B 1 460 ? -28.062 5.371 -0.542 1 91.25 460 ALA B CA 1
ATOM 7284 C C . ALA B 1 460 ? -26.844 5.531 0.376 1 91.25 460 ALA B C 1
ATOM 7286 O O . ALA B 1 460 ? -25.938 4.691 0.375 1 91.25 460 ALA B O 1
ATOM 7287 N N . ASP B 1 461 ? -26.828 6.531 1.187 1 91.94 461 ASP B N 1
ATOM 7288 C CA . ASP B 1 461 ? -25.594 6.84 1.905 1 91.94 461 ASP B CA 1
ATOM 7289 C C . ASP B 1 461 ? -25.5 6.043 3.205 1 91.94 461 ASP B C 1
ATOM 7291 O O . ASP B 1 461 ? -24.406 5.746 3.684 1 91.94 461 ASP B O 1
ATOM 7295 N N . SER B 1 462 ? -26.641 5.621 3.791 1 95.69 462 SER B N 1
ATOM 7296 C CA . SER B 1 462 ? -26.547 5.145 5.168 1 95.69 462 SER B CA 1
ATOM 7297 C C . SER B 1 462 ? -27.25 3.795 5.328 1 95.69 462 SER B C 1
ATOM 7299 O O . SER B 1 462 ? -27.453 3.328 6.449 1 95.69 462 SER B O 1
ATOM 7301 N N . THR B 1 463 ? -27.641 3.166 4.199 1 97.69 463 THR B N 1
ATOM 7302 C CA . THR B 1 463 ? -28.469 1.973 4.328 1 97.69 463 THR B CA 1
ATOM 7303 C C . THR B 1 463 ? -27.797 0.777 3.654 1 97.69 463 THR B C 1
ATOM 7305 O O . THR B 1 463 ? -27.859 0.636 2.43 1 97.69 463 THR B O 1
ATOM 7308 N N . PRO B 1 464 ? -27.266 -0.118 4.469 1 98.31 464 PRO B N 1
ATOM 7309 C CA . PRO B 1 464 ? -26.75 -1.361 3.885 1 98.31 464 PRO B CA 1
ATOM 7310 C C . PRO B 1 464 ? -27.859 -2.369 3.584 1 98.31 464 PRO B C 1
ATOM 7312 O O . PRO B 1 464 ? -28.859 -2.432 4.309 1 98.31 464 PRO B O 1
ATOM 7315 N N . SER B 1 465 ? -27.734 -3.076 2.561 1 98.56 465 SER B N 1
ATOM 7316 C CA . SER B 1 465 ? -28.641 -4.148 2.156 1 98.56 465 SER B CA 1
ATOM 7317 C C . SER B 1 465 ? -27.922 -5.176 1.282 1 98.56 465 SER B C 1
ATOM 7319 O O . SER B 1 465 ? -26.688 -5.184 1.208 1 98.56 465 SER B O 1
ATOM 7321 N N . LEU B 1 466 ? -28.656 -6.105 0.799 1 98.62 466 LEU B N 1
ATOM 7322 C CA . LEU B 1 466 ? -28.125 -7.066 -0.158 1 98.62 466 LEU B CA 1
ATOM 7323 C C . LEU B 1 466 ? -28.734 -6.863 -1.536 1 98.62 466 LEU B C 1
ATOM 7325 O O . LEU B 1 466 ? -29.953 -6.637 -1.65 1 98.62 466 LEU B O 1
ATOM 7329 N N . GLY B 1 467 ? -27.938 -6.855 -2.537 1 98.38 467 GLY B N 1
ATOM 7330 C CA . GLY B 1 467 ? -28.375 -6.676 -3.91 1 98.38 467 GLY B CA 1
ATOM 7331 C C . GLY B 1 467 ? -27.453 -7.305 -4.926 1 98.38 467 GLY B C 1
ATOM 7332 O O . GLY B 1 467 ? -26.453 -7.934 -4.559 1 98.38 467 GLY B O 1
ATOM 7333 N N . LYS B 1 468 ? -27.812 -7.164 -6.176 1 97.88 468 LYS B N 1
ATOM 7334 C CA . LYS B 1 468 ? -26.984 -7.715 -7.242 1 97.88 468 LYS B CA 1
ATOM 7335 C C . LYS B 1 468 ? -25.672 -6.941 -7.371 1 97.88 468 LYS B C 1
ATOM 7337 O O . LYS B 1 468 ? -25.641 -5.715 -7.234 1 97.88 468 LYS B O 1
ATOM 7342 N N . PHE B 1 469 ? -24.688 -7.648 -7.633 1 98.25 469 PHE B N 1
ATOM 7343 C CA . PHE B 1 469 ? -23.375 -7.039 -7.789 1 98.25 469 PHE B CA 1
ATOM 7344 C C . PHE B 1 469 ? -23.297 -6.227 -9.078 1 98.25 469 PHE B C 1
ATOM 7346 O O . PHE B 1 469 ? -23.781 -6.668 -10.125 1 98.25 469 PHE B O 1
ATOM 7353 N N . ASP B 1 470 ? -22.75 -5.027 -9.039 1 97.88 470 ASP B N 1
ATOM 7354 C CA . ASP B 1 470 ? -22.453 -4.172 -10.188 1 97.88 470 ASP B CA 1
ATOM 7355 C C . ASP B 1 470 ? -21.078 -3.529 -10.062 1 97.88 470 ASP B C 1
ATOM 7357 O O . ASP B 1 470 ? -20.906 -2.57 -9.312 1 97.88 470 ASP B O 1
ATOM 7361 N N . MET B 1 471 ? -20.062 -4.039 -10.859 1 97.62 471 MET B N 1
ATOM 7362 C CA . MET B 1 471 ? -18.688 -3.561 -10.812 1 97.62 471 MET B CA 1
ATOM 7363 C C . MET B 1 471 ? -18.609 -2.074 -11.148 1 97.62 471 MET B C 1
ATOM 7365 O O . MET B 1 471 ? -17.672 -1.388 -10.742 1 97.62 471 MET B O 1
ATOM 7369 N N . ASN B 1 472 ? -19.516 -1.555 -11.828 1 95.88 472 ASN B N 1
ATOM 7370 C CA . ASN B 1 472 ? -19.469 -0.181 -12.32 1 95.88 472 ASN B CA 1
ATOM 7371 C C . ASN B 1 472 ? -20.172 0.779 -11.359 1 95.88 472 ASN B C 1
ATOM 7373 O O . ASN B 1 472 ? -20.328 1.965 -11.664 1 95.88 472 ASN B O 1
ATOM 7377 N N . SER B 1 473 ? -20.609 0.248 -10.242 1 95.81 473 SER B N 1
ATOM 7378 C CA . SER B 1 473 ? -21.25 1.092 -9.234 1 95.81 473 SER B CA 1
ATOM 7379 C C . SER B 1 473 ? -20.531 0.992 -7.895 1 95.81 473 SER B C 1
ATOM 7381 O O . SER B 1 473 ? -20.328 -0.106 -7.367 1 95.81 473 SER B O 1
ATOM 7383 N N . ASP B 1 474 ? -20.25 2.096 -7.344 1 97.12 474 ASP B N 1
ATOM 7384 C CA . ASP B 1 474 ? -19.609 2.125 -6.039 1 97.12 474 ASP B CA 1
ATOM 7385 C C . ASP B 1 474 ? -20.547 1.639 -4.941 1 97.12 474 ASP B C 1
ATOM 7387 O O . ASP B 1 474 ? -20.109 1.372 -3.818 1 97.12 474 ASP B O 1
ATOM 7391 N N . ASN B 1 475 ? -21.812 1.377 -5.27 1 97.06 475 ASN B N 1
ATOM 7392 C CA . ASN B 1 475 ? -22.766 0.858 -4.305 1 97.06 475 ASN B CA 1
ATOM 7393 C C . ASN B 1 475 ? -22.359 -0.519 -3.789 1 97.06 475 ASN B C 1
ATOM 7395 O O . ASN B 1 475 ? -22.688 -0.885 -2.658 1 97.06 475 ASN B O 1
ATOM 7399 N N . SER B 1 476 ? -21.688 -1.244 -4.641 1 97.38 476 SER B N 1
ATOM 7400 C CA . SER B 1 476 ? -21.422 -2.641 -4.312 1 97.38 476 SER B CA 1
ATOM 7401 C C . SER B 1 476 ? -19.984 -2.838 -3.846 1 97.38 476 SER B C 1
ATOM 7403 O O . SER B 1 476 ? -19.516 -3.971 -3.727 1 97.38 476 SER B O 1
ATOM 7405 N N . LYS B 1 477 ? -19.266 -1.814 -3.66 1 98.25 477 LYS B N 1
ATOM 7406 C CA . LYS B 1 477 ? -17.844 -1.932 -3.404 1 98.25 477 LYS B CA 1
ATOM 7407 C C . LYS B 1 477 ? -17.484 -1.423 -2.008 1 98.25 477 LYS B C 1
ATOM 7409 O O . LYS B 1 477 ? -18.078 -0.45 -1.53 1 98.25 477 LYS B O 1
ATOM 7414 N N . TRP B 1 478 ? -16.531 -2.096 -1.392 1 98.69 478 TRP B N 1
ATOM 7415 C CA . TRP B 1 478 ? -16.141 -1.828 -0.014 1 98.69 478 TRP B CA 1
ATOM 7416 C C . TRP B 1 478 ? -14.617 -1.829 0.122 1 98.69 478 TRP B C 1
ATOM 7418 O O . TRP B 1 478 ? -13.914 -2.402 -0.713 1 98.69 478 TRP B O 1
ATOM 7428 N N . THR B 1 479 ? -14.109 -1.188 1.104 1 98.12 479 THR B N 1
ATOM 7429 C CA . THR B 1 479 ? -12.695 -1.214 1.463 1 98.12 479 THR B CA 1
ATOM 7430 C C . THR B 1 479 ? -12.523 -1.438 2.963 1 98.12 479 THR B C 1
ATOM 7432 O O . THR B 1 479 ? -13.375 -1.027 3.758 1 98.12 479 THR B O 1
ATOM 7435 N N . PHE B 1 480 ? -11.43 -2.053 3.367 1 98.12 480 PHE B N 1
ATOM 7436 C CA . PHE B 1 480 ? -11.125 -2.359 4.758 1 98.12 480 PHE B CA 1
ATOM 7437 C C . PHE B 1 480 ? -9.953 -1.521 5.254 1 98.12 480 PHE B C 1
ATOM 7439 O O . PHE B 1 480 ? -8.898 -1.47 4.609 1 98.12 480 PHE B O 1
ATOM 7446 N N . HIS B 1 481 ? -10.117 -0.821 6.359 1 96.62 481 HIS B N 1
ATOM 7447 C CA . HIS B 1 481 ? -9.047 -0.041 6.969 1 96.62 481 HIS B CA 1
ATOM 7448 C C . HIS B 1 481 ? -8.758 -0.515 8.391 1 96.62 481 HIS B C 1
ATOM 7450 O O . HIS B 1 481 ? -9.688 -0.773 9.164 1 96.62 481 HIS B O 1
ATOM 7456 N N . ASP B 1 482 ? -7.5 -0.672 8.68 1 92.62 482 ASP B N 1
ATOM 7457 C CA . ASP B 1 482 ? -7.066 -0.898 10.055 1 92.62 482 ASP B CA 1
ATOM 7458 C C . ASP B 1 482 ? -6.633 0.408 10.719 1 92.62 482 ASP B C 1
ATOM 7460 O O . ASP B 1 482 ? -5.445 0.735 10.734 1 92.62 482 ASP B O 1
ATOM 7464 N N . ARG B 1 483 ? -7.566 1.183 11.18 1 89.75 483 ARG B N 1
ATOM 7465 C CA . ARG B 1 483 ? -7.242 2.496 11.727 1 89.75 483 ARG B CA 1
ATOM 7466 C C . ARG B 1 483 ? -8.211 2.873 12.852 1 89.75 483 ARG B C 1
ATOM 7468 O O . ARG B 1 483 ? -9.32 2.342 12.922 1 89.75 483 ARG B O 1
#

Sequence (966 aa):
MKTKSILAGSIALVSALVPQMTFAQVGKPYIHDPSTIMECDGKYYTFGTGGGGLISEDGWTWNGGGVRPGGGAAPDAIKIGDRYLIAYSATGGGLGGGHAGRVLTMWNKTLDPNSPDFAYTEPIEVAHSLDDEDCDAIDAGLLLDPTTGRLWLTYGTYFGFIRIVELDPKTGKRVEGNEPVNIAIDCEATDLMYRNGWYYLLGTHGTCCDGPNSTYNIVVGRSRNVTGPYLDNMGRDMLKGGGKMVIAAGDRKTGPGHFGRYIEDDGVEKMSFHYEADFDQGGRSVLAIRPLLWKNDWPVAGEAFKEGTYEIESERRGYALELAVDFVRMNTERRRFWGEDNEPVEPIKSQTLEEVIGTWPKGDIDVRIGDYMFRPHQRWTITAVPEAGGYLGGPYYKIVIEGTNRALAATADAEVIAVPEFTGAPEQLWRIEQLTDGTYRIMPKQVPGTDEELVLVSVADSTPSLGKFDMNSDNSKWTFHDRMKTKSILAGSIALVSALVPQMTFAQVGKPYIHDPSTIMECDGKYYTFGTGGGGLISEDGWTWNGGGVRPGGGAAPDAIKIGDRYLIAYSATGGGLGGGHAGRVLTMWNKTLDPNSPDFAYTEPIEVAHSLDDEDCDAIDAGLLLDPTTGRLWLTYGTYFGFIRIVELDPKTGKRVEGNEPVNIAIDCEATDLMYRNGWYYLLGTHGTCCDGPNSTYNIVVGRSRNVTGPYLDNMGRDMLKGGGKMVIAAGDRKTGPGHFGRYIEDDGVEKMSFHYEADFDQGGRSVLAIRPLLWKNDWPVAGEAFKEGTYEIESERRGYALELAVDFVRMNTERRRFWGEDNEPVEPIKSQTLEEVIGTWPKGDIDVRIGDYMFRPHQRWTITAVPEAGGYLGGPYYKIVIEGTNRALAATADAEVIAVPEFTGAPEQLWRIEQLTDGTYRIMPKQVPGTDEELVLVSVADSTPSLGKFDMNSDNSKWTFHDR

InterPro domains:
  IPR000772 Ricin B, lectin domain [PF14200] (377-445)
  IPR006710 Glycoside hydrolase, family 43 [PF04616] (57-299)
  IPR023296 Glycosyl hydrolase, five-bladed beta-propeller domain superfamily [G3DSA:2.115.10.20] (16-301)
  IPR023296 Glycosyl hydrolase, five-bladed beta-propeller domain superfamily [SSF75005] (28-300)
  IPR035992 Ricin B-like lectins [SSF50370] (355-481)
  IPR050727 Glycosyl hydrolase 43 family arabinanases [PTHR43301] (30-306)

Radius of gyration: 30.75 Å; Cα contacts (8 Å, |Δi|>4): 2786; chains: 2; bounding box: 70×88×103 Å

Solvent-accessible surface area (backbone atoms only — not comparable to full-atom values): 48641 Å² total; per-residue (Å²): 138,86,79,76,78,77,78,77,73,78,74,73,75,73,73,68,79,61,79,74,85,66,69,61,49,39,80,51,36,68,37,43,40,35,16,20,68,39,79,52,95,77,27,33,37,33,30,20,40,65,28,29,22,33,33,16,74,40,45,22,47,22,30,77,71,26,79,36,80,78,40,26,29,22,23,21,49,47,74,57,91,75,29,35,42,36,33,29,3,60,32,58,17,69,80,71,77,40,28,41,15,31,25,29,27,32,41,24,60,47,74,47,83,84,43,92,62,43,52,71,49,79,70,39,78,54,46,65,24,46,68,88,45,63,24,21,23,28,22,35,14,63,34,73,37,88,87,77,66,47,23,37,38,31,30,12,23,61,53,41,28,24,32,38,40,47,33,33,76,89,76,56,39,48,37,86,87,62,66,74,40,76,45,26,29,66,24,25,34,32,30,52,50,75,58,95,76,31,26,34,44,36,28,20,37,71,43,75,89,41,25,80,66,18,46,15,17,29,25,31,22,37,18,83,35,90,75,39,76,22,28,18,89,85,65,36,39,16,67,73,54,36,39,25,51,35,45,60,29,42,64,62,29,18,13,29,29,40,51,17,74,38,78,78,47,81,52,31,29,34,33,30,24,14,25,34,5,29,22,74,54,42,32,38,32,22,40,30,39,35,31,34,24,47,56,97,88,36,67,34,60,47,70,77,85,75,69,48,60,25,36,44,26,34,57,50,41,52,23,20,45,28,57,63,60,82,85,76,78,74,93,60,84,78,71,67,85,77,61,90,75,82,62,82,69,51,57,49,80,76,74,50,54,84,78,49,58,84,74,48,75,79,57,70,35,52,45,28,27,38,78,52,67,70,40,49,64,35,32,31,30,34,40,74,34,74,90,72,41,38,33,77,41,39,57,23,25,36,45,20,35,57,96,58,50,32,17,44,27,46,33,67,83,43,35,50,32,30,31,57,60,71,80,78,48,51,29,38,25,31,39,76,43,54,25,26,81,68,38,26,38,43,25,51,70,33,37,47,94,49,87,67,80,41,22,48,23,40,84,50,72,43,41,55,30,46,36,74,76,43,77,92,37,45,37,32,28,29,45,77,39,80,78,134,87,76,77,78,75,78,78,75,78,74,72,75,71,74,66,78,60,77,73,86,66,71,60,49,39,81,52,33,67,37,42,40,33,16,21,64,39,79,54,95,77,26,33,36,33,31,20,41,65,29,28,23,32,32,17,76,38,46,24,47,23,30,74,71,26,79,36,81,77,41,26,29,23,23,19,50,48,76,58,92,76,29,35,42,36,31,29,3,60,33,59,17,70,82,70,78,41,30,40,15,32,26,29,25,33,40,23,60,46,76,47,83,85,43,91,63,42,54,71,49,78,72,39,79,54,46,63,25,47,66,88,44,63,26,21,22,26,24,34,14,61,34,75,37,88,88,77,68,48,24,36,38,31,28,10,23,60,53,41,28,24,32,38,40,46,32,34,76,88,77,56,40,49,38,87,88,62,64,74,42,77,44,27,28,67,25,24,36,32,29,54,50,75,58,94,77,31,26,33,44,35,27,21,36,72,42,73,90,42,25,79,64,18,47,15,18,27,24,30,21,38,18,82,38,91,75,39,75,22,25,20,89,83,66,36,38,17,66,73,57,36,40,24,53,34,44,60,30,42,64,62,29,17,12,27,28,39,51,16,74,38,78,78,48,82,53,30,29,33,32,29,24,15,25,32,5,28,22,73,53,43,34,38,34,22,41,30,40,35,32,34,23,47,56,97,86,36,67,34,58,47,69,77,86,75,70,46,60,25,36,43,25,35,57,50,41,54,24,21,45,27,56,62,58,81,87,78,77,75,93,61,84,79,73,66,84,77,61,91,75,82,62,82,69,52,59,50,78,77,74,50,54,85,79,48,56,84,76,48,75,79,54,70,36,52,45,27,27,38,78,51,68,71,38,49,64,35,32,31,29,34,41,75,36,74,92,72,41,40,33,77,45,39,57,23,24,36,44,20,35,55,97,56,48,32,17,44,27,44,33,65,84,42,35,50,33,30,32,57,61,71,81,77,48,50,28,37,26,28,39,74,45,54,25,27,79,69,39,27,39,42,25,50,70,33,37,46,94,49,88,66,80,41,22,48,23,43,57,68,71,43,36,54,31,46,36,72,77,45,76,90,37,45,38,32,28,30,45,78,39,80,78

Foldseek 3Di:
DDPPPPPPPPPPPPPPPPPDDDDLADACQFAAQWAAWDDFPQKIWIFFAQFFTWIGNFQRHIDTDWGDPLHAGRKYWDDDDQKIKIKFKNDPAVVVVFQWIWIWIWMFNGRHPPDPRGDIDDIDTADIDDRPDQWRFGQWAWDQDPVPRWIKIWFGAQRGFIWMFTADSVPRHTDPPIDIAGAAHQFGNWYWDDDDQKIKIKTWHFAPQPQLPTFIFIWMFIDSDNRDQTAEPVRDGRNRVDTHGADADDPQFGHWGHWYWDDPDVQWIKIKTWTCARVSVVRGIGIGIFTWAADPRDTHTDDADDWDKWFKAQLAARWTKFWPFDDDDDPDDDDDPPDDPPDDDDDDDAADCVNPVVRDDQFKTAMKTHHDDPHQRRIWTKDFDVVLQPHNRHGWIWIARPPAQFTWFAELVQFIITGRHDDSPQRRTWDWGAGNHGWIWIWTSDHPPDPDTWTWFAPDRMGIGTDDDDPVDSRGTIDIDDD/DPPPPPPPPPPPPPPPPPPPDDDLADACQFAAQWAAWDDFPQKIWIFFAQFFTWIGNFQRHIDTDFGDDLHAGRKYWDDDDQKIKIKFKNDPQVVVVFQWIWIWIWMFNGRHPPDPRGDIDDIDTADIDDRPDQWRFGQWAWDQDPVPRWIKIWFGALRGFIWMFTADSVPRHTDPPIDIAGAAHQFGNWYWDDDDQKIKIKTWHFAAQPQLPTFIFIWMFIDSDNRDQGAEPVRDGRNRVDTHGADADDPQFGHWGHWHWDDPDVQWIKIKTWTCARVSVVRGIGIGIFTWAADPRDTHTDDADDWDKWFKAQLQARFGKFWPFDDDDDPDDDDDPPDDPPDDDDDDDAADCVNPVVRDDQFKTAMKTHHDDPHQRRIWTKDFDVVLQPHNRHGWIWIARPPAQFTWFAELVQFIITGRHDDSPQRRTWDWGAGNHGWIWIWTSDHPPDPDTWTWFDPPRMGIGTDDDDPVDSRGTIDIDDD

pLDDT: mean 92.49, std 14.23, range [25.06, 98.94]